Protein AF-A0AAV8PPR6-F1 (afdb_monomer_lite)

Secondary structure (DSSP, 8-state):
-----------------------TTSSSS---S--PSPPP-TTGGGTPPPP--PPPP---TT--S--S--SHHHHHHHHHTHHHHHHHHHHHHHHHHHHHHHHHHHHTT---SSSPPPHHHHHHTHHHHHHHHHHHHHTT----EEES-PPPTTT-SEEEE---SSHHHHHHHHHT-PEEEE-GGGGGSTTHHHHHHHTT-EE--SS-HHHHHHHHHHHHHHHH-TTSPPEEE-TTSS---SSEEPPPPGGGTTT---EEEEEEE---SS-----TTS-HHHHHHHHHTSS----EEEEPPPBPPPSSS---HHHHHHHHHHHHHHHHT-EE----HHHHHHHHHHHHHT-S-GGGG---HHHHHHHH---HHHHHHHHHHHHHT---TTSEEEHHHHHHHTTPPP-HHHHHHHHHH-TT-SSEEEHHHHHHHHHHHHT-TTHHHHHHHHHHHHS-TTTSSB-HHHHGGGGGTS-TTS--HHHHHHH-SS-SS-B-HHHHHHHHHH-GGGGHHHHTTTTS---------------------------------------------------PPPP---S----S------------------SHHHHHHHHHHHTTSSSSS--S-------TTSHHHHHHHHHSSSSSS---------S----HHHHHHHHHHHHHHHHHHHHHHHHHHHHHHHHHHHHHHHHHTS-HHHHTTS-TTSSS---TTTTHHHHHHHHHHHHHHHHHHHHHHTT-HHHHHHHHHHHHHHHHHHTT--SGGGS-TTHHHHHHHHHHHHHHHHHHH--HHHHHHHHHHHHHHHHHHHHHHHHHHHHHHHHHTTSPPHHHHHHHHHHHHHHHHS-GGGGPPS-GGGTT-TTSEEEEEE-S-HHHHHHHHHHHHHH-SSGGGEEEEEEE-TTTHHHHHHHHHHS--TTSEEEEEEGGG-TT-STTT-HHHHHHHSHHHHHHHH----TT--TTSGGGG-GGGT-HHHHGGGGHHHH-TT-SEEEEE-TTEEE-S--GGGGG---TT-SEEEEB--STT--BGGGTS-TTSHHHHHHS-TTPBPB-SSEEEEEHHHHHHTTHHHHHHHHHHHTTTS-S--S-SHHHHHHHTTT-EEEEPGGGEEE-TBT-TT--HHHHHH-SEEE--BS--TTSTTS-TTTTHHHHTT--TTSHHHHHTT---

Sequence (1185 aa):
MVDVNGDITAPLLDVGPPEVALDVNRFLDRGSEAAGPPPENPFEFLGATPLALPPMNPVDPFRNHTPHIAGLYEWCKTVLCLPIAAARLVLLGIAIAVGYVTTLVALYGWKDKETPMSRWRSRVMCVTRLCARFILFSFGYHWIKRKGRPASRDIAPIVVCNHVSYIEPIFFFYELFPTMVASESHDALPFVGTIVRAMQVIYVDRFSQQSRKLAIHEIKRKASSNDFPRVMLFPEGTTTNGRFLISFRLGAFISGFPIQPVVVRYPYIHFDQSWGNINLLKLMFRMFTQFHNFMEVEYLPVVFPDESKQQNIVHFAERTSYAMANALNVLQTSHSFGDMMLSARVAELTKERGSNYMVEMAWVENSFNISSSEAVLLLDQFLAMNPDSNGHVQIHGFLTAYGLGWSPLCKKIFGYLDLEKRGSITFRQFLTGSAQIKKQPTFMSACETAFAKFSDNLTGHISVGKMGHINQSVVHGGISETFYQLFDADSDGIVSKDDFMDCLQKNPLLIVLFAADDKCSNPLSPSPSNLSPNSNPKRDWIHLTMPPPQQALAARAGGRCRRDGGLVCGFRPPAVLLLCFLILAPISSGIQDLPSHAGTDQREQVAVQKLKSILTKETLQNVSHVEKSYSPAELENNALISSLQIADVKLHNNPDDHQLLDSPAKLIRRQLREERREQKQLVFTQQDDEAVVRLENAAIERSKAVDSAVLGKYSIWRRENENENSDSRVRLMRDQIIMGRIYSVLAKSRNKLDLYQELLSRIKESQHVVGEANADADLHHSASDKIKAMGQVLSKAKEALYDCKAVTRRLRAMLQSADEQVRSLKKQSTFLSQLAAKTIPNGIHCLSMRLTIDYYLLPLEKRKFPRSENLENPSLYHYALFSDNVLAASVVVNSTIMNAKEPEKHVFHLVTDKLNFGAMNMWFLLNPPGKATIDVENVDDFKWLNSSYCPVLRQLESAAMKEYYFKADHPSAGSSNLKYRNPKYLSMLNHLRFYLPEVYPKLDKILFLDDDIVVQKDLTALWSVDLNGNVNGAVETCGESFHRFDKYLNFSNPHIARNFDPNACGWAYGMNMFDLKEWKNKDITGIYHKWQTMNEDRVLWKLGTLPPGLLTFYKLTHPLEKSWHVLGLGYNPTIDHSEIENAAVIHYNGNMKPWLELAMTRYRPYWTKYINYDHPFVRACKLKE

pLDDT: mean 73.41, std 23.77, range [21.22, 98.06]

Radius of gyration: 41.18 Å; chains: 1; bounding box: 118×105×135 Å

InterPro domains:
  IPR002048 EF-hand domain [PS50222] (475-510)
  IPR002123 Phospholipid/glycerol acyltransferase [PF01553] (157-264)
  IPR002123 Phospholipid/glycerol acyltransferase [SM00563] (157-267)
  IPR002495 Glycosyl transferase, family 8 [PF01501] (846-1158)
  IPR011992 EF-hand domain pair [SSF47473] (363-519)
  IPR018247 EF-Hand 1, calcium-binding site [PS00018] (488-500)
  IPR029044 Nucleotide-diphospho-sugar transferases [G3DSA:3.90.550.10] (851-1177)
  IPR029044 Nucleotide-diphospho-sugar transferases [SSF53448] (877-1182)
  IPR029993 Plant galacturonosyltransferase GAUT [PTHR32116] (704-1183)
  IPR045252 Lysophosphatidylcholine acyltransferase LPCAT1-like [cd07991] (132-341)

Foldseek 3Di:
DDDDDDDDDDDDDDDDDDPDDPPVPPPPPPDPDDDDDDQPQLLVVLVFDQDDDDDDDLDDQQDDPFQDQDDPVSVVLLVVLPVLLVVLVVLLVVLLVQLLVLLCVLCVPPDDLPDFRDPVSVVSNLSNLVSLVSNCVSLFAPDEAEADDDDDLVQALEEEEAAFAPSVVSVCCNVQLAAEEEAPVQCPDPSRVSSNSSSSHQHADPVDPQSLVSSLVVLLVQSVDPSHGRYYYHQLNDHTQLQEAEAGHLSNLVSQHKYWYKYKDWDDDNDRLGPRPHDPVSSSSSSSSDNHTYMYMYTFDIQHDDPPDDDDSRVSSVVSSVSRCVVSVHYYALAGVLLVVQLVLCCVPPVAGSSQLGQSVNCVCVVQVDDSVLLNLLSVLLVQLPADSNQKHALVSVCVSLQWADAPSSVSLVVSLPPVPPRIHHSNSSSSSLSSLLRRPCLLVLLVVLQVVQADPVPQWHALVSVQVLPPHTHDPTRDPSNVCLQVVVPPRIRHSVSSSVSCSSVVSCSSSSVPPPPDDDDDDDDDDDDDDDDDDDDDDDDDDDDDDYDDDDDDDDDDDDDDDDDDDDDDDDDDDDDDDDDDDDDDDDDDDDDDDDDDDDPPVVVVVVVVVVPPPPPPPDPDDDDDDDDPPVVVVVVVVVVVPPPDDDDDDDDDDDDDDDDPVVVVVVVVVVVVVVVVVVVVVVVVVVVVVVVVVVVVVVVVVVPPVVVVVPPPVPDPDPPPCFAVLLVLLVVLLLLLVLLLVQCVVVVVVVLNVLSVVLSVVSCVQSPVDPGPVSGDPCSVVSSVSSVVSSVVSCVVGDDPVSSVVVVVVVVVVVVVVVVVVVQVVLLVLLVLLQDDDLLQVLLQVVQLVVLVVDDPVLLDFPPPVLQLPQQAAEEEEEDQGLLLQLQALQLQQVQAPCQLRYEYEYEYAPSRQSSNSSSCSVVPSPNHHYDYHHPVVLPCPALVNAVLNVLCPDPVNCCQAPPPDDPPDRSVCSVVNRCVLSDCSQVCVLVVCVVRVSYFKHKYAYSQKGFNHHPVCVVVDDFVLFFKEFAWDDDPPDPFLLVFWDCVDPVDVVQDDRRDTFTDPGIMMGGSVSCVVVVLSVQLRVVSVVCSVVRGGPTDDRNSVCRSRPVRYRHDDLQAEAEDQQPDPPDDPVSVNSHRMYGNPHSQGLQGPSGDPVCNVSRCVSDDCVPPSNVVSPRDD

Organism: Ensete ventricosum (NCBI:txid4639)

Structure (mmCIF, N/CA/C/O backbone):
data_AF-A0AAV8PPR6-F1
#
_entry.id   AF-A0AAV8PPR6-F1
#
loop_
_atom_site.group_PDB
_atom_site.id
_atom_site.type_symbol
_atom_site.label_atom_id
_atom_site.label_alt_id
_atom_site.label_comp_id
_atom_site.label_asym_id
_atom_site.label_entity_id
_atom_site.label_seq_id
_atom_site.pdbx_PDB_ins_code
_atom_site.Cartn_x
_atom_site.Cartn_y
_atom_site.Cartn_z
_atom_site.occupancy
_atom_site.B_iso_or_equiv
_atom_site.auth_seq_id
_atom_site.auth_comp_id
_atom_site.auth_asym_id
_atom_site.auth_atom_id
_atom_site.pdbx_PDB_model_num
ATOM 1 N N . MET A 1 1 ? 34.400 -56.640 -14.294 1.00 29.98 1 MET A N 1
ATOM 2 C CA . MET A 1 1 ? 35.107 -57.716 -15.018 1.00 29.98 1 MET A CA 1
ATOM 3 C C . MET A 1 1 ? 35.424 -57.200 -16.412 1.00 29.98 1 MET A C 1
ATOM 5 O O . MET A 1 1 ? 34.475 -56.826 -17.085 1.00 29.98 1 MET A O 1
ATOM 9 N N . VAL A 1 2 ? 36.722 -57.200 -16.766 1.00 29.52 2 VAL A N 1
ATOM 10 C CA . VAL A 1 2 ? 37.346 -56.899 -18.082 1.00 29.52 2 VAL A CA 1
ATOM 11 C C . VAL A 1 2 ? 37.183 -55.431 -18.524 1.00 29.52 2 VAL A C 1
ATOM 13 O O . VAL A 1 2 ? 36.084 -55.030 -18.874 1.00 29.52 2 VAL A O 1
ATOM 16 N N . ASP A 1 3 ? 38.126 -54.493 -18.406 1.00 27.05 3 ASP A N 1
ATOM 17 C CA . ASP A 1 3 ? 39.600 -54.423 -18.508 1.00 27.05 3 ASP A CA 1
ATOM 18 C C . ASP A 1 3 ? 40.181 -54.443 -19.940 1.00 27.05 3 ASP A C 1
ATOM 20 O O . ASP A 1 3 ? 39.659 -55.133 -20.812 1.00 27.05 3 ASP A O 1
ATOM 24 N N . VAL A 1 4 ? 41.297 -53.713 -20.110 1.00 30.80 4 VAL A N 1
ATOM 25 C CA . VAL A 1 4 ? 42.228 -53.589 -21.265 1.00 30.80 4 VAL A CA 1
ATOM 26 C C . VAL A 1 4 ? 42.161 -52.297 -22.121 1.00 30.80 4 VAL A C 1
ATOM 28 O O . VAL A 1 4 ? 41.564 -52.242 -23.192 1.00 30.80 4 VAL A O 1
ATOM 31 N N . ASN A 1 5 ? 42.832 -51.260 -21.595 1.00 29.95 5 ASN A N 1
ATOM 32 C CA . ASN A 1 5 ? 44.108 -50.647 -22.044 1.00 29.95 5 ASN A CA 1
ATOM 33 C C . ASN A 1 5 ? 44.372 -50.168 -23.490 1.00 29.95 5 ASN A C 1
ATOM 35 O O . ASN A 1 5 ? 44.284 -50.929 -24.449 1.00 29.95 5 ASN A O 1
ATOM 39 N N . GLY A 1 6 ? 44.968 -48.962 -23.552 1.00 27.11 6 GLY A N 1
ATOM 40 C CA . GLY A 1 6 ? 46.103 -48.616 -24.429 1.00 27.11 6 GLY A CA 1
ATOM 41 C C . GLY A 1 6 ? 46.102 -47.144 -24.902 1.00 27.11 6 GLY A C 1
ATOM 42 O O . GLY A 1 6 ? 45.402 -46.854 -25.864 1.00 27.11 6 GLY A O 1
ATOM 43 N N . ASP A 1 7 ? 46.642 -46.152 -24.168 1.00 28.48 7 ASP A N 1
ATOM 44 C CA . ASP A 1 7 ? 48.058 -45.673 -24.131 1.00 28.48 7 ASP A CA 1
ATOM 45 C C . ASP A 1 7 ? 48.552 -45.048 -25.470 1.00 28.48 7 ASP A C 1
ATOM 47 O O . ASP A 1 7 ? 48.261 -45.596 -26.522 1.00 28.48 7 ASP A O 1
ATOM 51 N N . ILE A 1 8 ? 49.309 -43.940 -25.623 1.00 28.95 8 ILE A N 1
ATOM 52 C CA . ILE A 1 8 ? 50.141 -43.028 -24.799 1.00 28.95 8 ILE A CA 1
ATOM 53 C C . ILE A 1 8 ? 50.464 -41.777 -25.671 1.00 28.95 8 ILE A C 1
ATOM 55 O O . ILE A 1 8 ? 50.712 -41.933 -26.865 1.00 28.95 8 ILE A O 1
ATOM 59 N N . THR A 1 9 ? 50.510 -40.557 -25.101 1.00 27.53 9 THR A N 1
ATOM 60 C CA . THR A 1 9 ? 51.621 -39.549 -25.171 1.00 27.53 9 THR A CA 1
ATOM 61 C C . THR A 1 9 ? 51.155 -38.109 -24.861 1.00 27.53 9 THR A C 1
ATOM 63 O O . THR A 1 9 ? 50.373 -37.507 -25.590 1.00 27.53 9 THR A O 1
ATOM 66 N N . ALA A 1 10 ? 51.687 -37.553 -23.765 1.00 27.14 10 ALA A N 1
ATOM 67 C CA . ALA A 1 10 ? 51.591 -36.154 -23.310 1.00 27.14 10 ALA A CA 1
ATOM 68 C C . ALA A 1 10 ? 52.646 -35.252 -24.027 1.00 27.14 10 ALA A C 1
ATOM 70 O O . ALA A 1 10 ? 53.432 -35.820 -24.791 1.00 27.14 10 ALA A O 1
ATOM 71 N N . PRO A 1 11 ? 52.745 -33.904 -23.816 1.00 34.47 11 PRO A N 1
ATOM 72 C CA . PRO A 1 11 ? 53.168 -33.341 -22.513 1.00 34.47 11 PRO A CA 1
ATOM 73 C C . PRO A 1 11 ? 52.682 -31.907 -22.118 1.00 34.47 11 PRO A C 1
ATOM 75 O O . PRO A 1 11 ? 52.289 -31.098 -22.951 1.00 34.47 11 PRO A O 1
ATOM 78 N N . LEU A 1 12 ? 52.856 -31.602 -20.816 1.00 26.92 12 LEU A N 1
ATOM 79 C CA . LEU A 1 12 ? 53.089 -30.287 -20.164 1.00 26.92 12 LEU A CA 1
ATOM 80 C C . LEU A 1 12 ? 51.913 -29.303 -19.937 1.00 26.92 12 LEU A C 1
ATOM 82 O O . LEU A 1 12 ? 51.655 -28.417 -20.745 1.00 26.92 12 LEU A O 1
ATOM 86 N N . LEU A 1 13 ? 51.315 -29.339 -18.737 1.00 29.34 13 LEU A N 1
ATOM 87 C CA . LEU A 1 13 ? 51.685 -28.459 -17.607 1.00 29.34 13 LEU A CA 1
ATOM 88 C C . LEU A 1 13 ? 50.953 -28.921 -16.333 1.00 29.34 13 LEU A C 1
ATOM 90 O O . LEU A 1 13 ? 49.727 -28.948 -16.266 1.00 29.34 13 LEU A O 1
ATOM 94 N N . ASP A 1 14 ? 51.764 -29.303 -15.355 1.00 24.89 14 ASP A N 1
ATOM 95 C CA . ASP A 1 14 ? 51.441 -29.934 -14.082 1.00 24.89 14 ASP A CA 1
ATOM 96 C C . ASP A 1 14 ? 51.631 -28.901 -12.963 1.00 24.89 14 ASP A C 1
ATOM 98 O O . ASP A 1 14 ? 52.734 -28.381 -12.809 1.00 24.89 14 ASP A O 1
ATOM 102 N N . VAL A 1 15 ? 50.566 -28.577 -12.224 1.00 29.33 15 VAL A N 1
ATOM 103 C CA . VAL A 1 15 ? 50.624 -28.136 -10.819 1.00 29.33 15 VAL A CA 1
ATOM 104 C C . VAL A 1 15 ? 49.324 -28.614 -10.168 1.00 29.33 15 VAL A C 1
ATOM 106 O O . VAL A 1 15 ? 48.245 -28.095 -10.458 1.00 29.33 15 VAL A O 1
ATOM 109 N N . GLY A 1 16 ? 49.428 -29.645 -9.329 1.00 28.00 16 GLY A N 1
ATOM 110 C CA . GLY A 1 16 ? 48.311 -30.217 -8.579 1.00 28.00 16 GLY A CA 1
ATOM 111 C C . GLY A 1 16 ? 47.632 -29.228 -7.614 1.00 28.00 16 GLY A C 1
ATOM 112 O O . GLY A 1 16 ? 48.197 -28.185 -7.272 1.00 28.00 16 GLY A O 1
ATOM 113 N N . PRO A 1 17 ? 46.406 -29.538 -7.161 1.00 28.53 17 PRO A N 1
ATOM 114 C CA . PRO A 1 17 ? 45.703 -28.721 -6.180 1.00 28.53 17 PRO A CA 1
ATOM 115 C C . PRO A 1 17 ? 46.385 -28.850 -4.806 1.00 28.53 17 PRO A C 1
ATOM 117 O O . PRO A 1 17 ? 46.716 -29.967 -4.405 1.00 28.53 17 PRO A O 1
ATOM 120 N N . PRO A 1 18 ? 46.577 -27.760 -4.040 1.00 28.92 18 PRO A N 1
ATOM 121 C CA . PRO A 1 18 ? 46.936 -27.899 -2.641 1.00 28.92 18 PRO A CA 1
ATOM 122 C C . PRO A 1 18 ? 45.707 -28.410 -1.878 1.00 28.92 18 PRO A C 1
ATOM 124 O O . PRO A 1 18 ? 44.691 -27.723 -1.764 1.00 28.92 18 PRO A O 1
ATOM 127 N N . GLU A 1 19 ? 45.810 -29.629 -1.355 1.00 28.33 19 GLU A N 1
ATOM 128 C CA . GLU A 1 19 ? 44.991 -30.115 -0.249 1.00 28.33 19 GLU A CA 1
ATOM 129 C C . GLU A 1 19 ? 45.196 -29.176 0.947 1.00 28.33 19 GLU A C 1
ATOM 131 O O . GLU A 1 19 ? 46.239 -29.185 1.599 1.00 28.33 19 GLU A O 1
ATOM 136 N N . VAL A 1 20 ? 44.203 -28.336 1.239 1.00 27.69 20 VAL A N 1
ATOM 137 C CA . VAL A 1 20 ? 44.119 -27.639 2.524 1.00 27.69 20 VAL A CA 1
ATOM 138 C C . VAL A 1 20 ? 43.071 -28.366 3.350 1.00 27.69 20 VAL A C 1
ATOM 140 O O . VAL A 1 20 ? 41.874 -28.102 3.251 1.00 27.69 20 VAL A O 1
ATOM 143 N N . ALA A 1 21 ? 43.540 -29.314 4.159 1.00 25.58 21 ALA A N 1
ATOM 144 C CA . ALA A 1 21 ? 42.781 -29.833 5.281 1.00 25.58 21 ALA A CA 1
ATOM 145 C C . ALA A 1 21 ? 42.496 -28.669 6.248 1.00 25.58 21 ALA A C 1
ATOM 147 O O . ALA A 1 21 ? 43.411 -28.083 6.829 1.00 25.58 21 ALA A O 1
ATOM 148 N N . LEU A 1 22 ? 41.222 -28.302 6.387 1.00 28.98 22 LEU A N 1
ATOM 149 C CA . LEU A 1 22 ? 40.750 -27.358 7.397 1.00 28.98 22 LEU A CA 1
ATOM 150 C C . LEU A 1 22 ? 40.803 -28.043 8.768 1.00 28.98 22 LEU A C 1
ATOM 152 O O . LEU A 1 22 ? 39.877 -28.745 9.167 1.00 28.98 22 LEU A O 1
ATOM 156 N N . ASP A 1 23 ? 41.912 -27.844 9.475 1.00 26.61 23 ASP A N 1
ATOM 157 C CA . ASP A 1 23 ? 42.051 -28.172 10.891 1.00 26.61 23 ASP A CA 1
ATOM 158 C C . ASP A 1 23 ? 41.328 -27.099 11.728 1.00 26.61 23 ASP A C 1
ATOM 160 O O . ASP A 1 23 ? 41.798 -25.968 11.885 1.00 26.61 23 ASP A O 1
ATOM 164 N N . VAL A 1 24 ? 40.132 -27.437 12.217 1.00 31.36 24 VAL A N 1
ATOM 165 C CA . VAL A 1 24 ? 39.192 -26.521 12.895 1.00 31.36 24 VAL A CA 1
ATOM 166 C C . VAL A 1 24 ? 39.666 -26.109 14.303 1.00 31.36 24 VAL A C 1
ATOM 168 O O . VAL A 1 24 ? 39.072 -25.227 14.912 1.00 31.36 24 VAL A O 1
ATOM 171 N N . ASN A 1 25 ? 40.783 -26.642 14.812 1.00 26.23 25 ASN A N 1
ATOM 172 C CA . ASN A 1 25 ? 41.230 -26.393 16.191 1.00 26.23 25 ASN A CA 1
ATOM 173 C C . ASN A 1 25 ? 42.485 -25.514 16.345 1.00 26.23 25 ASN A C 1
ATOM 175 O O . ASN A 1 25 ? 43.012 -25.401 17.449 1.00 26.23 25 ASN A O 1
ATOM 179 N N . ARG A 1 26 ? 42.961 -24.837 15.287 1.00 25.91 26 ARG A N 1
ATOM 180 C CA . ARG A 1 26 ? 44.159 -23.966 15.369 1.00 25.91 26 ARG A CA 1
ATOM 181 C C . ARG A 1 26 ? 43.913 -22.454 15.323 1.00 25.91 26 ARG A C 1
ATOM 183 O O . ARG A 1 26 ? 44.874 -21.693 15.394 1.00 25.91 26 ARG A O 1
ATOM 190 N N . PHE A 1 27 ? 42.659 -22.004 15.254 1.00 27.95 27 PHE A N 1
ATOM 191 C CA . PHE A 1 27 ? 42.316 -20.576 15.140 1.00 27.95 27 PHE A CA 1
ATOM 192 C C . PHE A 1 27 ? 42.000 -19.855 16.463 1.00 27.95 27 PHE A C 1
ATOM 194 O O . PHE A 1 27 ? 41.597 -18.695 16.425 1.00 27.95 27 PHE A O 1
ATOM 201 N N . LEU A 1 28 ? 42.218 -20.487 17.624 1.00 31.42 28 LEU A N 1
ATOM 202 C CA . LEU A 1 28 ? 41.959 -19.861 18.932 1.00 31.42 28 LEU A CA 1
ATOM 203 C C . LEU A 1 28 ? 43.192 -19.327 19.688 1.00 31.42 28 LEU A C 1
ATOM 205 O O . LEU A 1 28 ? 42.990 -18.636 20.674 1.00 31.42 28 LEU A O 1
ATOM 209 N N . ASP A 1 29 ? 44.433 -19.518 19.218 1.00 27.80 29 ASP A N 1
ATOM 210 C CA . ASP A 1 29 ? 45.630 -19.213 20.041 1.00 27.80 29 ASP A CA 1
ATOM 211 C C . ASP A 1 29 ? 46.733 -18.369 19.364 1.00 27.80 29 ASP A C 1
ATOM 213 O O . ASP A 1 29 ? 47.924 -18.523 19.639 1.00 27.80 29 ASP A O 1
ATOM 217 N N . ARG A 1 30 ? 46.385 -17.414 18.490 1.00 28.75 30 ARG A N 1
ATOM 218 C CA . ARG A 1 30 ? 47.348 -16.376 18.056 1.00 28.75 30 ARG A CA 1
ATOM 219 C C . ARG A 1 30 ? 46.756 -14.975 18.112 1.00 28.75 30 ARG A C 1
ATOM 221 O O . ARG A 1 30 ? 46.290 -14.434 17.117 1.00 28.75 30 ARG A O 1
ATOM 228 N N . GLY A 1 31 ? 46.835 -14.390 19.302 1.00 30.00 31 GLY A N 1
ATOM 229 C CA . GLY A 1 31 ? 46.505 -12.991 19.558 1.00 30.00 31 GLY A CA 1
ATOM 230 C C . GLY A 1 31 ? 46.898 -12.528 20.961 1.00 30.00 31 GLY A C 1
ATOM 231 O O . GLY A 1 31 ? 46.180 -11.734 21.551 1.00 30.00 31 GLY A O 1
ATOM 232 N N . SER A 1 32 ? 48.001 -13.035 21.519 1.00 35.12 32 SER A N 1
ATOM 233 C CA . SER A 1 32 ? 48.588 -12.520 22.760 1.00 35.12 32 SER A CA 1
ATOM 234 C C . SER A 1 32 ? 50.010 -12.058 22.481 1.00 35.12 32 SER A C 1
ATOM 236 O O . SER A 1 32 ? 50.956 -12.763 22.802 1.00 35.12 32 SER A O 1
ATOM 238 N N . GLU A 1 33 ? 50.158 -10.883 21.873 1.00 32.56 33 GLU A N 1
ATOM 239 C CA . GLU A 1 33 ? 51.364 -10.067 22.027 1.00 32.56 33 GLU A CA 1
ATOM 240 C C . GLU A 1 33 ? 51.050 -8.604 21.658 1.00 32.56 33 GLU A C 1
ATOM 242 O O . GLU A 1 33 ? 50.609 -8.298 20.553 1.00 32.56 33 GLU A O 1
ATOM 247 N N . ALA A 1 34 ? 51.246 -7.721 22.645 1.00 37.38 34 ALA A N 1
ATOM 248 C CA . ALA A 1 34 ? 51.157 -6.256 22.601 1.00 37.38 34 ALA A CA 1
ATOM 249 C C . ALA A 1 34 ? 49.779 -5.615 22.305 1.00 37.38 34 ALA A C 1
ATOM 251 O O . ALA A 1 34 ? 49.638 -4.782 21.408 1.00 37.38 34 ALA A O 1
ATOM 252 N N . ALA A 1 35 ? 48.767 -5.901 23.131 1.00 30.14 35 ALA A N 1
ATOM 253 C CA . ALA A 1 35 ? 47.586 -5.041 23.212 1.00 30.14 35 ALA A CA 1
ATOM 254 C C . ALA A 1 35 ? 47.889 -3.822 24.104 1.00 30.14 35 ALA A C 1
ATOM 256 O O . ALA A 1 35 ? 47.879 -3.909 25.331 1.00 30.14 35 ALA A O 1
ATOM 257 N N . GLY A 1 36 ? 48.142 -2.666 23.482 1.00 33.03 36 GLY A N 1
ATOM 258 C CA . GLY A 1 36 ? 47.848 -1.384 24.128 1.00 33.03 36 GLY A CA 1
ATOM 259 C C . GLY A 1 36 ? 46.368 -1.326 24.551 1.00 33.03 36 GLY A C 1
ATOM 260 O O . GLY A 1 36 ? 45.583 -2.170 24.108 1.00 33.03 36 GLY A O 1
ATOM 261 N N . PRO A 1 37 ? 45.966 -0.363 25.401 1.00 33.22 37 PRO A N 1
ATOM 262 C CA . PRO A 1 37 ? 44.591 -0.288 25.891 1.00 33.22 37 PRO A CA 1
ATOM 263 C C . PRO A 1 37 ? 43.599 -0.335 24.715 1.00 33.22 37 PRO A C 1
ATOM 265 O O . PRO A 1 37 ? 43.872 0.280 23.675 1.00 33.22 37 PRO A O 1
ATOM 268 N N . PRO A 1 38 ? 42.486 -1.088 24.834 1.00 41.78 38 PRO A N 1
ATOM 269 C CA . PRO A 1 38 ? 41.499 -1.193 23.768 1.00 41.78 38 PRO A CA 1
ATOM 270 C C . PRO A 1 38 ? 41.056 0.217 23.357 1.00 41.78 38 PRO A C 1
ATOM 272 O O . PRO A 1 38 ? 40.860 1.067 24.230 1.00 41.78 38 PRO A O 1
ATOM 275 N N . PRO A 1 39 ? 40.948 0.508 22.048 1.00 53.84 39 PRO A N 1
ATOM 276 C CA . PRO A 1 39 ? 40.515 1.822 21.599 1.00 53.84 39 PRO A CA 1
ATOM 277 C C . PRO A 1 39 ? 39.134 2.111 22.193 1.00 53.84 39 PRO A C 1
ATOM 279 O O . PRO A 1 39 ? 38.205 1.329 22.002 1.00 53.84 39 PRO A O 1
ATOM 282 N N . GLU A 1 40 ? 39.019 3.214 22.938 1.00 62.72 40 GLU A N 1
ATOM 283 C CA . GLU A 1 40 ? 37.748 3.662 23.510 1.00 62.72 40 GLU A CA 1
ATOM 284 C C . GLU A 1 40 ? 36.705 3.780 22.394 1.00 62.72 40 GLU A C 1
ATOM 286 O O . GLU A 1 40 ? 36.874 4.563 21.454 1.00 62.72 40 GLU A O 1
ATOM 291 N N . ASN A 1 41 ? 35.642 2.985 22.488 1.00 78.56 41 ASN A N 1
ATOM 292 C CA . ASN A 1 41 ? 34.560 2.980 21.520 1.00 78.56 41 ASN A CA 1
ATOM 293 C C . ASN A 1 41 ? 33.666 4.210 21.754 1.00 78.56 41 ASN A C 1
ATOM 295 O O . ASN A 1 41 ? 32.965 4.260 22.766 1.00 78.56 41 ASN A O 1
ATOM 299 N N . PRO A 1 42 ? 33.634 5.195 20.836 1.00 82.50 42 PRO A N 1
ATOM 300 C CA . PRO A 1 42 ? 32.865 6.419 21.052 1.00 82.50 42 PRO A CA 1
ATOM 301 C C . PRO A 1 42 ? 31.346 6.181 21.093 1.00 82.50 42 PRO A C 1
ATOM 303 O O . PRO A 1 42 ? 30.614 7.041 21.572 1.00 82.50 42 PRO A O 1
ATOM 306 N N . PHE A 1 43 ? 30.870 5.022 20.625 1.00 86.44 43 PHE A N 1
ATOM 307 C CA . PHE A 1 43 ? 29.454 4.655 20.565 1.00 86.44 43 PHE A CA 1
ATOM 308 C C . PHE A 1 43 ? 29.028 3.674 21.673 1.00 86.44 43 PHE A C 1
ATOM 310 O O . PHE A 1 43 ? 27.940 3.101 21.603 1.00 86.44 43 PHE A O 1
ATOM 317 N N . GLU A 1 44 ? 29.850 3.468 22.708 1.00 82.94 44 GLU A N 1
ATOM 318 C CA . GLU A 1 44 ? 29.547 2.539 23.809 1.00 82.94 44 GLU A CA 1
ATOM 319 C C . GLU A 1 44 ? 28.242 2.890 24.546 1.00 82.94 44 GLU A C 1
ATOM 321 O O . GLU A 1 44 ? 27.500 1.995 24.939 1.00 82.94 44 GLU A O 1
ATOM 326 N N . PHE A 1 45 ? 27.891 4.178 24.639 1.00 81.25 45 PHE A N 1
ATOM 327 C CA . PHE A 1 45 ? 26.630 4.634 25.244 1.00 81.25 45 PHE A CA 1
ATOM 328 C C . PHE A 1 45 ? 25.372 4.135 24.507 1.00 81.25 45 PHE A C 1
ATOM 330 O O . PHE A 1 45 ? 24.291 4.101 25.088 1.00 81.25 45 PHE A O 1
ATOM 337 N N . LEU A 1 46 ? 25.505 3.727 23.240 1.00 81.75 46 LEU A N 1
ATOM 338 C CA . LEU A 1 46 ? 24.432 3.099 22.467 1.00 81.75 46 LEU A CA 1
ATOM 339 C C . LEU A 1 46 ? 24.402 1.572 22.633 1.00 81.75 46 LEU A C 1
ATOM 341 O O . LEU A 1 46 ? 23.511 0.922 22.096 1.00 81.75 46 LEU A O 1
ATOM 345 N N . GLY A 1 47 ? 25.367 0.978 23.338 1.00 77.00 47 GLY A N 1
ATOM 346 C CA . GLY A 1 47 ? 25.575 -0.471 23.361 1.00 77.00 47 GLY A CA 1
ATOM 347 C C . GLY A 1 47 ? 26.192 -1.018 22.068 1.00 77.00 47 GLY A C 1
ATOM 348 O O . GLY A 1 47 ? 26.177 -2.228 21.842 1.00 77.00 47 GLY A O 1
ATOM 349 N N . ALA A 1 48 ? 26.738 -0.153 21.204 1.00 78.62 48 ALA A N 1
ATOM 350 C CA . ALA A 1 48 ? 27.392 -0.587 19.977 1.00 78.62 48 ALA A CA 1
ATOM 351 C C . ALA A 1 48 ? 28.705 -1.310 20.302 1.00 78.62 48 ALA A C 1
ATOM 353 O O . ALA A 1 48 ? 29.547 -0.782 21.020 1.00 78.62 48 ALA A O 1
ATOM 354 N N . THR A 1 49 ? 28.915 -2.498 19.739 1.00 78.31 49 THR A N 1
ATOM 355 C CA . THR A 1 49 ? 30.195 -3.217 19.818 1.00 78.31 49 THR A CA 1
ATOM 356 C C . THR A 1 49 ? 31.221 -2.654 18.821 1.00 78.31 49 THR A C 1
ATOM 358 O O . THR A 1 49 ? 30.844 -1.930 17.888 1.00 78.31 49 THR A O 1
ATOM 361 N N . PRO A 1 50 ? 32.524 -2.972 18.975 1.00 75.50 50 PRO A N 1
ATOM 362 C CA . PRO A 1 50 ? 33.517 -2.701 17.939 1.00 75.50 50 PRO A CA 1
ATOM 363 C C . PRO A 1 50 ? 33.080 -3.291 16.592 1.00 75.50 50 PRO A C 1
ATOM 365 O O . PRO A 1 50 ? 32.569 -4.412 16.532 1.00 75.50 50 PRO A O 1
ATOM 368 N N . LEU A 1 51 ? 33.253 -2.523 15.517 1.00 75.00 51 LEU A N 1
ATOM 369 C CA . LEU A 1 51 ? 32.888 -2.940 14.166 1.00 75.00 51 LEU A CA 1
ATOM 370 C C . LEU A 1 51 ? 33.778 -4.125 13.734 1.00 75.00 51 LEU A C 1
ATOM 372 O O . LEU A 1 51 ? 35.003 -4.052 13.797 1.00 75.00 51 LEU A O 1
ATOM 376 N N . ALA A 1 52 ? 33.161 -5.225 13.300 1.00 72.75 52 ALA A N 1
ATOM 377 C CA . ALA A 1 52 ? 33.852 -6.410 12.794 1.00 72.75 52 ALA A CA 1
ATOM 378 C C . ALA A 1 52 ? 33.295 -6.771 11.412 1.00 72.75 52 ALA A C 1
ATOM 380 O O . ALA A 1 52 ? 32.093 -6.987 11.257 1.00 72.75 52 ALA A O 1
ATOM 381 N N . LEU A 1 53 ? 34.165 -6.823 10.400 1.00 73.62 53 LEU A N 1
ATOM 382 C CA . LEU A 1 53 ? 33.794 -7.155 9.023 1.00 73.62 53 LEU A CA 1
ATOM 383 C C . LEU A 1 53 ? 34.325 -8.541 8.642 1.00 73.62 53 LEU A C 1
ATOM 385 O O . LEU A 1 53 ? 35.492 -8.829 8.914 1.00 73.62 53 LEU A O 1
ATOM 389 N N . PRO A 1 54 ? 33.527 -9.386 7.962 1.00 70.56 54 PRO A N 1
ATOM 390 C CA . PRO A 1 54 ? 34.046 -10.624 7.406 1.00 70.56 54 PRO A CA 1
ATOM 391 C C . PRO A 1 54 ? 35.076 -10.322 6.302 1.00 70.56 54 PRO A C 1
ATOM 393 O O . PRO A 1 54 ? 34.906 -9.337 5.558 1.00 70.56 54 PRO A O 1
ATOM 396 N N . PRO A 1 55 ? 36.130 -11.156 6.181 1.00 63.00 55 PRO A N 1
ATOM 397 C CA . PRO A 1 55 ? 37.164 -10.990 5.168 1.00 63.00 55 PRO A CA 1
ATOM 398 C C . PRO A 1 55 ? 36.523 -10.968 3.782 1.00 63.00 55 PRO A C 1
ATOM 400 O O . PRO A 1 55 ? 35.660 -11.786 3.469 1.00 63.00 55 PRO A O 1
ATOM 403 N N . MET A 1 56 ? 36.899 -9.978 2.977 1.00 61.84 56 MET A N 1
ATOM 404 C CA . MET A 1 56 ? 36.296 -9.771 1.665 1.00 61.84 56 MET A CA 1
ATOM 405 C C . MET A 1 56 ? 36.987 -10.628 0.615 1.00 61.84 56 MET A C 1
ATOM 407 O O . MET A 1 56 ? 38.216 -10.711 0.594 1.00 61.84 56 MET A O 1
ATOM 411 N N . ASN A 1 57 ? 36.209 -11.161 -0.323 1.00 60.62 57 ASN A N 1
ATOM 412 C CA . ASN A 1 57 ? 36.760 -11.603 -1.594 1.00 60.62 57 ASN A CA 1
ATOM 413 C C . ASN A 1 57 ? 36.897 -10.366 -2.502 1.00 60.62 57 ASN A C 1
ATOM 415 O O . ASN A 1 57 ? 35.881 -9.743 -2.806 1.00 60.62 57 ASN A O 1
ATOM 419 N N . PRO A 1 58 ? 38.106 -9.976 -2.953 1.00 62.84 58 PRO A N 1
ATOM 420 C CA . PRO A 1 58 ? 38.336 -8.779 -3.778 1.00 62.84 58 PRO A CA 1
ATOM 421 C C . PRO A 1 58 ? 37.920 -9.006 -5.243 1.00 62.84 58 PRO A C 1
ATOM 423 O O . PRO A 1 58 ? 38.657 -8.722 -6.187 1.00 62.84 58 PRO A O 1
ATOM 426 N N . VAL A 1 59 ? 36.756 -9.612 -5.440 1.00 80.62 59 VAL A N 1
ATOM 427 C CA . VAL A 1 59 ? 36.323 -10.200 -6.699 1.00 80.62 59 VAL A CA 1
ATOM 428 C C . VAL A 1 59 ? 35.165 -9.398 -7.272 1.00 80.62 59 VAL A C 1
ATOM 430 O O . VAL A 1 59 ? 34.183 -9.140 -6.585 1.00 80.62 59 VAL A O 1
ATOM 433 N N . ASP A 1 60 ? 35.250 -9.084 -8.564 1.00 86.38 60 ASP A N 1
ATOM 434 C CA . ASP A 1 60 ? 34.162 -8.476 -9.329 1.00 86.38 60 ASP A CA 1
ATOM 435 C C . ASP A 1 60 ? 33.439 -9.552 -10.174 1.00 86.38 60 ASP A C 1
ATOM 437 O O . ASP A 1 60 ? 33.952 -9.951 -11.230 1.00 86.38 60 ASP A O 1
ATOM 441 N N . PRO A 1 61 ? 32.261 -10.049 -9.743 1.00 88.69 61 PRO A N 1
ATOM 442 C CA . PRO A 1 61 ? 31.469 -11.022 -10.496 1.00 88.69 61 PRO A CA 1
ATOM 443 C C . PRO A 1 61 ? 30.809 -10.449 -11.762 1.00 88.69 61 PRO A C 1
ATOM 445 O O . PRO A 1 61 ? 30.254 -11.219 -12.542 1.00 88.69 61 PRO A O 1
ATOM 448 N N . PHE A 1 62 ? 30.856 -9.134 -12.002 1.00 89.19 62 PHE A N 1
ATOM 449 C CA . PHE A 1 62 ? 30.200 -8.464 -13.136 1.00 89.19 62 PHE A CA 1
ATOM 450 C C . PHE A 1 62 ? 31.182 -8.045 -14.240 1.00 89.19 62 PHE A C 1
ATOM 452 O O . PHE A 1 62 ? 30.776 -7.640 -15.335 1.00 89.19 62 PHE A O 1
ATOM 459 N N . ARG A 1 63 ? 32.489 -8.145 -13.984 1.00 87.00 63 ARG A N 1
ATOM 460 C CA . ARG A 1 63 ? 33.529 -7.743 -14.933 1.00 87.00 63 ARG A CA 1
ATOM 461 C C . ARG A 1 63 ? 33.684 -8.726 -16.091 1.00 87.00 63 ARG A C 1
ATOM 463 O O . ARG A 1 63 ? 34.047 -9.882 -15.882 1.00 87.00 63 ARG A O 1
ATOM 470 N N . ASN A 1 64 ? 33.542 -8.213 -17.315 1.00 87.62 64 ASN A N 1
ATOM 471 C CA . ASN A 1 64 ? 33.999 -8.890 -18.531 1.00 87.62 64 ASN A CA 1
ATOM 472 C C . ASN A 1 64 ? 35.524 -8.715 -18.677 1.00 87.62 64 ASN A C 1
ATOM 474 O O . ASN A 1 64 ? 36.048 -7.600 -18.581 1.00 87.62 64 ASN A O 1
ATOM 478 N N . HIS A 1 65 ? 36.247 -9.809 -18.914 1.00 84.56 65 HIS A N 1
ATOM 479 C CA . HIS A 1 65 ? 37.715 -9.828 -18.930 1.00 84.56 65 HIS A CA 1
ATOM 480 C C . HIS A 1 65 ? 38.324 -9.402 -20.267 1.00 84.56 65 HIS A C 1
ATOM 482 O O . HIS A 1 65 ? 39.508 -9.076 -20.330 1.00 84.56 65 HIS A O 1
ATOM 488 N N . THR A 1 66 ? 37.534 -9.379 -21.340 1.00 86.94 66 THR A N 1
ATOM 489 C CA . THR A 1 66 ? 38.010 -9.042 -22.687 1.00 86.94 66 THR A CA 1
ATOM 490 C C . THR A 1 66 ? 37.202 -7.894 -23.296 1.00 86.94 66 THR A C 1
ATOM 492 O O . THR A 1 66 ? 36.658 -8.041 -24.377 1.00 86.94 66 THR A O 1
ATOM 495 N N . PRO A 1 67 ? 37.074 -6.711 -22.674 1.00 80.00 67 PRO A N 1
ATOM 496 C CA . PRO A 1 67 ? 36.146 -5.694 -23.168 1.00 80.00 67 PRO A CA 1
ATOM 497 C C . PRO A 1 67 ? 36.564 -5.059 -24.504 1.00 80.00 67 PRO A C 1
ATOM 499 O O . PRO A 1 67 ? 35.718 -4.483 -25.190 1.00 80.00 67 PRO A O 1
ATOM 502 N N . HIS A 1 68 ? 37.838 -5.140 -24.899 1.00 82.56 68 HIS A N 1
ATOM 503 C CA . HIS A 1 68 ? 38.374 -4.579 -26.145 1.00 82.56 68 HIS A CA 1
ATOM 504 C C . HIS A 1 68 ? 38.935 -5.674 -27.059 1.00 82.56 68 HIS A C 1
ATOM 506 O O . HIS A 1 68 ? 39.337 -6.737 -26.594 1.00 82.56 68 HIS A O 1
ATOM 512 N N . ILE A 1 69 ? 38.974 -5.395 -28.366 1.00 83.69 69 ILE A N 1
ATOM 513 C CA . ILE A 1 69 ? 39.672 -6.234 -29.347 1.00 83.69 69 ILE A CA 1
ATOM 514 C C . ILE A 1 69 ? 41.167 -5.969 -29.161 1.00 83.69 69 ILE A C 1
ATOM 516 O O . ILE A 1 69 ? 41.673 -4.928 -29.579 1.00 83.69 69 ILE A O 1
ATOM 520 N N . ALA A 1 70 ? 41.845 -6.876 -28.465 1.00 80.00 70 ALA A N 1
ATOM 521 C CA . ALA A 1 70 ? 43.259 -6.767 -28.142 1.00 80.00 70 ALA A CA 1
ATOM 522 C C . ALA A 1 70 ? 44.026 -7.965 -28.712 1.00 80.00 70 ALA A C 1
ATOM 524 O O . ALA A 1 70 ? 43.557 -9.100 -28.649 1.00 80.00 70 ALA A O 1
ATOM 525 N N . GLY A 1 71 ? 45.215 -7.698 -29.252 1.00 85.06 71 GLY A N 1
ATOM 526 C CA . GLY A 1 71 ? 46.079 -8.706 -29.866 1.00 85.06 71 GLY A CA 1
ATOM 527 C C . GLY A 1 71 ? 45.871 -8.873 -31.375 1.00 85.06 71 GLY A C 1
ATOM 528 O O . GLY A 1 71 ? 44.791 -8.630 -31.915 1.00 85.06 71 GLY A O 1
ATOM 529 N N . LEU A 1 72 ? 46.940 -9.300 -32.056 1.00 87.06 72 LEU A N 1
ATOM 530 C CA . LEU A 1 72 ? 46.982 -9.479 -33.512 1.00 87.06 72 LEU A CA 1
ATOM 531 C C . LEU A 1 72 ? 45.954 -10.513 -33.993 1.00 87.06 72 LEU A C 1
ATOM 533 O O . LEU A 1 72 ? 45.238 -10.269 -34.960 1.00 87.06 72 LEU A O 1
ATOM 537 N N . TYR A 1 73 ? 45.834 -11.632 -33.272 1.00 89.50 73 TYR A N 1
ATOM 538 C CA . TYR A 1 73 ? 44.882 -12.698 -33.586 1.00 89.50 73 TYR A CA 1
ATOM 539 C C . TYR A 1 73 ? 43.433 -12.191 -33.638 1.00 89.50 73 TYR A C 1
ATOM 541 O O . TYR A 1 73 ? 42.738 -12.423 -34.627 1.00 89.50 73 TYR A O 1
ATOM 549 N N . GLU A 1 74 ? 42.978 -11.457 -32.613 1.00 89.50 74 GLU A N 1
ATOM 550 C CA . GLU A 1 74 ? 41.599 -10.958 -32.555 1.00 89.50 74 GLU A CA 1
ATOM 551 C C . GLU A 1 74 ? 41.306 -9.954 -33.677 1.00 89.50 74 GLU A C 1
ATOM 553 O O . GLU A 1 74 ? 40.216 -9.988 -34.249 1.00 89.50 74 GLU A O 1
ATOM 558 N N . TRP A 1 75 ? 42.273 -9.101 -34.031 1.00 90.81 75 TRP A N 1
ATOM 559 C CA . TRP A 1 75 ? 42.145 -8.160 -35.147 1.00 90.81 75 TRP A CA 1
ATOM 560 C C . TRP A 1 75 ? 42.053 -8.871 -36.498 1.00 90.81 75 TRP A C 1
ATOM 562 O O . TRP A 1 75 ? 41.094 -8.645 -37.238 1.00 90.81 75 TRP A O 1
ATOM 572 N N . CYS A 1 76 ? 42.991 -9.774 -36.796 1.00 91.62 76 CYS A N 1
ATOM 573 C CA . CYS A 1 76 ? 42.989 -10.544 -38.041 1.00 91.62 76 CYS A CA 1
ATOM 574 C C . CYS A 1 76 ? 41.710 -11.380 -38.184 1.00 91.62 76 CYS A C 1
ATOM 576 O O . CYS A 1 76 ? 41.057 -11.334 -39.226 1.00 91.62 76 CYS A O 1
ATOM 578 N N . LYS A 1 77 ? 41.301 -12.085 -37.119 1.00 93.44 77 LYS A N 1
ATOM 579 C CA . LYS A 1 77 ? 40.053 -12.860 -37.081 1.00 93.44 77 LYS A CA 1
ATOM 580 C C . LYS A 1 77 ? 38.833 -11.976 -37.327 1.00 93.44 77 LYS A C 1
ATOM 582 O O . LYS A 1 77 ? 37.968 -12.353 -38.113 1.00 93.44 77 LYS A O 1
ATOM 587 N N . THR A 1 78 ? 38.762 -10.812 -36.675 1.00 91.69 78 THR A N 1
ATOM 588 C CA . THR A 1 78 ? 37.626 -9.890 -36.816 1.00 91.69 78 THR A CA 1
ATOM 589 C C . THR A 1 78 ? 37.473 -9.438 -38.263 1.00 91.69 78 THR A C 1
ATOM 591 O O . THR A 1 78 ? 36.372 -9.537 -38.797 1.00 91.69 78 THR A O 1
ATOM 594 N N . VAL A 1 79 ? 38.565 -9.011 -38.910 1.00 92.31 79 VAL A N 1
ATOM 595 C CA . VAL A 1 79 ? 38.561 -8.583 -40.320 1.00 92.31 79 VAL A CA 1
ATOM 596 C C . VAL A 1 79 ? 38.165 -9.737 -41.244 1.00 92.31 79 VAL A C 1
ATOM 598 O O . VAL A 1 79 ? 37.291 -9.568 -42.093 1.00 92.31 79 VAL A O 1
ATOM 601 N N . LEU A 1 80 ? 38.740 -10.925 -41.036 1.00 94.25 80 LEU A N 1
ATOM 602 C CA . LEU A 1 80 ? 38.440 -12.122 -41.825 1.00 94.25 80 LEU A CA 1
ATOM 603 C C . LEU A 1 80 ? 36.971 -12.563 -41.698 1.00 94.25 80 LEU A C 1
ATOM 605 O O . LEU A 1 80 ? 36.379 -13.037 -42.664 1.00 94.25 80 LEU A O 1
ATOM 609 N N . CYS A 1 81 ? 36.361 -12.381 -40.524 1.00 94.50 81 CYS A N 1
ATOM 610 C CA . CYS A 1 81 ? 34.975 -12.766 -40.264 1.00 94.50 81 CYS A CA 1
ATOM 611 C C . CYS A 1 81 ? 33.940 -11.697 -40.656 1.00 94.50 81 CYS A C 1
ATOM 613 O O . CYS A 1 81 ? 32.748 -11.964 -40.513 1.00 94.50 81 CYS A O 1
ATOM 615 N N . LEU A 1 82 ? 34.326 -10.517 -41.164 1.00 93.94 82 LEU A N 1
ATOM 616 C CA . LEU A 1 82 ? 33.366 -9.473 -41.566 1.00 93.94 82 LEU A CA 1
ATOM 617 C C . LEU A 1 82 ? 32.341 -9.942 -42.622 1.00 93.94 82 LEU A C 1
ATOM 619 O O . LEU A 1 82 ? 31.152 -9.668 -42.436 1.00 93.94 82 LEU A O 1
ATOM 623 N N . PRO A 1 83 ? 32.719 -10.691 -43.682 1.00 93.69 83 PRO A N 1
ATOM 624 C CA . PRO A 1 83 ? 31.742 -11.218 -44.639 1.00 93.69 83 PRO A CA 1
ATOM 625 C C . PRO A 1 83 ? 30.776 -12.224 -43.996 1.00 93.69 83 PRO A C 1
ATOM 627 O O . PRO A 1 83 ? 29.576 -12.208 -44.270 1.00 93.69 83 PRO A O 1
ATOM 630 N N . ILE A 1 84 ? 31.285 -13.065 -43.086 1.00 93.31 84 ILE A N 1
ATOM 631 C CA . ILE A 1 84 ? 30.483 -14.033 -42.323 1.00 93.31 84 ILE A CA 1
ATOM 632 C C . ILE A 1 84 ? 29.497 -13.294 -41.412 1.00 93.31 84 ILE A C 1
ATOM 634 O O . ILE A 1 84 ? 28.323 -13.657 -41.344 1.00 93.31 84 ILE A O 1
ATOM 638 N N . ALA A 1 85 ? 29.949 -12.231 -40.745 1.00 93.50 85 ALA A N 1
ATOM 639 C CA . ALA A 1 85 ? 29.110 -11.387 -39.907 1.00 93.50 85 ALA A CA 1
ATOM 640 C C . ALA A 1 85 ? 27.984 -10.728 -40.720 1.00 93.50 85 ALA A C 1
ATOM 642 O O . ALA A 1 85 ? 26.836 -10.743 -40.280 1.00 93.50 85 ALA A O 1
ATOM 643 N N . ALA A 1 86 ? 28.268 -10.229 -41.928 1.00 93.25 86 ALA A N 1
ATOM 644 C CA . ALA A 1 86 ? 27.247 -9.671 -42.816 1.00 93.25 86 ALA A CA 1
ATOM 645 C C . ALA A 1 86 ? 26.185 -10.718 -43.207 1.00 93.25 86 ALA A C 1
ATOM 647 O O . ALA A 1 86 ? 24.988 -10.455 -43.085 1.00 93.25 86 ALA A O 1
ATOM 648 N N . ALA A 1 87 ? 26.602 -11.929 -43.592 1.00 94.38 87 ALA A N 1
ATOM 649 C CA . ALA A 1 87 ? 25.677 -13.022 -43.900 1.00 94.38 87 ALA A CA 1
ATOM 650 C C . ALA A 1 87 ? 24.819 -13.421 -42.683 1.00 94.38 87 ALA A C 1
ATOM 652 O O . ALA A 1 87 ? 23.611 -13.639 -42.801 1.00 94.38 87 ALA A O 1
ATOM 653 N N . ARG A 1 88 ? 25.419 -13.461 -41.489 1.00 94.94 88 ARG A N 1
ATOM 654 C CA . ARG A 1 88 ? 24.713 -13.739 -40.230 1.00 94.94 88 ARG A CA 1
ATOM 655 C C . ARG A 1 88 ? 23.703 -12.659 -39.867 1.00 94.94 88 ARG A C 1
ATOM 657 O O . ARG A 1 88 ? 22.619 -13.003 -39.412 1.00 94.94 88 ARG A O 1
ATOM 664 N N . LEU A 1 89 ? 24.011 -11.384 -40.101 1.00 93.38 89 LEU A N 1
ATOM 665 C CA . LEU A 1 89 ? 23.068 -10.282 -39.885 1.00 93.38 89 LEU A CA 1
ATOM 666 C C . LEU A 1 89 ? 21.850 -10.384 -40.811 1.00 93.38 89 LEU A C 1
ATOM 668 O O . LEU A 1 89 ? 20.729 -10.136 -40.370 1.00 93.38 89 LEU A O 1
ATOM 672 N N . VAL A 1 90 ? 22.046 -10.806 -42.064 1.00 94.31 90 VAL A N 1
ATOM 673 C CA . VAL A 1 90 ? 20.932 -11.083 -42.985 1.00 94.31 90 VAL A CA 1
ATOM 674 C C . VAL A 1 90 ? 20.077 -12.239 -42.463 1.00 94.31 90 VAL A C 1
ATOM 676 O O . VAL A 1 90 ? 18.857 -12.102 -42.372 1.00 94.31 90 VAL A O 1
ATOM 679 N N . LEU A 1 91 ? 20.701 -13.349 -42.050 1.00 94.25 91 LEU A N 1
ATOM 680 C CA . LEU A 1 91 ? 19.988 -14.491 -41.466 1.00 94.25 91 LEU A CA 1
ATOM 681 C C . LEU A 1 91 ? 19.205 -14.098 -40.203 1.00 94.25 91 LEU A C 1
ATOM 683 O O . LEU A 1 91 ? 18.049 -14.493 -40.050 1.00 94.25 91 LEU A O 1
ATOM 687 N N . LEU A 1 92 ? 19.812 -13.298 -39.323 1.00 93.25 92 LEU A N 1
ATOM 688 C CA . LEU A 1 92 ? 19.171 -12.754 -38.128 1.00 93.25 92 LEU A CA 1
ATOM 689 C C . LEU A 1 92 ? 17.936 -11.925 -38.499 1.00 93.25 92 LEU A C 1
ATOM 691 O O . LEU A 1 92 ? 16.864 -12.137 -37.935 1.00 93.25 92 LEU A O 1
ATOM 695 N N . GLY A 1 93 ? 18.072 -11.014 -39.469 1.00 91.25 93 GLY A N 1
ATOM 696 C CA . GLY A 1 93 ? 16.976 -10.174 -39.947 1.00 91.25 93 GLY A CA 1
ATOM 697 C C . GLY A 1 93 ? 15.806 -10.992 -40.498 1.00 91.25 93 GLY A C 1
ATOM 698 O O . GLY A 1 93 ? 14.658 -10.739 -40.135 1.00 91.25 93 GLY A O 1
ATOM 699 N N . ILE A 1 94 ? 16.093 -12.021 -41.303 1.00 93.44 94 ILE A N 1
ATOM 700 C CA . ILE A 1 94 ? 15.075 -12.938 -41.840 1.00 93.44 94 ILE A CA 1
ATOM 701 C C . ILE A 1 94 ? 14.380 -13.701 -40.705 1.00 93.44 94 ILE A C 1
ATOM 703 O O . ILE A 1 94 ? 13.151 -13.740 -40.656 1.00 93.44 94 ILE A O 1
ATOM 707 N N . ALA A 1 95 ? 15.138 -14.275 -39.766 1.00 92.19 95 ALA A N 1
ATOM 708 C CA . ALA A 1 95 ? 14.576 -15.043 -38.656 1.00 92.19 95 ALA A CA 1
ATOM 709 C C . ALA A 1 95 ? 13.669 -14.187 -37.752 1.00 92.19 95 ALA A C 1
ATOM 711 O O . ALA A 1 95 ? 12.588 -14.637 -37.362 1.00 92.19 95 ALA A O 1
ATOM 712 N N . ILE A 1 96 ? 14.069 -12.942 -37.462 1.00 90.00 96 ILE A N 1
ATOM 713 C CA . ILE A 1 96 ? 13.255 -11.985 -36.700 1.00 90.00 96 ILE A CA 1
ATOM 714 C C . ILE A 1 96 ? 11.990 -11.611 -37.480 1.00 90.00 96 ILE A C 1
ATOM 716 O O . ILE A 1 96 ? 10.908 -11.622 -36.898 1.00 90.00 96 ILE A O 1
ATOM 720 N N . ALA A 1 97 ? 12.091 -11.333 -38.784 1.00 89.12 97 ALA A N 1
ATOM 721 C CA . ALA A 1 97 ? 10.937 -10.978 -39.610 1.00 89.12 97 ALA A CA 1
ATOM 722 C C . ALA A 1 97 ? 9.897 -12.111 -39.662 1.00 89.12 97 ALA A C 1
ATOM 724 O O . ALA A 1 97 ? 8.715 -11.880 -39.400 1.00 89.12 97 ALA A O 1
ATOM 725 N N . VAL A 1 98 ? 10.335 -13.351 -39.912 1.00 91.06 98 VAL A N 1
ATOM 726 C CA . VAL A 1 98 ? 9.455 -14.533 -39.924 1.00 91.06 98 VAL A CA 1
ATOM 727 C C . VAL A 1 98 ? 8.839 -14.771 -38.543 1.00 91.06 98 VAL A C 1
ATOM 729 O O . VAL A 1 98 ? 7.632 -15.004 -38.431 1.00 91.06 98 VAL A O 1
ATOM 732 N N . GLY A 1 99 ? 9.641 -14.673 -37.477 1.00 88.88 99 GLY A N 1
ATOM 733 C CA . GLY A 1 99 ? 9.159 -14.812 -36.102 1.00 88.88 99 GLY A CA 1
ATOM 734 C C . GLY A 1 99 ? 8.118 -13.751 -35.731 1.00 88.88 99 GLY A C 1
ATOM 735 O O . GLY A 1 99 ? 7.095 -14.072 -35.124 1.00 88.88 99 GLY A O 1
ATOM 736 N N . TYR A 1 100 ? 8.332 -12.503 -36.151 1.00 87.25 100 TYR A N 1
ATOM 737 C CA . TYR A 1 100 ? 7.421 -11.388 -35.909 1.00 87.25 100 TYR A CA 1
ATOM 738 C C . TYR A 1 100 ? 6.077 -11.575 -36.621 1.00 87.25 100 TYR A C 1
ATOM 740 O O . TYR A 1 100 ? 5.034 -11.489 -35.975 1.00 87.25 100 TYR A O 1
ATOM 748 N N . VAL A 1 101 ? 6.089 -11.910 -37.917 1.00 89.75 101 VAL A N 1
ATOM 749 C CA . VAL A 1 101 ? 4.862 -12.178 -38.691 1.00 89.75 101 VAL A CA 1
ATOM 750 C C . VAL A 1 101 ? 4.080 -13.345 -38.088 1.00 89.75 101 VAL A C 1
ATOM 752 O O . VAL A 1 101 ? 2.879 -13.229 -37.857 1.00 89.75 101 VAL A O 1
ATOM 755 N N . THR A 1 102 ? 4.764 -14.441 -37.749 1.00 88.62 102 THR A N 1
ATOM 756 C CA . THR A 1 102 ? 4.143 -15.603 -37.091 1.00 88.62 102 THR A CA 1
ATOM 757 C C . THR A 1 102 ? 3.469 -15.204 -35.778 1.00 88.62 102 THR A C 1
ATOM 759 O O . THR A 1 102 ? 2.341 -15.609 -35.499 1.00 88.62 102 THR A O 1
ATOM 762 N N . THR A 1 103 ? 4.144 -14.377 -34.978 1.00 87.31 103 THR A N 1
ATOM 763 C CA . THR A 1 103 ? 3.612 -13.916 -33.695 1.00 87.31 103 THR A CA 1
ATOM 764 C C . THR A 1 103 ? 2.397 -13.008 -33.883 1.00 87.31 103 THR A C 1
ATOM 766 O O . THR A 1 103 ? 1.411 -13.163 -33.170 1.00 87.31 103 THR A O 1
ATOM 769 N N . LEU A 1 104 ? 2.411 -12.103 -34.869 1.00 86.94 104 LEU A N 1
ATOM 770 C CA . LEU A 1 104 ? 1.244 -11.277 -35.199 1.00 86.94 104 LEU A CA 1
ATOM 771 C C . LEU A 1 104 ? 0.025 -12.129 -35.567 1.00 86.94 104 LEU A C 1
ATOM 773 O O . LEU A 1 104 ? -1.073 -11.854 -35.086 1.00 86.94 104 LEU A O 1
ATOM 777 N N . VAL A 1 105 ? 0.223 -13.185 -36.362 1.00 88.12 105 VAL A N 1
ATOM 778 C CA . VAL A 1 105 ? -0.845 -14.129 -36.724 1.00 88.12 105 VAL A CA 1
ATOM 779 C C . VAL A 1 105 ? -1.371 -14.863 -35.489 1.00 88.12 105 VAL A C 1
ATOM 781 O O . VAL A 1 105 ? -2.582 -14.957 -35.303 1.00 88.12 105 VAL A O 1
ATOM 784 N N . ALA A 1 106 ? -0.486 -15.338 -34.607 1.00 85.06 106 ALA A N 1
ATOM 785 C CA . ALA A 1 106 ? -0.886 -16.030 -33.380 1.00 85.06 106 ALA A CA 1
ATOM 786 C C . ALA A 1 106 ? -1.667 -15.124 -32.407 1.00 85.06 106 ALA A C 1
ATOM 788 O O . ALA A 1 106 ? -2.597 -15.586 -31.742 1.00 85.06 106 ALA A O 1
ATOM 789 N N . LEU A 1 107 ? -1.309 -13.837 -32.339 1.00 83.38 107 LEU A N 1
ATOM 790 C CA . LEU A 1 107 ? -1.937 -12.841 -31.466 1.00 83.38 107 LEU A CA 1
ATOM 791 C C . LEU A 1 107 ? -3.209 -12.213 -32.058 1.00 83.38 107 LEU A C 1
ATOM 793 O O . LEU A 1 107 ? -3.943 -11.538 -31.333 1.00 83.38 107 LEU A O 1
ATOM 797 N N . TYR A 1 108 ? -3.498 -12.415 -33.346 1.00 84.19 108 TYR A N 1
ATOM 798 C CA . TYR A 1 108 ? -4.669 -11.822 -33.987 1.00 84.19 108 TYR A CA 1
ATOM 799 C C . TYR A 1 108 ? -5.968 -12.260 -33.285 1.00 84.19 108 TYR A C 1
ATOM 801 O O . TYR A 1 108 ? -6.261 -13.450 -33.118 1.00 84.19 108 TYR A O 1
ATOM 809 N N . GLY A 1 109 ? -6.733 -11.272 -32.809 1.00 76.00 109 GLY A N 1
ATOM 810 C CA . GLY A 1 109 ? -7.975 -11.488 -32.062 1.00 76.00 109 GLY A CA 1
ATOM 811 C C . GLY A 1 109 ? -7.804 -12.042 -30.639 1.00 76.00 109 GLY A C 1
ATOM 812 O O . GLY A 1 109 ? -8.803 -12.382 -30.009 1.00 76.00 109 GLY A O 1
ATOM 813 N N . TRP A 1 110 ? -6.581 -12.149 -30.103 1.00 77.69 110 TRP A N 1
ATOM 814 C CA . TRP A 1 110 ? -6.343 -12.567 -28.718 1.00 77.69 110 TRP A CA 1
ATOM 815 C C . TRP A 1 110 ? -6.116 -11.346 -27.821 1.00 77.69 110 TRP A C 1
ATOM 817 O O . TRP A 1 110 ? -5.090 -10.676 -27.906 1.00 77.69 110 TRP A O 1
ATOM 827 N N . LYS A 1 111 ? -7.111 -11.026 -26.987 1.00 62.41 111 LYS A N 1
ATOM 828 C CA . LYS A 1 111 ? -7.082 -9.866 -26.076 1.00 62.41 111 LYS A CA 1
ATOM 829 C C . LYS A 1 111 ? -6.875 -10.239 -24.608 1.00 62.41 111 LYS A C 1
ATOM 831 O O . LYS A 1 111 ? -6.589 -9.360 -23.802 1.00 62.41 111 LYS A O 1
ATOM 836 N N . ASP A 1 112 ? -7.031 -11.513 -24.270 1.00 60.22 112 ASP A N 1
ATOM 837 C CA . ASP A 1 112 ? -7.027 -11.986 -22.892 1.00 60.22 112 ASP A CA 1
ATOM 838 C C . ASP A 1 112 ? -5.618 -12.425 -22.470 1.00 60.22 112 ASP A C 1
ATOM 840 O O . ASP A 1 112 ? -5.040 -13.339 -23.056 1.00 60.22 112 ASP A O 1
ATOM 844 N N . LYS A 1 113 ? -5.054 -11.727 -21.480 1.00 60.09 113 LYS A N 1
ATOM 845 C CA . LYS A 1 113 ? -3.708 -11.980 -20.947 1.00 60.09 113 LYS A CA 1
ATOM 846 C C . LYS A 1 113 ? -3.706 -13.035 -19.834 1.00 60.09 113 LYS A C 1
ATOM 848 O O . LYS A 1 113 ? -2.636 -13.548 -19.505 1.00 60.09 113 LYS A O 1
ATOM 853 N N . GLU A 1 114 ? -4.863 -13.349 -19.252 1.00 61.94 114 GLU A N 1
ATOM 854 C CA . GLU A 1 114 ? -4.961 -14.195 -18.056 1.00 61.94 114 GLU A CA 1
ATOM 855 C C . GLU A 1 114 ? -5.199 -15.674 -18.388 1.00 61.94 114 GLU A C 1
ATOM 857 O O . GLU A 1 114 ? -4.809 -16.556 -17.608 1.00 61.94 114 GLU A O 1
ATOM 862 N N . THR A 1 115 ? -5.756 -15.954 -19.571 1.00 73.81 115 THR A N 1
ATOM 863 C CA . THR A 1 115 ? -6.019 -17.312 -20.060 1.00 73.81 115 THR A CA 1
ATOM 864 C C . THR A 1 115 ? -4.834 -17.920 -20.823 1.00 73.81 115 THR A C 1
ATOM 866 O O . THR A 1 115 ? -4.082 -17.215 -21.504 1.00 73.81 115 THR A O 1
ATOM 869 N N . PRO A 1 116 ? -4.613 -19.244 -20.714 1.00 76.44 116 PRO A N 1
ATOM 870 C CA . PRO A 1 116 ? -3.564 -19.928 -21.461 1.00 76.44 116 PRO A CA 1
ATOM 871 C C . PRO A 1 116 ? -3.853 -19.895 -22.965 1.00 76.44 116 PRO A C 1
ATOM 873 O O . PRO A 1 116 ? -5.002 -19.913 -23.416 1.00 76.44 116 PRO A O 1
ATOM 876 N N . MET A 1 117 ? -2.790 -19.853 -23.766 1.00 78.00 117 MET A N 1
ATOM 877 C CA . MET A 1 117 ? -2.913 -19.824 -25.219 1.00 78.00 117 MET A CA 1
ATOM 878 C C . MET A 1 117 ? -3.562 -21.120 -25.745 1.00 78.00 117 MET A C 1
ATOM 880 O O . MET A 1 117 ? -3.145 -22.231 -25.420 1.00 78.00 117 MET A O 1
ATOM 884 N N . SER A 1 118 ? -4.583 -20.988 -26.599 1.00 80.38 118 SER A N 1
ATOM 885 C CA . SER A 1 118 ? -5.279 -22.135 -27.203 1.00 80.38 118 SER A CA 1
ATOM 886 C C . SER A 1 118 ? -4.328 -23.019 -28.021 1.00 80.38 118 SER A C 1
ATOM 888 O O . SER A 1 118 ? -3.452 -22.503 -28.715 1.00 80.38 118 SER A O 1
ATOM 890 N N . ARG A 1 119 ? -4.569 -24.337 -28.050 1.00 81.62 119 ARG A N 1
ATOM 891 C CA . ARG A 1 119 ? -3.672 -25.331 -28.675 1.00 81.62 119 ARG A CA 1
ATOM 892 C C . ARG A 1 119 ? -3.268 -25.025 -30.125 1.00 81.62 119 ARG A C 1
ATOM 894 O O . ARG A 1 119 ? -2.129 -25.298 -30.490 1.00 81.62 119 ARG A O 1
ATOM 901 N N . TRP A 1 120 ? -4.154 -24.465 -30.954 1.00 83.19 120 TRP A N 1
ATOM 902 C CA . TRP A 1 120 ? -3.814 -24.120 -32.344 1.00 83.19 120 TRP A CA 1
ATOM 903 C C . TRP A 1 120 ? -2.837 -22.935 -32.427 1.00 83.19 120 TRP A C 1
ATOM 905 O O . TRP A 1 120 ? -1.863 -23.012 -33.171 1.00 83.19 120 TRP A O 1
ATOM 915 N N . ARG A 1 121 ? -3.024 -21.891 -31.603 1.00 85.06 121 ARG A N 1
ATOM 916 C CA . ARG A 1 121 ? -2.091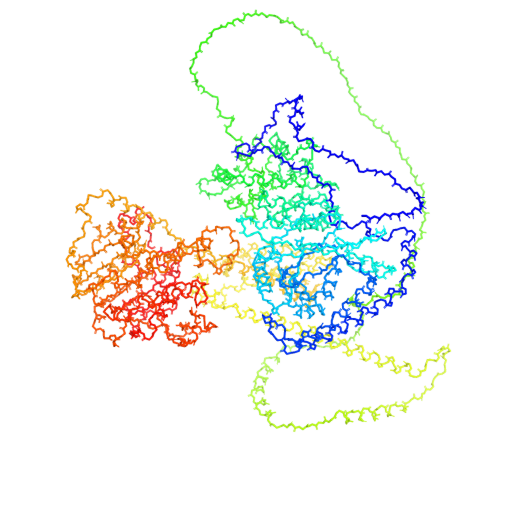 -20.754 -31.485 1.00 85.06 121 ARG A CA 1
ATOM 917 C C . ARG A 1 121 ? -0.728 -21.223 -30.977 1.00 85.06 121 ARG A C 1
ATOM 919 O O . ARG A 1 121 ? 0.295 -20.864 -31.551 1.00 85.06 121 ARG A O 1
ATOM 926 N N . SER A 1 122 ? -0.713 -22.123 -29.994 1.00 80.25 122 SER A N 1
ATOM 927 C CA . SER A 1 122 ? 0.522 -22.733 -29.487 1.00 80.25 122 SER A CA 1
ATOM 928 C C . SER A 1 122 ? 1.253 -23.558 -30.557 1.00 80.25 122 SER A C 1
ATOM 930 O O . SER A 1 122 ? 2.482 -23.561 -30.596 1.00 80.25 122 SER A O 1
ATOM 932 N N . ARG A 1 123 ? 0.525 -24.215 -31.476 1.00 84.00 123 ARG A N 1
ATOM 933 C CA . ARG A 1 123 ? 1.128 -24.898 -32.637 1.00 84.00 123 ARG A CA 1
ATOM 934 C C . ARG A 1 123 ? 1.729 -23.915 -33.641 1.00 84.00 123 ARG A C 1
ATOM 936 O O . ARG A 1 123 ? 2.831 -24.166 -34.115 1.00 84.00 123 ARG A O 1
ATOM 943 N N . VAL A 1 124 ? 1.067 -22.789 -33.919 1.00 85.38 124 VAL A N 1
ATOM 944 C CA . VAL A 1 124 ? 1.619 -21.719 -34.778 1.00 85.38 124 VAL A CA 1
ATOM 945 C C . VAL A 1 124 ? 2.918 -21.168 -34.185 1.00 85.38 124 VAL A C 1
ATOM 947 O O . VAL A 1 124 ? 3.914 -21.014 -34.892 1.00 85.38 124 VAL A O 1
ATOM 950 N N . MET A 1 125 ? 2.962 -20.986 -32.863 1.00 82.81 125 MET A N 1
ATOM 951 C CA . MET A 1 125 ? 4.166 -20.547 -32.159 1.00 82.81 125 MET A CA 1
ATOM 952 C C . MET A 1 125 ? 5.331 -21.548 -32.247 1.00 82.81 125 MET A C 1
ATOM 954 O O . MET A 1 125 ? 6.468 -21.150 -32.021 1.00 82.81 125 MET A O 1
ATOM 958 N N . CYS A 1 126 ? 5.133 -22.803 -32.667 1.00 83.88 126 CYS A N 1
ATOM 959 C CA . CYS A 1 126 ? 6.239 -23.739 -32.917 1.00 83.88 126 CYS A CA 1
ATOM 960 C C . CYS A 1 126 ? 7.237 -23.200 -33.962 1.00 83.88 126 CYS A C 1
ATOM 962 O O . CYS A 1 126 ? 8.446 -23.370 -33.805 1.00 83.88 126 CYS A O 1
ATOM 964 N N . VAL A 1 127 ? 6.758 -22.455 -34.967 1.00 88.06 127 VAL A N 1
ATOM 965 C CA . VAL A 1 127 ? 7.614 -21.813 -35.981 1.00 88.06 127 VAL A CA 1
ATOM 966 C C . VAL A 1 127 ? 8.588 -20.818 -35.341 1.00 88.06 127 VAL A C 1
ATOM 968 O O . VAL A 1 127 ? 9.756 -20.762 -35.719 1.00 88.06 127 VAL A O 1
ATOM 971 N N . THR A 1 128 ? 8.168 -20.097 -34.297 1.00 85.94 128 THR A N 1
ATOM 972 C CA . THR A 1 128 ? 9.055 -19.164 -33.581 1.00 85.94 128 THR A CA 1
ATOM 973 C C . THR A 1 128 ? 10.209 -19.863 -32.857 1.00 85.94 128 THR A C 1
ATOM 975 O O . THR A 1 128 ? 11.277 -19.268 -32.713 1.00 85.94 128 THR A O 1
ATOM 978 N N . ARG A 1 129 ? 10.063 -21.145 -32.490 1.00 88.31 129 ARG A N 1
ATOM 979 C CA . ARG A 1 129 ? 11.164 -21.951 -31.935 1.00 88.31 129 ARG A CA 1
ATOM 980 C C . ARG A 1 129 ? 12.225 -22.240 -32.992 1.00 88.31 129 ARG A C 1
ATOM 982 O O . ARG A 1 129 ? 13.416 -22.150 -32.704 1.00 88.31 129 ARG A O 1
ATOM 989 N N . LEU A 1 130 ? 11.810 -22.530 -34.226 1.00 91.19 130 LEU A N 1
ATOM 990 C CA . LEU A 1 130 ? 12.736 -22.674 -35.352 1.00 91.19 130 LEU A CA 1
ATOM 991 C C . LEU A 1 130 ? 13.457 -21.350 -35.629 1.00 91.19 130 LEU A C 1
ATOM 993 O O . LEU A 1 130 ? 14.681 -21.342 -35.748 1.00 91.19 130 LEU A O 1
ATOM 997 N N . CYS A 1 131 ? 12.740 -20.221 -35.624 1.00 91.94 131 CYS A N 1
ATOM 998 C CA . CYS A 1 131 ? 13.363 -18.899 -35.738 1.00 91.94 131 CYS A CA 1
ATOM 999 C C . CYS A 1 131 ? 14.393 -18.654 -34.627 1.00 91.94 131 CYS A C 1
ATOM 1001 O O . CYS A 1 131 ? 15.497 -18.201 -34.914 1.00 91.94 131 CYS A O 1
ATOM 1003 N N . ALA A 1 132 ? 14.091 -19.019 -33.378 1.00 91.31 132 ALA A N 1
ATOM 1004 C CA . ALA A 1 132 ? 15.032 -18.920 -32.261 1.00 91.31 132 ALA A CA 1
ATOM 1005 C C . ALA A 1 132 ? 16.301 -19.759 -32.483 1.00 91.31 132 ALA A C 1
ATOM 1007 O O . ALA A 1 132 ? 17.408 -19.301 -32.195 1.00 91.31 132 ALA A O 1
ATOM 1008 N N . ARG A 1 133 ? 16.174 -20.950 -33.084 1.00 94.25 133 ARG A N 1
ATOM 1009 C CA . ARG A 1 133 ? 17.330 -21.771 -33.471 1.00 94.25 133 ARG A CA 1
ATOM 1010 C C . ARG A 1 133 ? 18.196 -21.105 -34.538 1.00 94.25 133 ARG A C 1
ATOM 1012 O O . ARG A 1 133 ? 19.424 -21.174 -34.433 1.00 94.25 133 ARG A O 1
ATOM 1019 N N . PHE A 1 134 ? 17.576 -20.472 -35.537 1.00 95.00 134 PHE A N 1
ATOM 1020 C CA . PHE A 1 134 ? 18.277 -19.703 -36.570 1.00 95.00 134 PHE A CA 1
ATOM 1021 C C . PHE A 1 134 ? 18.930 -18.441 -36.004 1.00 95.00 134 PHE A C 1
ATOM 1023 O O . PHE A 1 134 ? 20.045 -18.114 -36.400 1.00 95.00 134 PHE A O 1
ATOM 1030 N N . ILE A 1 135 ? 18.303 -17.786 -35.023 1.00 94.50 135 ILE A N 1
ATOM 1031 C CA . ILE A 1 135 ? 18.908 -16.674 -34.284 1.00 94.50 135 ILE A CA 1
ATOM 1032 C C . ILE A 1 135 ? 20.179 -17.163 -33.575 1.00 94.50 135 ILE A C 1
ATOM 1034 O O . ILE A 1 135 ? 21.248 -16.607 -33.812 1.00 94.50 135 ILE A O 1
ATOM 1038 N N . LEU A 1 136 ? 20.122 -18.254 -32.804 1.00 95.19 136 LEU A N 1
ATOM 1039 C CA . LEU A 1 136 ? 21.313 -18.841 -32.164 1.00 95.19 136 LEU A CA 1
ATOM 1040 C C . LEU A 1 136 ? 22.398 -19.212 -33.185 1.00 95.19 136 LEU A C 1
ATOM 1042 O O . LEU A 1 136 ? 23.580 -18.955 -32.963 1.00 95.19 136 LEU A O 1
ATOM 1046 N N . PHE A 1 137 ? 22.000 -19.775 -34.328 1.00 95.75 137 PHE A N 1
ATOM 1047 C CA . PHE A 1 137 ? 22.924 -20.089 -35.415 1.00 95.75 137 PHE A CA 1
ATOM 1048 C C . PHE A 1 137 ? 23.590 -18.825 -35.981 1.00 95.75 137 PHE A C 1
ATOM 1050 O O . PHE A 1 137 ? 24.798 -18.823 -36.207 1.00 95.75 137 PHE A O 1
ATOM 1057 N N . SER A 1 138 ? 22.836 -17.733 -36.149 1.00 95.00 138 SER A N 1
ATOM 1058 C CA . SER A 1 138 ? 23.371 -16.443 -36.600 1.00 95.00 138 SER A CA 1
ATOM 1059 C C . SER A 1 138 ? 24.369 -15.848 -35.604 1.00 95.00 138 SER A C 1
ATOM 1061 O O . SER A 1 138 ? 25.368 -15.273 -36.017 1.00 95.00 138 SER A O 1
ATOM 1063 N N . PHE A 1 139 ? 24.178 -16.077 -34.303 1.00 94.56 139 PHE A N 1
ATOM 1064 C CA . PHE A 1 139 ? 25.154 -15.738 -33.267 1.00 94.56 139 PHE A CA 1
ATOM 1065 C C . PHE A 1 139 ? 26.329 -16.724 -33.196 1.00 94.56 139 PHE A C 1
ATOM 1067 O O . PHE A 1 139 ? 27.142 -16.631 -32.290 1.00 94.56 139 PHE A O 1
ATOM 1074 N N . GLY A 1 140 ? 26.461 -17.677 -34.122 1.00 93.44 140 GLY A N 1
ATOM 1075 C CA . GLY A 1 140 ? 27.590 -18.606 -34.176 1.00 93.44 140 GLY A CA 1
ATOM 1076 C C . GLY A 1 140 ? 27.476 -19.828 -33.261 1.00 93.44 140 GLY A C 1
ATOM 1077 O O . GLY A 1 140 ? 28.426 -20.611 -33.194 1.00 93.44 140 GLY A O 1
ATOM 1078 N N . TYR A 1 141 ? 26.330 -20.050 -32.605 1.00 95.06 141 TYR A N 1
ATOM 1079 C CA . TYR A 1 141 ? 26.041 -21.270 -31.839 1.00 95.06 141 TYR A CA 1
ATOM 1080 C C . TYR A 1 141 ? 25.541 -22.378 -32.773 1.00 95.06 141 TYR A C 1
ATOM 1082 O O . TYR A 1 141 ? 24.358 -22.736 -32.838 1.00 95.06 141 TYR A O 1
ATOM 1090 N N . HIS A 1 142 ? 26.469 -22.905 -33.567 1.00 93.62 142 HIS A N 1
ATOM 1091 C CA . HIS A 1 142 ? 26.180 -23.968 -34.525 1.00 93.62 142 HIS A CA 1
ATOM 1092 C C . HIS A 1 142 ? 25.894 -25.299 -33.813 1.00 93.62 142 HIS A C 1
ATOM 1094 O O . HIS A 1 142 ? 24.927 -25.975 -34.159 1.00 93.62 142 HIS A O 1
ATOM 1100 N N . TRP A 1 143 ? 26.665 -25.620 -32.770 1.00 91.44 143 TRP A N 1
ATOM 1101 C CA . TRP A 1 143 ? 26.571 -26.846 -31.973 1.00 91.44 143 TRP A CA 1
ATOM 1102 C C . TRP A 1 143 ? 26.494 -26.466 -30.492 1.00 91.44 143 TRP A C 1
ATOM 1104 O O . TRP A 1 143 ? 27.297 -25.665 -30.024 1.00 91.44 143 TRP A O 1
ATOM 1114 N N . ILE A 1 144 ? 25.523 -27.019 -29.761 1.00 93.94 144 ILE A N 1
ATOM 1115 C CA . ILE A 1 144 ? 25.321 -26.752 -28.328 1.00 93.94 144 ILE A CA 1
ATOM 1116 C C . ILE A 1 144 ? 25.434 -28.088 -27.599 1.00 93.94 144 ILE A C 1
ATOM 1118 O O . ILE A 1 144 ? 24.611 -28.982 -27.830 1.00 93.94 144 ILE A O 1
ATOM 1122 N N . LYS A 1 145 ? 26.451 -28.238 -26.745 1.00 94.06 145 LYS A N 1
ATOM 1123 C CA . LYS A 1 145 ? 26.646 -29.467 -25.966 1.00 94.06 145 LYS A CA 1
ATOM 1124 C C . LYS A 1 145 ? 25.620 -29.520 -24.840 1.00 94.06 145 LYS A C 1
ATOM 1126 O O . LYS A 1 145 ? 25.436 -28.537 -24.128 1.00 94.06 145 LYS A O 1
ATOM 1131 N N . ARG A 1 146 ? 24.969 -30.672 -24.676 1.00 94.50 146 ARG A N 1
ATOM 1132 C CA . ARG A 1 146 ? 23.962 -30.912 -23.635 1.00 94.50 146 ARG A CA 1
ATOM 1133 C C . ARG A 1 146 ? 24.389 -32.087 -22.768 1.00 94.50 146 ARG A C 1
ATOM 1135 O O . ARG A 1 146 ? 24.685 -33.155 -23.299 1.00 94.50 146 ARG A O 1
ATOM 1142 N N . LYS A 1 147 ? 24.388 -31.893 -21.454 1.00 94.38 147 LYS A N 1
ATOM 1143 C CA . LYS A 1 147 ? 24.555 -32.941 -20.445 1.00 94.38 147 LYS A CA 1
ATOM 1144 C C . LYS A 1 147 ? 23.248 -33.090 -19.672 1.00 94.38 147 LYS A C 1
ATOM 1146 O O . LYS A 1 147 ? 22.681 -32.098 -19.221 1.00 94.38 147 LYS A O 1
ATOM 1151 N N . GLY A 1 148 ? 22.762 -34.319 -19.535 1.00 91.56 148 GLY A N 1
ATOM 1152 C CA . GLY A 1 148 ? 21.453 -34.588 -18.938 1.00 91.56 148 GLY A CA 1
ATOM 1153 C C . GLY A 1 148 ? 20.282 -34.259 -19.872 1.00 91.56 148 GLY A C 1
ATOM 1154 O O . GLY A 1 148 ? 20.456 -34.055 -21.076 1.00 91.56 148 GLY A O 1
ATOM 1155 N N . ARG A 1 149 ? 19.066 -34.254 -19.321 1.00 90.00 149 ARG A N 1
ATOM 1156 C CA . ARG A 1 149 ? 17.816 -33.985 -20.049 1.00 90.00 149 ARG A CA 1
ATOM 1157 C C . ARG A 1 149 ? 16.894 -33.105 -19.203 1.00 90.00 149 ARG A C 1
ATOM 1159 O O . ARG A 1 149 ? 16.916 -33.233 -17.980 1.00 90.00 149 ARG A O 1
ATOM 1166 N N . PRO A 1 150 ? 16.062 -32.251 -19.822 1.00 92.06 150 PRO A N 1
ATOM 1167 C CA . PRO A 1 150 ? 15.072 -31.484 -19.081 1.00 92.06 150 PRO A CA 1
ATOM 1168 C C . PRO A 1 150 ? 14.028 -32.420 -18.458 1.00 92.06 150 PRO A C 1
ATOM 1170 O O . PRO A 1 150 ? 13.427 -33.230 -19.165 1.00 92.06 150 PRO A O 1
ATOM 1173 N N . ALA A 1 151 ? 13.772 -32.279 -17.155 1.00 91.38 151 ALA A N 1
ATOM 1174 C CA . ALA A 1 151 ? 12.655 -32.961 -16.505 1.00 91.38 151 ALA A CA 1
ATOM 1175 C C . ALA A 1 151 ? 11.314 -32.541 -17.125 1.00 91.38 151 ALA A C 1
ATOM 1177 O O . ALA A 1 151 ? 11.163 -31.401 -17.602 1.00 91.38 151 ALA A O 1
ATOM 1178 N N . SER A 1 152 ? 10.346 -33.462 -17.092 1.00 89.56 152 SER A N 1
ATOM 1179 C CA . SER A 1 152 ? 8.969 -33.174 -17.481 1.00 89.56 152 SER A CA 1
ATOM 1180 C C . SER A 1 152 ? 8.399 -32.064 -16.598 1.00 89.56 152 SER A C 1
ATOM 1182 O O . SER A 1 152 ? 8.816 -31.861 -15.454 1.00 89.56 152 SER A O 1
ATOM 1184 N N . ARG A 1 153 ? 7.440 -31.317 -17.149 1.00 87.38 153 ARG A N 1
ATOM 1185 C CA . ARG A 1 153 ? 6.791 -30.217 -16.431 1.00 87.38 153 ARG A CA 1
ATOM 1186 C C . ARG A 1 153 ? 6.090 -30.711 -15.157 1.00 87.38 153 ARG A C 1
ATOM 1188 O O . ARG A 1 153 ? 6.123 -30.001 -14.163 1.00 87.38 153 ARG A O 1
ATOM 1195 N N . ASP A 1 154 ? 5.514 -31.913 -15.186 1.00 86.88 154 ASP A N 1
ATOM 1196 C CA . ASP A 1 154 ? 4.787 -32.496 -14.049 1.00 86.88 154 ASP A CA 1
ATOM 1197 C C . ASP A 1 154 ? 5.696 -32.771 -12.843 1.00 86.88 154 ASP A C 1
ATOM 1199 O O . ASP A 1 154 ? 5.255 -32.667 -11.705 1.00 86.88 154 ASP A O 1
ATOM 1203 N N . ILE A 1 155 ? 6.974 -33.083 -13.088 1.00 89.50 155 ILE A N 1
ATOM 1204 C CA . ILE A 1 155 ? 7.969 -33.301 -12.030 1.00 89.50 155 ILE A CA 1
ATOM 1205 C C . ILE A 1 155 ? 8.558 -31.964 -11.570 1.00 89.50 155 ILE A C 1
ATOM 1207 O O . ILE A 1 155 ? 8.683 -31.726 -10.374 1.00 89.50 155 ILE A O 1
ATOM 1211 N N . ALA A 1 156 ? 8.937 -31.096 -12.515 1.00 91.81 156 ALA A N 1
ATOM 1212 C CA . ALA A 1 156 ? 9.576 -29.812 -12.236 1.00 91.81 156 ALA A CA 1
ATOM 1213 C C . ALA A 1 156 ? 8.926 -28.684 -13.061 1.00 91.81 156 ALA A C 1
ATOM 1215 O O . ALA A 1 156 ? 9.376 -28.385 -14.185 1.00 91.81 156 ALA A O 1
ATOM 1216 N N . PRO A 1 157 ? 7.879 -28.028 -12.521 1.00 92.12 157 PRO A N 1
ATOM 1217 C CA . PRO A 1 157 ? 7.186 -26.940 -13.210 1.00 92.12 157 PRO A CA 1
ATOM 1218 C C . PRO A 1 157 ? 8.034 -25.663 -13.292 1.00 92.12 157 PRO A C 1
ATOM 1220 O O . PRO A 1 157 ? 7.755 -24.801 -14.130 1.00 92.12 157 PRO A O 1
ATOM 1223 N N . ILE A 1 158 ? 9.083 -25.556 -12.467 1.00 94.19 158 ILE A N 1
ATOM 1224 C CA . ILE A 1 158 ? 9.999 -24.415 -12.410 1.00 94.19 158 ILE A CA 1
ATOM 1225 C C . ILE A 1 158 ? 11.414 -24.843 -12.811 1.00 94.19 158 ILE A C 1
ATOM 1227 O O . ILE A 1 158 ? 11.931 -25.866 -12.361 1.00 94.19 158 ILE A O 1
ATOM 1231 N N . VAL A 1 159 ? 12.051 -24.030 -13.652 1.00 95.06 159 VAL A N 1
ATOM 1232 C CA . VAL A 1 159 ? 13.455 -24.168 -14.056 1.00 95.06 159 VAL A CA 1
ATOM 1233 C C . VAL A 1 159 ? 14.221 -22.926 -13.624 1.00 95.06 159 VAL A C 1
ATOM 1235 O O . VAL A 1 159 ? 13.777 -21.806 -13.881 1.00 95.06 159 VAL A O 1
ATOM 1238 N N . VAL A 1 160 ? 15.383 -23.113 -13.003 1.00 95.25 160 VAL A N 1
ATOM 1239 C CA . VAL A 1 160 ? 16.294 -22.010 -12.665 1.00 95.25 160 VAL A CA 1
ATOM 1240 C C . VAL A 1 160 ? 17.622 -22.177 -13.383 1.00 95.25 160 VAL A C 1
ATOM 1242 O O . VAL A 1 160 ? 18.097 -23.299 -13.536 1.00 95.25 160 VAL A O 1
ATOM 1245 N N . CYS A 1 161 ? 18.216 -21.076 -13.840 1.00 95.38 161 CYS A N 1
ATOM 1246 C CA . CYS A 1 161 ? 19.492 -21.093 -14.552 1.00 95.38 161 CYS A CA 1
ATOM 1247 C C . CYS A 1 161 ? 20.413 -19.964 -14.094 1.00 95.38 161 CYS A C 1
ATOM 1249 O O . CYS A 1 161 ? 19.922 -18.888 -13.755 1.00 95.38 161 CYS A O 1
ATOM 1251 N N . ASN A 1 162 ? 21.731 -20.181 -14.122 1.00 94.50 162 ASN A N 1
ATOM 1252 C CA . ASN A 1 162 ? 22.680 -19.078 -13.975 1.00 94.50 162 ASN A CA 1
ATOM 1253 C C . ASN A 1 162 ? 22.579 -18.126 -15.178 1.00 94.50 162 ASN A C 1
ATOM 1255 O O . ASN A 1 162 ? 22.198 -18.549 -16.273 1.00 94.50 162 ASN A O 1
ATOM 1259 N N . HIS A 1 163 ? 22.891 -16.847 -14.983 1.00 92.94 163 HIS A N 1
ATOM 1260 C CA . HIS A 1 163 ? 22.728 -15.824 -16.015 1.00 92.94 163 HIS A CA 1
ATOM 1261 C C . HIS A 1 163 ? 24.054 -15.129 -16.306 1.00 92.94 163 HIS A C 1
ATOM 1263 O O . HIS A 1 163 ? 24.532 -14.322 -15.522 1.00 92.94 163 HIS A O 1
ATOM 1269 N N . VAL A 1 164 ? 24.653 -15.430 -17.452 1.00 92.56 164 VAL A N 1
ATOM 1270 C CA . VAL A 1 164 ? 25.955 -14.914 -17.893 1.00 92.56 164 VAL A CA 1
ATOM 1271 C C . VAL A 1 164 ? 25.799 -13.980 -19.096 1.00 92.56 164 VAL A C 1
ATOM 1273 O O . VAL A 1 164 ? 26.464 -12.946 -19.181 1.00 92.56 164 VAL A O 1
ATOM 1276 N N . SER A 1 165 ? 24.907 -14.308 -20.033 1.00 90.94 165 SER A N 1
ATOM 1277 C CA . SER A 1 165 ? 24.706 -13.561 -21.275 1.00 90.94 165 SER A CA 1
ATOM 1278 C C . SER A 1 165 ? 23.222 -13.357 -21.610 1.00 90.94 165 SER A C 1
ATOM 1280 O O . SER A 1 165 ? 22.314 -13.897 -20.979 1.00 90.94 165 SER A O 1
ATOM 1282 N N . TYR A 1 166 ? 22.952 -12.552 -22.639 1.00 88.44 166 TYR A N 1
ATOM 1283 C CA . TYR A 1 166 ? 21.600 -12.350 -23.179 1.00 88.44 166 TYR A CA 1
ATOM 1284 C C . TYR A 1 166 ? 21.155 -13.498 -24.109 1.00 88.44 166 TYR A C 1
ATOM 1286 O O . TYR A 1 166 ? 20.046 -13.476 -24.645 1.00 88.44 166 TYR A O 1
ATOM 1294 N N . ILE A 1 167 ? 22.014 -14.503 -24.308 1.00 92.88 167 ILE A N 1
ATOM 1295 C CA . ILE A 1 167 ? 21.785 -15.656 -25.184 1.00 92.88 167 ILE A CA 1
ATOM 1296 C C . ILE A 1 167 ? 20.936 -16.735 -24.496 1.00 92.88 167 ILE A C 1
ATOM 1298 O O . ILE A 1 167 ? 20.135 -17.393 -25.162 1.00 92.88 167 ILE A O 1
ATOM 1302 N N . GLU A 1 168 ? 21.031 -16.891 -23.173 1.00 92.81 168 GLU A N 1
ATOM 1303 C CA . GLU A 1 168 ? 20.293 -17.907 -22.412 1.00 92.81 168 GLU A CA 1
ATOM 1304 C C . GLU A 1 168 ? 18.773 -17.813 -22.614 1.00 92.81 168 GLU A C 1
ATOM 1306 O O . GLU A 1 168 ? 18.175 -18.842 -22.936 1.00 92.81 168 GLU A O 1
ATOM 1311 N N . PRO A 1 169 ? 18.123 -16.630 -22.524 1.00 89.56 169 PRO A N 1
ATOM 1312 C CA . PRO A 1 169 ? 16.700 -16.502 -22.845 1.00 89.56 169 PRO A CA 1
ATOM 1313 C C . PRO A 1 169 ? 16.335 -17.033 -24.241 1.00 89.56 169 PRO A C 1
ATOM 1315 O O . PRO A 1 169 ? 15.311 -17.696 -24.400 1.00 89.56 169 PRO A O 1
ATOM 1318 N N . ILE A 1 170 ? 17.184 -16.797 -25.250 1.00 90.75 170 ILE A N 1
ATOM 1319 C CA . ILE A 1 170 ? 16.971 -17.263 -26.631 1.00 90.75 170 ILE A CA 1
ATOM 1320 C C . ILE A 1 170 ? 17.112 -18.790 -26.704 1.00 90.75 170 ILE A C 1
ATOM 1322 O O . ILE A 1 170 ? 16.299 -19.463 -27.342 1.00 90.75 170 ILE A O 1
ATOM 1326 N N . PHE A 1 171 ? 18.112 -19.349 -26.017 1.00 93.69 171 PHE A N 1
ATOM 1327 C CA . PHE A 1 171 ? 18.304 -20.793 -25.908 1.00 93.69 171 PHE A CA 1
ATOM 1328 C C . PHE A 1 171 ? 17.111 -21.485 -25.246 1.00 93.69 171 PHE A C 1
ATOM 1330 O O . PHE A 1 171 ? 16.561 -22.430 -25.813 1.00 93.69 171 PHE A O 1
ATOM 1337 N N . PHE A 1 172 ? 16.665 -21.001 -24.086 1.00 92.00 172 PHE A N 1
ATOM 1338 C CA . PHE A 1 172 ? 15.525 -21.595 -23.391 1.00 92.00 172 PHE A CA 1
ATOM 1339 C C . PHE A 1 172 ? 14.223 -21.421 -24.168 1.00 92.00 172 PHE A C 1
ATOM 1341 O O . PHE A 1 172 ? 13.389 -22.325 -24.156 1.00 92.00 172 PHE A O 1
ATOM 1348 N N . PHE A 1 173 ? 14.057 -20.319 -24.900 1.00 88.62 173 PHE A N 1
ATOM 1349 C CA . PHE A 1 173 ? 12.918 -20.141 -25.795 1.00 88.62 173 PHE A CA 1
ATOM 1350 C C . PHE A 1 173 ? 12.884 -21.197 -26.911 1.00 88.62 173 PHE A C 1
ATOM 1352 O O . PHE A 1 173 ? 11.836 -21.790 -27.171 1.00 88.62 173 PHE A O 1
ATOM 1359 N N . TYR A 1 174 ? 14.037 -21.499 -27.514 1.00 90.75 174 TYR A N 1
ATOM 1360 C CA . TYR A 1 174 ? 14.174 -22.585 -28.484 1.00 90.75 174 TYR A CA 1
ATOM 1361 C C . TYR A 1 174 ? 13.911 -23.971 -27.861 1.00 90.75 174 TYR A C 1
ATOM 1363 O O . TYR A 1 174 ? 13.156 -24.775 -28.420 1.00 90.75 174 TYR A O 1
ATOM 1371 N N . GLU A 1 175 ? 14.522 -24.257 -26.712 1.00 90.38 175 GLU A N 1
ATOM 1372 C CA . GLU A 1 175 ? 14.569 -25.598 -26.122 1.00 90.38 175 GLU A CA 1
ATOM 1373 C C . GLU A 1 175 ? 13.277 -25.959 -25.370 1.00 90.38 175 GLU A C 1
ATOM 1375 O O . GLU A 1 175 ? 12.720 -27.043 -25.558 1.00 90.38 175 GLU A O 1
ATOM 1380 N N . LEU A 1 176 ? 12.771 -25.046 -24.538 1.00 88.44 176 LEU A N 1
ATOM 1381 C CA . LEU A 1 176 ? 11.678 -25.306 -23.597 1.00 88.44 176 LEU A CA 1
ATOM 1382 C C . LEU A 1 176 ? 10.416 -24.480 -23.867 1.00 88.44 176 LEU A C 1
ATOM 1384 O O . LEU A 1 176 ? 9.356 -24.862 -23.379 1.00 88.44 176 LEU A O 1
ATOM 1388 N N . PHE A 1 177 ? 10.517 -23.377 -24.620 1.00 87.81 177 PHE A N 1
ATOM 1389 C CA . PHE A 1 177 ? 9.443 -22.388 -24.793 1.00 87.81 177 PHE A CA 1
ATOM 1390 C C . PHE A 1 177 ? 8.760 -22.009 -23.450 1.00 87.81 177 PHE A C 1
ATOM 1392 O O . PHE A 1 177 ? 7.546 -22.168 -23.306 1.00 87.81 177 PHE A O 1
ATOM 1399 N N . PRO A 1 178 ? 9.524 -21.596 -22.416 1.00 89.38 178 PRO A N 1
ATOM 1400 C CA . PRO A 1 178 ? 8.979 -21.376 -21.084 1.00 89.38 178 PRO A CA 1
ATOM 1401 C C . PRO A 1 178 ? 8.320 -20.000 -20.958 1.00 89.38 178 PRO A C 1
ATOM 1403 O O . PRO A 1 178 ? 8.621 -19.068 -21.708 1.00 89.38 178 PRO A O 1
ATOM 1406 N N . THR A 1 179 ? 7.501 -19.849 -19.919 1.00 88.50 179 THR A N 1
ATOM 1407 C CA . THR A 1 179 ? 7.131 -18.526 -19.421 1.00 88.50 179 THR A CA 1
ATOM 1408 C C . THR A 1 179 ? 8.311 -17.952 -18.638 1.00 88.50 179 THR A C 1
ATOM 1410 O O . THR A 1 179 ? 8.719 -18.528 -17.629 1.00 88.50 179 THR A O 1
ATOM 1413 N N . MET A 1 180 ? 8.857 -16.820 -19.081 1.00 86.00 180 MET A N 1
ATOM 1414 C CA . MET A 1 180 ? 9.969 -16.144 -18.401 1.00 86.00 180 MET A CA 1
ATOM 1415 C C . MET A 1 180 ? 9.492 -15.023 -17.477 1.00 86.00 180 MET A C 1
ATOM 1417 O O . MET A 1 180 ? 8.389 -14.493 -17.629 1.00 86.00 180 MET A O 1
ATOM 1421 N N . VAL A 1 181 ? 10.355 -14.643 -16.538 1.00 81.44 181 VAL A N 1
ATOM 1422 C CA . VAL A 1 181 ? 10.172 -13.487 -15.654 1.00 81.44 181 VAL A CA 1
ATOM 1423 C C . VAL A 1 181 ? 11.093 -12.357 -16.118 1.00 81.44 181 VAL A C 1
ATOM 1425 O O . VAL A 1 181 ? 12.305 -12.555 -16.193 1.00 81.44 181 VAL A O 1
ATOM 1428 N N . ALA A 1 182 ? 10.547 -11.183 -16.446 1.00 74.19 182 ALA A N 1
ATOM 1429 C CA . ALA A 1 182 ? 11.322 -10.075 -17.019 1.00 74.19 182 ALA A CA 1
ATOM 1430 C C . ALA A 1 182 ? 10.893 -8.695 -16.492 1.00 74.19 182 ALA A C 1
ATOM 1432 O O . ALA A 1 182 ? 9.809 -8.535 -15.940 1.00 74.19 182 ALA A O 1
ATOM 1433 N N . SER A 1 183 ? 11.748 -7.683 -16.683 1.00 66.69 183 SER A N 1
ATOM 1434 C CA . SER A 1 183 ? 11.422 -6.281 -16.365 1.00 66.69 183 SER A CA 1
ATOM 1435 C C . SER A 1 183 ? 10.265 -5.756 -17.222 1.00 66.69 183 SER A C 1
ATOM 1437 O O . SER A 1 183 ? 10.216 -6.043 -18.420 1.00 66.69 183 SER A O 1
ATOM 1439 N N . GLU A 1 184 ? 9.384 -4.942 -16.631 1.00 62.78 184 GLU A N 1
ATOM 1440 C CA . GLU A 1 184 ? 8.268 -4.265 -17.321 1.00 62.78 184 GLU A CA 1
ATOM 1441 C C . GLU A 1 184 ? 8.745 -3.353 -18.467 1.00 62.78 184 GLU A C 1
ATOM 1443 O O . GLU A 1 184 ? 8.085 -3.238 -19.498 1.00 62.78 184 GLU A O 1
ATOM 1448 N N . SER A 1 185 ? 9.959 -2.802 -18.359 1.00 56.31 185 SER A N 1
ATOM 1449 C CA . SER A 1 185 ? 10.586 -1.964 -19.392 1.00 56.31 185 SER A CA 1
ATOM 1450 C C . SER A 1 185 ? 10.763 -2.648 -20.757 1.00 56.31 185 SER A C 1
ATOM 1452 O O . SER A 1 185 ? 10.884 -1.959 -21.769 1.00 56.31 185 SER A O 1
ATOM 1454 N N . HIS A 1 186 ? 10.754 -3.985 -20.824 1.00 61.59 186 HIS A N 1
ATOM 1455 C CA . HIS A 1 186 ? 10.877 -4.717 -22.089 1.00 61.59 186 HIS A CA 1
ATOM 1456 C C . HIS A 1 186 ? 9.597 -4.701 -22.941 1.00 61.59 186 HIS A C 1
ATOM 1458 O O . HIS A 1 186 ? 9.679 -4.979 -24.138 1.00 61.59 186 HIS A O 1
ATOM 1464 N N . ASP A 1 187 ? 8.433 -4.356 -22.372 1.00 54.16 187 ASP A N 1
ATOM 1465 C CA . ASP A 1 187 ? 7.173 -4.249 -23.130 1.00 54.16 187 ASP A CA 1
ATOM 1466 C C . ASP A 1 187 ? 7.150 -3.015 -24.051 1.00 54.16 187 ASP A C 1
ATOM 1468 O O . ASP A 1 187 ? 6.513 -3.024 -25.103 1.00 54.16 187 ASP A O 1
ATOM 1472 N N . ALA A 1 188 ? 7.906 -1.971 -23.691 1.00 50.22 188 ALA A N 1
ATOM 1473 C CA . ALA A 1 188 ? 7.975 -0.708 -24.427 1.00 50.22 188 ALA A CA 1
ATOM 1474 C C . ALA A 1 188 ? 8.829 -0.774 -25.710 1.00 50.22 188 ALA A C 1
ATOM 1476 O O . ALA A 1 188 ? 8.830 0.172 -26.499 1.00 50.22 188 ALA A O 1
ATOM 1477 N N . LEU A 1 189 ? 9.566 -1.870 -25.936 1.00 56.69 189 LEU A N 1
ATOM 1478 C CA . LEU A 1 189 ? 10.415 -2.033 -27.116 1.00 56.69 189 LEU A CA 1
ATOM 1479 C C . LEU A 1 189 ? 9.592 -2.518 -28.326 1.00 56.69 189 LEU A C 1
ATOM 1481 O O . LEU A 1 189 ? 8.960 -3.580 -28.247 1.00 56.69 189 LEU A O 1
ATOM 1485 N N . PRO A 1 190 ? 9.624 -1.811 -29.477 1.00 48.56 190 PRO A N 1
ATOM 1486 C CA . PRO A 1 190 ? 8.961 -2.276 -30.692 1.00 48.56 190 PRO A CA 1
ATOM 1487 C C . PRO A 1 190 ? 9.550 -3.627 -31.131 1.00 48.56 190 PRO A C 1
ATOM 1489 O O . PRO A 1 190 ? 10.732 -3.896 -30.925 1.00 48.56 190 PRO A O 1
ATOM 1492 N N . PHE A 1 191 ? 8.721 -4.496 -31.718 1.00 62.47 191 PHE A N 1
ATOM 1493 C CA . PHE A 1 191 ? 9.024 -5.898 -32.073 1.00 62.47 191 PHE A CA 1
ATOM 1494 C C . PHE A 1 191 ? 9.206 -6.855 -30.880 1.00 62.47 191 PHE A C 1
ATOM 1496 O O . PHE A 1 191 ? 8.543 -7.893 -30.840 1.00 62.47 191 PHE A O 1
ATOM 1503 N N . VAL A 1 192 ? 10.028 -6.502 -29.887 1.00 62.94 192 VAL A N 1
ATOM 1504 C CA . VAL A 1 192 ? 10.297 -7.341 -28.702 1.00 62.94 192 VAL A CA 1
ATOM 1505 C C . VAL A 1 192 ? 9.057 -7.454 -27.811 1.00 62.94 192 VAL A C 1
ATOM 1507 O O . VAL A 1 192 ? 8.664 -8.569 -27.476 1.00 62.94 192 VAL A O 1
ATOM 1510 N N . GLY A 1 193 ? 8.362 -6.348 -27.520 1.00 64.94 193 GLY A N 1
ATOM 1511 C CA . GLY A 1 193 ? 7.135 -6.360 -26.710 1.00 64.94 193 GLY A CA 1
ATOM 1512 C C . GLY A 1 193 ? 6.003 -7.204 -27.316 1.00 64.94 193 GLY A C 1
ATOM 1513 O O . GLY A 1 193 ? 5.201 -7.807 -26.608 1.00 64.94 193 GLY A O 1
ATOM 1514 N N . THR A 1 194 ? 5.941 -7.341 -28.645 1.00 71.38 194 THR A N 1
ATOM 1515 C CA . THR A 1 194 ? 4.960 -8.222 -29.311 1.00 71.38 194 THR A CA 1
ATOM 1516 C C . THR A 1 194 ? 5.281 -9.703 -29.094 1.00 71.38 194 THR A C 1
ATOM 1518 O O . THR A 1 194 ? 4.375 -10.486 -28.819 1.00 71.38 194 THR A O 1
ATOM 1521 N N . ILE A 1 195 ? 6.558 -10.087 -29.141 1.00 69.31 195 ILE A N 1
ATOM 1522 C CA . ILE A 1 195 ? 6.999 -11.467 -28.882 1.00 69.31 195 ILE A CA 1
ATOM 1523 C C . ILE A 1 195 ? 6.849 -11.814 -27.396 1.00 69.31 195 ILE A C 1
ATOM 1525 O O . ILE A 1 195 ? 6.302 -12.861 -27.057 1.00 69.31 195 ILE A O 1
ATOM 1529 N N . VAL A 1 196 ? 7.235 -10.899 -26.505 1.00 70.69 196 VAL A N 1
ATOM 1530 C CA . VAL A 1 196 ? 7.119 -11.051 -25.045 1.00 70.69 196 VAL A CA 1
ATOM 1531 C C . VAL A 1 196 ? 5.659 -11.252 -24.606 1.00 70.69 196 VAL A C 1
ATOM 1533 O O . VAL A 1 196 ? 5.386 -12.113 -23.767 1.00 70.69 196 VAL A O 1
ATOM 1536 N N . ARG A 1 197 ? 4.697 -10.555 -25.231 1.00 71.62 197 ARG A N 1
ATOM 1537 C CA . ARG A 1 197 ? 3.255 -10.772 -24.996 1.00 71.62 197 ARG A CA 1
ATOM 1538 C C . ARG A 1 197 ? 2.786 -12.174 -25.396 1.00 71.62 197 ARG A C 1
ATOM 1540 O O . ARG A 1 197 ? 1.982 -12.769 -24.684 1.00 71.62 197 ARG A O 1
ATOM 1547 N N . ALA A 1 198 ? 3.307 -12.727 -26.491 1.00 72.94 198 ALA A N 1
ATOM 1548 C CA . ALA A 1 198 ? 2.980 -14.088 -26.923 1.00 72.94 198 ALA A CA 1
ATOM 1549 C C . ALA A 1 198 ? 3.557 -15.169 -25.997 1.00 72.94 198 ALA A C 1
ATOM 1551 O O . ALA A 1 198 ? 2.999 -16.257 -25.892 1.00 72.94 198 ALA A O 1
ATOM 1552 N N . MET A 1 199 ? 4.644 -14.854 -25.293 1.00 72.88 199 MET A N 1
ATOM 1553 C CA . MET A 1 199 ? 5.301 -15.736 -24.326 1.00 72.88 199 MET A CA 1
ATOM 1554 C C . MET A 1 199 ? 4.658 -15.726 -22.932 1.00 72.88 199 MET A C 1
ATOM 1556 O O . MET A 1 199 ? 5.157 -16.394 -22.029 1.00 72.88 199 MET A O 1
ATOM 1560 N N . GLN A 1 200 ? 3.580 -14.957 -22.738 1.00 78.19 200 GLN A N 1
ATOM 1561 C CA . GLN A 1 200 ? 2.893 -14.801 -21.450 1.00 78.19 200 GLN A CA 1
ATOM 1562 C C . GLN A 1 200 ? 3.853 -14.435 -20.303 1.00 78.19 200 GLN A C 1
ATOM 1564 O O . GLN A 1 200 ? 3.688 -14.917 -19.181 1.00 78.19 200 GLN A O 1
ATOM 1569 N N . VAL A 1 201 ? 4.863 -13.602 -20.581 1.00 83.06 201 VAL A N 1
ATOM 1570 C CA . VAL A 1 201 ? 5.913 -13.222 -19.622 1.00 83.06 201 VAL A CA 1
ATOM 1571 C C . VAL A 1 201 ? 5.325 -12.637 -18.339 1.00 83.06 201 VAL A C 1
ATOM 1573 O O . VAL A 1 201 ? 4.342 -11.898 -18.354 1.00 83.06 201 VAL A O 1
ATOM 1576 N N . ILE A 1 202 ? 5.940 -12.989 -17.211 1.00 85.12 202 ILE A N 1
ATOM 1577 C CA . ILE A 1 202 ? 5.616 -12.433 -15.899 1.00 85.12 202 ILE A CA 1
ATOM 1578 C C . ILE A 1 202 ? 6.462 -11.173 -15.720 1.00 85.12 202 ILE A C 1
ATOM 1580 O O . ILE A 1 202 ? 7.686 -11.252 -15.596 1.00 85.12 202 ILE A O 1
ATOM 1584 N N . TYR A 1 203 ? 5.815 -10.012 -15.735 1.00 82.25 203 TYR A N 1
ATOM 1585 C CA . TYR A 1 203 ? 6.502 -8.734 -15.577 1.00 82.25 203 TYR A CA 1
ATOM 1586 C C . TYR A 1 203 ? 6.785 -8.432 -14.106 1.00 82.25 203 TYR A C 1
ATOM 1588 O O . TYR A 1 203 ? 5.943 -8.669 -13.239 1.00 82.25 203 TYR A O 1
ATOM 1596 N N . VAL A 1 204 ? 7.978 -7.899 -13.836 1.00 77.62 204 VAL A N 1
ATOM 1597 C CA . VAL A 1 204 ? 8.424 -7.511 -12.495 1.00 77.62 204 VAL A CA 1
ATOM 1598 C C . VAL A 1 204 ? 9.146 -6.178 -12.553 1.00 77.62 204 VAL A C 1
ATOM 1600 O O . VAL A 1 204 ? 10.213 -6.066 -13.155 1.00 77.62 204 VAL A O 1
ATOM 1603 N N . ASP A 1 205 ? 8.615 -5.187 -11.851 1.00 74.69 205 ASP A N 1
ATOM 1604 C CA . ASP A 1 205 ? 9.374 -4.012 -11.452 1.00 74.69 205 ASP A CA 1
ATOM 1605 C C . ASP A 1 205 ? 10.149 -4.343 -10.170 1.00 74.69 205 ASP A C 1
ATOM 1607 O O . ASP A 1 205 ? 9.599 -4.718 -9.131 1.00 74.69 205 ASP A O 1
ATOM 1611 N N . ARG A 1 206 ? 11.472 -4.234 -10.275 1.00 68.06 206 ARG A N 1
ATOM 1612 C CA . ARG A 1 206 ? 12.423 -4.565 -9.214 1.00 68.06 206 ARG A CA 1
ATOM 1613 C C . ARG A 1 206 ? 12.401 -3.541 -8.094 1.00 68.06 206 ARG A C 1
ATOM 1615 O O . ARG A 1 206 ? 12.733 -3.913 -6.972 1.00 68.06 206 ARG A O 1
ATOM 1622 N N . PHE A 1 207 ? 11.980 -2.311 -8.369 1.00 62.56 207 PHE A N 1
ATOM 1623 C CA . PHE A 1 207 ? 11.901 -1.233 -7.391 1.00 62.56 207 PHE A CA 1
ATOM 1624 C C . PHE A 1 207 ? 10.550 -1.251 -6.660 1.00 62.56 207 PHE A C 1
ATOM 1626 O O . PHE A 1 207 ? 10.503 -1.056 -5.445 1.00 62.56 207 PHE A O 1
ATOM 1633 N N . SER A 1 208 ? 9.466 -1.642 -7.335 1.00 63.72 208 SER A N 1
ATOM 1634 C CA . SER A 1 208 ? 8.141 -1.797 -6.723 1.00 63.72 208 SER A CA 1
ATOM 1635 C C . SER A 1 208 ? 7.964 -3.115 -5.955 1.00 63.72 208 SER A C 1
ATOM 1637 O O . SER A 1 208 ? 7.853 -4.203 -6.525 1.00 63.72 208 SER A O 1
ATOM 1639 N N . GLN A 1 209 ? 7.820 -3.030 -4.627 1.00 63.94 209 GLN A N 1
ATOM 1640 C CA . GLN A 1 209 ? 7.493 -4.195 -3.792 1.00 63.94 209 GLN A CA 1
ATOM 1641 C C . GLN A 1 209 ? 6.145 -4.833 -4.172 1.00 63.94 209 GLN A C 1
ATOM 1643 O O . GLN A 1 209 ? 5.994 -6.052 -4.075 1.00 63.94 209 GLN A O 1
ATOM 1648 N N . GLN A 1 210 ? 5.177 -4.032 -4.629 1.00 60.47 210 GLN A N 1
ATOM 1649 C CA . GLN A 1 210 ? 3.881 -4.524 -5.095 1.00 60.47 210 GLN A CA 1
ATOM 1650 C C . GLN A 1 210 ? 4.032 -5.370 -6.366 1.00 60.47 210 GLN A C 1
ATOM 1652 O O . GLN A 1 210 ? 3.467 -6.461 -6.434 1.00 60.47 210 GLN A O 1
ATOM 1657 N N . SER A 1 211 ? 4.844 -4.916 -7.327 1.00 71.56 211 SER A N 1
ATOM 1658 C CA . SER A 1 211 ? 5.109 -5.653 -8.568 1.00 71.56 211 SER A CA 1
ATOM 1659 C C . SER A 1 211 ? 5.796 -6.999 -8.297 1.00 71.56 211 SER A C 1
ATOM 1661 O O . SER A 1 211 ? 5.354 -8.033 -8.796 1.00 71.56 211 SER A O 1
ATOM 1663 N N . ARG A 1 212 ? 6.780 -7.038 -7.383 1.00 76.00 212 ARG A N 1
ATOM 1664 C CA . ARG A 1 212 ? 7.417 -8.298 -6.943 1.00 76.00 212 ARG A CA 1
ATOM 1665 C C . ARG A 1 212 ? 6.423 -9.294 -6.330 1.00 76.00 212 ARG A C 1
ATOM 1667 O O . ARG A 1 212 ? 6.537 -10.492 -6.576 1.00 76.00 212 ARG A O 1
ATOM 1674 N N . LYS A 1 213 ? 5.436 -8.826 -5.555 1.00 76.56 213 LYS A N 1
ATOM 1675 C CA . LYS A 1 213 ? 4.393 -9.692 -4.968 1.00 76.56 213 LYS A CA 1
ATOM 1676 C C . LYS A 1 213 ? 3.435 -10.249 -6.025 1.00 76.56 213 LYS A C 1
ATOM 1678 O O . LYS A 1 213 ? 3.128 -11.438 -5.986 1.00 76.56 213 LYS A O 1
ATOM 1683 N N . LEU A 1 214 ? 3.006 -9.419 -6.979 1.00 80.12 214 LEU A N 1
ATOM 1684 C CA . LEU A 1 214 ? 2.179 -9.858 -8.110 1.00 80.12 214 LEU A CA 1
ATOM 1685 C C . LEU A 1 214 ? 2.907 -10.910 -8.956 1.00 80.12 214 LEU A C 1
ATOM 1687 O O . LEU A 1 214 ? 2.320 -11.928 -9.312 1.00 80.12 214 LEU A O 1
ATOM 1691 N N . ALA A 1 215 ? 4.205 -10.715 -9.191 1.00 84.00 215 ALA A N 1
ATOM 1692 C CA . ALA A 1 215 ? 5.038 -11.676 -9.898 1.00 84.00 215 ALA A CA 1
ATOM 1693 C C . ALA A 1 215 ? 5.092 -13.041 -9.202 1.00 84.00 215 ALA A C 1
ATOM 1695 O O . ALA A 1 215 ? 4.942 -14.066 -9.858 1.00 84.00 215 ALA A O 1
ATOM 1696 N N . ILE A 1 216 ? 5.257 -13.069 -7.874 1.00 86.06 216 ILE A N 1
ATOM 1697 C CA . ILE A 1 216 ? 5.246 -14.312 -7.083 1.00 86.06 216 ILE A CA 1
ATOM 1698 C C . ILE A 1 216 ? 3.892 -15.024 -7.197 1.00 86.06 216 ILE A C 1
ATOM 1700 O O . ILE A 1 216 ? 3.854 -16.241 -7.381 1.00 86.06 216 ILE A O 1
ATOM 1704 N N . HIS A 1 217 ? 2.785 -14.279 -7.117 1.00 85.81 217 HIS A N 1
ATOM 1705 C CA . HIS A 1 217 ? 1.445 -14.843 -7.293 1.00 85.81 217 HIS A CA 1
ATOM 1706 C C . HIS A 1 217 ? 1.283 -15.479 -8.681 1.00 85.81 217 HIS A C 1
ATOM 1708 O O . HIS A 1 217 ? 0.813 -16.610 -8.797 1.00 85.81 217 HIS A O 1
ATOM 1714 N N . GLU A 1 218 ? 1.754 -14.796 -9.723 1.00 86.62 218 GLU A N 1
ATOM 1715 C CA . GLU A 1 218 ? 1.678 -15.278 -11.100 1.00 86.62 218 GLU A CA 1
ATOM 1716 C C . GLU A 1 218 ? 2.605 -16.475 -11.369 1.00 86.62 218 GLU A C 1
ATOM 1718 O O . GLU A 1 218 ? 2.216 -17.409 -12.073 1.00 86.62 218 GLU A O 1
ATOM 1723 N N . ILE A 1 219 ? 3.798 -16.505 -10.760 1.00 88.88 219 ILE A N 1
ATOM 1724 C CA . ILE A 1 219 ? 4.697 -17.670 -10.782 1.00 88.88 219 ILE A CA 1
ATOM 1725 C C . ILE A 1 219 ? 3.977 -18.874 -10.173 1.00 88.88 219 ILE A C 1
ATOM 1727 O O . ILE A 1 219 ? 3.959 -19.942 -10.781 1.00 88.88 219 ILE A O 1
ATOM 1731 N N . LYS A 1 220 ? 3.342 -18.700 -9.005 1.00 89.81 220 LYS A N 1
ATOM 1732 C CA . LYS A 1 220 ? 2.603 -19.771 -8.324 1.00 89.81 220 LYS A CA 1
ATOM 1733 C C . LYS A 1 220 ? 1.432 -20.273 -9.173 1.00 89.81 220 LYS A C 1
ATOM 1735 O O . LYS A 1 220 ? 1.284 -21.481 -9.325 1.00 89.81 220 LYS A O 1
ATOM 1740 N N . ARG A 1 221 ? 0.654 -19.362 -9.768 1.00 88.31 221 ARG A N 1
ATOM 1741 C CA . ARG A 1 221 ? -0.493 -19.679 -10.635 1.00 88.31 221 ARG A CA 1
ATOM 1742 C C . ARG A 1 221 ? -0.088 -20.453 -11.894 1.00 88.31 221 ARG A C 1
ATOM 1744 O O . ARG A 1 221 ? -0.743 -21.424 -12.259 1.00 88.31 221 ARG A O 1
ATOM 1751 N N . LYS A 1 222 ? 0.992 -20.040 -12.566 1.00 88.94 222 LYS A N 1
ATOM 1752 C CA . LYS A 1 222 ? 1.472 -20.704 -13.791 1.00 88.94 222 LYS A CA 1
ATOM 1753 C C . LYS A 1 222 ? 2.212 -22.009 -13.511 1.00 88.94 222 LYS A C 1
ATOM 1755 O O . LYS A 1 222 ? 2.128 -22.938 -14.312 1.00 88.94 222 LYS A O 1
ATOM 1760 N N . ALA A 1 223 ? 2.906 -22.107 -12.378 1.00 89.44 223 ALA A N 1
ATOM 1761 C CA . ALA A 1 223 ? 3.528 -23.353 -11.947 1.00 89.44 223 ALA A CA 1
ATOM 1762 C C . ALA A 1 223 ? 2.474 -24.413 -11.574 1.00 89.44 223 ALA A C 1
ATOM 1764 O O . ALA A 1 223 ? 2.633 -25.572 -11.955 1.00 89.44 223 ALA A O 1
ATOM 1765 N N . SER A 1 224 ? 1.366 -24.021 -10.928 1.00 87.62 224 SER A N 1
ATOM 1766 C CA . SER A 1 224 ? 0.332 -24.955 -10.458 1.00 87.62 224 SER A CA 1
ATOM 1767 C C . SER A 1 224 ? -0.564 -25.550 -11.552 1.00 87.62 224 SER A C 1
ATOM 1769 O O . SER A 1 224 ? -1.167 -26.593 -11.320 1.00 87.62 224 SER A O 1
ATOM 1771 N N . SER A 1 225 ? -0.674 -24.925 -12.730 1.00 83.44 225 SER A N 1
ATOM 1772 C CA . SER A 1 225 ? -1.579 -25.374 -13.803 1.00 83.44 225 SER A CA 1
ATOM 1773 C C . SER A 1 225 ? -0.835 -25.915 -15.026 1.00 83.44 225 SER A C 1
ATOM 1775 O O . SER A 1 225 ? -0.095 -25.185 -15.686 1.00 83.44 225 SER A O 1
ATOM 1777 N N . ASN A 1 226 ? -1.112 -27.174 -15.384 1.00 82.19 226 ASN A N 1
ATOM 1778 C CA . ASN A 1 226 ? -0.567 -27.857 -16.567 1.00 82.19 226 ASN A CA 1
ATOM 1779 C C . ASN A 1 226 ? -0.937 -27.206 -17.913 1.00 82.19 226 ASN A C 1
ATOM 1781 O O . ASN A 1 226 ? -0.320 -27.535 -18.926 1.00 82.19 226 ASN A O 1
ATOM 1785 N N . ASP A 1 227 ? -1.882 -26.264 -17.927 1.00 81.00 227 ASP A N 1
ATOM 1786 C CA . ASP A 1 227 ? -2.284 -25.536 -19.134 1.00 81.00 227 ASP A CA 1
ATOM 1787 C C . ASP A 1 227 ? -1.304 -24.416 -19.512 1.00 81.00 227 ASP A C 1
ATOM 1789 O O . ASP A 1 227 ? -1.306 -23.949 -20.653 1.00 81.00 227 ASP A O 1
ATOM 1793 N N . PHE A 1 228 ? -0.443 -23.992 -18.578 1.00 84.81 228 PHE A N 1
ATOM 1794 C CA . PHE A 1 228 ? 0.590 -22.989 -18.829 1.00 84.81 228 PHE A CA 1
ATOM 1795 C C . PHE A 1 228 ? 1.953 -23.621 -19.141 1.00 84.81 228 PHE A C 1
ATOM 1797 O O . PHE A 1 228 ? 2.314 -24.656 -18.565 1.00 84.81 228 PHE A O 1
ATOM 1804 N N . PRO A 1 229 ? 2.779 -22.979 -19.991 1.00 86.31 229 PRO A N 1
ATOM 1805 C CA . PRO A 1 229 ? 4.171 -23.374 -20.161 1.00 86.31 229 PRO A CA 1
ATOM 1806 C C . PRO A 1 229 ? 4.929 -23.329 -18.831 1.00 86.31 229 PRO A C 1
ATOM 1808 O O . PRO A 1 229 ? 4.626 -22.513 -17.958 1.00 86.31 229 PRO A O 1
ATOM 1811 N N . ARG A 1 230 ? 5.954 -24.176 -18.697 1.00 89.44 230 ARG A N 1
ATOM 1812 C CA . ARG A 1 230 ? 6.821 -24.203 -17.510 1.00 89.44 230 ARG A CA 1
ATOM 1813 C C . ARG A 1 230 ? 7.419 -22.822 -17.225 1.00 89.44 230 ARG A C 1
ATOM 1815 O O . ARG A 1 230 ? 7.729 -22.085 -18.163 1.00 89.44 230 ARG A O 1
ATOM 1822 N N . VAL A 1 231 ? 7.606 -22.486 -15.954 1.00 92.88 231 VAL A N 1
ATOM 1823 C CA . VAL A 1 231 ? 8.156 -21.184 -15.552 1.00 92.88 231 VAL A CA 1
ATOM 1824 C C . VAL A 1 231 ? 9.679 -21.270 -15.494 1.00 92.88 231 VAL A C 1
ATOM 1826 O O . VAL A 1 231 ? 10.229 -22.242 -14.979 1.00 92.88 231 VAL A O 1
ATOM 1829 N N . MET A 1 232 ? 10.368 -20.263 -16.024 1.00 92.19 232 MET A N 1
ATOM 1830 C CA . MET A 1 232 ? 11.827 -20.187 -16.021 1.00 92.19 232 MET A CA 1
ATOM 1831 C C . MET A 1 232 ? 12.308 -18.859 -15.433 1.00 92.19 232 MET A C 1
ATOM 1833 O O . MET A 1 232 ? 11.795 -17.794 -15.786 1.00 92.19 232 MET A O 1
ATOM 1837 N N . LEU A 1 233 ? 13.277 -18.933 -14.515 1.00 92.94 233 LEU A N 1
ATOM 1838 C CA . LEU A 1 233 ? 13.833 -17.775 -13.818 1.00 92.94 233 LEU A CA 1
ATOM 1839 C C . LEU A 1 233 ? 15.362 -17.811 -13.768 1.00 92.94 233 LEU A C 1
ATOM 1841 O O . LEU A 1 233 ? 15.982 -18.870 -13.691 1.00 92.94 233 LEU A O 1
ATOM 1845 N N . PHE A 1 234 ? 15.953 -16.623 -13.699 1.00 92.81 234 PHE A N 1
ATOM 1846 C CA . PHE A 1 234 ? 17.355 -16.426 -13.349 1.00 92.81 234 PHE A CA 1
ATOM 1847 C C . PHE A 1 234 ? 17.427 -15.931 -11.896 1.00 92.81 234 PHE A C 1
ATOM 1849 O O . PHE A 1 234 ? 17.157 -14.750 -11.649 1.00 92.81 234 PHE A O 1
ATOM 1856 N N . PRO A 1 235 ? 17.720 -16.800 -10.910 1.00 91.44 235 PRO A N 1
ATOM 1857 C CA . PRO A 1 235 ? 17.619 -16.452 -9.495 1.00 91.44 235 PRO A CA 1
ATOM 1858 C C . PRO A 1 235 ? 18.666 -15.419 -9.055 1.00 91.44 235 PRO A C 1
ATOM 1860 O O . PRO A 1 235 ? 18.405 -14.678 -8.115 1.00 91.44 235 PRO A O 1
ATOM 1863 N N . GLU A 1 236 ? 19.786 -15.282 -9.771 1.00 88.12 236 GLU A N 1
ATOM 1864 C CA . GLU A 1 236 ? 20.771 -14.196 -9.598 1.00 88.12 236 GLU A CA 1
ATOM 1865 C C . GLU A 1 236 ? 20.140 -12.800 -9.765 1.00 88.12 236 GLU A C 1
ATOM 1867 O O . GLU A 1 236 ? 20.610 -11.798 -9.225 1.00 88.12 236 GLU A O 1
ATOM 1872 N N . GLY A 1 237 ? 19.051 -12.708 -10.536 1.00 84.38 237 GLY A N 1
ATOM 1873 C CA . GLY A 1 237 ? 18.382 -11.457 -10.859 1.00 84.38 237 GLY A CA 1
ATOM 1874 C C . GLY A 1 237 ? 19.183 -10.552 -11.799 1.00 84.38 237 GLY A C 1
ATOM 1875 O O . GLY A 1 237 ? 18.611 -9.612 -12.330 1.00 84.38 237 GLY A O 1
ATOM 1876 N N . THR A 1 238 ? 20.458 -10.798 -12.072 1.00 86.62 238 THR A N 1
ATOM 1877 C CA . THR A 1 238 ? 21.282 -10.020 -13.010 1.00 86.62 238 THR A CA 1
ATOM 1878 C C . THR A 1 238 ? 22.268 -10.932 -13.737 1.00 86.62 238 THR A C 1
ATOM 1880 O O . THR A 1 238 ? 22.309 -12.120 -13.434 1.00 86.62 238 THR A O 1
ATOM 1883 N N . THR A 1 239 ? 23.021 -10.403 -14.704 1.00 89.00 239 THR A N 1
ATOM 1884 C CA . THR A 1 239 ? 24.065 -11.156 -15.412 1.00 89.00 239 THR A CA 1
ATOM 1885 C C . THR A 1 239 ? 25.416 -11.076 -14.710 1.00 89.00 239 THR A C 1
ATOM 1887 O O . THR A 1 239 ? 25.819 -9.986 -14.304 1.00 89.00 239 THR A O 1
ATOM 1890 N N . THR A 1 240 ? 26.149 -12.184 -14.661 1.00 90.75 240 THR A N 1
ATOM 1891 C CA . THR A 1 240 ? 27.508 -12.298 -14.110 1.00 90.75 240 THR A CA 1
ATOM 1892 C C . THR A 1 240 ? 28.527 -12.704 -15.178 1.00 90.75 240 THR A C 1
ATOM 1894 O O . THR A 1 240 ? 28.196 -12.928 -16.341 1.00 90.75 240 THR A O 1
ATOM 1897 N N . ASN A 1 241 ? 29.802 -12.787 -14.802 1.00 89.50 241 ASN A N 1
ATOM 1898 C CA . ASN A 1 241 ? 30.888 -13.248 -15.667 1.00 89.50 241 ASN A CA 1
ATOM 1899 C C . ASN A 1 241 ? 31.041 -14.779 -15.722 1.00 89.50 241 ASN A C 1
ATOM 1901 O O . ASN A 1 241 ? 31.952 -15.283 -16.378 1.00 89.50 241 ASN A O 1
ATOM 1905 N N . GLY A 1 242 ? 30.174 -15.523 -15.026 1.00 87.94 242 GLY A N 1
ATOM 1906 C CA . GLY A 1 242 ? 30.173 -16.987 -15.002 1.00 87.94 242 GLY A CA 1
ATOM 1907 C C . GLY A 1 242 ? 31.326 -17.636 -14.228 1.00 87.94 242 GLY A C 1
ATOM 1908 O O . GLY A 1 242 ? 31.391 -18.861 -14.186 1.00 87.94 242 GLY A O 1
ATOM 1909 N N . ARG A 1 243 ? 32.225 -16.854 -13.608 1.00 88.44 243 ARG A N 1
ATOM 1910 C CA . ARG A 1 243 ? 33.299 -17.366 -12.730 1.00 88.44 243 ARG A CA 1
ATOM 1911 C C . ARG A 1 243 ? 32.890 -17.455 -11.261 1.00 88.44 243 ARG A C 1
ATOM 1913 O O . ARG A 1 243 ? 33.582 -18.097 -10.478 1.00 88.44 243 ARG A O 1
ATOM 1920 N N . PHE A 1 244 ? 31.789 -16.804 -10.903 1.00 89.69 244 PHE A N 1
ATOM 1921 C CA . PHE A 1 244 ? 31.241 -16.735 -9.552 1.00 89.69 244 PHE A CA 1
ATOM 1922 C C . PHE A 1 244 ? 29.726 -16.851 -9.626 1.00 89.69 244 PHE A C 1
ATOM 1924 O O . PHE A 1 244 ? 29.120 -16.388 -10.594 1.00 89.69 244 PHE A O 1
ATOM 1931 N N . LEU A 1 245 ? 29.122 -17.432 -8.592 1.00 91.56 245 LEU A N 1
ATOM 1932 C CA . LEU A 1 245 ? 27.673 -17.457 -8.430 1.00 91.56 245 LEU A CA 1
ATOM 1933 C C . LEU A 1 245 ? 27.284 -16.451 -7.342 1.00 91.56 245 LEU A C 1
ATOM 1935 O O . LEU A 1 245 ? 27.792 -16.506 -6.221 1.00 91.56 245 LEU A O 1
ATOM 1939 N N . ILE A 1 246 ? 26.427 -15.492 -7.681 1.00 91.75 246 ILE A N 1
ATOM 1940 C CA . ILE A 1 246 ? 25.968 -14.467 -6.734 1.00 91.75 246 ILE A CA 1
ATOM 1941 C C . ILE A 1 246 ? 24.726 -14.935 -5.964 1.00 91.75 246 ILE A C 1
ATOM 1943 O O . ILE A 1 246 ? 24.136 -15.970 -6.277 1.00 91.75 246 ILE A O 1
ATOM 1947 N N . SER A 1 247 ? 24.303 -14.162 -4.963 1.00 90.38 247 SER A N 1
ATOM 1948 C CA . SER A 1 247 ? 23.171 -14.528 -4.108 1.00 90.38 247 SER A CA 1
ATOM 1949 C C . SER A 1 247 ? 21.850 -14.630 -4.867 1.00 90.38 247 SER A C 1
ATOM 1951 O O . SER A 1 247 ? 21.494 -13.773 -5.681 1.00 90.38 247 SER A O 1
ATOM 1953 N N . PHE A 1 248 ? 21.077 -15.669 -4.550 1.00 91.75 248 PHE A N 1
ATOM 1954 C CA . PHE A 1 248 ? 19.787 -15.926 -5.178 1.00 91.75 248 PHE A CA 1
ATOM 1955 C C . PHE A 1 248 ? 18.667 -15.100 -4.548 1.00 91.75 248 PHE A C 1
ATOM 1957 O O . PHE A 1 248 ? 18.491 -15.043 -3.332 1.00 91.75 248 PHE A O 1
ATOM 1964 N N . ARG A 1 249 ? 17.828 -14.505 -5.395 1.00 87.25 249 ARG A N 1
ATOM 1965 C CA . ARG A 1 249 ? 16.553 -13.919 -4.985 1.00 87.25 249 ARG A CA 1
ATOM 1966 C C . ARG A 1 249 ? 15.547 -15.039 -4.708 1.00 87.25 249 ARG A C 1
ATOM 1968 O O . ARG A 1 249 ? 15.335 -15.928 -5.531 1.00 87.25 249 ARG A O 1
ATOM 1975 N N . LEU A 1 250 ? 14.848 -14.942 -3.577 1.00 86.31 250 LEU A N 1
ATOM 1976 C CA . LEU A 1 250 ? 13.946 -15.995 -3.086 1.00 86.31 250 LEU A CA 1
ATOM 1977 C C . LEU A 1 250 ? 12.661 -16.184 -3.918 1.00 86.31 250 LEU A C 1
ATOM 1979 O O . LEU A 1 250 ? 11.935 -17.149 -3.707 1.00 86.31 250 LEU A O 1
ATOM 1983 N N . GLY A 1 251 ? 12.374 -15.299 -4.881 1.00 81.50 251 GLY A N 1
ATOM 1984 C CA . GLY A 1 251 ? 11.118 -15.276 -5.646 1.00 81.50 251 GLY A CA 1
ATOM 1985 C C . GLY A 1 251 ? 10.729 -16.607 -6.303 1.00 81.50 251 GLY A C 1
ATOM 1986 O O . GLY A 1 251 ? 9.560 -16.980 -6.258 1.00 81.50 251 GLY A O 1
ATOM 1987 N N . ALA A 1 252 ? 11.698 -17.345 -6.858 1.00 77.75 252 ALA A N 1
ATOM 1988 C CA . ALA A 1 252 ? 11.459 -18.661 -7.465 1.00 77.75 252 ALA A CA 1
ATOM 1989 C C . ALA A 1 252 ? 11.044 -19.727 -6.428 1.00 77.75 252 ALA A C 1
ATOM 1991 O O . ALA A 1 252 ? 10.222 -20.600 -6.710 1.00 77.75 252 ALA A O 1
ATOM 1992 N N . PHE A 1 253 ? 11.590 -19.619 -5.217 1.00 87.88 253 PHE A N 1
ATOM 1993 C CA . PHE A 1 253 ? 11.530 -20.623 -4.156 1.00 87.88 253 PHE A CA 1
ATOM 1994 C C . PHE A 1 253 ? 10.294 -20.467 -3.256 1.00 87.88 253 PHE A C 1
ATOM 1996 O O . PHE A 1 253 ? 9.825 -21.446 -2.686 1.00 87.88 253 PHE A O 1
ATOM 2003 N N . ILE A 1 254 ? 9.708 -19.262 -3.187 1.00 83.50 254 ILE A N 1
ATOM 2004 C CA . ILE A 1 254 ? 8.472 -18.974 -2.424 1.00 83.50 254 ILE A CA 1
ATOM 2005 C C . ILE A 1 254 ? 7.277 -19.805 -2.921 1.00 83.50 254 ILE A C 1
ATOM 2007 O O . ILE A 1 254 ? 6.342 -20.073 -2.170 1.00 83.50 254 ILE A O 1
ATOM 2011 N N . SER A 1 255 ? 7.292 -20.208 -4.192 1.00 80.62 255 SER A N 1
ATOM 2012 C CA . SER A 1 255 ? 6.206 -20.975 -4.804 1.00 80.62 255 SER A CA 1
ATOM 2013 C C . SER A 1 255 ? 6.021 -22.372 -4.193 1.00 80.62 255 SER A C 1
ATOM 2015 O O . SER A 1 255 ? 4.916 -22.906 -4.263 1.00 80.62 255 SER A O 1
ATOM 2017 N N . GLY A 1 256 ? 7.073 -22.933 -3.580 1.00 83.81 256 GLY A N 1
ATOM 2018 C CA . GLY A 1 256 ? 7.051 -24.256 -2.955 1.00 83.81 256 GLY A CA 1
ATOM 2019 C C . GLY A 1 256 ? 6.948 -25.424 -3.939 1.00 83.81 256 GLY A C 1
ATOM 2020 O O . GLY A 1 256 ? 6.612 -26.521 -3.516 1.00 83.81 256 GLY A O 1
ATOM 2021 N N . PHE A 1 257 ? 7.208 -25.215 -5.234 1.00 89.38 257 PHE A N 1
ATOM 2022 C CA . PHE A 1 257 ? 7.236 -26.294 -6.227 1.00 89.38 257 PHE A CA 1
ATOM 2023 C C . PHE A 1 257 ? 8.654 -26.855 -6.431 1.00 89.38 257 PHE A C 1
ATOM 2025 O O . PHE A 1 257 ? 9.625 -26.125 -6.217 1.00 89.38 257 PHE A O 1
ATOM 2032 N N . PRO A 1 258 ? 8.802 -28.113 -6.895 1.00 91.81 258 PRO A N 1
ATOM 2033 C CA . PRO A 1 258 ? 10.102 -28.667 -7.267 1.00 91.81 258 PRO A CA 1
ATOM 2034 C C . PRO A 1 258 ? 10.775 -27.861 -8.382 1.00 91.81 258 PRO A C 1
ATOM 2036 O O . PRO A 1 258 ? 10.127 -27.431 -9.344 1.00 91.81 258 PRO A O 1
ATOM 2039 N N . ILE A 1 259 ? 12.089 -27.674 -8.257 1.00 93.94 259 ILE A N 1
ATOM 2040 C CA . ILE A 1 259 ? 12.886 -26.851 -9.169 1.00 93.94 259 ILE A CA 1
ATOM 2041 C C . ILE A 1 259 ? 13.926 -27.724 -9.866 1.00 93.94 259 ILE A C 1
ATOM 2043 O O . ILE A 1 259 ? 14.671 -28.449 -9.215 1.00 93.94 259 ILE A O 1
ATOM 2047 N N . GLN A 1 260 ? 14.013 -27.616 -11.192 1.00 95.88 260 GLN A N 1
ATOM 2048 C CA . GLN A 1 260 ? 15.114 -28.168 -11.981 1.00 95.88 260 GLN A CA 1
ATOM 2049 C C . GLN A 1 260 ? 16.194 -27.086 -12.161 1.00 95.88 260 GLN A C 1
ATOM 2051 O O . GLN A 1 260 ? 15.961 -26.122 -12.901 1.00 95.88 260 GLN A O 1
ATOM 2056 N N . PRO A 1 261 ? 17.381 -27.227 -11.551 1.00 96.56 261 PRO A N 1
ATOM 2057 C CA . PRO A 1 261 ? 18.493 -26.323 -11.799 1.00 96.56 261 PRO A CA 1
ATOM 2058 C C . PRO A 1 261 ? 19.176 -26.669 -13.128 1.00 96.56 261 PRO A C 1
ATOM 2060 O O . PRO A 1 261 ? 19.349 -27.840 -13.483 1.00 96.56 261 PRO A O 1
ATOM 2063 N N . VAL A 1 262 ? 19.566 -25.644 -13.877 1.00 96.69 262 VAL A N 1
ATOM 2064 C CA . VAL A 1 262 ? 20.289 -25.763 -15.144 1.00 96.69 262 VAL A CA 1
ATOM 2065 C C . VAL A 1 262 ? 21.508 -24.866 -15.094 1.00 96.69 262 VAL A C 1
ATOM 2067 O O . VAL A 1 262 ? 21.440 -23.722 -14.657 1.00 96.69 262 VAL A O 1
ATOM 2070 N N . VAL A 1 263 ? 22.633 -25.397 -15.545 1.00 96.31 263 VAL A N 1
ATOM 2071 C CA . VAL A 1 263 ? 23.899 -24.683 -15.579 1.00 96.31 263 VAL A CA 1
ATOM 2072 C C . VAL A 1 263 ? 24.319 -24.464 -17.026 1.00 96.31 263 VAL A C 1
ATOM 2074 O O . VAL A 1 263 ? 24.382 -25.409 -17.813 1.00 96.31 263 VAL A O 1
ATOM 2077 N N . VAL A 1 264 ? 24.633 -23.219 -17.370 1.00 95.56 264 VAL A N 1
ATOM 2078 C CA . VAL A 1 264 ? 25.151 -22.810 -18.675 1.00 95.56 264 VAL A CA 1
ATOM 2079 C C . VAL A 1 264 ? 26.577 -22.304 -18.522 1.00 95.56 264 VAL A C 1
ATOM 2081 O O . VAL A 1 264 ? 26.863 -21.437 -17.695 1.00 95.56 264 VAL A O 1
ATOM 2084 N N . ARG A 1 265 ? 27.473 -22.833 -19.357 1.00 94.56 265 ARG A N 1
ATOM 2085 C CA . ARG A 1 265 ? 28.875 -22.421 -19.451 1.00 94.56 265 ARG A CA 1
ATOM 2086 C C . ARG A 1 265 ? 29.168 -21.904 -20.850 1.00 94.56 265 ARG A C 1
ATOM 2088 O O . ARG A 1 265 ? 28.715 -22.476 -21.843 1.00 94.56 265 ARG A O 1
ATOM 2095 N N . TYR A 1 266 ? 30.002 -20.874 -20.911 1.00 93.06 266 TYR A N 1
ATOM 2096 C CA . TYR A 1 266 ? 30.537 -20.318 -22.149 1.00 93.06 266 TYR A CA 1
ATOM 2097 C C . TYR A 1 266 ? 32.059 -20.492 -22.158 1.00 93.06 266 TYR A C 1
ATOM 2099 O O . TYR A 1 266 ? 32.766 -19.569 -21.764 1.00 93.06 266 TYR A O 1
ATOM 2107 N N . PRO A 1 267 ? 32.597 -21.662 -22.548 1.00 90.00 267 PRO A N 1
ATOM 2108 C CA . PRO A 1 267 ? 34.040 -21.845 -22.653 1.00 90.00 267 PRO A CA 1
ATOM 2109 C C . PRO A 1 267 ? 34.634 -20.868 -23.671 1.00 90.00 267 PRO A C 1
ATOM 2111 O O . PRO A 1 267 ? 34.133 -20.746 -24.791 1.00 90.00 267 PRO A O 1
ATOM 2114 N N . TYR A 1 268 ? 35.710 -20.179 -23.300 1.00 88.12 268 TYR A N 1
ATOM 2115 C CA . TYR A 1 268 ? 36.406 -19.268 -24.201 1.00 88.12 268 TYR A CA 1
ATOM 2116 C C . TYR A 1 268 ? 37.903 -19.203 -23.910 1.00 88.12 268 TYR A C 1
ATOM 2118 O O . TYR A 1 268 ? 38.341 -19.422 -22.785 1.00 88.12 268 TYR A O 1
ATOM 2126 N N . ILE A 1 269 ? 38.674 -18.853 -24.944 1.00 83.50 269 ILE A N 1
ATOM 2127 C CA . ILE A 1 269 ? 40.112 -18.557 -24.841 1.00 83.50 269 ILE A CA 1
ATOM 2128 C C . ILE A 1 269 ? 40.340 -17.047 -24.997 1.00 83.50 269 ILE A C 1
ATOM 2130 O O . ILE A 1 269 ? 40.935 -16.415 -24.132 1.00 83.50 269 ILE A O 1
ATOM 2134 N N . HIS A 1 270 ? 39.810 -16.442 -26.067 1.00 85.69 270 HIS A N 1
ATOM 2135 C CA . HIS A 1 270 ? 40.072 -15.032 -26.407 1.00 85.69 270 HIS A CA 1
ATOM 2136 C C . HIS A 1 270 ? 38.871 -14.087 -26.250 1.00 85.69 270 HIS A C 1
ATOM 2138 O O . HIS A 1 270 ? 39.036 -12.865 -26.267 1.00 85.69 270 HIS A O 1
ATOM 2144 N N . PHE A 1 271 ? 37.655 -14.625 -26.123 1.00 89.00 271 PHE A N 1
ATOM 2145 C CA . PHE A 1 271 ? 36.432 -13.828 -26.118 1.00 89.00 271 PHE A CA 1
ATOM 2146 C C . PHE A 1 271 ? 35.473 -14.229 -24.997 1.00 89.00 271 PHE A C 1
ATOM 2148 O O . PHE A 1 271 ? 34.759 -15.222 -25.095 1.00 89.00 271 PHE A O 1
ATOM 2155 N N . ASP A 1 272 ? 35.444 -13.400 -23.961 1.00 90.00 272 ASP A N 1
ATOM 2156 C CA . ASP A 1 272 ? 34.493 -13.481 -22.857 1.00 90.00 272 ASP A CA 1
ATOM 2157 C C . ASP A 1 272 ? 33.099 -13.013 -23.317 1.00 90.00 272 ASP A C 1
ATOM 2159 O O . ASP A 1 272 ? 32.910 -11.852 -23.696 1.00 90.00 272 ASP A O 1
ATOM 2163 N N . GLN A 1 273 ? 32.137 -13.938 -23.289 1.00 90.38 273 GLN A N 1
ATOM 2164 C CA . GLN A 1 273 ? 30.760 -13.759 -23.765 1.00 90.38 273 GLN A CA 1
ATOM 2165 C C . GLN A 1 273 ? 29.816 -13.163 -22.702 1.00 90.38 273 GLN A C 1
ATOM 2167 O O . GLN A 1 273 ? 28.628 -12.962 -22.984 1.00 90.38 273 GLN A O 1
ATOM 2172 N N . SER A 1 274 ? 30.318 -12.894 -21.492 1.00 91.00 274 SER A N 1
ATOM 2173 C CA . SER A 1 274 ? 29.521 -12.324 -20.408 1.00 91.00 274 SER A CA 1
ATOM 2174 C C . SER A 1 274 ? 29.053 -10.905 -20.720 1.00 91.00 274 SER A C 1
ATOM 2176 O O . SER A 1 274 ? 29.812 -10.081 -21.241 1.00 91.00 274 SER A O 1
ATOM 2178 N N . TRP A 1 275 ? 27.788 -10.609 -20.413 1.00 85.62 275 TRP A N 1
ATOM 2179 C CA . TRP A 1 275 ? 27.231 -9.285 -20.681 1.00 85.62 275 TRP A CA 1
ATOM 2180 C C . TRP A 1 275 ? 27.739 -8.252 -19.675 1.00 85.62 275 TRP A C 1
ATOM 2182 O O . TRP A 1 275 ? 28.320 -7.251 -20.090 1.00 85.62 275 TRP A O 1
ATOM 2192 N N . GLY A 1 276 ? 27.603 -8.520 -18.373 1.00 76.19 276 GLY A N 1
ATOM 2193 C CA . GLY A 1 276 ? 28.162 -7.675 -17.313 1.00 76.19 276 GLY A CA 1
ATOM 2194 C C . GLY A 1 276 ? 28.005 -6.175 -17.602 1.00 76.19 276 GLY A C 1
ATOM 2195 O O . GLY A 1 276 ? 26.906 -5.696 -17.868 1.00 76.19 276 GLY A O 1
ATOM 2196 N N . ASN A 1 277 ? 29.132 -5.458 -17.649 1.00 71.19 277 ASN A N 1
ATOM 2197 C CA . ASN A 1 277 ? 29.181 -4.016 -17.928 1.00 71.19 277 ASN A CA 1
ATOM 2198 C C . ASN A 1 277 ? 29.592 -3.643 -19.375 1.00 71.19 277 ASN A C 1
ATOM 2200 O O . ASN A 1 277 ? 29.967 -2.495 -19.627 1.00 71.19 277 ASN A O 1
ATOM 2204 N N . ILE A 1 278 ? 29.577 -4.573 -20.345 1.00 81.19 278 ILE A N 1
ATOM 2205 C CA . ILE A 1 278 ? 29.929 -4.254 -21.744 1.00 81.19 278 ILE A CA 1
ATOM 2206 C C . ILE A 1 278 ? 28.716 -3.734 -22.536 1.00 81.19 278 ILE A C 1
ATOM 2208 O O . ILE A 1 278 ? 27.588 -4.201 -22.391 1.00 81.19 278 ILE A O 1
ATOM 2212 N N . ASN A 1 279 ? 28.952 -2.776 -23.440 1.00 82.81 279 ASN A N 1
ATOM 2213 C CA . ASN A 1 279 ? 27.929 -2.313 -24.377 1.00 82.81 279 ASN A CA 1
ATOM 2214 C C . ASN A 1 279 ? 27.416 -3.478 -25.250 1.00 82.81 279 ASN A C 1
ATOM 2216 O O . ASN A 1 279 ? 28.208 -4.167 -25.900 1.00 82.81 279 ASN A O 1
ATOM 2220 N N . LEU A 1 280 ? 26.092 -3.653 -25.304 1.00 84.19 280 LEU A N 1
ATOM 2221 C CA . LEU A 1 280 ? 25.443 -4.766 -26.000 1.00 84.19 280 LEU A CA 1
ATOM 2222 C C . LEU A 1 280 ? 25.813 -4.842 -27.490 1.00 84.19 280 LEU A C 1
ATOM 2224 O O . LEU A 1 280 ? 26.126 -5.923 -27.977 1.00 84.19 280 LEU A O 1
ATOM 2228 N N . LEU A 1 281 ? 25.854 -3.713 -28.209 1.00 85.56 281 LEU A N 1
ATOM 2229 C CA . LEU A 1 281 ? 26.204 -3.698 -29.638 1.00 85.56 281 LEU A CA 1
ATOM 2230 C C . LEU A 1 281 ? 27.645 -4.155 -29.868 1.00 85.56 281 LEU A C 1
ATOM 2232 O O . LEU A 1 281 ? 27.927 -4.888 -30.816 1.00 85.56 281 LEU A O 1
ATOM 2236 N N . LYS A 1 282 ? 28.556 -3.767 -28.972 1.00 87.94 282 LYS A N 1
ATOM 2237 C CA . LYS A 1 282 ? 29.955 -4.202 -29.016 1.00 87.94 282 LYS A CA 1
ATOM 2238 C C . LYS A 1 282 ? 30.072 -5.708 -28.778 1.00 87.94 282 LYS A C 1
ATOM 2240 O O . LYS A 1 282 ? 30.832 -6.375 -29.477 1.00 87.94 282 LYS A O 1
ATOM 2245 N N . LEU A 1 283 ? 29.312 -6.245 -27.823 1.00 89.94 283 LEU A N 1
ATOM 2246 C CA . LEU A 1 283 ? 29.278 -7.678 -27.536 1.00 89.94 283 LEU A CA 1
ATOM 2247 C C . LEU A 1 283 ? 28.671 -8.476 -28.702 1.00 89.94 283 LEU A C 1
ATOM 2249 O O . LEU A 1 283 ? 29.268 -9.457 -29.141 1.00 89.94 283 LEU A O 1
ATOM 2253 N N . MET A 1 284 ? 27.545 -8.011 -29.257 1.00 90.94 284 MET A N 1
ATOM 2254 C CA . MET A 1 284 ? 26.906 -8.588 -30.446 1.00 90.94 284 MET A CA 1
ATOM 2255 C C . MET A 1 284 ? 27.867 -8.624 -31.634 1.00 90.94 284 MET A C 1
ATOM 2257 O O . MET A 1 284 ? 28.051 -9.677 -32.239 1.00 90.94 284 MET A O 1
ATOM 2261 N N . PHE A 1 285 ? 28.526 -7.502 -31.939 1.00 91.81 285 PHE A N 1
ATOM 2262 C CA . PHE A 1 285 ? 29.503 -7.426 -33.025 1.00 91.81 285 PHE A CA 1
ATOM 2263 C C . PHE A 1 285 ? 30.599 -8.485 -32.867 1.00 91.81 285 PHE A C 1
ATOM 2265 O O . PHE A 1 285 ? 30.888 -9.216 -33.812 1.00 91.81 285 PHE A O 1
ATOM 2272 N N . ARG A 1 286 ? 31.153 -8.629 -31.657 1.00 91.12 286 ARG A N 1
ATOM 2273 C CA . ARG A 1 286 ? 32.191 -9.630 -31.379 1.00 91.12 286 ARG A CA 1
ATOM 2274 C C . ARG A 1 286 ? 31.695 -11.068 -31.471 1.00 91.12 286 ARG A C 1
ATOM 2276 O O . ARG A 1 286 ? 32.468 -11.921 -31.899 1.00 91.12 286 ARG A O 1
ATOM 2283 N N . MET A 1 287 ? 30.439 -11.338 -31.112 1.00 92.44 287 MET A N 1
ATOM 2284 C CA . MET A 1 287 ? 29.817 -12.652 -31.314 1.00 92.44 287 MET A CA 1
ATOM 2285 C C . MET A 1 287 ? 29.649 -12.968 -32.805 1.00 92.44 287 MET A C 1
ATOM 2287 O O . MET A 1 287 ? 29.995 -14.072 -33.227 1.00 92.44 287 MET A O 1
ATOM 2291 N N . PHE A 1 288 ? 29.192 -12.006 -33.619 1.00 94.12 288 PHE A N 1
ATOM 2292 C CA . PHE A 1 288 ? 29.034 -12.194 -35.067 1.00 94.12 288 PHE A CA 1
ATOM 2293 C C . PHE A 1 288 ? 30.361 -12.424 -35.792 1.00 94.12 288 PHE A C 1
ATOM 2295 O O . PHE A 1 288 ? 30.378 -13.156 -36.784 1.00 94.12 288 PHE A O 1
ATOM 2302 N N . THR A 1 289 ? 31.460 -11.861 -35.283 1.00 93.38 289 THR A N 1
ATOM 2303 C CA . THR A 1 289 ? 32.814 -12.013 -35.836 1.00 93.38 289 THR A CA 1
ATOM 2304 C C . THR A 1 289 ? 33.616 -13.175 -35.230 1.00 93.38 289 THR A C 1
ATOM 2306 O O . THR A 1 289 ? 34.833 -13.242 -35.407 1.00 93.38 289 THR A O 1
ATOM 2309 N N . GLN A 1 290 ? 32.968 -14.127 -34.544 1.00 90.56 290 GLN A N 1
ATOM 2310 C CA . GLN A 1 290 ? 33.583 -15.419 -34.203 1.00 90.56 290 GLN A CA 1
ATOM 2311 C C . GLN A 1 290 ? 33.303 -16.474 -35.272 1.00 90.56 290 GLN A C 1
ATOM 2313 O O . GLN A 1 290 ? 32.188 -16.558 -35.774 1.00 90.56 290 GLN A O 1
ATOM 2318 N N . PHE A 1 291 ? 34.234 -17.390 -35.535 1.00 90.88 291 PHE A N 1
ATOM 2319 C CA . PHE A 1 291 ? 33.909 -18.582 -36.330 1.00 90.88 291 PHE A CA 1
ATOM 2320 C C . PHE A 1 291 ? 32.819 -19.421 -35.659 1.00 90.88 291 PHE A C 1
ATOM 2322 O O . PHE A 1 291 ? 31.835 -19.792 -36.295 1.00 90.88 291 PHE A O 1
ATOM 2329 N N . HIS A 1 292 ? 32.949 -19.652 -34.356 1.00 91.62 292 HIS A N 1
ATOM 2330 C CA . HIS A 1 292 ? 32.000 -20.414 -33.560 1.00 91.62 292 HIS A CA 1
ATOM 2331 C C . HIS A 1 292 ? 31.995 -19.893 -32.121 1.00 91.62 292 HIS A C 1
ATOM 2333 O O . HIS A 1 292 ? 33.056 -19.598 -31.575 1.00 91.62 292 HIS A O 1
ATOM 2339 N N . ASN A 1 293 ? 30.809 -19.794 -31.520 1.00 93.38 293 ASN A N 1
ATOM 2340 C CA . ASN A 1 293 ? 30.652 -19.519 -30.096 1.00 93.38 293 ASN A CA 1
ATOM 2341 C C . ASN A 1 293 ? 30.278 -20.817 -29.377 1.00 93.38 293 ASN A C 1
ATOM 2343 O O . ASN A 1 293 ? 29.341 -21.510 -29.779 1.00 93.38 293 ASN A O 1
ATOM 2347 N N . PHE A 1 294 ? 31.021 -21.142 -28.319 1.00 93.38 294 PHE A N 1
ATOM 2348 C CA . PHE A 1 294 ? 30.803 -22.351 -27.531 1.00 93.38 294 PHE A CA 1
ATOM 2349 C C . PHE A 1 294 ? 29.774 -22.100 -26.432 1.00 93.38 294 PHE A C 1
ATOM 2351 O O . PHE A 1 294 ? 29.850 -21.096 -25.723 1.00 93.38 294 PHE A O 1
ATOM 2358 N N . MET A 1 295 ? 28.844 -23.042 -26.283 1.00 94.44 295 MET A N 1
ATOM 2359 C CA . MET A 1 295 ? 27.852 -23.084 -25.213 1.00 94.44 295 MET A CA 1
ATOM 2360 C C . MET A 1 295 ? 27.696 -24.531 -24.739 1.00 94.44 295 MET A C 1
ATOM 2362 O O . MET A 1 295 ? 27.463 -25.439 -25.547 1.00 94.44 295 MET A O 1
ATOM 2366 N N . GLU A 1 296 ? 27.811 -24.738 -23.431 1.00 95.31 296 GLU A N 1
ATOM 2367 C CA . GLU A 1 296 ? 27.579 -26.028 -22.783 1.00 95.31 296 GLU A CA 1
ATOM 2368 C C . GLU A 1 296 ? 26.452 -25.894 -21.761 1.00 95.31 296 GLU A C 1
ATOM 2370 O O . GLU A 1 296 ? 26.481 -25.008 -20.910 1.00 95.31 296 GLU A O 1
ATOM 2375 N N . VAL A 1 297 ? 25.458 -26.774 -21.857 1.00 96.75 297 VAL A N 1
ATOM 2376 C CA . VAL A 1 297 ? 24.257 -26.772 -21.016 1.00 96.75 297 VAL A CA 1
ATOM 2377 C C . VAL A 1 297 ? 24.194 -28.076 -20.239 1.00 96.75 297 VAL A C 1
ATOM 2379 O O . VAL A 1 297 ? 24.299 -29.154 -20.823 1.00 96.75 297 VAL A O 1
ATOM 2382 N N . GLU A 1 298 ? 23.997 -27.989 -18.932 1.00 96.88 298 GLU A N 1
ATOM 2383 C CA . GLU A 1 298 ? 23.904 -29.135 -18.037 1.00 96.88 298 GLU A CA 1
ATOM 2384 C C . GLU A 1 298 ? 22.637 -29.066 -17.187 1.00 96.88 298 GLU A C 1
ATOM 2386 O O . GLU A 1 298 ? 22.411 -28.103 -16.457 1.00 96.88 298 GLU A O 1
ATOM 2391 N N . TYR A 1 299 ? 21.801 -30.097 -17.295 1.00 96.69 299 TYR A N 1
ATOM 2392 C CA . TYR A 1 299 ? 20.584 -30.255 -16.505 1.00 96.69 299 TYR A CA 1
ATOM 2393 C C . TYR A 1 299 ? 20.907 -31.025 -15.218 1.00 96.69 299 TYR A C 1
ATOM 2395 O O . TYR A 1 299 ? 21.262 -32.202 -15.284 1.00 96.69 299 TYR A O 1
ATOM 2403 N N . LEU A 1 300 ? 20.770 -30.375 -14.058 1.00 96.81 300 LEU A N 1
ATOM 2404 C CA . LEU A 1 300 ? 21.080 -30.955 -12.742 1.00 96.81 300 LEU A CA 1
ATOM 2405 C C . LEU A 1 300 ? 19.879 -31.697 -12.142 1.00 96.81 300 LEU A C 1
ATOM 2407 O O . LEU A 1 300 ? 18.757 -31.378 -12.501 1.00 96.81 300 LEU A O 1
ATOM 2411 N N . PRO A 1 301 ? 20.047 -32.651 -11.213 1.00 95.12 301 PRO A N 1
ATOM 2412 C CA . PRO A 1 301 ? 18.913 -33.314 -10.563 1.00 95.12 301 PRO A CA 1
ATOM 2413 C C . PRO A 1 301 ? 17.881 -32.334 -9.971 1.00 95.12 301 PRO A C 1
ATOM 2415 O O . PRO A 1 301 ? 18.240 -31.259 -9.487 1.00 95.12 301 PRO A O 1
ATOM 2418 N N . VAL A 1 302 ? 16.597 -32.712 -10.010 1.00 94.88 302 VAL A N 1
ATOM 2419 C CA . VAL A 1 302 ? 15.498 -31.907 -9.446 1.00 94.88 302 VAL A CA 1
ATOM 2420 C C . VAL A 1 302 ? 15.706 -31.741 -7.944 1.00 94.88 302 VAL A C 1
ATOM 2422 O O . VAL A 1 302 ? 15.911 -32.720 -7.228 1.00 94.88 302 VAL A O 1
ATOM 2425 N N . VAL A 1 303 ? 15.612 -30.503 -7.465 1.00 92.56 303 VAL A N 1
ATOM 2426 C CA . VAL A 1 303 ? 15.642 -30.183 -6.038 1.00 92.56 303 VAL A CA 1
ATOM 2427 C C . VAL A 1 303 ? 14.203 -30.059 -5.555 1.00 92.56 303 VAL A C 1
ATOM 2429 O O . VAL A 1 303 ? 13.451 -29.189 -6.004 1.00 92.56 303 VAL A O 1
ATOM 2432 N N . PHE A 1 304 ? 13.820 -30.942 -4.638 1.00 88.38 304 PHE A N 1
ATOM 2433 C CA . PHE A 1 304 ? 12.490 -30.950 -4.042 1.00 88.38 304 PHE A CA 1
ATOM 2434 C C . PHE A 1 304 ? 12.439 -30.049 -2.797 1.00 88.38 304 PHE A C 1
ATOM 2436 O O . PHE A 1 304 ? 13.429 -29.960 -2.056 1.00 88.38 304 PHE A O 1
ATOM 2443 N N . PRO A 1 305 ? 11.306 -29.369 -2.549 1.00 84.19 305 PRO A N 1
ATOM 2444 C CA . PRO A 1 305 ? 11.020 -28.812 -1.233 1.00 84.19 305 PRO A CA 1
ATOM 2445 C C . PRO A 1 305 ? 10.881 -29.969 -0.228 1.00 84.19 305 PRO A C 1
ATOM 2447 O O . PRO A 1 305 ? 10.348 -31.020 -0.569 1.00 84.19 305 PRO A O 1
ATOM 2450 N N . ASP A 1 306 ? 11.407 -29.813 0.986 1.00 75.25 306 ASP A N 1
ATOM 2451 C CA . ASP A 1 306 ? 11.337 -30.866 2.010 1.00 75.25 306 ASP A CA 1
ATOM 2452 C C . ASP A 1 306 ? 9.941 -30.888 2.659 1.00 75.25 306 ASP A C 1
ATOM 2454 O O . ASP A 1 306 ? 9.437 -29.835 3.051 1.00 75.25 306 ASP A O 1
ATOM 2458 N N . GLU A 1 307 ? 9.311 -32.062 2.769 1.00 58.12 307 GLU A N 1
ATOM 2459 C CA . GLU A 1 307 ? 7.984 -32.216 3.396 1.00 58.12 307 GLU A CA 1
ATOM 2460 C C . GLU A 1 307 ? 8.071 -32.269 4.932 1.00 58.12 307 GLU A C 1
ATOM 2462 O O . GLU A 1 307 ? 7.093 -32.000 5.635 1.00 58.12 307 GLU A O 1
ATOM 2467 N N . SER A 1 308 ? 9.250 -32.588 5.478 1.00 51.88 308 SER A N 1
ATOM 2468 C CA . SER A 1 308 ? 9.451 -32.804 6.910 1.00 51.88 308 SER A CA 1
ATOM 2469 C C . SER A 1 308 ? 10.064 -31.573 7.596 1.00 51.88 308 SER A C 1
ATOM 2471 O O . SER A 1 308 ? 11.262 -31.320 7.541 1.00 51.88 308 SER A O 1
ATOM 2473 N N . LYS A 1 309 ? 9.216 -30.835 8.325 1.00 40.94 309 LYS A N 1
ATOM 2474 C CA . LYS A 1 309 ? 9.524 -29.629 9.126 1.00 40.94 309 LYS A CA 1
ATOM 2475 C C . LYS A 1 309 ? 9.749 -28.354 8.306 1.00 40.94 309 LYS A C 1
ATOM 2477 O O . LYS A 1 309 ? 10.346 -28.351 7.241 1.00 40.94 309 LYS A O 1
ATOM 2482 N N . GLN A 1 310 ? 9.267 -27.248 8.873 1.00 45.97 310 GLN A N 1
ATOM 2483 C CA . GLN A 1 310 ? 9.386 -25.862 8.412 1.00 45.97 310 GLN A CA 1
ATOM 2484 C C . GLN A 1 310 ? 10.851 -25.441 8.175 1.00 45.97 310 GLN A C 1
ATOM 2486 O O . GLN A 1 310 ? 11.421 -24.682 8.957 1.00 45.97 310 GLN A O 1
ATOM 2491 N N . GLN A 1 311 ? 11.496 -25.914 7.110 1.00 49.91 311 GLN A N 1
ATOM 2492 C CA . GLN A 1 311 ? 12.736 -25.311 6.648 1.00 49.91 311 GLN A CA 1
ATOM 2493 C C . GLN A 1 311 ? 12.423 -24.057 5.841 1.00 49.91 311 GLN A C 1
ATOM 2495 O O . GLN A 1 311 ? 11.565 -24.022 4.960 1.00 49.91 311 GLN A O 1
ATOM 2500 N N . ASN A 1 312 ? 13.137 -23.004 6.212 1.00 65.50 312 ASN A N 1
ATOM 2501 C CA . ASN A 1 312 ? 13.026 -21.662 5.679 1.00 65.50 312 ASN A CA 1
ATOM 2502 C C . ASN A 1 312 ? 13.248 -21.676 4.152 1.00 65.50 312 ASN A C 1
ATOM 2504 O O . ASN A 1 312 ? 14.144 -22.364 3.668 1.00 65.50 312 ASN A O 1
ATOM 2508 N N . ILE A 1 313 ? 12.479 -20.889 3.390 1.00 81.75 313 ILE A N 1
ATOM 2509 C CA . ILE A 1 313 ? 12.609 -20.735 1.920 1.00 81.75 313 ILE A CA 1
ATOM 2510 C C . ILE A 1 313 ? 14.064 -20.430 1.511 1.00 81.75 313 ILE A C 1
ATOM 2512 O O . ILE A 1 313 ? 14.519 -20.825 0.438 1.00 81.75 313 ILE A O 1
ATOM 2516 N N . VAL A 1 314 ? 14.798 -19.765 2.406 1.00 82.88 314 VAL A N 1
ATOM 2517 C CA . VAL A 1 314 ? 16.236 -19.493 2.313 1.00 82.88 314 VAL A CA 1
ATOM 2518 C C . VAL A 1 314 ? 17.050 -20.776 2.124 1.00 82.88 314 VAL A C 1
ATOM 2520 O O . VAL A 1 314 ? 17.818 -20.862 1.174 1.00 82.88 314 VAL A O 1
ATOM 2523 N N . HIS A 1 315 ? 16.811 -21.812 2.930 1.00 84.88 315 HIS A N 1
ATOM 2524 C CA . HIS A 1 315 ? 17.550 -23.072 2.846 1.00 84.88 315 HIS A CA 1
ATOM 2525 C C . HIS A 1 315 ? 17.276 -23.811 1.526 1.00 84.88 315 HIS A C 1
ATOM 2527 O O . HIS A 1 315 ? 18.171 -24.404 0.928 1.00 84.88 315 HIS A O 1
ATOM 2533 N N . PHE A 1 316 ? 16.045 -23.733 1.006 1.00 88.56 316 PHE A N 1
ATOM 2534 C CA . PHE A 1 316 ? 15.720 -24.296 -0.308 1.00 88.56 316 PHE A CA 1
ATOM 2535 C C . PHE A 1 316 ? 16.489 -23.591 -1.441 1.00 88.56 316 PHE A C 1
ATOM 2537 O O . PHE A 1 316 ? 17.023 -24.254 -2.340 1.00 88.56 316 PHE A O 1
ATOM 2544 N N . ALA A 1 317 ? 16.606 -22.262 -1.367 1.00 90.50 317 ALA A N 1
ATOM 2545 C CA . ALA A 1 317 ? 17.423 -21.481 -2.291 1.00 90.50 317 ALA A CA 1
ATOM 2546 C C . ALA A 1 317 ? 18.921 -21.802 -2.153 1.00 90.50 317 ALA A C 1
ATOM 2548 O O . ALA A 1 317 ? 19.592 -21.982 -3.167 1.00 90.50 317 ALA A O 1
ATOM 2549 N N . GLU A 1 318 ? 19.431 -21.947 -0.928 1.00 89.00 318 GLU A N 1
ATOM 2550 C CA . GLU A 1 318 ? 20.829 -22.292 -0.637 1.00 89.00 318 GLU A CA 1
ATOM 2551 C C . GLU A 1 318 ? 21.208 -23.680 -1.160 1.00 89.00 318 GLU A C 1
ATOM 2553 O O . GLU A 1 318 ? 22.215 -23.799 -1.853 1.00 89.00 318 GLU A O 1
ATOM 2558 N N . ARG A 1 319 ? 20.385 -24.719 -0.935 1.00 91.19 319 ARG A N 1
ATOM 2559 C CA . ARG A 1 319 ? 20.623 -26.063 -1.506 1.00 91.19 319 ARG A CA 1
ATOM 2560 C C . ARG A 1 319 ? 20.693 -26.022 -3.032 1.00 91.19 319 ARG A C 1
ATOM 2562 O O . ARG A 1 319 ? 21.549 -26.665 -3.637 1.00 91.19 319 ARG A O 1
ATOM 2569 N N . THR A 1 320 ? 19.805 -25.244 -3.650 1.00 92.75 320 THR A N 1
ATOM 2570 C CA . THR A 1 320 ? 19.765 -25.080 -5.108 1.00 92.75 320 THR A CA 1
ATOM 2571 C C . THR A 1 320 ? 20.996 -24.329 -5.621 1.00 92.75 320 THR A C 1
ATOM 2573 O O . THR A 1 320 ? 21.631 -24.773 -6.576 1.00 92.75 320 THR A O 1
ATOM 2576 N N . SER A 1 321 ? 21.374 -23.232 -4.957 1.00 93.56 321 SER A N 1
ATOM 2577 C CA . SER A 1 321 ? 22.594 -22.467 -5.240 1.00 93.56 321 SER A CA 1
ATOM 2578 C C . SER A 1 321 ? 23.844 -23.335 -5.088 1.00 93.56 321 SER A C 1
ATOM 2580 O O . SER A 1 321 ? 24.702 -23.346 -5.964 1.00 93.56 321 SER A O 1
ATOM 2582 N N . TYR A 1 322 ? 23.921 -24.140 -4.024 1.00 93.31 322 TYR A N 1
ATOM 2583 C CA . TYR A 1 322 ? 25.012 -25.079 -3.769 1.00 93.31 322 TYR A CA 1
ATOM 2584 C C . TYR A 1 322 ? 25.146 -26.133 -4.865 1.00 93.31 322 TYR A C 1
ATOM 2586 O O . TYR A 1 322 ? 26.239 -26.314 -5.402 1.00 93.31 322 TYR A O 1
ATOM 2594 N N . ALA A 1 323 ? 24.041 -26.764 -5.271 1.00 94.56 323 ALA A N 1
ATOM 2595 C CA . ALA A 1 323 ? 24.047 -27.716 -6.378 1.00 94.56 323 ALA A CA 1
ATOM 2596 C C . ALA A 1 323 ? 24.547 -27.075 -7.688 1.00 94.56 323 ALA A C 1
ATOM 2598 O O . ALA A 1 323 ? 25.359 -27.669 -8.400 1.00 94.56 323 ALA A O 1
ATOM 2599 N N . MET A 1 324 ? 24.108 -25.847 -7.985 1.00 95.88 324 MET A N 1
ATOM 2600 C CA . MET A 1 324 ? 24.544 -25.103 -9.171 1.00 95.88 324 MET A CA 1
ATOM 2601 C C . MET A 1 324 ? 26.017 -24.690 -9.099 1.00 95.88 324 MET A C 1
ATOM 2603 O O . MET A 1 324 ? 26.734 -24.860 -10.082 1.00 95.88 324 MET A O 1
ATOM 2607 N N . ALA A 1 325 ? 26.482 -24.185 -7.955 1.00 94.44 325 ALA A N 1
ATOM 2608 C CA . ALA A 1 325 ? 27.866 -23.764 -7.748 1.00 94.44 325 ALA A CA 1
ATOM 2609 C C . ALA A 1 325 ? 28.842 -24.942 -7.839 1.00 94.44 325 ALA A C 1
ATOM 2611 O O . ALA A 1 325 ? 29.872 -24.829 -8.501 1.00 94.44 325 ALA A O 1
ATOM 2612 N N . ASN A 1 326 ? 28.485 -26.085 -7.242 1.00 94.75 326 ASN A N 1
ATOM 2613 C CA . ASN A 1 326 ? 29.281 -27.308 -7.310 1.00 94.75 326 ASN A CA 1
ATOM 2614 C C . ASN A 1 326 ? 29.391 -27.820 -8.752 1.00 94.75 326 ASN A C 1
ATOM 2616 O O . ASN A 1 326 ? 30.481 -28.128 -9.224 1.00 94.75 326 ASN A O 1
ATOM 2620 N N . ALA A 1 327 ? 28.280 -27.833 -9.496 1.00 94.00 327 ALA A N 1
ATOM 2621 C CA . ALA A 1 327 ? 28.313 -28.203 -10.906 1.00 94.00 327 ALA A CA 1
ATOM 2622 C C . ALA A 1 327 ? 29.148 -27.217 -11.737 1.00 94.00 327 ALA A C 1
ATOM 2624 O O . ALA A 1 327 ? 29.957 -27.632 -12.564 1.00 94.00 327 ALA A O 1
ATOM 2625 N N . LEU A 1 328 ? 28.986 -25.908 -11.527 1.00 92.50 328 LEU A N 1
ATOM 2626 C CA . LEU A 1 328 ? 29.784 -24.871 -12.189 1.00 92.50 328 LEU A CA 1
ATOM 2627 C C . LEU A 1 328 ? 31.275 -24.918 -11.813 1.00 92.50 328 LEU A C 1
ATOM 2629 O O . LEU A 1 328 ? 32.084 -24.423 -12.594 1.00 92.50 328 LEU A O 1
ATOM 2633 N N . ASN A 1 329 ? 31.620 -25.523 -10.672 1.00 93.00 329 ASN A N 1
ATOM 2634 C CA . ASN A 1 329 ? 32.929 -25.450 -10.027 1.00 93.00 329 ASN A CA 1
ATOM 2635 C C . ASN A 1 329 ? 33.365 -23.994 -9.764 1.00 93.00 329 ASN A C 1
ATOM 2637 O O . ASN A 1 329 ? 34.445 -23.564 -10.169 1.00 93.00 329 ASN A O 1
ATOM 2641 N N . VAL A 1 330 ? 32.480 -23.212 -9.134 1.00 90.62 330 VAL A N 1
ATOM 2642 C CA . VAL A 1 330 ? 32.687 -21.782 -8.840 1.00 90.62 330 VAL A CA 1
ATOM 2643 C C . VAL A 1 330 ? 32.397 -21.452 -7.380 1.00 90.62 330 VAL A C 1
ATOM 2645 O O . VAL A 1 330 ? 31.605 -22.123 -6.718 1.00 90.62 330 VAL A O 1
ATOM 2648 N N . LEU A 1 331 ? 33.001 -20.367 -6.892 1.00 87.44 331 LEU A N 1
ATOM 2649 C CA . LEU A 1 331 ? 32.730 -19.837 -5.557 1.00 87.44 331 LEU A CA 1
ATOM 2650 C C . LEU A 1 331 ? 31.402 -19.070 -5.528 1.00 87.44 331 LEU A C 1
ATOM 2652 O O . LEU A 1 331 ? 31.060 -18.345 -6.469 1.00 87.44 331 LEU A O 1
ATOM 2656 N N . GLN A 1 332 ? 30.681 -19.204 -4.415 1.00 88.81 332 GLN A N 1
ATOM 2657 C CA . GLN A 1 332 ? 29.516 -18.376 -4.117 1.00 88.81 332 GLN A CA 1
ATOM 2658 C C . GLN A 1 332 ? 29.943 -17.084 -3.423 1.00 88.81 332 GLN A C 1
ATOM 2660 O O . GLN A 1 332 ? 30.852 -17.091 -2.595 1.00 88.81 332 GLN A O 1
ATOM 2665 N N . THR A 1 333 ? 29.279 -15.978 -3.749 1.00 89.50 333 THR A N 1
ATOM 2666 C CA . THR A 1 333 ? 29.528 -14.672 -3.121 1.00 89.50 333 THR A CA 1
ATOM 2667 C C . THR A 1 333 ? 28.222 -14.024 -2.671 1.00 89.50 333 THR A C 1
ATOM 2669 O O . THR A 1 333 ? 27.167 -14.263 -3.270 1.00 89.50 333 THR A O 1
ATOM 2672 N N . SER A 1 334 ? 28.282 -13.148 -1.662 1.00 89.00 334 SER A N 1
ATOM 2673 C CA . SER A 1 334 ? 27.089 -12.446 -1.166 1.00 89.00 334 SER A CA 1
ATOM 2674 C C . SER A 1 334 ? 26.771 -11.170 -1.963 1.00 89.00 334 SER A C 1
ATOM 2676 O O . SER A 1 334 ? 26.056 -10.282 -1.498 1.00 89.00 334 SER A O 1
ATOM 2678 N N . HIS A 1 335 ? 27.291 -11.067 -3.191 1.00 91.00 335 HIS A N 1
ATOM 2679 C CA . HIS A 1 335 ? 26.926 -10.006 -4.121 1.00 91.00 335 HIS A CA 1
ATOM 2680 C C . HIS A 1 335 ? 25.472 -10.148 -4.574 1.00 91.00 335 HIS A C 1
ATOM 2682 O O . HIS A 1 335 ? 24.919 -11.247 -4.655 1.00 91.00 335 HIS A O 1
ATOM 2688 N N . SER A 1 336 ? 24.849 -9.024 -4.912 1.00 90.06 336 SER A N 1
ATOM 2689 C CA . SER A 1 336 ? 23.508 -8.982 -5.490 1.00 90.06 336 SER A CA 1
ATOM 2690 C C . SER A 1 336 ? 23.387 -7.882 -6.546 1.00 90.06 336 SER A C 1
ATOM 2692 O O . SER A 1 336 ? 24.324 -7.133 -6.811 1.00 90.06 336 SER A O 1
ATOM 2694 N N . PHE A 1 337 ? 22.192 -7.729 -7.126 1.00 86.44 337 PHE A N 1
ATOM 2695 C CA . PHE A 1 337 ? 21.865 -6.582 -7.984 1.00 86.44 337 PHE A CA 1
ATOM 2696 C C . PHE A 1 337 ? 22.168 -5.220 -7.325 1.00 86.44 337 PHE A C 1
ATOM 2698 O O . PHE A 1 337 ? 22.478 -4.270 -8.038 1.00 86.44 337 PHE A O 1
ATOM 2705 N N . GLY A 1 338 ? 22.118 -5.126 -5.989 1.00 87.31 338 GLY A N 1
ATOM 2706 C CA . GLY A 1 338 ? 22.477 -3.905 -5.266 1.00 87.31 338 GLY A CA 1
ATOM 2707 C C . GLY A 1 338 ? 23.921 -3.470 -5.525 1.00 87.31 338 GLY A C 1
ATOM 2708 O O . GLY A 1 338 ? 24.165 -2.295 -5.767 1.00 87.31 338 GLY A O 1
ATOM 2709 N N . ASP A 1 339 ? 24.870 -4.406 -5.593 1.00 90.56 339 ASP A N 1
ATOM 2710 C CA . ASP A 1 339 ? 26.273 -4.083 -5.884 1.00 90.56 339 ASP A CA 1
ATOM 2711 C C . ASP A 1 339 ? 26.466 -3.553 -7.310 1.00 90.56 339 ASP A C 1
ATOM 2713 O O . ASP A 1 339 ? 27.284 -2.666 -7.551 1.00 90.56 339 ASP A O 1
ATOM 2717 N N . MET A 1 340 ? 25.665 -4.045 -8.258 1.00 85.81 340 MET A N 1
ATOM 2718 C CA . MET A 1 340 ? 25.654 -3.514 -9.619 1.00 85.81 340 MET A CA 1
ATOM 2719 C C . MET A 1 340 ? 25.087 -2.087 -9.661 1.00 85.81 340 MET A C 1
ATOM 2721 O O . MET A 1 340 ? 25.587 -1.266 -10.424 1.00 85.81 340 MET A O 1
ATOM 2725 N N . MET A 1 341 ? 24.088 -1.765 -8.827 1.00 86.69 341 MET A N 1
ATOM 2726 C CA . MET A 1 341 ? 23.585 -0.391 -8.689 1.00 86.69 341 MET A CA 1
ATOM 2727 C C . MET A 1 341 ? 24.653 0.546 -8.119 1.00 86.69 341 MET A C 1
ATOM 2729 O O . MET A 1 341 ? 24.836 1.637 -8.655 1.00 86.69 341 MET A O 1
ATOM 2733 N N . LEU A 1 342 ? 25.377 0.111 -7.081 1.00 88.88 342 LEU A N 1
ATOM 2734 C CA . LEU A 1 342 ? 26.490 0.874 -6.509 1.00 88.88 342 LEU A CA 1
ATOM 2735 C C . LEU A 1 342 ? 27.560 1.139 -7.578 1.00 88.88 342 LEU A C 1
ATOM 2737 O O . LEU A 1 342 ? 27.914 2.287 -7.832 1.00 88.88 342 LEU A O 1
ATOM 2741 N N . SER A 1 343 ? 27.997 0.095 -8.286 1.00 86.62 343 SER A N 1
ATOM 2742 C CA . SER A 1 343 ? 29.003 0.202 -9.350 1.00 86.62 343 SER A CA 1
ATOM 2743 C C . SER A 1 343 ? 28.554 1.112 -10.507 1.00 86.62 343 SER A C 1
ATOM 2745 O O . SER A 1 343 ? 29.330 1.945 -10.981 1.00 86.62 343 SER A O 1
ATOM 2747 N N . ALA A 1 344 ? 27.285 1.023 -10.928 1.00 84.19 344 ALA A N 1
ATOM 2748 C CA . ALA A 1 344 ? 26.719 1.876 -11.975 1.00 84.19 344 ALA A CA 1
ATOM 2749 C C . ALA A 1 344 ? 26.647 3.354 -11.556 1.00 84.19 344 ALA A C 1
ATOM 2751 O O . ALA A 1 344 ? 26.960 4.231 -12.362 1.00 84.19 344 ALA A O 1
ATOM 2752 N N . ARG A 1 345 ? 26.286 3.632 -10.295 1.00 86.88 345 ARG A N 1
ATOM 2753 C CA . ARG A 1 345 ? 26.240 4.995 -9.753 1.00 86.88 345 ARG A CA 1
ATOM 2754 C C . ARG A 1 345 ? 27.627 5.640 -9.707 1.00 86.88 345 ARG A C 1
ATOM 2756 O O . ARG A 1 345 ? 27.773 6.793 -10.105 1.00 86.88 345 ARG A O 1
ATOM 2763 N N . VAL A 1 346 ? 28.657 4.889 -9.307 1.00 86.31 346 VAL A N 1
ATOM 2764 C CA . VAL A 1 346 ? 30.057 5.360 -9.349 1.00 86.31 346 VAL A CA 1
ATOM 2765 C C . VAL A 1 346 ? 30.489 5.661 -10.784 1.00 86.31 346 VAL A C 1
ATOM 2767 O O . VAL A 1 346 ? 31.054 6.719 -11.053 1.00 86.31 346 VAL A O 1
ATOM 2770 N N . ALA A 1 347 ? 30.185 4.763 -11.727 1.00 81.94 347 ALA A N 1
ATOM 2771 C CA . ALA A 1 347 ? 30.546 4.950 -13.130 1.00 81.94 347 ALA A CA 1
ATOM 2772 C C . ALA A 1 347 ? 29.909 6.211 -13.752 1.00 81.94 347 ALA A C 1
ATOM 2774 O O . ALA A 1 347 ? 30.531 6.844 -14.607 1.00 81.94 347 ALA A O 1
ATOM 2775 N N . GLU A 1 348 ? 28.703 6.588 -13.314 1.00 79.81 348 GLU A N 1
ATOM 2776 C CA . GLU A 1 348 ? 28.015 7.818 -13.727 1.00 79.81 348 GLU A CA 1
ATOM 2777 C C . GLU A 1 348 ? 28.708 9.086 -13.197 1.00 79.81 348 GLU A C 1
ATOM 2779 O O . GLU A 1 348 ? 28.842 10.062 -13.937 1.00 79.81 348 GLU A O 1
ATOM 2784 N N . LEU A 1 349 ? 29.166 9.070 -11.939 1.00 76.75 349 LEU A N 1
ATOM 2785 C CA . LEU A 1 349 ? 29.648 10.264 -11.235 1.00 76.75 349 LEU A CA 1
ATOM 2786 C C . LEU A 1 349 ? 31.164 10.492 -11.326 1.00 76.75 349 LEU A C 1
ATOM 2788 O O . LEU A 1 349 ? 31.583 11.630 -11.533 1.00 76.75 349 LEU A O 1
ATOM 2792 N N . THR A 1 350 ? 31.997 9.454 -11.185 1.00 70.00 350 THR A N 1
ATOM 2793 C CA . THR A 1 350 ? 33.458 9.626 -11.029 1.00 70.00 350 THR A CA 1
ATOM 2794 C C . THR A 1 350 ? 34.283 9.118 -12.212 1.00 70.00 350 THR A C 1
ATOM 2796 O O . THR A 1 350 ? 35.458 9.454 -12.323 1.00 70.00 350 THR A O 1
ATOM 2799 N N . LYS A 1 351 ? 33.693 8.352 -13.147 1.00 63.34 351 LYS A N 1
ATOM 2800 C CA . LYS A 1 351 ? 34.415 7.607 -14.212 1.00 63.34 351 LYS A CA 1
ATOM 2801 C C . LYS A 1 351 ? 35.491 6.636 -13.681 1.00 63.34 351 LYS A C 1
ATOM 2803 O O . LYS A 1 351 ? 36.297 6.133 -14.466 1.00 63.34 351 LYS A O 1
ATOM 2808 N N . GLU A 1 352 ? 35.515 6.364 -12.377 1.00 68.12 352 GLU A N 1
ATOM 2809 C CA . GLU A 1 352 ? 36.480 5.478 -11.721 1.00 68.12 352 GLU A CA 1
ATOM 2810 C C . GLU A 1 352 ? 35.991 4.021 -11.680 1.00 68.12 352 GLU A C 1
ATOM 2812 O O . GLU A 1 352 ? 34.921 3.671 -12.186 1.00 68.12 352 GLU A O 1
ATOM 2817 N N . ARG A 1 353 ? 36.803 3.123 -11.103 1.00 69.50 353 ARG A N 1
ATOM 2818 C CA . ARG A 1 353 ? 36.470 1.696 -10.999 1.00 69.50 353 ARG A CA 1
ATOM 2819 C C . ARG A 1 353 ? 35.382 1.465 -9.946 1.00 69.50 353 ARG A C 1
ATOM 2821 O O . ARG A 1 353 ? 35.674 1.344 -8.761 1.00 69.50 353 ARG A O 1
ATOM 2828 N N . GLY A 1 354 ? 34.141 1.286 -10.402 1.00 74.56 354 GLY A N 1
ATOM 2829 C CA . GLY A 1 354 ? 32.993 0.958 -9.544 1.00 74.56 354 GLY A CA 1
ATOM 2830 C C . GLY A 1 354 ? 33.141 -0.322 -8.703 1.00 74.56 354 GLY A C 1
ATOM 2831 O O . GLY A 1 354 ? 32.474 -0.452 -7.682 1.00 74.56 354 GLY A O 1
ATOM 2832 N N . SER A 1 355 ? 34.055 -1.236 -9.063 1.00 79.25 355 SER A N 1
ATOM 2833 C CA . SER A 1 355 ? 34.332 -2.472 -8.310 1.00 79.25 355 SER A CA 1
ATOM 2834 C C . SER A 1 355 ? 34.783 -2.229 -6.867 1.00 79.25 355 SER A C 1
ATOM 2836 O O . SER A 1 355 ? 34.508 -3.044 -5.994 1.00 79.25 355 SER A O 1
ATOM 2838 N N . ASN A 1 356 ? 35.457 -1.106 -6.601 1.00 84.44 356 ASN A N 1
ATOM 2839 C CA . ASN A 1 356 ? 36.009 -0.806 -5.275 1.00 84.44 356 ASN A CA 1
ATOM 2840 C C . ASN A 1 356 ? 34.929 -0.391 -4.258 1.00 84.44 356 ASN A C 1
ATOM 2842 O O . ASN A 1 356 ? 35.194 -0.339 -3.061 1.00 84.44 356 ASN A O 1
ATOM 2846 N N . TYR A 1 357 ? 33.711 -0.117 -4.733 1.00 88.06 357 TYR A N 1
ATOM 2847 C CA . TYR A 1 357 ? 32.571 0.325 -3.928 1.00 88.06 357 TYR A CA 1
ATOM 2848 C C . TYR A 1 357 ? 31.527 -0.783 -3.733 1.00 88.06 357 TYR A C 1
ATOM 2850 O O . TYR A 1 357 ? 30.445 -0.532 -3.207 1.00 88.06 357 TYR A O 1
ATOM 2858 N N . MET A 1 358 ? 31.825 -2.009 -4.166 1.00 88.44 358 MET A N 1
ATOM 2859 C CA . MET A 1 358 ? 30.975 -3.174 -3.924 1.00 88.44 358 MET A CA 1
ATOM 2860 C C . MET A 1 358 ? 31.157 -3.662 -2.483 1.00 88.44 358 MET A C 1
ATOM 2862 O O . MET A 1 358 ? 32.250 -3.588 -1.922 1.00 88.44 358 MET A O 1
ATOM 2866 N N . VAL A 1 359 ? 30.074 -4.132 -1.865 1.00 89.56 359 VAL A N 1
ATOM 2867 C CA . VAL A 1 359 ? 30.022 -4.384 -0.411 1.00 89.56 359 VAL A CA 1
ATOM 2868 C C . VAL A 1 359 ? 29.432 -5.745 -0.053 1.00 89.56 359 VAL A C 1
ATOM 2870 O O . VAL A 1 359 ? 29.268 -6.037 1.130 1.00 89.56 359 VAL A O 1
ATOM 2873 N N . GLU A 1 360 ? 29.126 -6.563 -1.062 1.00 90.12 360 GLU A N 1
ATOM 2874 C CA . GLU A 1 360 ? 28.339 -7.786 -0.934 1.00 90.12 360 GLU A CA 1
ATOM 2875 C C . GLU A 1 360 ? 26.948 -7.493 -0.350 1.00 90.12 360 GLU A C 1
ATOM 2877 O O . GLU A 1 360 ? 26.600 -7.875 0.771 1.00 90.12 360 GLU A O 1
ATOM 2882 N N . MET A 1 361 ? 26.134 -6.773 -1.125 1.00 90.69 361 MET A N 1
ATOM 2883 C CA . MET A 1 361 ? 24.864 -6.208 -0.665 1.00 90.69 361 MET A CA 1
ATOM 2884 C C . MET A 1 361 ? 23.881 -7.229 -0.085 1.00 90.69 361 MET A C 1
ATOM 2886 O O . MET A 1 361 ? 23.083 -6.842 0.762 1.00 90.69 361 MET A O 1
ATOM 2890 N N . ALA A 1 362 ? 23.910 -8.511 -0.477 1.00 87.94 362 ALA A N 1
ATOM 2891 C CA . ALA A 1 362 ? 23.017 -9.504 0.133 1.00 87.94 362 ALA A CA 1
ATOM 2892 C C . ALA A 1 362 ? 23.377 -9.769 1.604 1.00 87.94 362 ALA A C 1
ATOM 2894 O O . ALA A 1 362 ? 22.486 -9.926 2.440 1.00 87.94 362 ALA A O 1
ATOM 2895 N N . TRP A 1 363 ? 24.673 -9.769 1.938 1.00 88.56 363 TRP A N 1
ATOM 2896 C CA . TRP A 1 363 ? 25.131 -9.881 3.322 1.00 88.56 363 TRP A CA 1
ATOM 289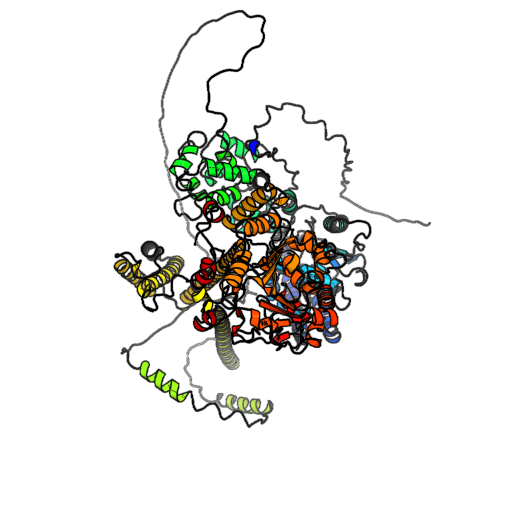7 C C . TRP A 1 363 ? 24.778 -8.625 4.125 1.00 88.56 363 TRP A C 1
ATOM 2899 O O . TRP A 1 363 ? 24.302 -8.745 5.256 1.00 88.56 363 TRP A O 1
ATOM 2909 N N . VAL A 1 364 ? 24.943 -7.434 3.535 1.00 88.69 364 VAL A N 1
ATOM 2910 C CA . VAL A 1 364 ? 24.567 -6.156 4.170 1.00 88.69 364 VAL A CA 1
ATOM 2911 C C . VAL A 1 364 ? 23.058 -6.089 4.433 1.00 88.69 364 VAL A C 1
ATOM 2913 O O . VAL A 1 364 ? 22.649 -5.776 5.552 1.00 88.69 364 VAL A O 1
ATOM 2916 N N . GLU A 1 365 ? 22.232 -6.438 3.440 1.00 87.38 365 GLU A N 1
ATOM 2917 C CA . GLU A 1 365 ? 20.765 -6.500 3.548 1.00 87.38 365 GLU A CA 1
ATOM 2918 C C . GLU A 1 365 ? 20.346 -7.443 4.688 1.00 87.38 365 GLU A C 1
ATOM 2920 O O . GLU A 1 365 ? 19.553 -7.059 5.545 1.00 87.38 365 GLU A O 1
ATOM 2925 N N . ASN A 1 366 ? 20.922 -8.649 4.753 1.00 85.06 366 ASN A N 1
ATOM 2926 C CA . ASN A 1 366 ? 20.577 -9.635 5.780 1.00 85.06 366 ASN A CA 1
ATOM 2927 C C . ASN A 1 366 ? 21.075 -9.240 7.184 1.00 85.06 366 ASN A C 1
ATOM 2929 O O . ASN A 1 366 ? 20.400 -9.476 8.184 1.00 85.06 366 ASN A O 1
ATOM 2933 N N . SER A 1 367 ? 22.253 -8.618 7.272 1.00 85.00 367 SER A N 1
ATOM 2934 C CA . SER A 1 367 ? 22.887 -8.291 8.555 1.00 85.00 367 SER A CA 1
ATOM 2935 C C . SER A 1 367 ? 22.342 -7.005 9.174 1.00 85.00 367 SER A C 1
ATOM 2937 O O . SER A 1 367 ? 22.204 -6.928 10.398 1.00 85.00 367 SER A O 1
ATOM 2939 N N . PHE A 1 368 ? 22.007 -5.998 8.360 1.00 85.38 368 PHE A N 1
ATOM 2940 C CA . PHE A 1 368 ? 21.644 -4.657 8.837 1.00 85.38 368 PHE A CA 1
ATOM 2941 C C . PHE A 1 368 ? 20.256 -4.172 8.414 1.00 85.38 368 PHE A C 1
ATOM 2943 O O . PHE A 1 368 ? 19.845 -3.107 8.866 1.00 85.38 368 PHE A O 1
ATOM 2950 N N . ASN A 1 369 ? 19.522 -4.933 7.594 1.00 82.62 369 ASN A N 1
ATOM 2951 C CA . ASN A 1 369 ? 18.216 -4.539 7.051 1.00 82.62 369 ASN A CA 1
ATOM 2952 C C . ASN A 1 369 ? 18.250 -3.212 6.260 1.00 82.62 369 ASN A C 1
ATOM 2954 O O . ASN A 1 369 ? 17.262 -2.484 6.209 1.00 82.62 369 ASN A O 1
ATOM 2958 N N . ILE A 1 370 ? 19.396 -2.893 5.647 1.00 84.44 370 ILE A N 1
ATOM 2959 C CA . ILE A 1 370 ? 19.562 -1.726 4.771 1.00 84.44 370 ILE A CA 1
ATOM 2960 C C . ILE A 1 370 ? 19.208 -2.111 3.345 1.00 84.44 370 ILE A C 1
ATOM 2962 O O . ILE A 1 370 ? 19.777 -3.052 2.799 1.00 84.44 370 ILE A O 1
ATOM 2966 N N . SER A 1 371 ? 18.313 -1.349 2.720 1.00 85.00 371 SER A N 1
ATOM 2967 C CA . SER A 1 371 ? 17.955 -1.550 1.318 1.00 85.00 371 SER A CA 1
ATOM 2968 C C . SER A 1 371 ? 19.060 -1.093 0.354 1.00 85.00 371 SER A C 1
ATOM 2970 O O . SER A 1 371 ? 19.800 -0.146 0.620 1.00 85.00 371 SER A O 1
ATOM 2972 N N . SER A 1 372 ? 19.124 -1.705 -0.833 1.00 85.56 372 SER A N 1
ATOM 2973 C CA . SER A 1 372 ? 20.022 -1.260 -1.913 1.00 85.56 372 SER A CA 1
ATOM 2974 C C . SER A 1 372 ? 19.877 0.235 -2.266 1.00 85.56 372 SER A C 1
ATOM 2976 O O . SER A 1 372 ? 20.862 0.876 -2.619 1.00 85.56 372 SER A O 1
ATOM 2978 N N . SER A 1 373 ? 18.677 0.818 -2.146 1.00 82.94 373 SER A N 1
ATOM 2979 C CA . SER A 1 373 ? 18.447 2.252 -2.390 1.00 82.94 373 SER A CA 1
ATOM 2980 C C . SER A 1 373 ? 19.050 3.144 -1.301 1.00 82.94 373 SER A C 1
ATOM 2982 O O . SER A 1 373 ? 19.642 4.168 -1.624 1.00 82.94 373 SER A O 1
ATOM 2984 N N . GLU A 1 374 ? 18.951 2.750 -0.030 1.00 86.69 374 GLU A N 1
ATOM 2985 C CA . GLU A 1 374 ? 19.605 3.463 1.077 1.00 86.69 374 GLU A CA 1
ATOM 2986 C C . GLU A 1 374 ? 21.131 3.398 0.970 1.00 86.69 374 GLU A C 1
ATOM 2988 O O . GLU A 1 374 ? 21.805 4.402 1.186 1.00 86.69 374 GLU A O 1
ATOM 2993 N N . ALA A 1 375 ? 21.680 2.248 0.566 1.00 89.75 375 ALA A N 1
ATOM 2994 C CA . ALA A 1 375 ? 23.113 2.117 0.321 1.00 89.75 375 ALA A CA 1
ATOM 2995 C C . ALA A 1 375 ? 23.597 3.061 -0.798 1.00 89.75 375 ALA A C 1
ATOM 2997 O O . ALA A 1 375 ? 24.661 3.655 -0.665 1.00 89.75 375 ALA A O 1
ATOM 2998 N N . VAL A 1 376 ? 22.809 3.265 -1.863 1.00 89.12 376 VAL A N 1
ATOM 2999 C CA . VAL A 1 376 ? 23.131 4.243 -2.923 1.00 89.12 376 VAL A CA 1
ATOM 3000 C C . VAL A 1 376 ? 23.117 5.686 -2.400 1.00 89.12 376 VAL A C 1
ATOM 3002 O O . VAL A 1 376 ? 23.968 6.476 -2.795 1.00 89.12 376 VAL A O 1
ATOM 3005 N N . LEU A 1 377 ? 22.214 6.037 -1.478 1.00 86.44 377 LEU A N 1
ATOM 3006 C CA . LEU A 1 377 ? 22.211 7.369 -0.854 1.00 86.44 377 LEU A CA 1
ATOM 3007 C C . LEU A 1 377 ? 23.457 7.595 0.018 1.00 86.44 377 LEU A C 1
ATOM 3009 O O . LEU A 1 377 ? 24.087 8.648 -0.063 1.00 86.44 377 LEU A O 1
ATOM 3013 N N . LEU A 1 378 ? 23.851 6.591 0.807 1.00 89.69 378 LEU A N 1
ATOM 3014 C CA . LEU A 1 378 ? 25.093 6.635 1.587 1.00 89.69 378 LEU A CA 1
ATOM 3015 C C . LEU A 1 378 ? 26.339 6.646 0.689 1.00 89.69 378 LEU A C 1
ATOM 3017 O O . LEU A 1 378 ? 27.361 7.216 1.065 1.00 89.69 378 LEU A O 1
ATOM 3021 N N . LEU A 1 379 ? 26.267 6.042 -0.500 1.00 91.88 379 LEU A N 1
ATOM 3022 C CA . LEU A 1 379 ? 27.332 6.107 -1.499 1.00 91.88 379 LEU A CA 1
ATOM 3023 C C . LEU A 1 379 ? 27.493 7.524 -2.049 1.00 91.88 379 LEU A C 1
ATOM 3025 O O . LEU A 1 379 ? 28.616 8.011 -2.098 1.00 91.88 379 LEU A O 1
ATOM 3029 N N . ASP A 1 380 ? 26.402 8.203 -2.412 1.00 89.06 380 ASP A N 1
ATOM 3030 C CA . ASP A 1 380 ? 26.454 9.598 -2.872 1.00 89.06 380 ASP A CA 1
ATOM 3031 C C . ASP A 1 380 ? 27.101 10.502 -1.808 1.00 89.06 380 ASP A C 1
ATOM 3033 O O . ASP A 1 380 ? 27.942 11.348 -2.122 1.00 89.06 380 ASP A O 1
ATOM 3037 N N . GLN A 1 381 ? 26.788 10.259 -0.534 1.00 87.88 381 GLN A N 1
ATOM 3038 C CA . GLN A 1 381 ? 27.437 10.939 0.580 1.00 87.88 381 GLN A CA 1
ATOM 3039 C C . GLN A 1 381 ? 28.931 10.609 0.696 1.00 87.88 381 GLN A C 1
ATOM 3041 O O . GLN A 1 381 ? 29.746 11.508 0.890 1.00 87.88 381 GLN A O 1
ATOM 3046 N N . PHE A 1 382 ? 29.310 9.337 0.577 1.00 91.50 382 PHE A N 1
ATOM 3047 C CA . PHE A 1 382 ? 30.710 8.918 0.624 1.00 91.50 382 PHE A CA 1
ATOM 3048 C C . PHE A 1 382 ? 31.526 9.514 -0.533 1.00 91.50 382 PHE A C 1
ATOM 3050 O O . PHE A 1 382 ? 32.654 9.957 -0.332 1.00 91.50 382 PHE A O 1
ATOM 3057 N N . LEU A 1 383 ? 30.947 9.591 -1.736 1.00 89.56 383 LEU A N 1
ATOM 3058 C CA . LEU A 1 383 ? 31.567 10.232 -2.897 1.00 89.56 383 LEU A CA 1
ATOM 3059 C C . LEU A 1 383 ? 31.773 11.740 -2.677 1.00 89.56 383 LEU A C 1
ATOM 3061 O O . LEU A 1 383 ? 32.793 12.278 -3.104 1.00 89.56 383 LEU A O 1
ATOM 3065 N N . ALA A 1 384 ? 30.871 12.410 -1.951 1.00 86.75 384 ALA A N 1
ATOM 3066 C CA . ALA A 1 384 ? 31.045 13.812 -1.560 1.00 86.75 384 ALA A CA 1
ATOM 3067 C C . ALA A 1 384 ? 32.229 14.039 -0.594 1.00 86.75 384 ALA A C 1
ATOM 3069 O O . ALA A 1 384 ? 32.713 15.164 -0.475 1.00 86.75 384 ALA A O 1
ATOM 3070 N N . MET A 1 385 ? 32.750 12.984 0.051 1.00 88.94 385 MET A N 1
ATOM 3071 C CA . MET A 1 385 ? 33.958 13.049 0.889 1.00 88.94 385 MET A CA 1
ATOM 3072 C C . MET A 1 385 ? 35.268 13.037 0.082 1.00 88.94 385 MET A C 1
ATOM 3074 O O . MET A 1 385 ? 36.342 13.015 0.684 1.00 88.94 385 MET A O 1
ATOM 3078 N N . ASN A 1 386 ? 35.192 13.069 -1.255 1.00 86.75 386 ASN A N 1
ATOM 3079 C CA . ASN A 1 386 ? 36.327 13.039 -2.185 1.00 86.75 386 ASN A CA 1
ATOM 3080 C C . ASN A 1 386 ? 37.258 11.828 -1.965 1.00 86.75 386 ASN A C 1
ATOM 3082 O O . ASN A 1 386 ? 38.403 12.004 -1.534 1.00 86.75 386 ASN A O 1
ATOM 3086 N N . PRO A 1 387 ? 36.783 10.596 -2.238 1.00 88.25 387 PRO A N 1
ATOM 3087 C CA . PRO A 1 387 ? 37.636 9.412 -2.223 1.00 88.25 387 PRO A CA 1
ATOM 3088 C C . PRO A 1 387 ? 38.774 9.518 -3.248 1.00 88.25 387 PRO A C 1
ATOM 3090 O O . PRO A 1 387 ? 38.652 10.194 -4.268 1.00 88.25 387 PRO A O 1
ATOM 3093 N N . ASP A 1 388 ? 39.880 8.829 -2.979 1.00 86.50 388 ASP A N 1
ATOM 3094 C CA . ASP A 1 388 ? 40.968 8.663 -3.940 1.00 86.50 388 ASP A CA 1
ATOM 3095 C C . ASP A 1 388 ? 40.597 7.693 -5.080 1.00 86.50 388 ASP A C 1
ATOM 3097 O O . ASP A 1 388 ? 39.568 7.021 -5.044 1.00 86.50 388 ASP A O 1
ATOM 3101 N N . SER A 1 389 ? 41.486 7.543 -6.068 1.00 80.06 389 SER A N 1
ATOM 3102 C CA . SER A 1 389 ? 41.276 6.654 -7.226 1.00 80.06 389 SER A CA 1
ATOM 3103 C C . SER A 1 389 ? 41.086 5.167 -6.882 1.00 80.06 389 SER A C 1
ATOM 3105 O O . SER A 1 389 ? 40.717 4.368 -7.747 1.00 80.06 389 SER A O 1
ATOM 3107 N N . ASN A 1 390 ? 41.389 4.775 -5.641 1.00 80.94 390 ASN A N 1
ATOM 3108 C CA . ASN A 1 390 ? 41.200 3.426 -5.125 1.00 80.94 390 ASN A CA 1
ATOM 3109 C C . ASN A 1 390 ? 39.914 3.301 -4.287 1.00 80.94 390 ASN A C 1
ATOM 3111 O O . ASN A 1 390 ? 39.573 2.188 -3.892 1.00 80.94 390 ASN A O 1
ATOM 3115 N N . GLY A 1 391 ? 39.157 4.381 -4.088 1.00 85.62 391 GLY A N 1
ATOM 3116 C CA . GLY A 1 391 ? 37.912 4.398 -3.325 1.00 85.62 391 GLY A CA 1
ATOM 3117 C C . GLY A 1 391 ? 38.098 4.615 -1.822 1.00 85.62 391 GLY A C 1
ATOM 3118 O O . GLY A 1 391 ? 37.197 4.283 -1.049 1.00 85.62 391 GLY A O 1
ATOM 3119 N N . HIS A 1 392 ? 39.244 5.151 -1.394 1.00 89.69 392 HIS A N 1
ATOM 3120 C CA . HIS A 1 392 ? 39.538 5.429 0.011 1.00 89.69 392 HIS A CA 1
ATOM 3121 C C . HIS A 1 392 ? 39.335 6.904 0.356 1.00 89.69 392 HIS A C 1
ATOM 3123 O O . HIS A 1 392 ? 39.844 7.796 -0.320 1.00 89.69 392 HIS A O 1
ATOM 3129 N N . VAL A 1 393 ? 38.640 7.170 1.462 1.00 91.19 393 VAL A N 1
ATOM 3130 C CA . VAL A 1 393 ? 38.452 8.517 2.014 1.00 91.19 393 VAL A CA 1
ATOM 3131 C C . VAL A 1 393 ? 39.412 8.727 3.178 1.00 91.19 393 VAL A C 1
ATOM 3133 O O . VAL A 1 393 ? 39.451 7.936 4.120 1.00 91.19 393 VAL A O 1
ATOM 3136 N N . GLN A 1 394 ? 40.175 9.817 3.130 1.00 91.81 394 GLN A N 1
ATOM 3137 C CA . GLN A 1 394 ? 41.023 10.253 4.239 1.00 91.81 394 GLN A CA 1
ATOM 3138 C C . GLN A 1 394 ? 40.216 11.053 5.269 1.00 91.81 394 GLN A C 1
ATOM 3140 O O . GLN A 1 394 ? 39.197 11.666 4.944 1.00 91.81 394 GLN A O 1
ATOM 3145 N N . ILE A 1 395 ? 40.721 11.131 6.504 1.00 88.88 395 ILE A N 1
ATOM 3146 C CA . ILE A 1 395 ? 40.057 11.853 7.603 1.00 88.88 395 ILE A CA 1
ATOM 3147 C C . ILE A 1 395 ? 39.711 13.309 7.257 1.00 88.88 395 ILE A C 1
ATOM 3149 O O . ILE A 1 395 ? 38.649 13.787 7.639 1.00 88.88 395 ILE A O 1
ATOM 3153 N N . HIS A 1 396 ? 40.553 14.005 6.487 1.00 85.62 396 HIS A N 1
ATOM 3154 C CA . HIS A 1 396 ? 40.277 15.381 6.065 1.00 85.62 396 HIS A CA 1
ATOM 3155 C C . HIS A 1 396 ? 39.010 15.481 5.198 1.00 85.62 396 HIS A C 1
ATOM 3157 O O . HIS A 1 396 ? 38.202 16.389 5.393 1.00 85.62 396 HIS A O 1
ATOM 3163 N N . GLY A 1 397 ? 38.816 14.543 4.264 1.00 85.62 397 GLY A N 1
ATOM 3164 C CA . GLY A 1 397 ? 37.629 14.490 3.406 1.00 85.62 397 GLY A CA 1
ATOM 3165 C C . GLY A 1 397 ? 36.358 14.214 4.208 1.00 85.62 397 GLY A C 1
ATOM 3166 O O . GLY A 1 397 ? 35.364 14.917 4.044 1.00 85.62 397 GLY A O 1
ATOM 3167 N N . PHE A 1 398 ? 36.435 13.274 5.158 1.00 88.81 398 PHE A N 1
ATOM 3168 C CA . PHE A 1 398 ? 35.352 12.978 6.100 1.00 88.81 398 PHE A CA 1
ATOM 3169 C C . PHE A 1 398 ? 34.951 14.213 6.925 1.00 88.81 398 PHE A C 1
ATOM 3171 O O . PHE A 1 398 ? 33.779 14.573 6.972 1.00 88.81 398 PHE A O 1
ATOM 3178 N N . LEU A 1 399 ? 35.922 14.902 7.536 1.00 85.75 399 LEU A N 1
ATOM 3179 C CA . LEU A 1 399 ? 35.671 16.106 8.337 1.00 85.75 399 LEU A CA 1
ATOM 3180 C C . LEU A 1 399 ? 35.051 17.235 7.505 1.00 85.75 399 LEU A C 1
ATOM 3182 O O . LEU A 1 399 ? 34.073 17.847 7.928 1.00 85.75 399 LEU A O 1
ATOM 3186 N N . THR A 1 400 ? 35.582 17.470 6.302 1.00 83.25 400 THR A N 1
ATOM 3187 C CA . THR A 1 400 ? 35.108 18.534 5.405 1.00 83.25 400 THR A CA 1
ATOM 3188 C C . THR A 1 400 ? 33.662 18.305 4.970 1.00 83.25 400 THR A C 1
ATOM 3190 O O . THR A 1 400 ? 32.861 19.235 5.017 1.00 83.25 400 THR A O 1
ATOM 3193 N N . ALA A 1 401 ? 33.305 17.071 4.598 1.00 82.56 401 ALA A N 1
ATOM 3194 C CA . ALA A 1 401 ? 31.960 16.735 4.131 1.00 82.56 401 ALA A CA 1
ATOM 3195 C C . ALA A 1 401 ? 30.878 16.956 5.198 1.00 82.56 401 ALA A C 1
ATOM 3197 O O . ALA A 1 401 ? 29.764 17.352 4.871 1.00 82.56 401 ALA A O 1
ATOM 3198 N N . TYR A 1 402 ? 31.216 16.739 6.471 1.00 82.00 402 TYR A N 1
ATOM 3199 C CA . TYR A 1 402 ? 30.322 17.017 7.594 1.00 82.00 402 TYR A CA 1
ATOM 3200 C C . TYR A 1 402 ? 30.479 18.433 8.164 1.00 82.00 402 TYR A C 1
ATOM 3202 O O . TYR A 1 402 ? 29.789 18.768 9.115 1.00 82.00 402 TYR A O 1
ATOM 3210 N N . GLY A 1 403 ? 31.375 19.278 7.641 1.00 74.50 403 GLY A N 1
ATOM 3211 C CA . GLY A 1 403 ? 31.640 20.601 8.220 1.00 74.50 403 GLY A CA 1
ATOM 3212 C C . GLY A 1 403 ? 32.225 20.558 9.639 1.00 74.50 403 GLY A C 1
ATOM 3213 O O . GLY A 1 403 ? 32.023 21.495 10.410 1.00 74.50 403 GLY A O 1
ATOM 3214 N N . LEU A 1 404 ? 32.914 19.470 9.998 1.00 78.12 404 LEU A N 1
ATOM 3215 C CA . LEU A 1 404 ? 33.492 19.247 11.324 1.00 78.12 404 LEU A CA 1
ATOM 3216 C C . LEU A 1 404 ? 34.943 19.740 11.394 1.00 78.12 404 LEU A C 1
ATOM 3218 O O . LEU A 1 404 ? 35.742 19.510 10.488 1.00 78.12 404 LEU A O 1
ATOM 3222 N N . GLY A 1 405 ? 35.306 20.361 12.517 1.00 71.62 405 GLY A N 1
ATOM 3223 C CA . GLY A 1 405 ? 36.696 20.685 12.842 1.00 71.62 405 GLY A CA 1
ATOM 3224 C C . GLY A 1 405 ? 37.478 19.472 13.354 1.00 71.62 405 GLY A C 1
ATOM 3225 O O . GLY A 1 405 ? 36.912 18.445 13.742 1.00 71.62 405 GLY A O 1
ATOM 3226 N N . TRP A 1 406 ? 38.807 19.589 13.391 1.00 76.75 406 TRP A N 1
ATOM 3227 C CA . TRP A 1 406 ? 39.648 18.560 14.002 1.00 76.75 406 TRP A CA 1
ATOM 3228 C C . TRP A 1 406 ? 39.440 18.529 15.524 1.00 76.75 406 TRP A C 1
ATOM 3230 O O . TRP A 1 406 ? 39.596 19.551 16.194 1.00 76.75 406 TRP A O 1
ATOM 3240 N N . SER A 1 407 ? 39.130 17.352 16.074 1.00 75.38 407 SER A N 1
ATOM 3241 C CA . SER A 1 407 ? 39.061 17.112 17.520 1.00 75.38 407 SER A CA 1
ATOM 3242 C C . SER A 1 407 ? 39.418 15.664 17.881 1.00 75.38 407 SER A C 1
ATOM 3244 O O . SER A 1 407 ? 39.312 14.765 17.033 1.00 75.38 407 SER A O 1
ATOM 3246 N N . PRO A 1 408 ? 39.812 15.394 19.144 1.00 79.19 408 PRO A N 1
ATOM 3247 C CA . PRO A 1 408 ? 40.051 14.031 19.619 1.00 79.19 408 PRO A CA 1
ATOM 3248 C C . PRO A 1 408 ? 38.836 13.112 19.434 1.00 79.19 408 PRO A C 1
ATOM 3250 O O . PRO A 1 408 ? 39.007 11.933 19.132 1.00 79.19 408 PRO A O 1
ATOM 3253 N N . LEU A 1 409 ? 37.617 13.649 19.562 1.00 81.19 409 LEU A N 1
ATOM 3254 C CA . LEU A 1 409 ? 36.373 12.906 19.364 1.00 81.19 409 LEU A CA 1
ATOM 3255 C C . LEU A 1 409 ? 36.169 12.522 17.895 1.00 81.19 409 LEU A C 1
ATOM 3257 O O . LEU A 1 409 ? 35.929 11.354 17.601 1.00 81.19 409 LEU A O 1
ATOM 3261 N N . CYS A 1 410 ? 36.361 13.458 16.960 1.00 82.44 410 CYS A N 1
ATOM 3262 C CA . CYS A 1 410 ? 36.269 13.158 15.530 1.00 82.44 410 CYS A CA 1
ATOM 3263 C C . CYS A 1 410 ? 37.318 12.122 15.087 1.00 82.44 410 CYS A C 1
ATOM 3265 O O . CYS A 1 410 ? 37.026 11.259 14.259 1.00 82.44 410 CYS A O 1
ATOM 3267 N N . LYS A 1 411 ? 38.522 12.145 15.683 1.00 84.44 411 LYS A N 1
ATOM 3268 C CA . LYS A 1 411 ? 39.548 11.112 15.458 1.00 84.44 411 LYS A CA 1
ATOM 3269 C C . LYS A 1 411 ? 39.097 9.734 15.959 1.00 84.44 411 LYS A C 1
ATOM 3271 O O . LYS A 1 411 ? 39.383 8.741 15.295 1.00 84.44 411 LYS A O 1
ATOM 3276 N N . LYS A 1 412 ? 38.379 9.662 17.087 1.00 85.44 412 LYS A N 1
ATOM 3277 C CA . LYS A 1 412 ? 37.780 8.410 17.586 1.00 85.44 412 LYS A CA 1
ATOM 3278 C C . LYS A 1 412 ? 36.654 7.913 16.675 1.00 85.44 412 LYS A C 1
ATOM 3280 O O . LYS A 1 412 ? 36.623 6.724 16.382 1.00 85.44 412 LYS A O 1
ATOM 3285 N N . ILE A 1 413 ? 35.783 8.799 16.179 1.00 87.56 413 ILE A N 1
ATOM 3286 C CA . ILE A 1 413 ? 34.712 8.440 15.227 1.00 87.56 413 ILE A CA 1
ATOM 3287 C C . ILE A 1 413 ? 35.314 7.867 13.937 1.00 87.56 413 ILE A C 1
ATOM 3289 O O . ILE A 1 413 ? 34.919 6.790 13.499 1.00 87.56 413 ILE A O 1
ATOM 3293 N N . PHE A 1 414 ? 36.314 8.538 13.359 1.00 89.50 414 PHE A N 1
ATOM 3294 C CA . PHE A 1 414 ? 37.004 8.030 12.172 1.00 89.50 414 PHE A CA 1
ATOM 3295 C C . PHE A 1 414 ? 37.737 6.709 12.461 1.00 89.50 414 PHE A C 1
ATOM 3297 O O . PHE A 1 414 ? 37.654 5.768 11.678 1.00 89.50 414 PHE A O 1
ATOM 3304 N N . GLY A 1 415 ? 38.397 6.607 13.621 1.00 87.00 415 GLY A N 1
ATOM 3305 C CA . GLY A 1 415 ? 39.076 5.389 14.069 1.00 87.00 415 GLY A CA 1
ATOM 3306 C C . GLY A 1 415 ? 38.144 4.198 14.319 1.00 87.00 415 GLY A C 1
ATOM 3307 O O . GLY A 1 415 ? 38.583 3.063 14.182 1.00 87.00 415 GLY A O 1
ATOM 3308 N N . TYR A 1 416 ? 36.866 4.434 14.637 1.00 87.75 416 TYR A N 1
ATOM 3309 C CA . TYR A 1 416 ? 35.849 3.380 14.735 1.00 87.75 416 TYR A CA 1
ATOM 3310 C C . TYR A 1 416 ? 35.544 2.744 13.367 1.00 87.75 416 TYR A C 1
ATOM 3312 O O . TYR A 1 416 ? 35.276 1.547 13.288 1.00 87.75 416 TYR A O 1
ATOM 3320 N N . LEU A 1 417 ? 35.611 3.530 12.287 1.00 89.00 417 LEU A N 1
ATOM 3321 C CA . LEU A 1 417 ? 35.402 3.053 10.916 1.00 89.00 417 LEU A CA 1
ATOM 3322 C C . LEU A 1 417 ? 36.676 2.450 10.300 1.00 89.00 417 LEU A C 1
ATOM 3324 O O . LEU A 1 417 ? 36.595 1.496 9.525 1.00 89.00 417 LEU A O 1
ATOM 3328 N N . ASP A 1 418 ? 37.849 3.002 10.624 1.00 88.50 418 ASP A N 1
ATOM 3329 C CA . ASP A 1 418 ? 39.155 2.573 10.106 1.00 88.50 418 ASP A CA 1
ATOM 3330 C C . ASP A 1 418 ? 39.662 1.298 10.802 1.00 88.50 418 ASP A C 1
ATOM 3332 O O . ASP A 1 418 ? 40.609 1.306 11.592 1.00 88.50 418 ASP A O 1
ATOM 3336 N N . LEU A 1 419 ? 39.023 0.170 10.482 1.00 82.62 419 LEU A N 1
ATOM 3337 C CA . LEU A 1 419 ? 39.371 -1.147 11.034 1.00 82.62 419 LEU A CA 1
ATOM 3338 C C . LEU A 1 419 ? 40.811 -1.570 10.732 1.00 82.62 419 LEU A C 1
ATOM 3340 O O . LEU A 1 419 ? 41.423 -2.300 11.509 1.00 82.62 419 LEU A O 1
ATOM 3344 N N . GLU A 1 420 ? 41.342 -1.128 9.593 1.00 80.25 420 GLU A N 1
ATOM 3345 C CA . GLU A 1 420 ? 42.682 -1.492 9.131 1.00 80.25 420 GLU A CA 1
ATOM 3346 C C . GLU A 1 420 ? 43.767 -0.571 9.711 1.00 80.25 420 GLU A C 1
ATOM 3348 O O . GLU A 1 420 ? 44.954 -0.827 9.501 1.00 80.25 420 GLU A O 1
ATOM 3353 N N . LYS A 1 421 ? 43.378 0.485 10.444 1.00 82.44 421 LYS A N 1
ATOM 3354 C CA . LYS A 1 421 ? 44.261 1.526 10.995 1.00 82.44 421 LYS A CA 1
ATOM 3355 C C . LYS A 1 421 ? 45.180 2.144 9.934 1.00 82.44 421 LYS A C 1
ATOM 3357 O O . LYS A 1 421 ? 46.335 2.471 10.215 1.00 82.44 421 LYS A O 1
ATOM 3362 N N . ARG A 1 422 ? 44.681 2.289 8.704 1.00 79.88 422 ARG A N 1
ATOM 3363 C CA . ARG A 1 422 ? 45.441 2.815 7.555 1.00 79.88 422 ARG A CA 1
ATOM 3364 C C . ARG A 1 422 ? 45.353 4.335 7.421 1.00 79.88 422 ARG A C 1
ATOM 3366 O O . ARG A 1 422 ? 45.984 4.901 6.534 1.00 79.88 422 ARG A O 1
ATOM 3373 N N . GLY A 1 423 ? 44.572 5.002 8.268 1.00 83.81 423 GLY A N 1
ATOM 3374 C CA . GLY A 1 423 ? 44.269 6.428 8.155 1.00 83.81 423 GLY A CA 1
ATOM 3375 C C . GLY A 1 423 ? 43.290 6.749 7.022 1.00 83.81 423 GLY A C 1
ATOM 3376 O O . GLY A 1 423 ? 43.166 7.909 6.628 1.00 83.81 423 GLY A O 1
ATOM 3377 N N . SER A 1 424 ? 42.601 5.736 6.490 1.00 89.12 424 SER A N 1
ATOM 3378 C CA . SER A 1 424 ? 41.632 5.872 5.403 1.00 89.12 424 SER A CA 1
ATOM 3379 C C . SER A 1 424 ? 40.498 4.859 5.554 1.00 89.12 424 SER A C 1
ATOM 3381 O O . SER A 1 424 ? 40.707 3.783 6.107 1.00 89.12 424 SER A O 1
ATOM 3383 N N . ILE A 1 425 ? 39.304 5.198 5.068 1.00 91.94 425 ILE A N 1
ATOM 3384 C CA . ILE A 1 425 ? 38.113 4.342 5.147 1.00 91.94 425 ILE A CA 1
ATOM 3385 C C . ILE A 1 425 ? 37.583 4.031 3.749 1.00 91.94 425 ILE A C 1
ATOM 3387 O O . ILE A 1 425 ? 37.623 4.867 2.848 1.00 91.94 425 ILE A O 1
ATOM 3391 N N . THR A 1 426 ? 37.079 2.817 3.570 1.00 91.06 426 THR A N 1
ATOM 3392 C CA . THR A 1 426 ? 36.387 2.363 2.357 1.00 91.06 426 THR A CA 1
ATOM 3393 C C . THR A 1 426 ? 34.883 2.590 2.471 1.00 91.06 426 THR A C 1
ATOM 3395 O O . THR A 1 426 ? 34.338 2.707 3.574 1.00 91.06 426 THR A O 1
ATOM 3398 N N . PHE A 1 427 ? 34.178 2.562 1.337 1.00 91.69 427 PHE A N 1
ATOM 3399 C CA . PHE A 1 427 ? 32.718 2.653 1.345 1.00 91.69 427 PHE A CA 1
ATOM 3400 C C . PHE A 1 427 ? 32.066 1.521 2.157 1.00 91.69 427 PHE A C 1
ATOM 3402 O O . PHE A 1 427 ? 31.121 1.764 2.900 1.00 91.69 427 PHE A O 1
ATOM 3409 N N . ARG A 1 428 ? 32.614 0.298 2.105 1.00 89.12 428 ARG A N 1
ATOM 3410 C CA . ARG A 1 428 ? 32.125 -0.839 2.904 1.00 89.12 428 ARG A CA 1
ATOM 3411 C C . ARG A 1 428 ? 32.201 -0.565 4.406 1.00 89.12 428 ARG A C 1
ATOM 3413 O O . ARG A 1 428 ? 31.237 -0.841 5.120 1.00 89.12 428 ARG A O 1
ATOM 3420 N N . GLN A 1 429 ? 33.325 -0.025 4.880 1.00 90.31 429 GLN A N 1
ATOM 3421 C CA . GLN A 1 429 ? 33.506 0.348 6.287 1.00 90.31 429 GLN A CA 1
ATOM 3422 C C . GLN A 1 429 ? 32.538 1.460 6.692 1.00 90.31 429 GLN A C 1
ATOM 3424 O O . GLN A 1 429 ? 31.869 1.341 7.716 1.00 90.31 429 GLN A O 1
ATOM 3429 N N . PHE A 1 430 ? 32.407 2.497 5.862 1.00 92.25 430 PHE A N 1
ATOM 3430 C CA . PHE A 1 430 ? 31.488 3.606 6.107 1.00 92.25 430 PHE A CA 1
ATOM 3431 C C . PHE A 1 430 ? 30.018 3.157 6.163 1.00 92.25 430 PHE A C 1
ATOM 3433 O O . PHE A 1 430 ? 29.309 3.483 7.118 1.00 92.25 430 PHE A O 1
ATOM 3440 N N . LEU A 1 431 ? 29.575 2.367 5.180 1.00 92.06 431 LEU A N 1
ATOM 3441 C CA . LEU A 1 431 ? 28.219 1.826 5.097 1.00 92.06 431 LEU A CA 1
ATOM 3442 C C . LEU A 1 431 ? 27.909 0.944 6.305 1.00 92.06 431 LEU A C 1
ATOM 3444 O O . LEU A 1 431 ? 26.913 1.166 6.985 1.00 92.06 431 LEU A O 1
ATOM 3448 N N . THR A 1 432 ? 28.776 -0.028 6.599 1.00 89.38 432 THR A N 1
ATOM 3449 C CA . THR A 1 432 ? 28.557 -0.988 7.692 1.00 89.38 432 THR A CA 1
ATOM 3450 C C . THR A 1 432 ? 28.612 -0.301 9.056 1.00 89.38 432 THR A C 1
ATOM 3452 O O . THR A 1 432 ? 27.764 -0.563 9.905 1.00 89.38 432 THR A O 1
ATOM 3455 N N . GLY A 1 433 ? 29.560 0.617 9.265 1.00 89.50 433 GLY A N 1
ATOM 3456 C CA . GLY A 1 433 ? 29.649 1.393 10.500 1.00 89.50 433 GLY A CA 1
ATOM 3457 C C . GLY A 1 433 ? 28.398 2.238 10.730 1.00 89.50 433 GLY A C 1
ATOM 3458 O O . GLY A 1 433 ? 27.787 2.158 11.792 1.00 89.50 433 GLY A O 1
ATOM 3459 N N . SER A 1 434 ? 27.943 2.965 9.706 1.00 91.06 434 SER A N 1
ATOM 3460 C CA . SER A 1 434 ? 26.702 3.748 9.777 1.00 91.06 434 SER A CA 1
ATOM 3461 C C . SER A 1 434 ? 25.481 2.860 10.051 1.00 91.06 434 SER A C 1
ATOM 3463 O O . SER A 1 434 ? 24.646 3.179 10.900 1.00 91.06 434 SER A O 1
ATOM 3465 N N . ALA A 1 435 ? 25.409 1.704 9.388 1.00 89.69 435 ALA A N 1
ATOM 3466 C CA . ALA A 1 435 ? 24.354 0.714 9.562 1.00 89.69 435 ALA A CA 1
ATOM 3467 C C . ALA A 1 435 ? 24.284 0.153 10.985 1.00 89.69 435 ALA A C 1
ATOM 3469 O O . ALA A 1 435 ? 23.203 0.029 11.561 1.00 89.69 435 ALA A O 1
ATOM 3470 N N . GLN A 1 436 ? 25.441 -0.178 11.560 1.00 88.81 436 GLN A N 1
ATOM 3471 C CA . GLN A 1 436 ? 25.549 -0.754 12.894 1.00 88.81 436 GLN A CA 1
ATOM 3472 C C . GLN A 1 436 ? 25.093 0.220 13.980 1.00 88.81 436 GLN A C 1
ATOM 3474 O O . GLN A 1 436 ? 24.439 -0.212 14.930 1.00 88.81 436 GLN A O 1
ATOM 3479 N N . ILE A 1 437 ? 25.398 1.514 13.831 1.00 89.56 437 ILE A N 1
ATOM 3480 C CA . ILE A 1 437 ? 24.934 2.551 14.759 1.00 89.56 437 ILE A CA 1
ATOM 3481 C C . ILE A 1 437 ? 23.422 2.752 14.634 1.00 89.56 437 ILE A C 1
ATOM 3483 O O . ILE A 1 437 ? 22.718 2.693 15.639 1.00 89.56 437 ILE A O 1
ATOM 3487 N N . LYS A 1 438 ? 22.904 2.884 13.406 1.00 87.75 438 LYS A N 1
ATOM 3488 C CA . LYS A 1 438 ? 21.462 3.048 13.147 1.00 87.75 438 LYS A CA 1
ATOM 3489 C C . LYS A 1 438 ? 20.625 1.865 13.659 1.00 87.75 438 LYS A C 1
ATOM 3491 O O . LYS A 1 438 ? 19.489 2.057 14.076 1.00 87.75 438 LYS A O 1
ATOM 3496 N N . LYS A 1 439 ? 21.175 0.644 13.635 1.00 86.00 439 LYS A N 1
ATOM 3497 C CA . LYS A 1 439 ? 20.501 -0.584 14.094 1.00 86.00 439 LYS A CA 1
ATOM 3498 C C . LYS A 1 439 ? 20.371 -0.681 15.622 1.00 86.00 439 LYS A C 1
ATOM 3500 O O . LYS A 1 439 ? 19.578 -1.496 16.094 1.00 86.00 439 LYS A O 1
ATOM 3505 N N . GLN A 1 440 ? 21.134 0.091 16.404 1.00 86.31 440 GLN A N 1
ATOM 3506 C CA . GLN A 1 440 ? 21.074 -0.020 17.865 1.00 86.31 440 GLN A CA 1
ATOM 3507 C C . GLN A 1 440 ? 19.678 0.356 18.388 1.00 86.31 440 GLN A C 1
ATOM 3509 O O . GLN A 1 440 ? 19.148 1.400 18.009 1.00 86.31 440 GLN A O 1
ATOM 3514 N N . PRO A 1 441 ? 19.078 -0.439 19.293 1.00 83.69 441 PRO A N 1
ATOM 3515 C CA . PRO A 1 441 ? 17.726 -0.180 19.798 1.00 83.69 441 PRO A CA 1
ATOM 3516 C C . PRO A 1 441 ? 17.622 1.151 20.560 1.00 83.69 441 PRO A C 1
ATOM 3518 O O . PRO A 1 441 ? 16.567 1.777 20.590 1.00 83.69 441 PRO A O 1
ATOM 3521 N N . THR A 1 442 ? 18.729 1.607 21.146 1.00 86.44 442 THR A N 1
ATOM 3522 C CA . THR A 1 442 ? 18.858 2.867 21.892 1.00 86.44 442 THR A CA 1
ATOM 3523 C C . THR A 1 442 ? 19.080 4.083 20.990 1.00 86.44 442 THR A C 1
ATOM 3525 O O . THR A 1 442 ? 18.961 5.206 21.473 1.00 86.44 442 THR A O 1
ATOM 3528 N N . PHE A 1 443 ? 19.367 3.899 19.694 1.00 88.62 443 PHE A N 1
ATOM 3529 C CA . PHE A 1 443 ? 19.720 4.989 18.776 1.00 88.62 443 PHE A CA 1
ATOM 3530 C C . PHE A 1 443 ? 18.632 6.06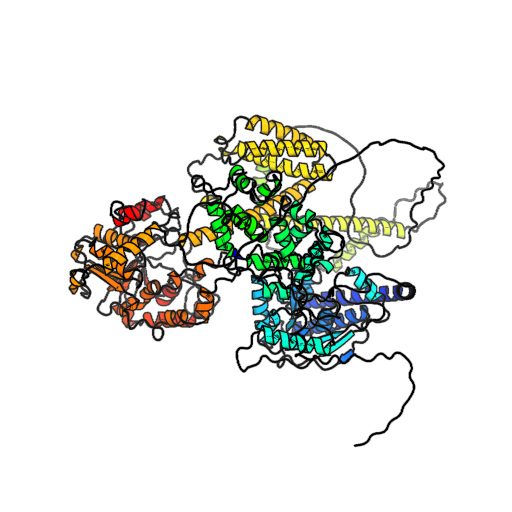7 18.705 1.00 88.62 443 PHE A C 1
ATOM 3532 O O . PHE A 1 443 ? 18.922 7.250 18.876 1.00 88.62 443 PHE A O 1
ATOM 3539 N N . MET A 1 444 ? 17.368 5.666 18.535 1.00 86.81 444 MET A N 1
ATOM 3540 C CA . MET A 1 444 ? 16.244 6.610 18.478 1.00 86.81 444 MET A CA 1
ATOM 3541 C C . MET A 1 444 ? 16.047 7.350 19.804 1.00 86.81 444 MET A C 1
ATOM 3543 O O . MET A 1 444 ? 15.914 8.570 19.808 1.00 86.81 444 MET A O 1
ATOM 3547 N N . SER A 1 445 ? 16.124 6.636 20.932 1.00 84.88 445 SER A N 1
ATOM 3548 C CA . SER A 1 445 ? 16.035 7.241 22.268 1.00 84.88 445 SER A CA 1
ATOM 3549 C C . SER A 1 445 ? 17.179 8.225 22.529 1.00 84.88 445 SER A C 1
ATOM 3551 O O . SER A 1 445 ? 16.972 9.249 23.179 1.00 84.88 445 SER A O 1
ATOM 3553 N N . ALA A 1 446 ? 18.382 7.946 22.020 1.00 85.38 446 ALA A N 1
ATOM 3554 C CA . ALA A 1 446 ? 19.524 8.845 22.124 1.00 85.38 446 ALA A CA 1
ATOM 3555 C C . ALA A 1 446 ? 19.334 10.107 21.271 1.00 85.38 446 ALA A C 1
ATOM 3557 O O . ALA A 1 446 ? 19.637 11.199 21.744 1.00 85.38 446 ALA A O 1
ATOM 3558 N N . CYS A 1 447 ? 18.779 9.983 20.059 1.00 87.06 447 CYS A N 1
ATOM 3559 C CA . CYS A 1 447 ? 18.445 11.131 19.209 1.00 87.06 447 CYS A CA 1
ATOM 3560 C C . CYS A 1 447 ? 17.393 12.035 19.869 1.00 87.06 447 CYS A C 1
ATOM 3562 O O . CYS A 1 447 ? 17.556 13.252 19.897 1.00 87.06 447 CYS A O 1
ATOM 3564 N N . GLU A 1 448 ? 16.348 11.451 20.462 1.00 86.69 448 GLU A N 1
ATOM 3565 C CA . GLU A 1 448 ? 15.322 12.212 21.185 1.00 86.69 448 GLU A CA 1
ATOM 3566 C C . GLU A 1 448 ? 15.883 12.908 22.428 1.00 86.69 448 GLU A C 1
ATOM 3568 O O . GLU A 1 448 ? 15.563 14.069 22.682 1.00 86.69 448 GLU A O 1
ATOM 3573 N N . THR A 1 449 ? 16.756 12.226 23.173 1.00 84.81 449 THR A N 1
ATOM 3574 C CA . THR A 1 449 ? 17.427 12.794 24.353 1.00 84.81 449 THR A CA 1
ATOM 3575 C C . THR A 1 449 ? 18.348 13.946 23.958 1.00 84.81 449 THR A C 1
ATOM 3577 O O . THR A 1 449 ? 18.333 14.998 24.597 1.00 84.81 449 THR A O 1
ATOM 3580 N N . ALA A 1 450 ? 19.105 13.778 22.871 1.00 83.75 450 ALA A N 1
ATOM 3581 C CA . ALA A 1 450 ? 19.933 14.829 22.297 1.00 83.75 450 ALA A CA 1
ATOM 3582 C C . ALA A 1 450 ? 19.079 16.039 21.895 1.00 83.75 450 ALA A C 1
ATOM 3584 O O . ALA A 1 450 ? 19.362 17.155 22.323 1.00 83.75 450 ALA A O 1
ATOM 3585 N N . PHE A 1 451 ? 17.985 15.833 21.159 1.00 85.19 451 PHE A N 1
ATOM 3586 C CA . PHE A 1 451 ? 17.103 16.932 20.772 1.00 85.19 451 PHE A CA 1
ATOM 3587 C C . PHE A 1 451 ? 16.517 17.655 21.992 1.00 85.19 451 PHE A C 1
ATOM 3589 O O . PHE A 1 451 ? 16.601 18.877 22.077 1.00 85.19 451 PHE A O 1
ATOM 3596 N N . ALA A 1 452 ? 15.990 16.917 22.974 1.00 81.75 452 ALA A N 1
ATOM 3597 C CA . ALA A 1 452 ? 15.423 17.498 24.190 1.00 81.75 452 ALA A CA 1
ATOM 3598 C C . ALA A 1 452 ? 16.444 18.359 24.954 1.00 81.75 452 ALA A C 1
ATOM 3600 O O . ALA A 1 452 ? 16.097 19.433 25.442 1.00 81.75 452 ALA A O 1
ATOM 3601 N N . LYS A 1 453 ? 17.711 17.927 25.001 1.00 79.31 453 LYS A N 1
ATOM 3602 C CA . LYS A 1 453 ? 18.803 18.662 25.651 1.00 79.31 453 LYS A CA 1
ATOM 3603 C C . LYS A 1 453 ? 19.127 19.991 24.958 1.00 79.31 453 LYS A C 1
ATOM 3605 O O . LYS A 1 453 ? 19.404 20.976 25.639 1.00 79.31 453 LYS A O 1
ATOM 3610 N N . PHE A 1 454 ? 19.110 20.021 23.625 1.00 75.44 454 PHE A N 1
ATOM 3611 C CA . PHE A 1 454 ? 19.532 21.189 22.840 1.00 75.44 454 PHE A CA 1
ATOM 3612 C C . PHE A 1 454 ? 18.373 22.071 22.350 1.00 75.44 454 PHE A C 1
ATOM 3614 O O . PHE A 1 454 ? 18.614 23.202 21.926 1.00 75.44 454 PHE A O 1
ATOM 3621 N N . SER A 1 455 ? 17.126 21.605 22.449 1.00 78.94 455 SER A N 1
ATOM 3622 C CA . SER A 1 455 ? 15.938 22.383 22.092 1.00 78.94 455 SER A CA 1
ATOM 3623 C C . SER A 1 455 ? 15.704 23.567 23.042 1.00 78.94 455 SER A C 1
ATOM 3625 O O . SER A 1 455 ? 16.076 23.563 24.222 1.00 78.94 455 SER A O 1
ATOM 3627 N N . ASP A 1 456 ? 15.109 24.638 22.525 1.00 73.50 456 ASP A N 1
ATOM 3628 C CA . ASP A 1 456 ? 14.643 25.761 23.333 1.00 73.50 456 ASP A CA 1
ATOM 3629 C C . ASP A 1 456 ? 13.283 25.438 23.973 1.00 73.50 456 ASP A C 1
ATOM 3631 O O . ASP A 1 456 ? 12.293 25.250 23.271 1.00 73.50 456 ASP A O 1
ATOM 3635 N N . ASN A 1 457 ? 13.204 25.436 25.314 1.00 61.25 457 ASN A N 1
ATOM 3636 C CA . ASN A 1 457 ? 11.983 25.112 26.081 1.00 61.25 457 ASN A CA 1
ATOM 3637 C C . ASN A 1 457 ? 10.754 25.974 25.723 1.00 61.25 457 ASN A C 1
ATOM 3639 O O . ASN A 1 457 ? 9.632 25.608 26.061 1.00 61.25 457 ASN A O 1
ATOM 3643 N N . LEU A 1 458 ? 10.967 27.133 25.091 1.00 56.00 458 LEU A N 1
ATOM 3644 C CA . LEU A 1 458 ? 9.922 28.085 24.708 1.00 56.00 458 LEU A CA 1
ATOM 3645 C C . LEU A 1 458 ? 9.492 27.961 23.240 1.00 56.00 458 LEU A C 1
ATOM 3647 O O . LEU A 1 458 ? 8.346 28.276 22.935 1.00 56.00 458 LEU A O 1
ATOM 3651 N N . THR A 1 459 ? 10.380 27.528 22.339 1.00 58.97 459 THR A N 1
ATOM 3652 C CA . THR A 1 459 ? 10.116 27.495 20.887 1.00 58.97 459 THR A CA 1
ATOM 3653 C C . THR A 1 459 ? 10.038 26.080 20.323 1.00 58.97 459 THR A C 1
ATOM 3655 O O . THR A 1 459 ? 9.404 25.891 19.297 1.00 58.97 459 THR A O 1
ATOM 3658 N N . GLY A 1 460 ? 10.629 25.075 20.979 1.00 66.69 460 GLY A N 1
ATOM 3659 C CA . GLY A 1 460 ? 10.643 23.692 20.494 1.00 66.69 460 GLY A CA 1
ATOM 3660 C C . GLY A 1 460 ? 11.591 23.435 19.314 1.00 66.69 460 GLY A C 1
ATOM 3661 O O . GLY A 1 460 ? 11.521 22.363 18.721 1.00 66.69 460 GLY A O 1
ATOM 3662 N N . HIS A 1 461 ? 12.483 24.380 18.996 1.00 75.94 461 HIS A N 1
ATOM 3663 C CA . HIS A 1 461 ? 13.459 24.292 17.901 1.00 75.94 461 HIS A CA 1
ATOM 3664 C C . HIS A 1 461 ? 14.897 24.472 18.413 1.00 75.94 461 HIS A C 1
ATOM 3666 O O . HIS A 1 461 ? 15.106 24.963 19.528 1.00 75.94 461 HIS A O 1
ATOM 3672 N N . ILE A 1 462 ? 15.893 24.084 17.609 1.00 73.25 462 ILE A N 1
ATOM 3673 C CA . ILE A 1 462 ? 17.313 24.327 17.902 1.00 73.25 462 ILE A CA 1
ATOM 3674 C C . ILE A 1 462 ? 17.771 25.579 17.141 1.00 73.25 462 ILE A C 1
ATOM 3676 O O . ILE A 1 462 ? 17.846 25.598 15.912 1.00 73.25 462 ILE A O 1
ATOM 3680 N N . SER A 1 463 ? 18.098 26.639 17.882 1.00 66.56 463 SER A N 1
ATOM 3681 C CA . SER A 1 463 ? 18.651 27.875 17.320 1.00 66.56 463 SER A CA 1
ATOM 3682 C C . SER A 1 463 ? 20.141 27.733 16.973 1.00 66.56 463 SER A C 1
ATOM 3684 O O . SER A 1 463 ? 20.883 27.003 17.638 1.00 66.56 463 SER A O 1
ATOM 3686 N N . VAL A 1 464 ? 20.615 28.485 15.966 1.00 66.06 464 VAL A N 1
ATOM 3687 C CA . VAL A 1 464 ? 22.038 28.534 15.549 1.00 66.06 464 VAL A CA 1
ATOM 3688 C C . VAL A 1 464 ? 22.971 28.773 16.748 1.00 66.06 464 VAL A C 1
ATOM 3690 O O . VAL A 1 464 ? 24.025 28.148 16.860 1.00 66.06 464 VAL A O 1
ATOM 3693 N N . GLY A 1 465 ? 22.562 29.636 17.688 1.00 60.31 465 GLY A N 1
ATOM 3694 C CA . GLY A 1 465 ? 23.330 29.959 18.893 1.00 60.31 465 GLY A CA 1
ATOM 3695 C C . GLY A 1 465 ? 23.481 28.792 19.877 1.00 60.31 465 GLY A C 1
ATOM 3696 O O . GLY A 1 465 ? 24.563 28.608 20.431 1.00 60.31 465 GLY A O 1
ATOM 3697 N N . LYS A 1 466 ? 22.440 27.965 20.062 1.00 63.66 466 LYS A N 1
ATOM 3698 C CA . LYS A 1 466 ? 22.482 26.769 20.926 1.00 63.66 466 LYS A CA 1
ATOM 3699 C C . LYS A 1 466 ? 23.165 25.577 20.279 1.00 63.66 466 LYS A C 1
ATOM 3701 O O . LYS A 1 466 ? 23.909 24.883 20.967 1.00 63.66 466 LYS A O 1
ATOM 3706 N N . MET A 1 467 ? 22.999 25.391 18.968 1.00 63.59 467 MET A N 1
ATOM 3707 C CA . MET A 1 467 ? 23.859 24.481 18.206 1.00 63.59 467 MET A CA 1
ATOM 3708 C C . MET A 1 467 ? 25.322 24.884 18.442 1.00 63.59 467 MET A C 1
ATOM 3710 O O . MET A 1 467 ? 26.162 24.049 18.764 1.00 63.59 467 MET A O 1
ATOM 3714 N N . GLY A 1 468 ? 25.582 26.200 18.441 1.00 55.03 468 GLY A N 1
ATOM 3715 C CA . GLY A 1 468 ? 26.837 26.846 18.815 1.00 55.03 468 GLY A CA 1
ATOM 3716 C C . GLY A 1 468 ? 27.385 26.507 20.199 1.00 55.03 468 GLY A C 1
ATOM 3717 O O . GLY A 1 468 ? 28.582 26.661 20.379 1.00 55.03 468 GLY A O 1
ATOM 3718 N N . HIS A 1 469 ? 26.604 26.014 21.165 1.00 55.19 469 HIS A N 1
ATOM 3719 C CA . HIS A 1 469 ? 27.121 25.592 22.477 1.00 55.19 469 HIS A CA 1
ATOM 3720 C C . HIS A 1 469 ? 27.776 24.202 22.468 1.00 55.19 469 HIS A C 1
ATOM 3722 O O . HIS A 1 469 ? 28.527 23.888 23.388 1.00 55.19 469 HIS A O 1
ATOM 3728 N N . ILE A 1 470 ? 27.623 23.430 21.387 1.00 58.91 470 ILE A N 1
ATOM 3729 C CA . ILE A 1 470 ? 28.441 22.235 21.107 1.00 58.91 470 ILE A CA 1
ATOM 3730 C C . ILE A 1 470 ? 29.932 22.642 20.892 1.00 58.91 470 ILE A C 1
ATOM 3732 O O . ILE A 1 470 ? 30.831 21.802 20.918 1.00 58.91 470 ILE A O 1
ATOM 3736 N N . ASN A 1 471 ? 30.225 23.953 20.735 1.00 46.09 471 ASN A N 1
ATOM 3737 C CA . ASN A 1 471 ? 31.529 24.511 20.332 1.00 46.09 471 ASN A CA 1
ATOM 3738 C C . ASN A 1 471 ? 32.712 24.346 21.280 1.00 46.09 471 ASN A C 1
ATOM 3740 O O . ASN A 1 471 ? 33.831 24.496 20.799 1.00 46.09 471 ASN A O 1
ATOM 3744 N N . GLN A 1 472 ? 32.568 24.158 22.591 1.00 49.66 472 GLN A N 1
ATOM 3745 C CA . GLN A 1 472 ? 33.772 24.290 23.433 1.00 49.66 472 GLN A CA 1
ATOM 3746 C C . GLN A 1 472 ? 34.648 23.030 23.476 1.00 49.66 472 GLN A C 1
ATOM 3748 O O . GLN A 1 472 ? 35.813 23.122 23.856 1.00 49.66 472 GLN A O 1
ATOM 3753 N N . SER A 1 473 ? 34.143 21.882 23.018 1.00 49.62 473 SER A N 1
ATOM 3754 C CA . SER A 1 473 ? 34.831 20.589 23.137 1.00 49.62 473 SER A CA 1
ATOM 3755 C C . SER A 1 473 ? 35.146 19.888 21.804 1.00 49.62 473 SER A C 1
ATOM 3757 O O . SER A 1 473 ? 36.026 19.025 21.787 1.00 49.62 473 SER A O 1
ATOM 3759 N N . VAL A 1 474 ? 34.491 20.237 20.681 1.00 52.69 474 VAL A N 1
ATOM 3760 C CA . VAL A 1 474 ? 34.515 19.382 19.467 1.00 52.69 474 VAL A CA 1
ATOM 3761 C C . VAL A 1 474 ? 34.902 20.085 18.153 1.00 52.69 474 VAL A C 1
ATOM 3763 O O . VAL A 1 474 ? 35.342 19.406 17.225 1.00 52.69 474 VAL A O 1
ATOM 3766 N N . VAL A 1 475 ? 34.824 21.418 18.049 1.00 51.22 475 VAL A N 1
ATOM 3767 C CA . VAL A 1 475 ? 35.134 22.155 16.804 1.00 51.22 475 VAL A CA 1
ATOM 3768 C C . VAL A 1 475 ? 36.062 23.337 17.098 1.00 51.22 475 VAL A C 1
ATOM 3770 O O . VAL A 1 475 ? 35.629 24.391 17.556 1.00 51.22 475 VAL A O 1
ATOM 3773 N N . HIS A 1 476 ? 37.361 23.200 16.814 1.00 44.06 476 HIS A N 1
ATOM 3774 C CA . HIS A 1 476 ? 38.247 24.367 16.772 1.00 44.06 476 HIS A CA 1
ATOM 3775 C C . HIS A 1 476 ? 37.877 25.239 15.562 1.00 44.06 476 HIS A C 1
ATOM 3777 O O . HIS A 1 476 ? 38.210 24.885 14.434 1.00 44.06 476 HIS A O 1
ATOM 3783 N N . GLY A 1 477 ? 37.199 26.370 15.795 1.00 49.06 477 GLY A N 1
ATOM 3784 C CA . GLY A 1 477 ? 36.944 27.384 14.760 1.00 49.06 477 GLY A CA 1
ATOM 3785 C C . GLY A 1 477 ? 35.506 27.892 14.620 1.00 49.06 477 GLY A C 1
ATOM 3786 O O . GLY A 1 477 ? 35.263 28.703 13.733 1.00 49.06 477 GLY A O 1
ATOM 3787 N N . GLY A 1 478 ? 34.574 27.478 15.485 1.00 49.84 478 GLY A N 1
ATOM 3788 C CA . GLY A 1 478 ? 33.157 27.817 15.329 1.00 49.84 478 GLY A CA 1
ATOM 3789 C C . GLY A 1 478 ? 32.441 26.856 14.378 1.00 49.84 478 GLY A C 1
ATOM 3790 O O . GLY A 1 478 ? 33.067 26.167 13.575 1.00 49.84 478 GLY A O 1
ATOM 3791 N N . ILE A 1 479 ? 31.115 26.786 14.484 1.00 51.72 479 ILE A N 1
ATOM 3792 C CA . ILE A 1 479 ? 30.287 25.968 13.595 1.00 51.72 479 ILE A CA 1
ATOM 3793 C C . ILE A 1 479 ? 30.427 26.506 12.176 1.00 51.72 479 ILE A C 1
ATOM 3795 O O . ILE A 1 479 ? 30.083 27.658 11.917 1.00 51.72 479 ILE A O 1
ATOM 3799 N N . SER A 1 480 ? 30.920 25.671 11.261 1.00 58.44 480 SER A N 1
ATOM 3800 C CA . SER A 1 480 ? 30.849 25.982 9.838 1.00 58.44 480 SER A CA 1
ATOM 3801 C C . SER A 1 480 ? 29.378 26.090 9.442 1.00 58.44 480 SER A C 1
ATOM 3803 O O . SER A 1 480 ? 28.580 25.230 9.816 1.00 58.44 480 SER A O 1
ATOM 3805 N N . GLU A 1 481 ? 29.020 27.106 8.658 1.00 63.44 481 GLU A N 1
ATOM 3806 C CA . GLU A 1 481 ? 27.679 27.276 8.076 1.00 63.44 481 GLU A CA 1
ATOM 3807 C C . GLU A 1 481 ? 27.172 25.965 7.441 1.00 63.44 481 GLU A C 1
ATOM 3809 O O . GLU A 1 481 ? 26.000 25.617 7.547 1.00 63.44 481 GLU A O 1
ATOM 3814 N N . THR A 1 482 ? 28.097 25.162 6.907 1.00 65.31 482 THR A N 1
ATOM 3815 C CA . THR A 1 482 ? 27.846 23.833 6.339 1.00 65.31 482 THR A CA 1
ATOM 3816 C C . THR A 1 482 ? 27.352 22.780 7.341 1.00 65.31 482 THR A C 1
ATOM 3818 O O . THR A 1 482 ? 26.579 21.914 6.949 1.00 65.31 482 THR A O 1
ATOM 3821 N N . PHE A 1 483 ? 27.769 22.809 8.615 1.00 74.69 483 PHE A N 1
ATOM 3822 C CA . PHE A 1 483 ? 27.276 21.865 9.635 1.00 74.69 483 PHE A CA 1
ATOM 3823 C C . PHE A 1 483 ? 25.858 22.227 10.080 1.00 74.69 483 PHE A C 1
ATOM 3825 O O . PHE A 1 483 ? 25.047 21.338 10.307 1.00 74.69 483 PHE A O 1
ATOM 3832 N N . TYR A 1 484 ? 25.532 23.520 10.158 1.00 74.12 484 TYR A N 1
ATOM 3833 C CA . TYR A 1 484 ? 24.164 23.954 10.443 1.00 74.12 484 TYR A CA 1
ATOM 3834 C C . TYR A 1 484 ? 23.217 23.625 9.279 1.00 74.12 484 TYR A C 1
ATOM 3836 O O . TYR A 1 484 ? 22.195 22.984 9.495 1.00 74.12 484 TYR A O 1
ATOM 3844 N N . GLN A 1 485 ? 23.618 23.943 8.041 1.00 72.94 485 GLN A N 1
ATOM 3845 C CA . GLN A 1 485 ? 22.877 23.591 6.818 1.00 72.94 485 GLN A CA 1
ATOM 3846 C C . GLN A 1 485 ? 22.650 22.079 6.655 1.00 72.94 485 GLN A C 1
ATOM 3848 O O . GLN A 1 485 ? 21.718 21.667 5.976 1.00 72.94 485 GLN A O 1
ATOM 3853 N N . LEU A 1 486 ? 23.484 21.231 7.267 1.00 79.19 486 LEU A N 1
ATOM 3854 C CA . LEU A 1 486 ? 23.270 19.782 7.260 1.00 79.19 486 LEU A CA 1
ATOM 3855 C C . LEU A 1 486 ? 22.031 19.368 8.078 1.00 79.19 486 LEU A C 1
ATOM 3857 O O . LEU A 1 486 ? 21.403 18.362 7.755 1.00 79.19 486 LEU A O 1
ATOM 3861 N N . PHE A 1 487 ? 21.706 20.115 9.138 1.00 80.00 487 PHE A N 1
ATOM 3862 C CA . PHE A 1 487 ? 20.572 19.863 10.035 1.00 80.00 487 PHE A CA 1
ATOM 3863 C C . PHE A 1 487 ? 19.327 20.696 9.702 1.00 80.00 487 PHE A C 1
ATOM 3865 O O . PHE A 1 487 ? 18.274 20.401 10.248 1.00 80.00 487 PHE A O 1
ATOM 3872 N N . ASP A 1 488 ? 19.439 21.698 8.830 1.00 77.44 488 ASP A N 1
ATOM 3873 C CA . ASP A 1 488 ? 18.346 22.544 8.327 1.00 77.44 488 ASP A CA 1
ATOM 3874 C C . ASP A 1 488 ? 17.955 22.071 6.910 1.00 77.44 488 ASP A C 1
ATOM 3876 O O . ASP A 1 488 ? 18.509 22.512 5.898 1.00 77.44 488 ASP A O 1
ATOM 3880 N N . ALA A 1 489 ? 17.079 21.062 6.839 1.00 69.19 489 ALA A N 1
ATOM 3881 C CA . ALA A 1 489 ? 16.805 20.328 5.603 1.00 69.19 489 ALA A CA 1
ATOM 3882 C C . ALA A 1 489 ? 15.917 21.095 4.607 1.00 69.19 489 ALA A C 1
ATOM 3884 O O . ALA A 1 489 ? 16.005 20.841 3.399 1.00 69.19 489 ALA A O 1
ATOM 3885 N N . ASP A 1 490 ? 15.073 22.007 5.086 1.00 69.56 490 ASP A N 1
ATOM 3886 C CA . ASP A 1 490 ? 14.199 22.856 4.273 1.00 69.56 490 ASP A CA 1
ATOM 3887 C C . ASP A 1 490 ? 14.764 24.271 4.045 1.00 69.56 490 ASP A C 1
ATOM 3889 O O . ASP A 1 490 ? 14.234 25.013 3.210 1.00 69.56 490 ASP A O 1
ATOM 3893 N N . SER A 1 491 ? 15.914 24.586 4.657 1.00 72.19 491 SER A N 1
ATOM 3894 C CA . SER A 1 491 ? 16.621 25.865 4.529 1.00 72.19 491 SER A CA 1
ATOM 3895 C C . SER A 1 491 ? 15.779 27.054 4.997 1.00 72.19 491 SER A C 1
ATOM 3897 O O . SER A 1 491 ? 15.904 28.157 4.447 1.00 72.19 491 SER A O 1
ATOM 3899 N N . ASP A 1 492 ? 14.907 26.832 5.981 1.00 69.75 492 ASP A N 1
ATOM 3900 C CA . ASP A 1 492 ? 14.073 27.867 6.590 1.00 69.75 492 ASP A CA 1
ATOM 3901 C C . ASP A 1 492 ? 14.827 28.671 7.676 1.00 69.75 492 ASP A C 1
ATOM 3903 O O . ASP A 1 492 ? 14.355 29.723 8.124 1.00 69.75 492 ASP A O 1
ATOM 3907 N N . GLY A 1 493 ? 16.049 28.240 8.025 1.00 69.81 493 GLY A N 1
ATOM 3908 C CA . GLY A 1 493 ? 16.902 28.852 9.039 1.00 69.81 493 GLY A CA 1
ATOM 3909 C C . GLY A 1 493 ? 16.598 28.394 10.468 1.00 69.81 493 GLY A C 1
ATOM 3910 O O . GLY A 1 493 ? 17.052 29.049 11.415 1.00 69.81 493 GLY A O 1
ATOM 3911 N N . ILE A 1 494 ? 15.823 27.318 10.642 1.00 71.56 494 ILE A N 1
ATOM 3912 C CA . ILE A 1 494 ? 15.393 26.739 11.913 1.00 71.56 494 ILE A CA 1
ATOM 3913 C C . ILE A 1 494 ? 15.582 25.216 11.859 1.00 71.56 494 ILE A C 1
ATOM 3915 O O . ILE A 1 494 ? 15.083 24.528 10.988 1.00 71.56 494 ILE A O 1
ATOM 3919 N N . VAL A 1 495 ? 16.242 24.631 12.864 1.00 79.88 495 VAL A N 1
ATOM 3920 C CA . VAL A 1 495 ? 16.321 23.163 12.962 1.00 79.88 495 VAL A CA 1
ATOM 3921 C C . VAL A 1 495 ? 15.134 22.667 13.783 1.00 79.88 495 VAL A C 1
ATOM 3923 O O . VAL A 1 495 ? 15.120 22.794 15.018 1.00 79.88 495 VAL A O 1
ATOM 3926 N N . SER A 1 496 ? 14.114 22.132 13.109 1.00 83.44 496 SER A N 1
ATOM 3927 C CA . SER A 1 496 ? 12.975 21.494 13.768 1.00 83.44 496 SER A CA 1
ATOM 3928 C C . SER A 1 496 ? 13.335 20.114 14.327 1.00 83.44 496 SER A C 1
ATOM 3930 O O . SER A 1 496 ? 14.410 19.560 14.075 1.00 83.44 496 SER A O 1
ATOM 3932 N N . LYS A 1 497 ? 12.426 19.539 15.125 1.00 82.88 497 LYS A N 1
ATOM 3933 C CA . LYS A 1 497 ? 12.579 18.157 15.596 1.00 82.88 497 LYS A CA 1
ATOM 3934 C C . LYS A 1 497 ? 12.664 17.188 14.422 1.00 82.88 497 LYS A C 1
ATOM 3936 O O . LYS A 1 497 ? 13.485 16.276 14.460 1.00 82.88 497 LYS A O 1
ATOM 3941 N N . ASP A 1 498 ? 11.843 17.394 13.400 1.00 81.38 498 ASP A N 1
ATOM 3942 C CA . ASP A 1 498 ? 11.799 16.503 12.248 1.00 81.38 498 ASP A CA 1
ATOM 3943 C C . ASP A 1 498 ? 13.098 16.612 11.439 1.00 81.38 498 ASP A C 1
ATOM 3945 O O . ASP A 1 498 ? 13.696 15.580 11.139 1.00 81.38 498 ASP A O 1
ATOM 3949 N N . ASP A 1 499 ? 13.635 17.821 11.231 1.00 83.25 499 ASP A N 1
ATOM 3950 C CA . ASP A 1 499 ? 14.919 18.006 10.533 1.00 83.25 499 ASP A CA 1
ATOM 3951 C C . ASP A 1 499 ? 16.089 17.375 11.292 1.00 83.25 499 ASP A C 1
ATOM 3953 O O . ASP A 1 499 ? 16.942 16.698 10.708 1.00 83.25 499 ASP A O 1
ATOM 3957 N N . PHE A 1 500 ? 16.112 17.537 12.619 1.00 85.75 500 PHE A N 1
ATOM 3958 C CA . PHE A 1 500 ? 17.147 16.957 13.469 1.00 85.75 500 PHE A CA 1
ATOM 3959 C C . PHE A 1 500 ? 17.132 15.425 13.425 1.00 85.75 500 PHE A C 1
ATOM 3961 O O . PHE A 1 500 ? 18.178 14.785 13.271 1.00 85.75 500 PHE A O 1
ATOM 3968 N N . MET A 1 501 ? 15.942 14.830 13.537 1.00 85.38 501 MET A N 1
ATOM 3969 C CA . MET A 1 501 ? 15.775 13.380 13.502 1.00 85.38 501 MET A CA 1
ATOM 3970 C C . MET A 1 501 ? 16.082 12.824 12.107 1.00 85.38 501 MET A C 1
ATOM 3972 O O . MET A 1 501 ? 16.805 11.831 12.000 1.00 85.38 501 MET A O 1
ATOM 3976 N N . ASP A 1 502 ? 15.615 13.477 11.043 1.00 84.12 502 ASP A N 1
ATOM 3977 C CA . ASP A 1 502 ? 15.887 13.082 9.659 1.00 84.12 502 ASP A CA 1
ATOM 3978 C C . ASP A 1 502 ? 17.380 13.174 9.323 1.00 84.12 502 ASP A C 1
ATOM 3980 O O . ASP A 1 502 ? 17.929 12.282 8.663 1.00 84.12 502 ASP A O 1
ATOM 3984 N N . CYS A 1 503 ? 18.064 14.218 9.801 1.00 86.62 503 CYS A N 1
ATOM 3985 C CA . CYS A 1 503 ? 19.504 14.369 9.635 1.00 86.62 503 CYS A CA 1
ATOM 3986 C C . CYS A 1 503 ? 20.265 13.234 10.327 1.00 86.62 503 CYS A C 1
ATOM 3988 O O . CYS A 1 503 ? 21.095 12.588 9.686 1.00 86.62 503 CYS A O 1
ATOM 3990 N N . LEU A 1 504 ? 19.969 12.924 11.594 1.00 88.56 504 LEU A N 1
ATOM 3991 C CA . LEU A 1 504 ? 20.653 11.844 12.317 1.00 88.56 504 LEU A CA 1
ATOM 3992 C C . LEU A 1 504 ? 20.322 10.456 11.761 1.00 88.56 504 LEU A C 1
ATOM 3994 O O . LEU A 1 504 ? 21.192 9.589 11.734 1.00 88.56 504 LEU A O 1
ATOM 3998 N N . GLN A 1 505 ? 19.114 10.236 11.241 1.00 84.25 505 GLN A N 1
ATOM 3999 C CA . GLN A 1 505 ? 18.780 8.984 10.557 1.00 84.25 505 GLN A CA 1
ATOM 4000 C C . GLN A 1 505 ? 19.568 8.784 9.254 1.00 84.25 505 GLN A C 1
ATOM 4002 O O . GLN A 1 505 ? 19.888 7.641 8.906 1.00 84.25 505 GLN A O 1
ATOM 4007 N N . LYS A 1 506 ? 19.886 9.872 8.539 1.00 84.44 506 LYS A N 1
ATOM 4008 C CA . LYS A 1 506 ? 20.768 9.861 7.358 1.00 84.44 506 LYS A CA 1
ATOM 4009 C C . LYS A 1 506 ? 22.249 9.801 7.749 1.00 84.44 506 LYS A C 1
ATOM 4011 O O . LYS A 1 506 ? 23.041 9.201 7.032 1.00 84.44 506 LYS A O 1
ATOM 4016 N N . ASN A 1 507 ? 22.605 10.368 8.902 1.00 88.19 507 ASN A N 1
ATOM 4017 C CA . ASN A 1 507 ? 23.974 10.556 9.383 1.00 88.19 507 ASN A CA 1
ATOM 4018 C C . ASN A 1 507 ? 24.176 9.985 10.803 1.00 88.19 507 ASN A C 1
ATOM 4020 O O . ASN A 1 507 ? 24.519 10.728 11.728 1.00 88.19 507 ASN A O 1
ATOM 4024 N N . PRO A 1 508 ? 24.004 8.667 11.012 1.00 89.31 508 PRO A N 1
ATOM 4025 C CA . PRO A 1 508 ? 23.938 8.078 12.353 1.00 89.31 508 PRO A CA 1
ATOM 4026 C C . PRO A 1 508 ? 25.231 8.231 13.160 1.00 89.31 508 PRO A C 1
ATOM 4028 O O . PRO A 1 508 ? 25.195 8.228 14.384 1.00 89.31 508 PRO A O 1
ATOM 4031 N N . LEU A 1 509 ? 26.376 8.421 12.500 1.00 89.44 509 LEU A N 1
ATOM 4032 C CA . LEU A 1 509 ? 27.671 8.626 13.156 1.00 89.44 509 LEU A CA 1
ATOM 4033 C C . LEU A 1 509 ? 27.753 9.944 13.947 1.00 89.44 509 LEU A C 1
ATOM 4035 O O . LEU A 1 509 ? 28.575 10.055 14.855 1.00 89.44 509 LEU A O 1
ATOM 4039 N N . LEU A 1 510 ? 26.911 10.934 13.627 1.00 88.25 510 LEU A N 1
ATOM 4040 C CA . LEU A 1 510 ? 26.951 12.261 14.248 1.00 88.25 510 LEU A CA 1
ATOM 4041 C C . LEU A 1 510 ? 26.332 12.298 15.652 1.00 88.25 510 LEU A C 1
ATOM 4043 O O . LEU A 1 510 ? 26.600 13.238 16.395 1.00 88.25 510 LEU A O 1
ATOM 4047 N N . ILE A 1 511 ? 25.565 11.278 16.060 1.00 87.00 511 ILE A N 1
ATOM 4048 C CA . ILE A 1 511 ? 24.898 11.241 17.376 1.00 87.00 511 ILE A CA 1
ATOM 4049 C C . ILE A 1 511 ? 25.876 11.390 18.553 1.00 87.00 511 ILE A C 1
ATOM 4051 O O . ILE A 1 511 ? 25.547 12.002 19.566 1.00 87.00 511 ILE A O 1
ATOM 4055 N N . VAL A 1 512 ? 27.108 10.893 18.402 1.00 85.44 512 VAL A N 1
ATOM 4056 C CA . VAL A 1 512 ? 28.179 10.990 19.412 1.00 85.44 512 VAL A CA 1
ATOM 4057 C C . VAL A 1 512 ? 28.485 12.437 19.788 1.00 85.44 512 VAL A C 1
ATOM 4059 O O . VAL A 1 512 ? 28.803 12.712 20.943 1.00 85.44 512 VAL A O 1
ATOM 4062 N N . LEU A 1 513 ? 28.366 13.367 18.836 1.00 81.00 513 LEU A N 1
ATOM 4063 C CA . LEU A 1 513 ? 28.649 14.786 19.059 1.00 81.00 513 LEU A CA 1
ATOM 4064 C C . LEU A 1 513 ? 27.705 15.402 20.103 1.00 81.00 513 LEU A C 1
ATOM 4066 O O . LEU A 1 513 ? 28.072 16.370 20.759 1.00 81.00 513 LEU A O 1
ATOM 4070 N N . PHE A 1 514 ? 26.522 14.813 20.294 1.00 79.56 514 PHE A N 1
ATOM 4071 C CA . PHE A 1 514 ? 25.493 15.302 21.211 1.00 79.56 514 PHE A CA 1
ATOM 4072 C C . PHE A 1 514 ? 25.472 14.561 22.561 1.00 79.56 514 PHE A C 1
ATOM 4074 O O . PHE A 1 514 ? 24.785 14.993 23.486 1.00 79.56 514 PHE A O 1
ATOM 4081 N N . ALA A 1 515 ? 26.236 13.471 22.698 1.00 71.75 515 ALA A N 1
ATOM 4082 C CA . ALA A 1 515 ? 26.284 12.632 23.902 1.00 71.75 515 ALA A CA 1
ATOM 4083 C C . ALA A 1 515 ? 27.482 12.929 24.833 1.00 71.75 515 ALA A C 1
ATOM 4085 O O . ALA A 1 515 ? 27.528 12.440 25.958 1.00 71.75 515 ALA A O 1
ATOM 4086 N N . ALA A 1 516 ? 28.465 13.718 24.390 1.00 58.53 516 ALA A N 1
ATOM 4087 C CA . ALA A 1 516 ? 29.803 13.796 24.993 1.00 58.53 516 ALA A CA 1
ATOM 4088 C C . ALA A 1 516 ? 29.951 14.626 26.298 1.00 58.53 516 ALA A C 1
ATOM 4090 O O . ALA A 1 516 ? 31.076 14.956 26.666 1.00 58.53 516 ALA A O 1
ATOM 4091 N N . ASP A 1 517 ? 28.875 14.952 27.022 1.00 49.94 517 ASP A N 1
ATOM 4092 C CA . ASP A 1 517 ? 28.891 16.038 28.027 1.00 49.94 517 ASP A CA 1
ATOM 4093 C C . ASP A 1 517 ? 28.789 15.631 29.513 1.00 49.94 517 ASP A C 1
ATOM 4095 O O . ASP A 1 517 ? 28.933 16.488 30.381 1.00 49.94 517 ASP A O 1
ATOM 4099 N N . ASP A 1 518 ? 28.602 14.357 29.864 1.00 40.00 518 ASP A N 1
ATOM 4100 C CA . ASP A 1 518 ? 28.305 13.985 31.267 1.00 40.00 518 ASP A CA 1
ATOM 4101 C C . ASP A 1 518 ? 29.537 13.749 32.171 1.00 40.00 518 ASP A C 1
ATOM 4103 O O . ASP A 1 518 ? 29.396 13.286 33.303 1.00 40.00 518 ASP A O 1
ATOM 4107 N N . LYS A 1 519 ? 30.768 14.057 31.729 1.00 33.31 519 LYS A N 1
ATOM 4108 C CA . LYS A 1 519 ? 31.990 13.775 32.525 1.00 33.31 519 LYS A CA 1
ATOM 4109 C C . LYS A 1 519 ? 32.899 14.962 32.862 1.00 33.31 519 LYS A C 1
ATOM 4111 O O . LYS A 1 519 ? 33.897 14.746 33.546 1.00 33.31 519 LYS A O 1
ATOM 4116 N N . CYS A 1 520 ? 32.582 16.198 32.470 1.00 28.48 520 CYS A N 1
ATOM 4117 C CA . CYS A 1 520 ? 33.502 17.335 32.673 1.00 28.48 520 CYS A CA 1
ATOM 4118 C C . CYS A 1 520 ? 33.035 18.444 33.633 1.00 28.48 520 CYS A C 1
ATOM 4120 O O . CYS A 1 520 ? 33.689 19.482 33.707 1.00 28.48 520 CYS A O 1
ATOM 4122 N N . SER A 1 521 ? 31.991 18.235 34.438 1.00 27.94 521 SER A N 1
ATOM 4123 C CA . SER A 1 521 ? 31.495 19.271 35.359 1.00 27.94 521 SER A CA 1
ATOM 4124 C C . SER A 1 521 ? 31.014 18.698 36.697 1.00 27.94 521 SER A C 1
ATOM 4126 O O . SER A 1 521 ? 29.829 18.457 36.879 1.00 27.94 521 SER A O 1
ATOM 4128 N N . ASN A 1 522 ? 31.950 18.480 37.636 1.00 26.12 522 ASN A N 1
ATOM 4129 C CA . ASN A 1 522 ? 31.770 18.730 39.082 1.00 26.12 522 ASN A CA 1
ATOM 4130 C C . ASN A 1 522 ? 33.021 18.335 39.901 1.00 26.12 522 ASN A C 1
ATOM 4132 O O . ASN A 1 522 ? 33.274 17.147 40.099 1.00 26.12 522 ASN A O 1
ATOM 4136 N N . PRO A 1 523 ? 33.773 19.293 40.470 1.00 33.28 523 PRO A N 1
ATOM 4137 C CA . PRO A 1 523 ? 34.590 19.062 41.652 1.00 33.28 523 PRO A CA 1
ATOM 4138 C C . PRO A 1 523 ? 33.820 19.561 42.884 1.00 33.28 523 PRO A C 1
ATOM 4140 O O . PRO A 1 523 ? 33.571 20.757 42.947 1.00 33.28 523 PRO A O 1
ATOM 4143 N N . LEU A 1 524 ? 33.430 18.683 43.826 1.00 27.77 524 LEU A N 1
ATOM 4144 C CA . LEU A 1 524 ? 33.289 18.950 45.281 1.00 27.77 524 LEU A CA 1
ATOM 4145 C C . LEU A 1 524 ? 32.561 17.802 46.031 1.00 27.77 524 LEU A C 1
ATOM 4147 O O . LEU A 1 524 ? 31.339 17.782 46.127 1.00 27.77 524 LEU A O 1
ATOM 4151 N N . SER A 1 525 ? 33.363 16.970 46.716 1.00 25.17 525 SER A N 1
ATOM 4152 C CA . SER A 1 525 ? 33.111 16.364 48.052 1.00 25.17 525 SER A CA 1
ATOM 4153 C C . SER A 1 525 ? 32.092 15.195 48.197 1.00 25.17 525 SER A C 1
ATOM 4155 O O . SER A 1 525 ? 31.291 14.960 47.303 1.00 25.17 525 SER A O 1
ATOM 4157 N N . PRO A 1 526 ? 32.118 14.415 49.306 1.00 33.34 526 PRO A N 1
ATOM 4158 C CA . PRO A 1 526 ? 33.094 13.343 49.548 1.00 33.34 526 PRO A CA 1
ATOM 4159 C C . PRO A 1 526 ? 32.444 11.999 49.970 1.00 33.34 526 PRO A C 1
ATOM 4161 O O . PRO A 1 526 ? 31.412 11.968 50.634 1.00 33.34 526 PRO A O 1
ATOM 4164 N N . SER A 1 527 ? 33.089 10.866 49.673 1.00 24.09 527 SER A N 1
ATOM 4165 C CA . SER A 1 527 ? 32.738 9.551 50.242 1.00 24.09 527 SER A CA 1
ATOM 4166 C C . SER A 1 527 ? 33.608 9.222 51.471 1.00 24.09 527 SER A C 1
ATOM 4168 O O . SER A 1 527 ? 34.822 9.440 51.412 1.00 24.09 527 SER A O 1
ATOM 4170 N N . PRO A 1 528 ? 33.046 8.681 52.571 1.00 30.11 528 PRO A N 1
ATOM 4171 C CA . PRO A 1 528 ? 33.787 8.433 53.801 1.00 30.11 528 PRO A CA 1
ATOM 4172 C C . PRO A 1 528 ? 34.542 7.092 53.794 1.00 30.11 528 PRO A C 1
ATOM 4174 O O . PRO A 1 528 ? 34.009 6.057 53.410 1.00 30.11 528 PRO A O 1
ATOM 4177 N N . SER A 1 529 ? 35.792 7.174 54.263 1.00 25.95 529 SER A N 1
ATOM 4178 C CA . SER A 1 529 ? 36.543 6.226 55.107 1.00 25.95 529 SER A CA 1
ATOM 4179 C C . SER A 1 529 ? 36.365 4.711 54.908 1.00 25.95 529 SER A C 1
ATOM 4181 O O . SER A 1 529 ? 35.331 4.155 55.266 1.00 25.95 529 SER A O 1
ATOM 4183 N N . ASN A 1 530 ? 37.474 4.012 54.624 1.00 25.84 530 ASN A N 1
ATOM 4184 C CA . ASN A 1 530 ? 38.148 3.261 55.692 1.00 25.84 530 ASN A CA 1
ATOM 4185 C C . ASN A 1 530 ? 39.546 2.723 55.321 1.00 25.84 530 ASN A C 1
ATOM 4187 O O . ASN A 1 530 ? 39.711 1.974 54.368 1.00 25.84 530 ASN A O 1
ATOM 4191 N N . LEU A 1 531 ? 40.482 3.072 56.212 1.00 25.84 531 LEU A N 1
ATOM 4192 C CA . LEU A 1 531 ? 41.624 2.303 56.726 1.00 25.84 531 LEU A CA 1
ATOM 4193 C C . LEU A 1 531 ? 42.879 2.081 55.848 1.00 25.84 531 LEU A C 1
ATOM 4195 O O . LEU A 1 531 ? 42.904 1.376 54.848 1.00 25.84 531 LEU A O 1
ATOM 4199 N N . SER A 1 532 ? 43.943 2.711 56.352 1.00 21.95 532 SER A N 1
ATOM 4200 C CA . SER A 1 532 ? 45.378 2.671 56.041 1.00 21.95 532 SER A CA 1
ATOM 4201 C C . SER A 1 532 ? 46.062 1.418 56.651 1.00 21.95 532 SER A C 1
ATOM 4203 O O . SER A 1 532 ? 45.336 0.539 57.117 1.00 21.95 532 SER A O 1
ATOM 4205 N N . PRO A 1 533 ? 47.408 1.326 56.824 1.00 40.34 533 PRO A N 1
ATOM 4206 C CA . PRO A 1 533 ? 48.555 2.045 56.224 1.00 40.34 533 PRO A CA 1
ATOM 4207 C C . PRO A 1 533 ? 49.710 1.099 55.773 1.00 40.34 533 PRO A C 1
ATOM 4209 O O . PRO A 1 533 ? 49.830 -0.008 56.283 1.00 40.34 533 PRO A O 1
ATOM 4212 N N . ASN A 1 534 ? 50.651 1.553 54.924 1.00 25.25 534 ASN A N 1
ATOM 4213 C CA . ASN A 1 534 ? 52.071 1.678 55.329 1.00 25.25 534 ASN A CA 1
ATOM 4214 C C . ASN A 1 534 ? 53.060 2.141 54.240 1.00 25.25 534 ASN A C 1
ATOM 4216 O O . ASN A 1 534 ? 52.950 1.816 53.064 1.00 25.25 534 ASN A O 1
ATOM 4220 N N . SER A 1 535 ? 54.085 2.829 54.761 1.00 26.78 535 SER A N 1
ATOM 4221 C CA . SER A 1 535 ? 55.436 3.121 54.250 1.00 26.78 535 SER A CA 1
ATOM 4222 C C . SER A 1 535 ? 55.632 4.098 53.079 1.00 26.78 535 SER A C 1
ATOM 4224 O O . SER A 1 535 ? 55.672 3.734 51.912 1.00 26.78 535 SER A O 1
ATOM 4226 N N . ASN A 1 536 ? 55.913 5.344 53.467 1.00 21.89 536 ASN A N 1
ATOM 4227 C CA . ASN A 1 536 ? 56.900 6.257 52.860 1.00 21.89 536 ASN A CA 1
ATOM 4228 C C . ASN A 1 536 ? 58.266 6.028 53.583 1.00 21.89 536 ASN A C 1
ATOM 4230 O O . ASN A 1 536 ? 58.262 5.263 54.554 1.00 21.89 536 ASN A O 1
ATOM 4234 N N . PRO A 1 537 ? 59.391 6.749 53.338 1.00 43.75 537 PRO A N 1
ATOM 4235 C CA . PRO A 1 537 ? 59.804 7.636 52.227 1.00 43.75 537 PRO A CA 1
ATOM 4236 C C . PRO A 1 537 ? 61.304 7.471 51.810 1.00 43.75 537 PRO A C 1
ATOM 4238 O O . PRO A 1 537 ? 62.052 6.779 52.498 1.00 43.75 537 PRO A O 1
ATOM 4241 N N . LYS A 1 538 ? 61.773 8.186 50.760 1.00 23.64 538 LYS A N 1
ATOM 4242 C CA . LYS A 1 538 ? 63.082 8.924 50.632 1.00 23.64 538 LYS A CA 1
ATOM 4243 C C . LYS A 1 538 ? 63.409 9.239 49.148 1.00 23.64 538 LYS A C 1
ATOM 4245 O O . LYS A 1 538 ? 63.328 8.336 48.331 1.00 23.64 538 LYS A O 1
ATOM 4250 N N . ARG A 1 539 ? 63.542 10.527 48.754 1.00 25.69 539 ARG A N 1
ATOM 4251 C CA . ARG A 1 539 ? 64.781 11.371 48.649 1.00 25.69 539 ARG A CA 1
ATOM 4252 C C . ARG A 1 539 ? 65.657 10.997 47.431 1.00 25.69 539 ARG A C 1
ATOM 4254 O O . ARG A 1 539 ? 65.840 9.813 47.216 1.00 25.69 539 ARG A O 1
ATOM 4261 N N . ASP A 1 540 ? 66.242 11.859 46.592 1.00 24.61 540 ASP A N 1
ATOM 4262 C CA . ASP A 1 540 ? 66.543 13.308 46.537 1.00 24.61 540 ASP A CA 1
ATOM 4263 C C . ASP A 1 540 ? 66.721 13.706 45.039 1.00 24.61 540 ASP A C 1
ATOM 4265 O O . ASP A 1 540 ? 67.106 12.867 44.229 1.00 24.61 540 ASP A O 1
ATOM 4269 N N . TRP A 1 541 ? 66.221 14.858 44.567 1.00 23.52 541 TRP A N 1
ATOM 4270 C CA . TRP A 1 541 ? 66.944 16.104 44.202 1.00 23.52 541 TRP A CA 1
ATOM 4271 C C . TRP A 1 541 ? 68.337 15.977 43.544 1.00 23.52 541 TRP A C 1
ATOM 4273 O O . TRP A 1 541 ? 69.227 15.390 44.144 1.00 23.52 541 TRP A O 1
ATOM 4283 N N . ILE A 1 542 ? 68.544 16.646 42.388 1.00 24.59 542 ILE A N 1
ATOM 4284 C CA . ILE A 1 542 ? 69.618 17.643 42.114 1.00 24.59 542 ILE A CA 1
ATOM 4285 C C . ILE A 1 542 ? 69.454 18.319 40.719 1.00 24.59 542 ILE A C 1
ATOM 4287 O O . ILE A 1 542 ? 69.314 17.659 39.695 1.00 24.59 542 ILE A O 1
ATOM 4291 N N . HIS A 1 543 ? 69.460 19.661 40.773 1.00 26.02 543 HIS A N 1
ATOM 4292 C CA . HIS A 1 543 ? 69.849 20.768 39.864 1.00 26.02 543 HIS A CA 1
ATOM 4293 C C . HIS A 1 543 ? 70.190 20.551 38.363 1.00 26.02 543 HIS A C 1
ATOM 4295 O O . HIS A 1 543 ? 70.939 19.652 38.015 1.00 26.02 543 HIS A O 1
ATOM 4301 N N . LEU A 1 544 ? 69.623 21.325 37.411 1.00 25.44 544 LEU A N 1
ATOM 4302 C CA . LEU A 1 544 ? 69.849 22.749 37.007 1.00 25.44 544 LEU A CA 1
ATOM 4303 C C . LEU A 1 544 ? 71.133 22.984 36.178 1.00 25.44 544 LEU A C 1
ATOM 4305 O O . LEU A 1 544 ? 72.221 22.880 36.730 1.00 25.44 544 LEU A O 1
ATOM 4309 N N . THR A 1 545 ? 71.003 23.402 34.904 1.00 23.20 545 THR A N 1
ATOM 4310 C CA . THR A 1 545 ? 71.654 24.597 34.285 1.00 23.20 545 THR A CA 1
ATOM 4311 C C . THR A 1 545 ? 71.350 24.750 32.774 1.00 23.20 545 THR A C 1
ATOM 4313 O O . THR A 1 545 ? 71.203 23.774 32.048 1.00 23.20 545 THR A O 1
ATOM 4316 N N . MET A 1 546 ? 71.200 26.013 32.346 1.00 22.53 546 MET A N 1
ATOM 4317 C CA . MET A 1 546 ? 70.978 26.561 30.984 1.00 22.53 546 MET A CA 1
ATOM 4318 C C . MET A 1 546 ? 72.324 26.829 30.231 1.00 22.53 546 MET A C 1
ATOM 4320 O O . MET A 1 546 ? 73.352 26.474 30.804 1.00 22.53 546 MET A O 1
ATOM 4324 N N . PRO A 1 547 ? 72.442 27.696 29.179 1.00 34.34 547 PRO A N 1
ATOM 4325 C CA . PRO A 1 547 ? 71.725 27.961 27.899 1.00 34.34 547 PRO A CA 1
ATOM 4326 C C . PRO A 1 547 ? 72.731 27.914 26.680 1.00 34.34 547 PRO A C 1
ATOM 4328 O O . PRO A 1 547 ? 73.644 27.101 26.724 1.00 34.34 547 PRO A O 1
ATOM 4331 N N . PRO A 1 548 ? 72.726 28.857 25.695 1.00 41.81 548 PRO A N 1
ATOM 4332 C CA . PRO A 1 548 ? 72.132 28.919 24.327 1.00 41.81 548 PRO A CA 1
ATOM 4333 C C . PRO A 1 548 ? 73.241 28.721 23.219 1.00 41.81 548 PRO A C 1
ATOM 4335 O O . PRO A 1 548 ? 74.238 28.117 23.608 1.00 41.81 548 PRO A O 1
ATOM 4338 N N . PRO A 1 549 ? 73.226 29.173 21.915 1.00 39.31 549 PRO A N 1
ATOM 4339 C CA . PRO A 1 549 ? 72.370 30.152 21.185 1.00 39.31 549 PRO A CA 1
ATOM 4340 C C . PRO A 1 549 ? 72.107 29.966 19.641 1.00 39.31 549 PRO A C 1
ATOM 4342 O O . PRO A 1 549 ? 72.592 29.024 19.034 1.00 39.31 549 PRO A O 1
ATOM 4345 N N . GLN A 1 550 ? 71.390 30.954 19.035 1.00 26.36 550 GLN A N 1
ATOM 4346 C CA . GLN A 1 550 ? 71.581 31.598 17.687 1.00 26.36 550 GLN A CA 1
ATOM 4347 C C . GLN A 1 550 ? 71.407 30.787 16.368 1.00 26.36 550 GLN A C 1
ATOM 4349 O O . GLN A 1 550 ? 71.634 29.593 16.345 1.00 26.36 550 GLN A O 1
ATOM 4354 N N . GLN A 1 551 ? 71.107 31.320 15.167 1.00 26.41 551 GLN A N 1
ATOM 4355 C CA . GLN A 1 551 ? 70.565 32.569 14.584 1.00 26.41 551 GLN A CA 1
ATOM 4356 C C . GLN A 1 551 ? 70.355 32.311 13.059 1.00 26.41 551 GLN A C 1
ATOM 4358 O O . GLN A 1 551 ? 71.169 31.638 12.443 1.00 26.41 551 GLN A O 1
ATOM 4363 N N . ALA A 1 552 ? 69.337 32.955 12.474 1.00 25.81 552 ALA A N 1
ATOM 4364 C CA . ALA A 1 552 ? 69.327 33.687 11.189 1.00 25.81 552 ALA A CA 1
ATOM 4365 C C . ALA A 1 552 ? 69.442 33.046 9.766 1.00 25.81 552 ALA A C 1
ATOM 4367 O O . ALA A 1 552 ? 70.310 32.244 9.450 1.00 25.81 552 ALA A O 1
ATOM 4368 N N . LEU A 1 553 ? 68.633 33.675 8.885 1.00 25.83 553 LEU A N 1
ATOM 4369 C CA . LEU A 1 553 ? 68.861 34.114 7.487 1.00 25.83 553 LEU A CA 1
ATOM 4370 C C . LEU A 1 553 ? 68.371 33.280 6.283 1.00 25.83 553 LEU A C 1
ATOM 4372 O O . LEU A 1 553 ? 68.816 32.179 5.987 1.00 25.83 553 LEU A O 1
ATOM 4376 N N . ALA A 1 554 ? 67.506 33.948 5.510 1.00 29.31 554 ALA A N 1
ATOM 4377 C CA . ALA A 1 554 ? 67.138 33.690 4.124 1.00 29.31 554 ALA A CA 1
ATOM 4378 C C . ALA A 1 554 ? 67.966 34.573 3.168 1.00 29.31 554 ALA A C 1
ATOM 4380 O O . ALA A 1 554 ? 68.237 35.716 3.527 1.00 29.31 554 ALA A O 1
ATOM 4381 N N . ALA A 1 555 ? 68.253 34.105 1.940 1.00 25.78 555 ALA A N 1
ATOM 4382 C CA . ALA A 1 555 ? 68.235 34.907 0.699 1.00 25.78 555 ALA A CA 1
ATOM 4383 C C . ALA A 1 555 ? 68.658 34.118 -0.569 1.00 25.78 555 ALA A C 1
ATOM 4385 O O . ALA A 1 555 ? 69.772 33.627 -0.660 1.00 25.78 555 ALA A O 1
ATOM 4386 N N . ARG A 1 556 ? 67.761 34.159 -1.570 1.00 25.19 556 ARG A N 1
ATOM 4387 C CA . ARG A 1 556 ? 67.931 34.540 -2.998 1.00 25.19 556 ARG A CA 1
ATOM 4388 C C . ARG A 1 556 ? 68.854 33.811 -4.003 1.00 25.19 556 ARG A C 1
ATOM 4390 O O . ARG A 1 556 ? 70.025 33.564 -3.772 1.00 25.19 556 ARG A O 1
ATOM 4397 N N . ALA A 1 557 ? 68.296 33.865 -5.229 1.00 25.06 557 ALA A N 1
ATOM 4398 C CA . ALA A 1 557 ? 68.882 33.956 -6.580 1.00 25.06 557 ALA A CA 1
ATOM 4399 C C . ALA A 1 557 ? 69.155 32.614 -7.281 1.00 25.06 557 ALA A C 1
ATOM 4401 O O . ALA A 1 557 ? 69.692 31.702 -6.682 1.00 25.06 557 ALA A O 1
ATOM 4402 N N . GLY A 1 558 ? 68.822 32.398 -8.556 1.00 22.00 558 GLY A N 1
ATOM 4403 C CA . GLY A 1 558 ? 68.303 33.249 -9.632 1.00 22.00 558 GLY A CA 1
ATOM 4404 C C . GLY A 1 558 ? 68.746 32.637 -10.975 1.00 22.00 558 GLY A C 1
ATOM 4405 O O . GLY A 1 558 ? 69.817 32.045 -11.027 1.00 22.00 558 GLY A O 1
ATOM 4406 N N . GLY A 1 559 ? 67.969 32.762 -12.060 1.00 23.81 559 GLY A N 1
ATOM 4407 C CA . GLY A 1 559 ? 68.476 32.396 -13.396 1.00 23.81 559 GLY A CA 1
ATOM 4408 C C . GLY A 1 559 ? 67.432 32.081 -14.468 1.00 23.81 559 GLY A C 1
ATOM 4409 O O . GLY A 1 559 ? 66.841 31.013 -14.477 1.00 23.81 559 GLY A O 1
ATOM 4410 N N . ARG A 1 560 ? 67.248 33.032 -15.389 1.00 23.33 560 ARG A N 1
ATOM 4411 C CA . ARG A 1 560 ? 66.503 32.981 -16.666 1.00 23.33 560 ARG A CA 1
ATOM 4412 C C . ARG A 1 560 ? 67.299 32.257 -17.768 1.00 23.33 560 ARG A C 1
ATOM 4414 O O . ARG A 1 560 ? 68.514 32.394 -17.760 1.00 23.33 560 ARG A O 1
ATOM 4421 N N . CYS A 1 561 ? 66.615 31.684 -18.777 1.00 22.36 561 CYS A N 1
ATOM 4422 C CA . CYS A 1 561 ? 66.731 31.990 -20.236 1.00 22.36 561 CYS A CA 1
ATOM 4423 C C . CYS A 1 561 ? 66.112 30.880 -21.127 1.00 22.36 561 CYS A C 1
ATOM 4425 O O . CYS A 1 561 ? 66.386 29.711 -20.911 1.00 22.36 561 CYS A O 1
ATOM 4427 N N . ARG A 1 562 ? 65.126 31.227 -21.985 1.00 22.52 562 ARG A N 1
ATOM 4428 C CA . ARG A 1 562 ? 65.146 31.332 -23.482 1.00 22.52 562 ARG A CA 1
ATOM 4429 C C . ARG A 1 562 ? 65.102 29.983 -24.234 1.00 22.52 562 ARG A C 1
ATOM 4431 O O . ARG A 1 562 ? 65.950 29.141 -24.014 1.00 22.52 562 ARG A O 1
ATOM 4438 N N . ARG A 1 563 ? 64.003 29.701 -24.958 1.00 25.02 563 ARG A N 1
ATOM 4439 C CA . ARG A 1 563 ? 63.701 29.985 -26.395 1.00 25.02 563 ARG A CA 1
ATOM 4440 C C . ARG A 1 563 ? 64.458 29.063 -27.359 1.00 25.02 563 ARG A C 1
ATOM 4442 O O . ARG A 1 563 ? 65.669 29.174 -27.436 1.00 25.02 563 ARG A O 1
ATOM 4449 N N . ASP A 1 564 ? 63.717 28.220 -28.081 1.00 24.80 564 ASP A N 1
ATOM 4450 C CA . ASP A 1 564 ? 63.526 28.244 -29.549 1.00 24.80 564 ASP A CA 1
ATOM 4451 C C . ASP A 1 564 ? 62.538 27.115 -29.926 1.00 24.80 564 ASP A C 1
ATOM 4453 O O . ASP A 1 564 ? 62.603 26.026 -29.369 1.00 24.80 564 ASP A O 1
ATOM 4457 N N . GLY A 1 565 ? 61.412 27.428 -30.582 1.00 24.69 565 GLY A N 1
ATOM 4458 C CA . GLY A 1 565 ? 61.200 27.206 -32.025 1.00 24.69 565 GLY A CA 1
ATOM 4459 C C . GLY A 1 565 ? 60.511 25.843 -32.229 1.00 24.69 565 GLY A C 1
ATOM 4460 O O . GLY A 1 565 ? 61.107 24.814 -31.972 1.00 24.69 565 GLY A O 1
ATOM 4461 N N . GLY A 1 566 ? 59.221 25.709 -32.540 1.00 23.30 566 GLY A N 1
ATOM 4462 C CA . GLY A 1 566 ? 58.467 26.369 -33.596 1.00 23.30 566 GLY A CA 1
ATOM 4463 C C . GLY A 1 566 ? 58.461 25.476 -34.841 1.00 23.30 566 GLY A C 1
ATOM 4464 O O . GLY A 1 566 ? 59.421 25.522 -35.592 1.00 23.30 566 GLY A O 1
ATOM 4465 N N . LEU A 1 567 ? 57.391 24.704 -35.076 1.00 24.11 567 LEU A N 1
ATOM 4466 C CA . LEU A 1 567 ? 56.713 24.697 -36.377 1.00 24.11 567 LEU A CA 1
ATOM 4467 C C . LEU A 1 567 ? 55.337 24.020 -36.324 1.00 24.11 567 LEU A C 1
ATOM 4469 O O . LEU A 1 567 ? 55.123 22.970 -35.724 1.00 24.11 567 LEU A O 1
ATOM 4473 N N . VAL A 1 568 ? 54.424 24.696 -37.004 1.00 25.30 568 VAL A N 1
ATOM 4474 C CA . VAL A 1 568 ? 53.047 24.359 -37.337 1.00 25.30 568 VAL A CA 1
ATOM 4475 C C . VAL A 1 568 ? 53.023 23.311 -38.451 1.00 25.30 568 VAL A C 1
ATOM 4477 O O . VAL A 1 568 ? 53.791 23.432 -39.398 1.00 25.30 568 VAL A O 1
ATOM 4480 N N . CYS A 1 569 ? 52.088 22.360 -38.384 1.00 22.52 569 CYS A N 1
ATOM 4481 C CA . CYS A 1 569 ? 51.337 21.868 -39.546 1.00 22.52 569 CYS A CA 1
ATOM 4482 C C . CYS A 1 569 ? 50.132 21.053 -39.063 1.00 22.52 569 CYS A C 1
ATOM 4484 O O . CYS A 1 569 ? 50.276 19.988 -38.467 1.00 22.52 569 CYS A O 1
ATOM 4486 N N . GLY A 1 570 ? 48.929 21.578 -39.301 1.00 23.56 570 GLY A N 1
ATOM 4487 C CA . GLY A 1 570 ? 47.702 20.808 -39.163 1.00 23.56 570 GLY A CA 1
ATOM 4488 C C . GLY A 1 570 ? 47.559 19.815 -40.309 1.00 23.56 570 GLY A C 1
ATOM 4489 O O . GLY A 1 570 ? 47.923 20.130 -41.435 1.00 23.56 570 GLY A O 1
ATOM 4490 N N . PHE A 1 571 ? 46.965 18.655 -40.040 1.00 21.80 571 PHE A N 1
ATOM 4491 C CA . PHE A 1 571 ? 46.255 17.886 -41.055 1.00 21.80 571 PHE A CA 1
ATOM 4492 C C . PHE A 1 571 ? 45.090 17.124 -40.422 1.00 21.80 571 PHE A C 1
ATOM 4494 O O . PHE A 1 571 ? 45.180 16.558 -39.335 1.00 21.80 571 PHE A O 1
ATOM 4501 N N . ARG A 1 572 ? 43.971 17.198 -41.140 1.00 22.56 572 ARG A N 1
ATOM 4502 C CA . ARG A 1 572 ? 42.694 16.519 -40.919 1.00 22.56 572 ARG A CA 1
ATOM 4503 C C . ARG A 1 572 ? 42.866 14.990 -40.833 1.00 22.56 572 ARG A C 1
ATOM 4505 O O . ARG A 1 572 ? 43.790 14.458 -41.446 1.00 22.56 572 ARG A O 1
ATOM 4512 N N . PRO A 1 573 ? 41.950 14.271 -40.161 1.00 25.66 573 PRO A N 1
ATOM 4513 C CA . PRO A 1 573 ? 41.961 12.809 -40.136 1.00 25.66 573 PRO A CA 1
ATOM 4514 C C . PRO A 1 573 ? 41.589 12.231 -41.516 1.00 25.66 573 PRO A C 1
ATOM 4516 O O . PRO A 1 573 ? 40.699 12.784 -42.171 1.00 25.66 573 PRO A O 1
ATOM 4519 N N . PRO A 1 574 ? 42.196 11.116 -41.970 1.00 27.91 574 PRO A N 1
ATOM 4520 C CA . PRO A 1 574 ? 41.698 10.395 -43.125 1.00 27.91 574 PRO A CA 1
ATOM 4521 C C . PRO A 1 574 ? 40.539 9.479 -42.723 1.00 27.91 574 PRO A C 1
ATOM 4523 O O . PRO A 1 574 ? 40.546 8.801 -41.695 1.00 27.91 574 PRO A O 1
ATOM 4526 N N . ALA A 1 575 ? 39.537 9.484 -43.590 1.00 25.34 575 ALA A N 1
ATOM 4527 C CA . ALA A 1 575 ? 38.396 8.599 -43.593 1.00 25.34 575 ALA A CA 1
ATOM 4528 C C . ALA A 1 575 ? 38.801 7.165 -43.959 1.00 25.34 575 ALA A C 1
ATOM 4530 O O . ALA A 1 575 ? 39.391 6.965 -45.014 1.00 25.34 575 ALA A O 1
ATOM 4531 N N . VAL A 1 576 ? 38.377 6.184 -43.156 1.00 24.98 576 VAL A N 1
ATOM 4532 C CA . VAL A 1 576 ? 38.023 4.827 -43.609 1.00 24.98 576 VAL A CA 1
ATOM 4533 C C . VAL A 1 576 ? 36.964 4.269 -42.650 1.00 24.98 576 VAL A C 1
ATOM 4535 O O . VAL A 1 576 ? 37.300 3.902 -41.531 1.00 24.98 576 VAL A O 1
ATOM 4538 N N . LEU A 1 577 ? 35.693 4.241 -43.075 1.00 25.02 577 LEU A N 1
ATOM 4539 C CA . LEU A 1 577 ? 34.710 3.158 -42.852 1.00 25.02 577 LEU A CA 1
ATOM 4540 C C . LEU A 1 577 ? 33.307 3.632 -43.257 1.00 25.02 577 LEU A C 1
ATOM 4542 O O . LEU A 1 577 ? 32.556 4.226 -42.487 1.00 25.02 577 LEU A O 1
ATOM 4546 N N . LEU A 1 578 ? 32.980 3.347 -44.515 1.00 27.33 578 LEU A N 1
ATOM 4547 C CA . LEU A 1 578 ? 31.657 3.462 -45.106 1.00 27.33 578 LEU A CA 1
ATOM 4548 C C . LEU A 1 578 ? 30.995 2.078 -45.007 1.00 27.33 578 LEU A C 1
ATOM 4550 O O . LEU A 1 578 ? 31.384 1.180 -45.742 1.00 27.33 578 LEU A O 1
ATOM 4554 N N . LEU A 1 579 ? 30.071 1.896 -44.061 1.00 26.88 579 LEU A N 1
ATOM 4555 C CA . LEU A 1 579 ? 28.822 1.116 -44.150 1.00 26.88 579 LEU A CA 1
ATOM 4556 C C . LEU A 1 579 ? 28.245 0.933 -42.731 1.00 26.88 579 LEU A C 1
ATOM 4558 O O . LEU A 1 579 ? 28.959 0.539 -41.816 1.00 26.88 579 LEU A O 1
ATOM 4562 N N . CYS A 1 580 ? 26.932 1.155 -42.599 1.00 25.88 580 CYS A N 1
ATOM 4563 C CA . CYS A 1 580 ? 26.081 0.875 -41.427 1.00 25.88 580 CYS A CA 1
ATOM 4564 C C . CYS A 1 580 ? 25.935 1.952 -40.331 1.00 25.88 580 CYS A C 1
ATOM 4566 O O . CYS A 1 580 ? 25.977 1.628 -39.150 1.00 25.88 580 CYS A O 1
ATOM 4568 N N . PHE A 1 581 ? 25.596 3.193 -40.705 1.00 25.31 581 PHE A N 1
ATOM 4569 C CA . PHE A 1 581 ? 24.826 4.088 -39.822 1.00 25.31 581 PHE A CA 1
ATOM 4570 C C . PHE A 1 581 ? 23.748 4.869 -40.595 1.00 25.31 581 PHE A C 1
ATOM 4572 O O . PHE A 1 581 ? 24.007 5.895 -41.213 1.00 25.31 581 PHE A O 1
ATOM 4579 N N . LEU A 1 582 ? 22.517 4.362 -40.531 1.00 25.38 582 LEU A N 1
ATOM 4580 C CA . LEU A 1 582 ? 21.266 5.124 -40.573 1.00 25.38 582 LEU A CA 1
ATOM 4581 C C . LEU A 1 582 ? 20.477 4.563 -39.381 1.00 25.38 582 LEU A C 1
ATOM 4583 O O . LEU A 1 582 ? 20.226 3.363 -39.346 1.00 25.38 582 LEU A O 1
ATOM 4587 N N . ILE A 1 583 ? 20.237 5.320 -38.313 1.00 26.81 583 ILE A N 1
ATOM 4588 C CA . ILE A 1 583 ? 18.976 6.026 -38.029 1.00 26.81 583 ILE A CA 1
ATOM 4589 C C . ILE A 1 583 ? 19.224 6.895 -36.766 1.00 26.81 583 ILE A C 1
ATOM 4591 O O . ILE A 1 583 ? 19.862 6.415 -35.832 1.00 26.81 583 ILE A O 1
ATOM 4595 N N . LEU A 1 584 ? 18.671 8.125 -36.753 1.00 26.55 584 LEU A N 1
ATOM 4596 C CA . LEU A 1 584 ? 18.798 9.257 -35.792 1.00 26.55 584 LEU A CA 1
ATOM 4597 C C . LEU A 1 584 ? 20.041 10.144 -36.039 1.00 26.55 584 LEU A C 1
ATOM 4599 O O . LEU A 1 584 ? 21.151 9.718 -35.762 1.00 26.55 584 LEU A O 1
ATOM 4603 N N . ALA A 1 585 ? 20.006 11.387 -36.531 1.00 26.84 585 ALA A N 1
ATOM 4604 C CA . ALA A 1 585 ? 18.986 12.407 -36.823 1.00 26.84 585 ALA A CA 1
ATOM 4605 C C . ALA A 1 585 ? 19.567 13.390 -37.888 1.00 26.84 585 ALA A C 1
ATOM 4607 O O . ALA A 1 585 ? 20.733 13.229 -38.255 1.00 26.84 585 ALA A O 1
ATOM 4608 N N . PRO A 1 586 ? 18.846 14.440 -38.347 1.00 28.61 586 PRO A N 1
ATOM 4609 C CA . PRO A 1 586 ? 19.567 15.710 -38.543 1.00 28.61 586 PRO A CA 1
ATOM 4610 C C . PRO A 1 586 ? 18.806 16.990 -38.144 1.00 28.61 586 PRO A C 1
ATOM 4612 O O . PRO A 1 586 ? 17.579 17.066 -38.170 1.00 28.61 586 PRO A O 1
ATOM 4615 N N . ILE A 1 587 ? 19.601 18.017 -37.818 1.00 24.02 587 ILE A N 1
ATOM 4616 C CA . ILE A 1 587 ? 19.239 19.428 -37.620 1.00 24.02 587 ILE A CA 1
ATOM 4617 C C . ILE A 1 587 ? 19.775 20.258 -38.811 1.00 24.02 587 ILE A C 1
ATOM 4619 O O . ILE A 1 587 ? 20.940 20.109 -39.159 1.00 24.02 587 ILE A O 1
ATOM 4623 N N . SER A 1 588 ? 18.927 21.173 -39.317 1.00 25.80 588 SER A N 1
ATOM 4624 C CA . SER A 1 588 ? 19.167 22.511 -39.932 1.00 25.80 588 SER A CA 1
ATOM 4625 C C . SER A 1 588 ? 19.996 22.693 -41.224 1.00 25.80 588 SER A C 1
ATOM 4627 O O . SER A 1 588 ? 21.188 22.407 -41.249 1.00 25.80 588 SER A O 1
ATOM 4629 N N . SER A 1 589 ? 19.423 23.359 -42.248 1.00 23.83 589 SER A N 1
ATOM 4630 C CA . SER A 1 589 ? 19.642 24.806 -42.554 1.00 23.83 589 SER A CA 1
ATOM 4631 C C . SER A 1 589 ? 19.214 25.230 -43.986 1.00 23.83 589 SER A C 1
ATOM 4633 O O . SER A 1 589 ? 19.488 24.506 -44.935 1.00 23.83 589 SER A O 1
ATOM 4635 N N . GLY A 1 590 ? 18.631 26.440 -44.135 1.00 21.52 590 GLY A N 1
ATOM 4636 C CA . GLY A 1 590 ? 18.969 27.389 -45.223 1.00 21.52 590 GLY A CA 1
ATOM 4637 C C . GLY A 1 590 ? 17.924 27.807 -46.288 1.00 21.52 590 GLY A C 1
ATOM 4638 O O . GLY A 1 590 ? 17.428 26.953 -47.007 1.00 21.52 590 GLY A O 1
ATOM 4639 N N . ILE A 1 591 ? 17.810 29.144 -46.478 1.00 21.92 591 ILE A N 1
ATOM 4640 C CA . ILE A 1 591 ? 17.324 29.953 -47.643 1.00 21.92 591 ILE A CA 1
ATOM 4641 C C . ILE A 1 591 ? 15.810 30.293 -47.667 1.00 21.92 591 ILE A C 1
ATOM 4643 O O . ILE A 1 591 ? 15.001 29.403 -47.449 1.00 21.92 591 ILE A O 1
ATOM 4647 N N . GLN A 1 592 ? 15.295 31.477 -48.054 1.00 21.22 592 GLN A N 1
ATOM 4648 C CA . GLN A 1 592 ? 15.590 32.931 -47.955 1.00 21.22 592 GLN A CA 1
ATOM 4649 C C . GLN A 1 592 ? 14.456 33.666 -48.743 1.00 21.22 592 GLN A C 1
ATOM 4651 O O . GLN A 1 592 ? 14.034 33.164 -49.778 1.00 21.22 592 GLN A O 1
ATOM 4656 N N . ASP A 1 593 ? 14.036 34.847 -48.258 1.00 22.28 593 ASP A N 1
ATOM 4657 C CA . ASP A 1 593 ? 13.491 36.038 -48.969 1.00 22.28 593 ASP A CA 1
ATOM 4658 C C . ASP A 1 593 ? 11.990 36.289 -49.364 1.00 22.28 593 ASP A C 1
ATOM 4660 O O . ASP A 1 593 ? 11.451 35.702 -50.296 1.00 22.28 593 ASP A O 1
ATOM 4664 N N . LEU A 1 594 ? 11.452 37.367 -48.720 1.00 22.06 594 LEU A N 1
ATOM 4665 C CA . LEU A 1 594 ? 10.588 38.513 -49.170 1.00 22.06 594 LEU A CA 1
ATOM 4666 C C . LEU A 1 594 ? 9.039 38.369 -49.353 1.00 22.06 594 LEU A C 1
ATOM 4668 O O . LEU A 1 594 ? 8.573 37.309 -49.751 1.00 22.06 594 LEU A O 1
ATOM 4672 N N . PRO A 1 595 ? 8.215 39.459 -49.259 1.00 29.86 595 PRO A N 1
ATOM 4673 C CA . PRO A 1 595 ? 8.168 40.569 -48.279 1.00 29.86 595 PRO A CA 1
ATOM 4674 C C . PRO A 1 595 ? 6.739 40.987 -47.772 1.00 29.86 595 PRO A C 1
ATOM 4676 O O . PRO A 1 595 ? 5.717 40.662 -48.361 1.00 29.86 595 PRO A O 1
ATOM 4679 N N . SER A 1 596 ? 6.717 41.769 -46.676 1.00 23.16 596 SER A N 1
ATOM 4680 C CA . SER A 1 596 ? 5.781 42.849 -46.239 1.00 23.16 596 SER A CA 1
ATOM 4681 C C . SER A 1 596 ? 4.274 42.876 -46.609 1.00 23.16 596 SER A C 1
ATOM 4683 O O . SER A 1 596 ? 3.938 43.051 -47.774 1.00 23.16 596 SER A O 1
ATOM 4685 N N . HIS A 1 597 ? 3.381 42.985 -45.604 1.00 23.84 597 HIS A N 1
ATOM 4686 C CA . HIS A 1 597 ? 2.514 44.170 -45.366 1.00 23.84 597 HIS A CA 1
ATOM 4687 C C . HIS A 1 597 ? 1.656 44.054 -44.080 1.00 23.84 597 HIS A C 1
ATOM 4689 O O . HIS A 1 597 ? 1.390 42.969 -43.574 1.00 23.84 597 HIS A O 1
ATOM 4695 N N . ALA A 1 598 ? 1.290 45.216 -43.532 1.00 25.39 598 ALA A N 1
ATOM 4696 C CA . ALA A 1 598 ? 0.694 45.472 -42.219 1.00 25.39 598 ALA A CA 1
ATOM 4697 C C . ALA A 1 598 ? -0.848 45.366 -42.171 1.00 25.39 598 ALA A C 1
ATOM 4699 O O . ALA A 1 598 ? -1.497 45.514 -43.202 1.00 25.39 598 ALA A O 1
ATOM 4700 N N . GLY A 1 599 ? -1.426 45.266 -40.960 1.00 24.55 599 GLY A N 1
ATOM 4701 C CA . GLY A 1 599 ? -2.761 45.824 -40.673 1.00 24.55 599 GLY A CA 1
ATOM 4702 C C . GLY A 1 599 ? -3.725 44.992 -39.812 1.00 24.55 599 GLY A C 1
ATOM 4703 O O . GLY A 1 599 ? -4.417 44.123 -40.322 1.00 24.55 599 GLY A O 1
ATOM 4704 N N . THR A 1 600 ? -3.842 45.386 -38.538 1.00 26.91 600 THR A N 1
ATOM 4705 C CA . THR A 1 600 ? -5.103 45.567 -37.775 1.00 26.91 600 THR A CA 1
ATOM 4706 C C . THR A 1 600 ? -6.085 44.398 -37.583 1.00 26.91 600 THR A C 1
ATOM 4708 O O . THR A 1 600 ? -6.947 44.107 -38.409 1.00 26.91 600 THR A O 1
ATOM 4711 N N . ASP A 1 601 ? -5.985 43.819 -36.387 1.00 36.41 601 ASP A N 1
ATOM 4712 C CA . ASP A 1 601 ? -7.032 43.648 -35.365 1.00 36.41 601 ASP A CA 1
ATOM 4713 C C . ASP A 1 601 ? -8.437 44.223 -35.697 1.00 36.41 601 ASP A C 1
ATOM 4715 O O . ASP A 1 601 ? -8.555 45.427 -35.905 1.00 36.41 601 ASP A O 1
ATOM 4719 N N . GLN A 1 602 ? -9.464 43.346 -35.727 1.00 28.92 602 GLN A N 1
ATOM 4720 C CA . GLN A 1 602 ? -10.942 43.565 -35.647 1.00 28.92 602 GLN A CA 1
ATOM 4721 C C . GLN A 1 602 ? -11.828 42.626 -36.505 1.00 28.92 602 GLN A C 1
ATOM 4723 O O . GLN A 1 602 ? -13.023 42.877 -36.669 1.00 28.92 602 GLN A O 1
ATOM 4728 N N . ARG A 1 603 ? -11.321 41.490 -37.013 1.00 28.52 603 ARG A N 1
ATOM 4729 C CA . ARG A 1 603 ? -12.157 40.500 -37.744 1.00 28.52 603 ARG A CA 1
ATOM 4730 C C . ARG A 1 603 ? -12.279 39.097 -37.136 1.00 28.52 603 ARG A C 1
ATOM 4732 O O . ARG A 1 603 ? -13.126 38.333 -37.598 1.00 28.52 603 ARG A O 1
ATOM 4739 N N . GLU A 1 604 ? -11.557 38.761 -36.069 1.00 30.02 604 GLU A N 1
ATOM 4740 C CA . GLU A 1 604 ? -11.630 37.408 -35.484 1.00 30.02 604 GLU A CA 1
ATOM 4741 C C . GLU A 1 604 ? -12.869 37.149 -34.612 1.00 30.02 604 GLU A C 1
ATOM 4743 O O . GLU A 1 604 ? -13.317 36.007 -34.517 1.00 30.02 604 GLU A O 1
ATOM 4748 N N . GLN A 1 605 ? -13.523 38.178 -34.064 1.00 32.34 605 GLN A N 1
ATOM 4749 C CA . GLN A 1 605 ? -14.737 37.969 -33.258 1.00 32.34 605 GLN A CA 1
ATOM 4750 C C . GLN A 1 605 ? -16.010 37.743 -34.092 1.00 32.34 605 GLN A C 1
ATOM 4752 O O . GLN A 1 605 ? -16.955 37.123 -33.612 1.00 32.34 605 GLN A O 1
ATOM 4757 N N . VAL A 1 606 ? -16.025 38.133 -35.372 1.00 33.78 606 VAL A N 1
ATOM 4758 C CA . VAL A 1 606 ? -17.187 37.921 -36.260 1.00 33.78 606 VAL A CA 1
ATOM 4759 C C . VAL A 1 606 ? -17.099 36.581 -37.013 1.00 33.78 606 VAL A C 1
ATOM 4761 O O . VAL A 1 606 ? -18.126 35.993 -37.353 1.00 33.78 606 VAL A O 1
ATOM 4764 N N . ALA A 1 607 ? -15.896 36.028 -37.210 1.00 30.28 607 ALA A N 1
ATOM 4765 C CA . ALA A 1 607 ? -15.701 34.731 -37.867 1.00 30.28 607 ALA A CA 1
ATOM 4766 C C . ALA A 1 607 ? -16.085 33.541 -36.966 1.00 30.28 607 ALA A C 1
ATOM 4768 O O . ALA A 1 607 ? -16.720 32.593 -37.429 1.00 30.28 607 ALA A O 1
ATOM 4769 N N . VAL A 1 608 ? -15.797 33.615 -35.663 1.00 32.97 608 VAL A N 1
ATOM 4770 C CA . VAL A 1 608 ? -16.090 32.530 -34.704 1.00 32.97 608 VAL A CA 1
ATOM 4771 C C . VAL A 1 608 ? -17.596 32.373 -34.448 1.00 32.97 608 VAL A C 1
ATOM 4773 O O . VAL A 1 608 ? -18.080 31.263 -34.220 1.00 32.97 608 VAL A O 1
ATOM 4776 N N . GLN A 1 609 ? -18.369 33.455 -34.565 1.00 31.92 609 GLN A N 1
ATOM 4777 C CA . GLN A 1 609 ? -19.822 33.424 -34.370 1.00 31.92 609 GLN A CA 1
ATOM 4778 C C . GLN A 1 609 ? -20.583 32.985 -35.635 1.00 31.92 609 GLN A C 1
ATOM 4780 O O . GLN A 1 609 ? -21.665 32.412 -35.529 1.00 31.92 609 GLN A O 1
ATOM 4785 N N . LYS A 1 610 ? -19.975 33.144 -36.822 1.00 29.56 610 LYS A N 1
ATOM 4786 C CA . LYS A 1 610 ? -20.492 32.636 -38.107 1.00 29.56 610 LYS A CA 1
ATOM 4787 C C . LYS A 1 610 ? -20.121 31.164 -38.361 1.00 29.56 610 LYS A C 1
ATOM 4789 O O . LYS A 1 610 ? -20.874 30.451 -39.011 1.00 29.56 610 LYS A O 1
ATOM 4794 N N . LEU A 1 611 ? -19.013 30.678 -37.790 1.00 29.56 611 LEU A N 1
ATOM 4795 C CA . LEU A 1 611 ? -18.608 29.262 -37.840 1.00 29.56 611 LEU A CA 1
ATOM 4796 C C . LEU A 1 611 ? -19.411 28.362 -36.884 1.00 29.56 611 LEU A C 1
ATOM 4798 O O . LEU A 1 611 ? -19.622 27.190 -37.187 1.00 29.56 611 LEU A O 1
ATOM 4802 N N . LYS A 1 612 ? -19.931 28.899 -35.771 1.00 29.78 612 LYS A N 1
ATOM 4803 C CA . LYS A 1 612 ? -20.795 28.144 -34.841 1.00 29.78 612 LYS A CA 1
ATOM 4804 C C . LYS A 1 612 ? -22.222 27.912 -35.359 1.00 29.78 612 LYS A C 1
ATOM 4806 O O . LYS A 1 612 ? -22.840 26.927 -34.962 1.00 29.78 612 LYS A O 1
ATOM 4811 N N . SER A 1 613 ? -22.732 28.760 -36.258 1.00 29.08 613 SER A N 1
ATOM 4812 C CA . SER A 1 613 ? -24.069 28.598 -36.858 1.00 29.08 613 SER A CA 1
ATOM 4813 C C . SER A 1 613 ? -24.087 27.748 -38.135 1.00 29.08 613 SER A C 1
ATOM 4815 O O . SER A 1 613 ? -25.148 27.265 -38.519 1.00 29.08 613 SER A O 1
ATOM 4817 N N . ILE A 1 614 ? -22.928 27.521 -38.763 1.00 31.00 614 ILE A N 1
ATOM 4818 C CA . ILE A 1 614 ? -22.784 26.649 -39.943 1.00 31.00 614 ILE A CA 1
ATOM 4819 C C . ILE A 1 614 ? -22.552 25.183 -39.527 1.00 31.00 614 ILE A C 1
ATOM 4821 O O . ILE A 1 614 ? -22.996 24.268 -40.211 1.00 31.00 614 ILE A O 1
ATOM 4825 N N . LEU A 1 615 ? -21.950 24.929 -38.357 1.00 30.88 615 LEU A N 1
ATOM 4826 C CA . LEU A 1 615 ? -21.613 23.569 -37.903 1.00 30.88 615 LEU A CA 1
ATOM 4827 C C . LEU A 1 615 ? -22.726 22.801 -37.164 1.00 30.88 615 LEU A C 1
ATOM 4829 O O . LEU A 1 615 ? -22.474 21.708 -36.666 1.00 30.88 615 LEU A O 1
ATOM 4833 N N . THR A 1 616 ? -23.951 23.327 -37.082 1.00 33.56 616 THR A N 1
ATOM 4834 C CA . THR A 1 616 ? -25.053 22.680 -36.336 1.00 33.56 616 THR A CA 1
ATOM 4835 C C . THR A 1 616 ? -26.220 22.175 -37.189 1.00 33.56 616 THR A C 1
ATOM 4837 O O . THR A 1 616 ? -27.190 21.680 -36.619 1.00 33.56 616 THR A O 1
ATOM 4840 N N . LYS A 1 617 ? -26.153 22.220 -38.531 1.00 30.56 617 LYS A N 1
ATOM 4841 C CA . LYS A 1 617 ? -27.281 21.764 -39.374 1.00 30.56 617 LYS A CA 1
ATOM 4842 C C . LYS A 1 617 ? -26.987 20.872 -40.587 1.00 30.56 617 LYS A C 1
ATOM 4844 O O . LYS A 1 617 ? -27.952 20.444 -41.204 1.00 30.56 617 LYS A O 1
ATOM 4849 N N . GLU A 1 618 ? -25.741 20.499 -40.898 1.00 32.44 618 GLU A N 1
ATOM 4850 C CA . GLU A 1 618 ? -25.458 19.831 -42.191 1.00 32.44 618 GLU A CA 1
ATOM 4851 C C . GLU A 1 618 ? -24.573 18.569 -42.166 1.00 32.44 618 GLU A C 1
ATOM 4853 O O . GLU A 1 618 ? -23.954 18.225 -43.165 1.00 32.44 618 GLU A O 1
ATOM 4858 N N . THR A 1 619 ? -24.534 17.806 -41.068 1.00 29.45 619 THR A N 1
ATOM 4859 C CA . THR A 1 619 ? -23.849 16.486 -41.059 1.00 29.45 619 THR A CA 1
ATOM 4860 C C . THR A 1 619 ? -24.541 15.421 -40.197 1.00 29.45 619 THR A C 1
ATOM 4862 O O . THR A 1 619 ? -23.894 14.585 -39.574 1.00 29.45 619 THR A O 1
ATOM 4865 N N . LEU A 1 620 ? -25.881 15.412 -40.175 1.00 29.66 620 LEU A N 1
ATOM 4866 C CA . LEU A 1 620 ? -26.677 14.338 -39.547 1.00 29.66 620 LEU A CA 1
ATOM 4867 C C . LEU A 1 620 ? -27.629 13.601 -40.508 1.00 29.66 620 LEU A C 1
ATOM 4869 O O . LEU A 1 620 ? -28.427 12.777 -40.075 1.00 29.66 620 LEU A O 1
ATOM 4873 N N . GLN A 1 621 ? -27.505 13.818 -41.818 1.00 29.00 621 GLN A N 1
ATOM 4874 C CA . GLN A 1 621 ? -28.214 13.051 -42.847 1.00 29.00 621 GLN A CA 1
ATOM 4875 C C . GLN A 1 621 ? -27.278 12.821 -44.035 1.00 29.00 621 GLN A C 1
ATOM 4877 O O . GLN A 1 621 ? -27.171 13.685 -44.892 1.00 29.00 621 GLN A O 1
ATOM 4882 N N . ASN A 1 622 ? -26.531 11.710 -44.020 1.00 27.19 622 ASN A N 1
ATOM 4883 C CA . ASN A 1 622 ? -26.070 10.946 -45.201 1.00 27.19 622 ASN A CA 1
ATOM 4884 C C . ASN A 1 622 ? -25.037 9.869 -44.813 1.00 27.19 622 ASN A C 1
ATOM 4886 O O . ASN A 1 622 ? -23.982 9.735 -45.425 1.00 27.19 622 ASN A O 1
ATOM 4890 N N . VAL A 1 623 ? -25.350 9.058 -43.798 1.00 27.00 623 VAL A N 1
ATOM 4891 C CA . VAL A 1 623 ? -24.693 7.752 -43.603 1.00 27.00 623 VAL A CA 1
ATOM 4892 C C . VAL A 1 623 ? -25.776 6.680 -43.514 1.00 27.00 623 VAL A C 1
ATOM 4894 O O . VAL A 1 623 ? -25.981 6.027 -42.499 1.00 27.00 623 VAL A O 1
ATOM 4897 N N . SER A 1 624 ? -26.527 6.544 -44.601 1.00 28.52 624 SER A N 1
ATOM 4898 C CA . SER A 1 624 ? -27.332 5.363 -44.905 1.00 28.52 624 SER A CA 1
ATOM 4899 C C . SER A 1 624 ? -27.559 5.362 -46.414 1.00 28.52 624 SER A C 1
ATOM 4901 O O . SER A 1 624 ? -28.157 6.303 -46.924 1.00 28.52 624 SER A O 1
ATOM 4903 N N . HIS A 1 625 ? -27.082 4.312 -47.087 1.00 26.73 625 HIS A N 1
ATOM 4904 C CA . HIS A 1 625 ? -26.979 4.110 -48.543 1.00 26.73 625 HIS A CA 1
ATOM 4905 C C . HIS A 1 625 ? -25.697 4.657 -49.191 1.00 26.73 625 HIS A C 1
ATOM 4907 O O . HIS A 1 625 ? -25.597 5.823 -49.542 1.00 26.73 625 HIS A O 1
ATOM 4913 N N . VAL A 1 626 ? -24.702 3.788 -49.389 1.00 25.50 626 VAL A N 1
ATOM 4914 C CA . VAL A 1 626 ? -24.468 3.048 -50.646 1.00 25.50 626 VAL A CA 1
ATOM 4915 C C . VAL A 1 626 ? -23.229 2.172 -50.416 1.00 25.50 626 VAL A C 1
ATOM 4917 O O . VAL A 1 626 ? -22.093 2.632 -50.466 1.00 25.50 626 VAL A O 1
ATOM 4920 N N . GLU A 1 627 ? -23.453 0.883 -50.161 1.00 30.45 627 GLU A N 1
ATOM 4921 C CA . GLU A 1 627 ? -22.500 -0.145 -50.573 1.00 30.45 627 GLU A CA 1
ATOM 4922 C C . GLU A 1 627 ? -22.568 -0.235 -52.099 1.00 30.45 627 GLU A C 1
ATOM 4924 O O . GLU A 1 627 ? -23.630 -0.527 -52.651 1.00 30.45 627 GLU A O 1
ATOM 4929 N N . LYS A 1 628 ? -21.445 -0.005 -52.784 1.00 26.23 628 LYS A N 1
ATOM 4930 C CA . LYS A 1 628 ? -21.140 -0.671 -54.054 1.00 26.23 628 LYS A CA 1
ATOM 4931 C C . LYS A 1 628 ? -19.628 -0.754 -54.249 1.00 26.23 628 LYS A C 1
ATOM 4933 O O . LYS A 1 628 ? -18.898 0.227 -54.161 1.00 26.23 628 LYS A O 1
ATOM 4938 N N . SER A 1 629 ? -19.205 -1.987 -54.469 1.00 30.17 629 SER A N 1
ATOM 4939 C CA . SER A 1 629 ? -17.866 -2.477 -54.754 1.00 30.17 629 SER A CA 1
ATOM 4940 C C . SER A 1 629 ? -17.263 -1.880 -56.027 1.00 30.17 629 SER A C 1
ATOM 4942 O O . SER A 1 629 ? -17.894 -1.951 -57.079 1.00 30.17 629 SER A O 1
ATOM 4944 N N . TYR A 1 630 ? -16.004 -1.447 -55.956 1.00 26.14 630 TYR A N 1
ATOM 4945 C CA . TYR A 1 630 ? -15.103 -1.418 -57.111 1.00 26.14 630 TYR A CA 1
ATOM 4946 C C . TYR A 1 630 ? -13.924 -2.352 -56.845 1.00 26.14 630 TYR A C 1
ATOM 4948 O O . TYR A 1 630 ? -13.387 -2.389 -55.735 1.00 26.14 630 TYR A O 1
ATOM 4956 N N . SER A 1 631 ? -13.564 -3.156 -57.847 1.00 28.61 631 SER A N 1
ATOM 4957 C CA . SER A 1 631 ? -12.451 -4.100 -57.744 1.00 28.61 631 SER A CA 1
ATOM 4958 C C . SER A 1 631 ? -11.104 -3.390 -57.970 1.00 28.61 631 SER A C 1
ATOM 4960 O O . SER A 1 631 ? -11.055 -2.406 -58.710 1.00 28.61 631 SER A O 1
ATOM 4962 N N . PRO A 1 632 ? -9.992 -3.900 -57.408 1.00 33.28 632 PRO A N 1
ATOM 4963 C CA . PRO A 1 632 ? -8.660 -3.305 -57.564 1.00 33.28 632 PRO A CA 1
ATOM 4964 C C . PRO A 1 632 ? -8.137 -3.227 -59.011 1.00 33.28 632 PRO A C 1
ATOM 4966 O O . PRO A 1 632 ? -7.151 -2.539 -59.252 1.00 33.28 632 PRO A O 1
ATOM 4969 N N . ALA A 1 633 ? -8.779 -3.898 -59.973 1.00 33.38 633 ALA A N 1
ATOM 4970 C CA . ALA A 1 633 ? -8.312 -3.982 -61.358 1.00 33.38 633 ALA A CA 1
ATOM 4971 C C . ALA A 1 633 ? -8.652 -2.748 -62.222 1.00 33.38 633 ALA A C 1
ATOM 4973 O O . ALA A 1 633 ? -8.054 -2.565 -63.279 1.00 33.38 633 ALA A O 1
ATOM 4974 N N . GLU A 1 634 ? -9.564 -1.871 -61.790 1.00 35.12 634 GLU A N 1
ATOM 4975 C CA . GLU A 1 634 ? -9.925 -0.665 -62.562 1.00 35.12 634 GLU A CA 1
ATOM 4976 C C . GLU A 1 634 ? -9.101 0.577 -62.182 1.00 35.12 634 GLU A C 1
ATOM 4978 O O . GLU A 1 634 ? -9.034 1.531 -62.958 1.00 35.12 634 GLU A O 1
ATOM 4983 N N . LEU A 1 635 ? -8.396 0.563 -61.043 1.00 35.91 635 LEU A N 1
ATOM 4984 C CA . LEU A 1 635 ? -7.509 1.668 -60.651 1.00 35.91 635 LEU A CA 1
ATOM 4985 C C . LEU A 1 635 ? -6.121 1.609 -61.315 1.00 35.91 635 LEU A C 1
ATOM 4987 O O . LEU A 1 635 ? -5.456 2.639 -61.413 1.00 35.91 635 LEU A O 1
ATOM 4991 N N . GLU A 1 636 ? -5.687 0.443 -61.803 1.00 37.34 636 GLU A N 1
ATOM 4992 C CA . GLU A 1 636 ? -4.381 0.295 -62.468 1.00 37.34 636 GLU A CA 1
ATOM 4993 C C . GLU A 1 636 ? -4.381 0.785 -63.925 1.00 37.34 636 GLU A C 1
ATOM 4995 O O . GLU A 1 636 ? -3.349 1.248 -64.413 1.00 37.34 636 GLU A O 1
ATOM 5000 N N . ASN A 1 637 ? -5.529 0.790 -64.610 1.00 35.06 637 ASN A N 1
ATOM 5001 C CA . ASN A 1 637 ? -5.582 1.180 -66.024 1.00 35.06 637 ASN A CA 1
ATOM 5002 C C . ASN A 1 637 ? -5.571 2.706 -66.243 1.00 35.06 637 ASN A C 1
ATOM 5004 O O . ASN A 1 637 ? -5.002 3.188 -67.221 1.00 35.06 637 ASN A O 1
ATOM 5008 N N . ASN A 1 638 ? -6.114 3.493 -65.307 1.00 33.38 638 ASN A N 1
ATOM 5009 C CA . ASN A 1 638 ? -6.155 4.956 -65.444 1.00 33.38 638 ASN A CA 1
ATOM 5010 C C . ASN A 1 638 ? -4.825 5.647 -65.083 1.00 33.38 638 ASN A C 1
ATOM 5012 O O . ASN A 1 638 ? -4.558 6.751 -65.554 1.00 33.38 638 ASN A O 1
ATOM 5016 N N . ALA A 1 639 ? -3.948 4.990 -64.315 1.00 35.94 639 ALA A N 1
ATOM 5017 C CA . ALA A 1 639 ? -2.608 5.501 -64.006 1.00 35.94 639 ALA A CA 1
ATOM 5018 C C . ALA A 1 639 ? -1.596 5.270 -65.152 1.00 35.94 639 ALA A C 1
ATOM 5020 O O . ALA A 1 639 ? -0.629 6.025 -65.300 1.00 35.94 639 ALA A O 1
ATOM 5021 N N . LEU A 1 640 ? -1.836 4.260 -66.000 1.00 37.59 640 LEU A N 1
ATOM 5022 C CA . LEU A 1 640 ? -0.975 3.941 -67.143 1.00 37.59 640 LEU A CA 1
ATOM 5023 C C . LEU A 1 640 ? -1.185 4.904 -68.329 1.00 37.59 640 LEU A C 1
ATOM 5025 O O . LEU A 1 640 ? -0.252 5.181 -69.077 1.00 37.59 640 LEU A O 1
ATOM 5029 N N . ILE A 1 641 ? -2.390 5.465 -68.477 1.00 38.00 641 ILE A N 1
ATOM 5030 C CA . ILE A 1 641 ? -2.722 6.384 -69.579 1.00 38.00 641 ILE A CA 1
ATOM 5031 C C . ILE A 1 641 ? -2.123 7.782 -69.340 1.00 38.00 641 ILE A C 1
ATOM 5033 O O . ILE A 1 641 ? -1.599 8.392 -70.268 1.00 38.00 641 ILE A O 1
ATOM 5037 N N . SER A 1 642 ? -2.076 8.259 -68.091 1.00 33.12 642 SER A N 1
ATOM 5038 C CA . SER A 1 642 ? -1.496 9.576 -67.773 1.00 33.12 642 SER A CA 1
ATOM 5039 C C . SER A 1 642 ? 0.036 9.622 -67.867 1.00 33.12 642 SER A C 1
ATOM 5041 O O . SER A 1 642 ? 0.609 10.708 -67.943 1.00 33.12 642 SER A O 1
ATOM 5043 N N . SER A 1 643 ? 0.712 8.470 -67.850 1.00 37.41 643 SER A N 1
ATOM 5044 C CA . SER A 1 643 ? 2.179 8.381 -67.876 1.00 37.41 643 SER A CA 1
ATOM 5045 C C . SER A 1 643 ? 2.766 8.265 -69.291 1.00 37.41 643 SER A C 1
ATOM 5047 O O . SER A 1 643 ? 3.954 8.525 -69.472 1.00 37.41 643 SER A O 1
ATOM 5049 N N . LEU A 1 644 ? 1.944 7.969 -70.306 1.00 34.81 644 LEU A N 1
ATOM 5050 C CA . LEU A 1 644 ? 2.354 7.914 -71.718 1.00 34.81 644 LEU A CA 1
ATOM 5051 C C . LEU A 1 644 ? 2.231 9.257 -72.461 1.00 34.81 644 LEU A C 1
ATOM 5053 O O . LEU A 1 644 ? 2.747 9.383 -73.566 1.00 34.81 644 LEU A O 1
ATOM 5057 N N . GLN A 1 645 ? 1.613 10.277 -71.859 1.00 36.31 645 GLN A N 1
ATOM 5058 C CA . GLN A 1 645 ? 1.339 11.566 -72.516 1.00 36.31 645 GLN A CA 1
ATOM 5059 C C . GLN A 1 645 ? 2.361 12.683 -72.229 1.00 36.31 645 GLN A C 1
ATOM 5061 O O . GLN A 1 645 ? 2.218 13.780 -72.757 1.00 36.31 645 GLN A O 1
ATOM 5066 N N . ILE A 1 646 ? 3.401 12.418 -71.429 1.00 35.94 646 ILE A N 1
ATOM 5067 C CA . ILE A 1 646 ? 4.412 13.423 -71.022 1.00 35.94 646 ILE A CA 1
ATOM 5068 C C . ILE A 1 646 ? 5.782 13.178 -71.700 1.00 35.94 646 ILE A C 1
ATOM 5070 O O . ILE A 1 646 ? 6.720 13.950 -71.531 1.00 35.94 646 ILE A O 1
ATOM 5074 N N . ALA A 1 647 ? 5.916 12.123 -72.514 1.00 33.12 647 ALA A N 1
ATOM 5075 C CA . ALA A 1 647 ? 7.169 11.804 -73.211 1.00 33.12 647 ALA A CA 1
ATOM 5076 C C . ALA A 1 647 ? 7.380 12.566 -74.536 1.00 33.12 647 ALA A C 1
ATOM 5078 O O . ALA A 1 647 ? 8.468 12.486 -75.102 1.00 33.12 647 ALA A O 1
ATOM 5079 N N . ASP A 1 648 ? 6.394 13.334 -75.000 1.00 35.69 648 ASP A N 1
ATOM 5080 C CA . ASP A 1 648 ? 6.536 14.260 -76.125 1.00 35.69 648 ASP A CA 1
ATOM 5081 C C . ASP A 1 648 ? 6.481 15.700 -75.600 1.00 35.69 648 ASP A C 1
ATOM 5083 O O . ASP A 1 648 ? 5.662 16.008 -74.741 1.00 35.69 648 ASP A O 1
ATOM 5087 N N . VAL A 1 649 ? 7.306 16.591 -76.161 1.00 36.19 649 VAL A N 1
ATOM 5088 C CA . VAL A 1 649 ? 7.425 18.042 -75.867 1.00 36.19 649 VAL A CA 1
ATOM 5089 C C . VAL A 1 649 ? 8.536 18.438 -74.870 1.00 36.19 649 VAL A C 1
ATOM 5091 O O . VAL A 1 649 ? 8.281 18.862 -73.747 1.00 36.19 649 VAL A O 1
ATOM 5094 N N . LYS A 1 650 ? 9.797 18.403 -75.339 1.00 33.47 650 LYS A N 1
ATOM 5095 C CA . LYS A 1 650 ? 10.694 19.583 -75.513 1.00 33.47 650 LYS A CA 1
ATOM 5096 C C . LYS A 1 650 ? 12.164 19.162 -75.666 1.00 33.47 650 LYS A C 1
ATOM 5098 O O . LYS A 1 650 ? 12.911 19.069 -74.698 1.00 33.47 650 LYS A O 1
ATOM 5103 N N . LEU A 1 651 ? 12.589 19.003 -76.919 1.00 36.81 651 LEU A N 1
ATOM 5104 C CA . LEU A 1 651 ? 13.968 19.259 -77.338 1.00 36.81 651 LEU A CA 1
ATOM 5105 C C . LEU A 1 651 ? 14.089 20.755 -77.667 1.00 36.81 651 LEU A C 1
ATOM 5107 O O . LEU A 1 651 ? 13.357 21.240 -78.525 1.00 36.81 651 LEU A O 1
ATOM 5111 N N . HIS A 1 652 ? 15.028 21.468 -77.044 1.00 32.47 652 HIS A N 1
ATOM 5112 C CA . HIS A 1 652 ? 15.660 22.621 -77.687 1.00 32.47 652 HIS A CA 1
ATOM 5113 C C . HIS A 1 652 ? 17.115 22.781 -77.233 1.00 32.47 652 HIS A C 1
ATOM 5115 O O . HIS A 1 652 ? 17.428 22.733 -76.046 1.00 32.47 652 HIS A O 1
ATOM 5121 N N . ASN A 1 653 ? 17.973 22.922 -78.242 1.00 33.69 653 ASN A N 1
ATOM 5122 C CA . ASN A 1 653 ? 19.431 22.947 -78.219 1.00 33.69 653 ASN A CA 1
ATOM 5123 C C . ASN A 1 653 ? 20.025 24.174 -77.513 1.00 33.69 653 ASN A C 1
ATOM 5125 O O . ASN A 1 653 ? 19.550 25.287 -77.724 1.00 33.69 653 ASN A O 1
ATOM 5129 N N . ASN A 1 654 ? 21.159 23.980 -76.834 1.00 30.36 654 ASN A N 1
ATOM 5130 C CA . ASN A 1 654 ? 22.235 24.972 -76.777 1.00 30.36 654 ASN A CA 1
ATOM 5131 C C . ASN A 1 654 ? 23.594 24.233 -76.724 1.00 30.36 654 ASN A C 1
ATOM 5133 O O . ASN A 1 654 ? 23.703 23.282 -75.945 1.00 30.36 654 ASN A O 1
ATOM 5137 N N . PRO A 1 655 ? 24.590 24.581 -77.563 1.00 41.97 655 PRO A N 1
ATOM 5138 C CA . PRO A 1 655 ? 25.871 23.889 -77.622 1.00 41.97 655 PRO A CA 1
ATOM 5139 C C . PRO A 1 655 ? 26.879 24.587 -76.705 1.00 41.97 655 PRO A C 1
ATOM 5141 O O . PRO A 1 655 ? 27.110 25.777 -76.868 1.00 41.97 655 PRO A O 1
ATOM 5144 N N . ASP A 1 656 ? 27.399 23.851 -75.725 1.00 38.94 656 ASP A N 1
ATOM 5145 C CA . ASP A 1 656 ? 28.734 23.981 -75.110 1.00 38.94 656 ASP A CA 1
ATOM 5146 C C . ASP A 1 656 ? 28.671 23.467 -73.670 1.00 38.94 656 ASP A C 1
ATOM 5148 O O . ASP A 1 656 ? 28.526 24.230 -72.722 1.00 38.94 656 ASP A O 1
ATOM 5152 N N . ASP A 1 657 ? 28.760 22.144 -73.510 1.00 33.47 657 ASP A N 1
ATOM 5153 C CA . ASP A 1 657 ? 29.426 21.568 -72.341 1.00 33.47 657 ASP A CA 1
ATOM 5154 C C . ASP A 1 657 ? 29.750 20.090 -72.594 1.00 33.47 657 ASP A C 1
ATOM 5156 O O . ASP A 1 657 ? 28.879 19.220 -72.688 1.00 33.47 657 ASP A O 1
ATOM 5160 N N . HIS A 1 658 ? 31.037 19.786 -72.739 1.00 42.62 658 HIS A N 1
ATOM 5161 C CA . HIS A 1 658 ? 31.521 18.413 -72.770 1.00 42.62 658 HIS A CA 1
ATOM 5162 C C . HIS A 1 658 ? 31.637 17.894 -71.334 1.00 42.62 658 HIS A C 1
ATOM 5164 O O . HIS A 1 658 ? 32.690 18.046 -70.721 1.00 42.62 658 HIS A O 1
ATOM 5170 N N . GLN A 1 659 ? 30.602 17.213 -70.820 1.00 41.25 659 GLN A N 1
ATOM 5171 C CA . GLN A 1 659 ? 30.761 16.187 -69.777 1.00 41.25 659 GLN A CA 1
ATOM 5172 C C . GLN A 1 659 ? 29.525 15.270 -69.625 1.00 41.25 659 GLN A C 1
ATOM 5174 O O . GLN A 1 659 ? 28.441 15.706 -69.267 1.00 41.25 659 GLN A O 1
ATOM 5179 N N . LEU A 1 660 ? 29.746 13.974 -69.902 1.00 43.19 660 LEU A N 1
ATOM 5180 C CA . LEU A 1 660 ? 28.952 12.773 -69.568 1.00 43.19 660 LEU A CA 1
ATOM 5181 C C . LEU A 1 660 ? 27.406 12.867 -69.596 1.00 43.19 660 LEU A C 1
ATOM 5183 O O . LEU A 1 660 ? 26.760 13.167 -68.595 1.00 43.19 660 LEU A O 1
ATOM 5187 N N . LEU A 1 661 ? 26.807 12.424 -70.712 1.00 39.28 661 LEU A N 1
ATOM 5188 C CA . LEU A 1 661 ? 25.379 12.090 -70.810 1.00 39.28 661 LEU A CA 1
ATOM 5189 C C . LEU A 1 661 ? 25.022 10.899 -69.896 1.00 39.28 661 LEU A C 1
ATOM 5191 O O . LEU A 1 661 ? 25.429 9.765 -70.157 1.00 39.28 661 LEU A O 1
ATOM 5195 N N . ASP A 1 662 ? 24.196 11.131 -68.873 1.00 49.72 662 ASP A N 1
ATOM 5196 C CA . ASP A 1 662 ? 23.507 10.071 -68.130 1.00 49.72 662 ASP A CA 1
ATOM 5197 C C . ASP A 1 662 ? 22.115 9.817 -68.755 1.00 49.72 662 ASP A C 1
ATOM 5199 O O . ASP A 1 662 ? 21.402 10.746 -69.128 1.00 49.72 662 ASP A O 1
ATOM 5203 N N . SER A 1 663 ? 21.725 8.545 -68.905 1.00 48.75 663 SER A N 1
ATOM 5204 C CA . SER A 1 663 ? 20.504 8.122 -69.623 1.00 48.75 663 SER A CA 1
ATOM 5205 C C . SER A 1 663 ? 19.205 8.757 -69.066 1.00 48.75 663 SER A C 1
ATOM 5207 O O . SER A 1 663 ? 19.046 8.806 -67.841 1.00 48.75 663 SER A O 1
ATOM 5209 N N . PRO A 1 664 ? 18.212 9.125 -69.910 1.00 52.91 664 PRO A N 1
ATOM 5210 C CA . PRO A 1 664 ? 16.924 9.713 -69.491 1.00 52.91 664 PRO A CA 1
ATOM 5211 C C . PRO A 1 664 ? 16.187 8.917 -68.398 1.00 52.91 664 PRO A C 1
ATOM 5213 O O . PRO A 1 664 ? 15.548 9.480 -67.509 1.00 52.91 664 PRO A O 1
ATOM 5216 N N . ALA A 1 665 ? 16.352 7.591 -68.390 1.00 50.09 665 ALA A N 1
ATOM 5217 C CA . ALA A 1 665 ? 15.766 6.702 -67.389 1.00 50.09 665 ALA A CA 1
ATOM 5218 C C . ALA A 1 665 ? 16.352 6.889 -65.974 1.00 50.09 665 ALA A C 1
ATOM 5220 O O . ALA A 1 665 ? 15.679 6.603 -64.979 1.00 50.09 665 ALA A O 1
ATOM 5221 N N . LYS A 1 666 ? 17.599 7.363 -65.850 1.00 52.78 666 LYS A N 1
ATOM 5222 C CA . LYS A 1 666 ? 18.207 7.684 -64.550 1.00 52.78 666 LYS A CA 1
ATOM 5223 C C . LYS A 1 666 ? 17.671 8.996 -63.982 1.00 52.78 666 LYS A C 1
ATOM 5225 O O . LYS A 1 666 ? 17.491 9.067 -62.767 1.00 52.78 666 LYS A O 1
ATOM 5230 N N . LEU A 1 667 ? 17.369 9.980 -64.831 1.00 51.25 667 LEU A N 1
ATOM 5231 C CA . LEU A 1 667 ? 16.809 11.265 -64.402 1.00 51.25 667 LEU A CA 1
ATOM 5232 C C . LEU A 1 667 ? 15.395 11.086 -63.825 1.00 51.25 667 LEU A C 1
ATOM 5234 O O . LEU A 1 667 ? 15.131 11.498 -62.697 1.00 51.25 667 LEU A O 1
ATOM 5238 N N . ILE A 1 668 ? 14.537 10.335 -64.525 1.00 58.50 668 ILE A N 1
ATOM 5239 C CA . ILE A 1 668 ? 13.166 10.026 -64.079 1.00 58.50 668 ILE A CA 1
ATOM 5240 C C . ILE A 1 668 ? 13.174 9.200 -62.782 1.00 58.50 668 ILE A C 1
ATOM 5242 O O . ILE A 1 668 ? 12.409 9.457 -61.852 1.00 58.50 668 ILE A O 1
ATOM 5246 N N . ARG A 1 669 ? 14.093 8.229 -62.651 1.00 60.69 669 ARG A N 1
ATOM 5247 C CA . ARG A 1 669 ? 14.257 7.460 -61.400 1.00 60.69 669 ARG A CA 1
ATOM 5248 C C . ARG A 1 669 ? 14.739 8.310 -60.230 1.00 60.69 669 ARG A C 1
ATOM 5250 O O . ARG A 1 669 ? 14.500 7.924 -59.086 1.00 60.69 669 ARG A O 1
ATOM 5257 N N . ARG A 1 670 ? 15.450 9.406 -60.491 1.00 58.09 670 ARG A N 1
ATOM 5258 C CA . ARG A 1 670 ? 15.916 10.329 -59.456 1.00 58.09 670 ARG A CA 1
ATOM 5259 C C . ARG A 1 670 ? 14.767 11.209 -58.966 1.00 58.09 670 ARG A C 1
ATOM 5261 O O . ARG A 1 670 ? 14.540 11.229 -57.761 1.00 58.09 670 ARG A O 1
ATOM 5268 N N . GLN A 1 671 ? 13.967 11.766 -59.876 1.00 55.06 671 GLN A N 1
ATOM 5269 C CA . GLN A 1 671 ? 12.759 12.530 -59.531 1.00 55.06 671 GLN A CA 1
ATOM 5270 C C . GLN A 1 671 ? 11.732 11.682 -58.761 1.00 55.06 671 GLN A C 1
ATOM 5272 O O . GLN A 1 671 ? 11.329 12.049 -57.662 1.00 55.06 671 GLN A O 1
ATOM 5277 N N . LEU A 1 672 ? 11.434 10.459 -59.220 1.00 60.56 672 LEU A N 1
ATOM 5278 C CA . LEU A 1 672 ? 10.535 9.528 -58.511 1.00 60.56 672 LEU A CA 1
ATOM 5279 C C . LEU A 1 672 ? 11.061 9.056 -57.142 1.00 60.56 672 LEU A C 1
ATOM 5281 O O . LEU A 1 672 ? 10.317 8.459 -56.354 1.00 60.56 672 LEU A O 1
ATOM 5285 N N . ARG A 1 673 ? 12.364 9.215 -56.875 1.00 60.44 673 ARG A N 1
ATOM 5286 C CA . ARG A 1 673 ? 12.971 8.934 -55.565 1.00 60.44 673 ARG A CA 1
ATOM 5287 C C . ARG A 1 673 ? 12.907 10.145 -54.645 1.00 60.44 673 ARG A C 1
ATOM 5289 O O . ARG A 1 673 ? 12.808 9.938 -53.438 1.00 60.44 673 ARG A O 1
ATOM 5296 N N . GLU A 1 674 ? 12.966 11.353 -55.189 1.00 55.19 674 GLU A N 1
ATOM 5297 C CA . GLU A 1 674 ? 12.811 12.602 -54.441 1.00 55.19 674 GLU A CA 1
ATOM 5298 C C . GLU A 1 674 ? 11.353 12.792 -54.003 1.00 55.19 674 GLU A C 1
ATOM 5300 O O . GLU A 1 674 ? 11.115 12.887 -52.802 1.00 55.19 674 GLU A O 1
ATOM 5305 N N . GLU A 1 675 ? 10.369 12.620 -54.892 1.00 55.16 675 GLU A N 1
ATOM 5306 C CA . GLU A 1 675 ? 8.940 12.684 -54.522 1.00 55.16 675 GLU A CA 1
ATOM 5307 C C . GLU A 1 675 ? 8.551 11.628 -53.470 1.00 55.16 675 GLU A C 1
ATOM 5309 O O . GLU A 1 675 ? 7.833 11.905 -52.507 1.00 55.16 675 GLU A O 1
ATOM 5314 N N . ARG A 1 676 ? 9.089 10.402 -53.580 1.00 60.53 676 ARG A N 1
ATOM 5315 C CA . ARG A 1 676 ? 8.877 9.353 -52.562 1.00 60.53 676 ARG A CA 1
ATOM 5316 C C . ARG A 1 676 ? 9.548 9.660 -51.226 1.00 60.53 676 ARG A C 1
ATOM 5318 O O . ARG A 1 676 ? 9.116 9.124 -50.203 1.00 60.53 676 ARG A O 1
ATOM 5325 N N . ARG A 1 677 ? 10.629 10.444 -51.216 1.00 53.69 677 ARG A N 1
ATOM 5326 C CA . ARG A 1 677 ? 11.279 10.890 -49.976 1.00 53.69 677 ARG A CA 1
ATOM 5327 C C . ARG A 1 677 ? 10.453 11.982 -49.311 1.00 53.69 677 ARG A C 1
ATOM 5329 O O . ARG A 1 677 ? 10.226 11.877 -48.110 1.00 53.69 677 ARG A O 1
ATOM 5336 N N . GLU A 1 678 ? 9.927 12.927 -50.081 1.00 52.38 678 GLU A N 1
ATOM 5337 C CA . GLU A 1 678 ? 9.061 13.994 -49.572 1.00 52.38 678 GLU A CA 1
ATOM 5338 C C . GLU A 1 678 ? 7.744 13.446 -49.007 1.00 52.38 678 GLU A C 1
ATOM 5340 O O . GLU A 1 678 ? 7.386 13.763 -47.871 1.00 52.38 678 GLU A O 1
ATOM 5345 N N . GLN A 1 679 ? 7.084 12.515 -49.707 1.00 52.78 679 GLN A N 1
ATOM 5346 C CA . GLN A 1 679 ? 5.881 11.851 -49.186 1.00 52.78 679 GLN A CA 1
ATOM 5347 C C . GLN A 1 679 ? 6.147 11.073 -47.890 1.00 52.78 679 GLN A C 1
ATOM 5349 O O . GLN A 1 679 ? 5.351 11.132 -46.955 1.00 52.78 679 GLN A O 1
ATOM 5354 N N . LYS A 1 680 ? 7.282 10.367 -47.784 1.00 53.47 680 LYS A N 1
ATOM 5355 C CA . LYS A 1 680 ? 7.648 9.661 -46.543 1.00 53.47 680 LYS A CA 1
ATOM 5356 C C . LYS A 1 680 ? 7.921 10.617 -45.386 1.00 53.47 680 LYS A C 1
ATOM 5358 O O . LYS A 1 680 ? 7.604 10.283 -44.247 1.00 53.47 680 LYS A O 1
ATOM 5363 N N . GLN A 1 681 ? 8.498 11.781 -45.666 1.00 45.22 681 GLN A N 1
ATOM 5364 C CA . GLN A 1 681 ? 8.800 12.789 -44.656 1.00 45.22 681 GLN A CA 1
ATOM 5365 C C . GLN A 1 681 ? 7.521 13.474 -44.143 1.00 45.22 681 GLN A C 1
ATOM 5367 O O . GLN A 1 681 ? 7.386 13.686 -42.938 1.00 45.22 681 GLN A O 1
ATOM 5372 N N . LEU A 1 682 ? 6.536 13.706 -45.018 1.00 47.59 682 LEU A N 1
ATOM 5373 C CA . LEU A 1 682 ? 5.191 14.169 -44.649 1.00 47.59 682 LEU A CA 1
ATOM 5374 C C . LEU A 1 682 ? 4.438 13.155 -43.770 1.00 47.59 682 LEU A C 1
ATOM 5376 O O . LEU A 1 682 ? 3.893 13.539 -42.737 1.00 47.59 682 LEU A O 1
ATOM 5380 N N . VAL A 1 683 ? 4.474 11.860 -44.113 1.00 54.31 683 VAL A N 1
ATOM 5381 C CA . VAL A 1 683 ? 3.817 10.796 -43.323 1.00 54.31 683 VAL A CA 1
ATOM 5382 C C . VAL A 1 683 ? 4.443 10.640 -41.933 1.00 54.31 683 VAL A C 1
ATOM 5384 O O . VAL A 1 683 ? 3.720 10.497 -40.950 1.00 54.31 683 VAL A O 1
ATOM 5387 N N . PHE A 1 684 ? 5.774 10.709 -41.824 1.00 44.56 684 PHE A N 1
ATOM 5388 C CA . PHE A 1 684 ? 6.456 10.655 -40.524 1.00 44.56 684 PHE A CA 1
ATOM 5389 C C . PHE A 1 684 ? 6.110 11.856 -39.638 1.00 44.56 684 PHE A C 1
ATOM 5391 O O . PHE A 1 684 ? 5.885 11.689 -38.443 1.00 44.56 684 PHE A O 1
ATOM 5398 N N . THR A 1 685 ? 6.011 13.049 -40.228 1.00 36.19 685 THR A N 1
ATOM 5399 C CA . THR A 1 685 ? 5.647 14.265 -39.486 1.00 36.19 685 THR A CA 1
ATOM 5400 C C . THR A 1 685 ? 4.200 14.186 -38.984 1.00 36.19 685 THR A C 1
ATOM 5402 O O . THR A 1 685 ? 3.943 14.491 -37.824 1.00 36.19 685 THR A O 1
ATOM 5405 N N . GLN A 1 686 ? 3.270 13.670 -39.800 1.00 41.09 686 GLN A N 1
ATOM 5406 C CA . GLN A 1 686 ? 1.881 13.436 -39.382 1.00 41.09 686 GLN A CA 1
ATOM 5407 C C . GLN A 1 686 ? 1.754 12.390 -38.262 1.00 41.09 686 GLN A C 1
ATOM 5409 O O . GLN A 1 686 ? 0.933 12.567 -37.366 1.00 41.09 686 GLN A O 1
ATOM 5414 N N . GLN A 1 687 ? 2.562 11.323 -38.276 1.00 42.78 687 GLN A N 1
ATOM 5415 C CA . GLN A 1 687 ? 2.551 10.306 -37.213 1.00 42.78 687 GLN A CA 1
ATOM 5416 C C . GLN A 1 687 ? 3.097 10.829 -35.878 1.00 42.78 687 GLN A C 1
ATOM 5418 O O . GLN A 1 687 ? 2.548 10.492 -34.826 1.00 42.78 687 GLN A O 1
ATOM 5423 N N . ASP A 1 688 ? 4.140 11.663 -35.909 1.00 45.38 688 ASP A N 1
ATOM 5424 C CA . ASP A 1 688 ? 4.658 12.327 -34.708 1.00 45.38 688 ASP A CA 1
ATOM 5425 C C . ASP A 1 688 ? 3.633 13.322 -34.140 1.00 45.38 688 ASP A C 1
ATOM 5427 O O . ASP A 1 688 ? 3.396 13.333 -32.929 1.00 45.38 688 ASP A O 1
ATOM 5431 N N . ASP A 1 689 ? 2.961 14.095 -34.998 1.00 43.38 689 ASP A N 1
ATOM 5432 C CA . ASP A 1 689 ? 1.900 15.016 -34.579 1.00 43.38 689 ASP A CA 1
ATOM 5433 C C . ASP A 1 689 ? 0.683 14.257 -34.005 1.00 43.38 689 ASP A C 1
ATOM 5435 O O . ASP A 1 689 ? 0.149 14.645 -32.964 1.00 43.38 689 ASP A O 1
ATOM 5439 N N . GLU A 1 690 ? 0.287 13.115 -34.582 1.00 50.62 690 GLU A N 1
ATOM 5440 C CA . GLU A 1 690 ? -0.802 12.277 -34.054 1.00 50.62 690 GLU A CA 1
ATOM 5441 C C . GLU A 1 690 ? -0.447 11.648 -32.691 1.00 50.62 690 GLU A C 1
ATOM 5443 O O . GLU A 1 690 ? -1.287 11.572 -31.785 1.00 50.62 690 GLU A O 1
ATOM 5448 N N . ALA A 1 691 ? 0.808 11.229 -32.498 1.00 46.97 691 ALA A N 1
ATOM 5449 C CA . ALA A 1 691 ? 1.297 10.723 -31.216 1.00 46.97 691 ALA A CA 1
ATOM 5450 C C . ALA A 1 691 ? 1.307 11.818 -30.135 1.00 46.97 691 ALA A C 1
ATOM 5452 O O . ALA A 1 691 ? 0.931 11.559 -28.986 1.00 46.97 691 ALA A O 1
ATOM 5453 N N . VAL A 1 692 ? 1.679 13.048 -30.503 1.00 46.81 692 VAL A N 1
ATOM 5454 C CA . VAL A 1 692 ? 1.609 14.218 -29.618 1.00 46.81 692 VAL A CA 1
ATOM 5455 C C . VAL A 1 692 ? 0.159 14.524 -29.243 1.00 46.81 692 VAL A C 1
ATOM 5457 O O . VAL A 1 692 ? -0.129 14.648 -28.053 1.00 46.81 692 VAL A O 1
ATOM 5460 N N . VAL A 1 693 ? -0.767 14.530 -30.205 1.00 50.84 693 VAL A N 1
ATOM 5461 C CA . VAL A 1 693 ? -2.203 14.752 -29.955 1.00 50.84 693 VAL A CA 1
ATOM 5462 C C . VAL A 1 693 ? -2.801 13.656 -29.064 1.00 50.84 693 VAL A C 1
ATOM 5464 O O . VAL A 1 693 ? -3.594 13.948 -28.170 1.00 50.84 693 VAL A O 1
ATOM 5467 N N . ARG A 1 694 ? -2.400 12.386 -29.216 1.00 52.75 694 ARG A N 1
ATOM 5468 C CA . ARG A 1 694 ? -2.834 11.308 -28.303 1.00 52.75 694 ARG A CA 1
ATOM 5469 C C . ARG A 1 694 ? -2.309 11.490 -26.885 1.00 52.75 694 ARG A C 1
ATOM 5471 O O . ARG A 1 694 ? -3.048 11.249 -25.932 1.00 52.75 694 ARG A O 1
ATOM 5478 N N . LEU A 1 695 ? -1.054 11.908 -26.729 1.00 48.97 695 LEU A N 1
ATOM 5479 C CA . LEU A 1 695 ? -0.484 12.219 -25.418 1.00 48.97 695 LEU A CA 1
ATOM 5480 C C . LEU A 1 695 ? -1.175 13.430 -24.777 1.00 48.97 695 LEU A C 1
ATOM 5482 O O . LEU A 1 695 ? -1.392 13.418 -23.565 1.00 48.97 695 LEU A O 1
ATOM 5486 N N . GLU A 1 696 ? -1.562 14.427 -25.576 1.00 48.69 696 GLU A N 1
ATOM 5487 C CA . GLU A 1 696 ? -2.336 15.596 -25.144 1.00 48.69 696 GLU A CA 1
ATOM 5488 C C . GLU A 1 696 ? -3.749 15.215 -24.720 1.00 48.69 696 GLU A C 1
ATOM 5490 O O . GLU A 1 696 ? -4.144 15.532 -23.603 1.00 48.69 696 GLU A O 1
ATOM 5495 N N . ASN A 1 697 ? -4.467 14.432 -25.520 1.00 49.28 697 ASN A N 1
ATOM 5496 C CA . ASN A 1 697 ? -5.785 13.921 -25.153 1.00 49.28 697 ASN A CA 1
ATOM 5497 C C . ASN A 1 697 ? -5.720 13.034 -23.905 1.00 49.28 697 ASN A C 1
ATOM 5499 O O . ASN A 1 697 ? -6.572 13.142 -23.031 1.00 49.28 697 ASN A O 1
ATOM 5503 N N . ALA A 1 698 ? -4.674 12.218 -23.751 1.00 53.81 698 ALA A N 1
ATOM 5504 C CA . ALA A 1 698 ? -4.462 11.434 -22.538 1.00 53.81 698 ALA A CA 1
ATOM 5505 C C . ALA A 1 698 ? -4.107 12.305 -21.322 1.00 53.81 698 ALA A C 1
ATOM 5507 O O . ALA A 1 698 ? -4.402 11.920 -20.195 1.00 53.81 698 ALA A O 1
ATOM 5508 N N . ALA A 1 699 ? -3.430 13.441 -21.502 1.00 46.19 699 ALA A N 1
ATOM 5509 C CA . ALA A 1 699 ? -3.159 14.399 -20.428 1.00 46.19 699 ALA A CA 1
ATOM 5510 C C . ALA A 1 699 ? -4.417 15.205 -20.054 1.00 46.19 699 ALA A C 1
ATOM 5512 O O . ALA A 1 699 ? -4.650 15.430 -18.872 1.00 46.19 699 ALA A O 1
ATOM 5513 N N . ILE A 1 700 ? -5.251 15.561 -21.036 1.00 48.88 700 ILE A N 1
ATOM 5514 C CA . ILE A 1 700 ? -6.550 16.225 -20.858 1.00 48.88 700 ILE A CA 1
ATOM 5515 C C . ILE A 1 700 ? -7.557 15.284 -20.183 1.00 48.88 700 ILE A C 1
ATOM 5517 O O . ILE A 1 700 ? -8.239 15.681 -19.251 1.00 48.88 700 ILE A O 1
ATOM 5521 N N . GLU A 1 701 ? -7.632 14.013 -20.576 1.00 53.56 701 GLU A N 1
ATOM 5522 C CA . GLU A 1 701 ? -8.453 13.020 -19.868 1.00 53.56 701 GLU A CA 1
ATOM 5523 C C . GLU A 1 701 ? -7.933 12.768 -18.444 1.00 53.56 701 GLU A C 1
ATOM 5525 O O . GLU A 1 701 ? -8.712 12.651 -17.499 1.00 53.56 701 GLU A O 1
ATOM 5530 N N . ARG A 1 702 ? -6.607 12.780 -18.247 1.00 51.69 702 ARG A N 1
ATOM 5531 C CA . ARG A 1 702 ? -6.004 12.726 -16.906 1.00 51.69 702 ARG A CA 1
ATOM 5532 C C . ARG A 1 702 ? -6.315 13.964 -16.067 1.00 51.69 702 ARG A C 1
ATOM 5534 O O . ARG A 1 702 ? -6.502 13.808 -14.864 1.00 51.69 702 ARG A O 1
ATOM 5541 N N . SER A 1 703 ? -6.395 15.155 -16.663 1.00 41.62 703 SER A N 1
ATOM 5542 C CA . SER A 1 703 ? -6.774 16.377 -15.947 1.00 41.62 703 SER A CA 1
ATOM 5543 C C . SER A 1 703 ? -8.274 16.433 -15.657 1.00 41.62 703 SER A C 1
ATOM 5545 O O . SER A 1 703 ? -8.647 16.869 -14.576 1.00 41.62 703 SER A O 1
ATOM 5547 N N . LYS A 1 704 ? -9.131 15.896 -16.536 1.00 42.56 704 LYS A N 1
ATOM 5548 C CA . LYS A 1 704 ? -10.566 15.692 -16.262 1.00 42.56 704 LYS A CA 1
ATOM 5549 C C . LYS A 1 704 ? -10.815 14.691 -15.127 1.00 42.56 704 LYS A C 1
ATOM 5551 O O . LYS A 1 704 ? -11.772 14.851 -14.380 1.00 42.56 704 LYS A O 1
ATOM 5556 N N . ALA A 1 705 ? -9.950 13.682 -14.970 1.00 44.47 705 ALA A N 1
ATOM 5557 C CA . ALA A 1 705 ? -9.989 12.738 -13.848 1.00 44.47 705 ALA A CA 1
ATOM 5558 C C . ALA A 1 705 ? -9.492 13.341 -12.515 1.00 44.47 705 ALA A C 1
ATOM 5560 O O . ALA A 1 705 ? -9.729 12.767 -11.447 1.00 44.47 705 ALA A O 1
ATOM 5561 N N . VAL A 1 706 ? -8.816 14.500 -12.547 1.00 40.50 706 VAL A N 1
ATOM 5562 C CA . VAL A 1 706 ? -8.603 15.338 -11.360 1.00 40.50 706 VAL A CA 1
ATOM 5563 C C . VAL A 1 706 ? -9.905 16.085 -11.106 1.00 40.50 706 VAL A C 1
ATOM 5565 O O . VAL A 1 706 ? -10.112 17.208 -11.546 1.00 40.50 706 VAL A O 1
ATOM 5568 N N . ASP A 1 707 ? -10.800 15.398 -10.411 1.00 35.66 707 ASP A N 1
ATOM 5569 C CA . ASP A 1 707 ? -12.108 15.881 -9.991 1.00 35.66 707 ASP A CA 1
ATOM 5570 C C . ASP A 1 707 ? -12.008 17.315 -9.420 1.00 35.66 707 ASP A C 1
ATOM 5572 O O . ASP A 1 707 ? -11.410 17.537 -8.358 1.00 35.66 707 ASP A O 1
ATOM 5576 N N . SER A 1 708 ? -12.578 18.302 -10.125 1.00 35.72 708 SER A N 1
ATOM 5577 C CA . SER A 1 708 ? -12.664 19.705 -9.674 1.00 35.72 708 SER A CA 1
ATOM 5578 C C . SER A 1 708 ? -13.429 19.820 -8.351 1.00 35.72 708 SER A C 1
ATOM 5580 O O . SER A 1 708 ? -13.184 20.728 -7.554 1.00 35.72 708 SER A O 1
ATOM 5582 N N . ALA A 1 709 ? -14.260 18.818 -8.048 1.00 37.25 709 ALA A N 1
ATOM 5583 C CA . ALA A 1 709 ? -14.930 18.651 -6.770 1.00 37.25 709 ALA A CA 1
ATOM 5584 C C . ALA A 1 709 ? -13.962 18.452 -5.589 1.00 37.25 709 ALA A C 1
ATOM 5586 O O . ALA A 1 709 ? -14.353 18.708 -4.456 1.00 37.25 709 ALA A O 1
ATOM 5587 N N . VAL A 1 710 ? -12.714 18.009 -5.803 1.00 37.12 710 VAL A N 1
ATOM 5588 C CA . VAL A 1 710 ? -11.737 17.792 -4.718 1.00 37.12 710 VAL A CA 1
ATOM 5589 C C . VAL A 1 710 ? -10.870 19.025 -4.457 1.00 37.12 710 VAL A C 1
ATOM 5591 O O . VAL A 1 710 ? -10.552 19.294 -3.299 1.00 37.12 710 VAL A O 1
ATOM 5594 N N . LEU A 1 711 ? -10.568 19.826 -5.485 1.00 33.81 711 LEU A N 1
ATOM 5595 C CA . LEU A 1 711 ? -9.970 21.155 -5.291 1.00 33.81 711 LEU A CA 1
ATOM 5596 C C . LEU A 1 711 ? -10.913 22.075 -4.496 1.00 33.81 711 LEU A C 1
ATOM 5598 O O . LEU A 1 711 ? -10.443 22.826 -3.651 1.00 33.81 711 LEU A O 1
ATOM 5602 N N . GLY A 1 712 ? -12.232 21.923 -4.667 1.00 32.62 712 GLY A N 1
ATOM 5603 C CA . GLY A 1 712 ? -13.238 22.588 -3.829 1.00 32.62 712 GLY A CA 1
ATOM 5604 C C . GLY A 1 712 ? -13.479 21.961 -2.444 1.00 32.62 712 GLY A C 1
ATOM 5605 O O . GLY A 1 712 ? -14.147 22.580 -1.620 1.00 32.62 712 GLY A O 1
ATOM 5606 N N . LYS A 1 713 ? -12.966 20.752 -2.154 1.00 36.34 713 LYS A N 1
ATOM 5607 C CA . LYS A 1 713 ? -13.218 20.028 -0.882 1.00 36.34 713 LYS A CA 1
ATOM 5608 C C . LYS A 1 713 ? -12.088 20.109 0.147 1.00 36.34 713 LYS A C 1
ATOM 5610 O O . LYS A 1 713 ? -12.337 19.796 1.305 1.00 36.34 713 LYS A O 1
ATOM 5615 N N . TYR A 1 714 ? -10.883 20.539 -0.231 1.00 34.78 714 TYR A N 1
ATOM 5616 C CA . TYR A 1 714 ? -9.766 20.722 0.714 1.00 34.78 714 TYR A CA 1
ATOM 5617 C C . TYR A 1 714 ? -9.398 22.189 0.976 1.00 34.78 714 TYR A C 1
ATOM 5619 O O . TYR A 1 714 ? -8.542 22.462 1.811 1.00 34.78 714 TYR A O 1
ATOM 5627 N N . SER A 1 715 ? -10.084 23.145 0.347 1.00 32.75 715 SER A N 1
ATOM 5628 C CA . SER A 1 715 ? -9.979 24.567 0.681 1.00 32.75 715 SER A CA 1
ATOM 5629 C C . SER A 1 715 ? -11.138 24.998 1.583 1.00 32.75 715 SER A C 1
ATOM 5631 O O . SER A 1 715 ? -12.011 25.764 1.176 1.00 32.75 715 SER A O 1
ATOM 5633 N N . ILE A 1 716 ? -11.158 24.517 2.828 1.00 35.84 716 ILE A N 1
ATOM 5634 C CA . ILE A 1 716 ? -12.121 24.986 3.847 1.00 35.84 716 ILE A CA 1
ATOM 5635 C C . ILE A 1 716 ? -11.951 26.503 4.104 1.00 35.84 716 ILE A C 1
ATOM 5637 O O . ILE A 1 716 ? -12.890 27.169 4.516 1.00 35.84 716 ILE A O 1
ATOM 5641 N N . TRP A 1 717 ? -10.806 27.084 3.730 1.00 30.59 717 TRP A N 1
ATOM 5642 C CA . TRP A 1 717 ? -10.524 28.522 3.812 1.00 30.59 717 TRP A CA 1
ATOM 5643 C C . TRP A 1 717 ? -10.947 29.362 2.596 1.00 30.59 717 TRP A C 1
ATOM 5645 O O . TRP A 1 717 ? -10.653 30.553 2.555 1.00 30.59 717 TRP A O 1
ATOM 5655 N N . ARG A 1 718 ? -11.589 28.789 1.568 1.00 34.06 718 ARG A N 1
ATOM 5656 C CA . ARG A 1 718 ? -11.841 29.522 0.310 1.00 34.06 718 ARG A CA 1
ATOM 5657 C C . ARG A 1 718 ? -13.238 29.301 -0.263 1.00 34.06 718 ARG A C 1
ATOM 5659 O O . ARG A 1 718 ? -13.388 29.102 -1.464 1.00 34.06 718 ARG A O 1
ATOM 5666 N N . ARG A 1 719 ? -14.266 29.318 0.586 1.00 34.59 719 ARG A N 1
ATOM 5667 C CA . ARG A 1 719 ? -15.660 29.267 0.111 1.00 34.59 719 ARG A CA 1
ATOM 5668 C C . ARG A 1 719 ? -16.548 30.427 0.559 1.00 34.59 719 ARG A C 1
ATOM 5670 O O . ARG A 1 719 ? -17.718 30.436 0.212 1.00 34.59 719 ARG A O 1
ATOM 5677 N N . GLU A 1 720 ? -15.981 31.427 1.234 1.00 32.97 720 GLU A N 1
ATOM 5678 C CA . GLU A 1 720 ? -16.697 32.665 1.588 1.00 32.97 720 GLU A CA 1
ATOM 5679 C C . GLU A 1 720 ? -16.338 33.872 0.707 1.00 32.97 720 GLU A C 1
ATOM 5681 O O . GLU A 1 720 ? -16.841 34.961 0.933 1.00 32.97 720 GLU A O 1
ATOM 5686 N N . ASN A 1 721 ? -15.528 33.701 -0.341 1.00 35.56 721 ASN A N 1
ATOM 5687 C CA . ASN A 1 721 ? -15.257 34.773 -1.301 1.00 35.56 721 ASN A CA 1
ATOM 5688 C C . ASN A 1 721 ? -15.335 34.243 -2.735 1.00 35.56 721 ASN A C 1
ATOM 5690 O O . ASN A 1 721 ? -14.319 33.985 -3.382 1.00 35.56 721 ASN A O 1
ATOM 5694 N N . GLU A 1 722 ? -16.561 34.107 -3.244 1.00 34.44 722 GLU A N 1
ATOM 5695 C CA . GLU A 1 722 ? -16.845 34.106 -4.684 1.00 34.44 722 GLU A CA 1
ATOM 5696 C C . GLU A 1 722 ? -16.563 35.504 -5.259 1.00 34.44 722 GLU A C 1
ATOM 5698 O O . GLU A 1 722 ? -17.456 36.261 -5.621 1.00 34.44 722 GLU A O 1
ATOM 5703 N N . ASN A 1 723 ? -15.285 35.867 -5.319 1.00 46.00 723 ASN A N 1
ATOM 5704 C CA . ASN A 1 723 ? -14.811 36.960 -6.150 1.00 46.00 723 ASN A CA 1
ATOM 5705 C C . ASN A 1 723 ? -13.735 36.365 -7.056 1.00 46.00 723 ASN A C 1
ATOM 5707 O O . ASN A 1 723 ? -12.588 36.182 -6.639 1.00 46.00 723 ASN A O 1
ATOM 5711 N N . GLU A 1 724 ? -14.119 36.034 -8.293 1.00 50.75 724 GLU A N 1
ATOM 5712 C CA . GLU A 1 724 ? -13.284 35.354 -9.300 1.00 50.75 724 GLU A CA 1
ATOM 5713 C C . GLU A 1 724 ? -11.967 36.094 -9.628 1.00 50.75 724 GLU A C 1
ATOM 5715 O O . GLU A 1 724 ? -11.083 35.517 -10.258 1.00 50.75 724 GLU A O 1
ATOM 5720 N N . ASN A 1 725 ? -11.794 37.332 -9.142 1.00 55.28 725 ASN A N 1
ATOM 5721 C CA . ASN A 1 725 ? -10.645 38.203 -9.404 1.00 55.28 725 ASN A CA 1
ATOM 5722 C C . ASN A 1 725 ? -9.739 38.492 -8.187 1.00 55.28 725 ASN A C 1
ATOM 5724 O O . ASN A 1 725 ? -8.869 39.355 -8.284 1.00 55.28 725 ASN A O 1
ATOM 5728 N N . SER A 1 726 ? -9.912 37.820 -7.041 1.00 61.62 726 SER A N 1
ATOM 5729 C CA . SER A 1 726 ? -9.156 38.155 -5.815 1.00 61.62 726 SER A CA 1
ATOM 5730 C C . SER A 1 726 ? -7.673 37.740 -5.813 1.00 61.62 726 SER A C 1
ATOM 5732 O O . SER A 1 726 ? -6.944 38.146 -4.912 1.00 61.62 726 SER A O 1
ATOM 5734 N N . ASP A 1 727 ? -7.201 36.966 -6.796 1.00 72.25 727 ASP A N 1
ATOM 5735 C CA . ASP A 1 727 ? -5.821 36.452 -6.893 1.00 72.25 727 ASP A CA 1
ATOM 5736 C C . ASP A 1 727 ? -5.151 36.717 -8.260 1.00 72.25 727 ASP A C 1
ATOM 5738 O O . ASP A 1 727 ? -4.181 36.052 -8.640 1.00 72.25 727 ASP A O 1
ATOM 5742 N N . SER A 1 728 ? -5.670 37.683 -9.021 1.00 71.69 728 SER A N 1
ATOM 5743 C CA . SER A 1 728 ? -5.226 37.995 -10.385 1.00 71.69 728 SER A CA 1
ATOM 5744 C C . SER A 1 728 ? -3.739 38.375 -10.479 1.00 71.69 728 SER A C 1
ATOM 5746 O O . SER A 1 728 ? -3.024 37.907 -11.372 1.00 71.69 728 SER A O 1
ATOM 5748 N N . ARG A 1 729 ? -3.239 39.186 -9.539 1.00 76.19 729 ARG A N 1
ATOM 5749 C CA . ARG A 1 729 ? -1.845 39.648 -9.487 1.00 76.19 729 ARG A CA 1
ATOM 5750 C C . ARG A 1 729 ? -0.924 38.550 -8.965 1.00 76.19 729 ARG A C 1
ATOM 5752 O O . ARG A 1 729 ? 0.173 38.393 -9.501 1.00 76.19 729 ARG A O 1
ATOM 5759 N N . VAL A 1 730 ? -1.373 37.759 -7.988 1.00 78.44 730 VAL A N 1
ATOM 5760 C CA . VAL A 1 730 ? -0.645 36.576 -7.493 1.00 78.44 730 VAL A CA 1
ATOM 5761 C C . VAL A 1 730 ? -0.444 35.563 -8.622 1.00 78.44 730 VAL A C 1
ATOM 5763 O O . VAL A 1 730 ? 0.677 35.091 -8.831 1.00 78.44 730 VAL A O 1
ATOM 5766 N N . ARG A 1 731 ? -1.496 35.261 -9.398 1.00 74.88 731 ARG A N 1
ATOM 5767 C CA . ARG A 1 731 ? -1.412 34.367 -10.567 1.00 74.88 731 ARG A CA 1
ATOM 5768 C C . ARG A 1 731 ? -0.439 34.899 -11.610 1.00 74.88 731 ARG A C 1
ATOM 5770 O O . ARG A 1 731 ? 0.466 34.173 -12.011 1.00 74.88 731 ARG A O 1
ATOM 5777 N N . LEU A 1 732 ? -0.553 36.179 -11.966 1.00 78.69 732 LEU A N 1
ATOM 5778 C CA . LEU A 1 732 ? 0.341 36.810 -12.937 1.00 78.69 732 LEU A CA 1
ATOM 5779 C C . LEU A 1 732 ? 1.817 36.708 -12.522 1.00 78.69 732 LEU A C 1
ATOM 5781 O O . LEU A 1 732 ? 2.667 36.369 -13.345 1.00 78.69 732 LEU A O 1
ATOM 5785 N N . MET A 1 733 ? 2.140 36.966 -11.252 1.00 79.19 733 MET A N 1
ATOM 5786 C CA . MET A 1 733 ? 3.514 36.836 -10.753 1.00 79.19 733 MET A CA 1
ATOM 5787 C C . MET A 1 733 ? 4.012 35.389 -10.801 1.00 79.19 733 MET A C 1
ATOM 5789 O O . MET A 1 733 ? 5.149 35.147 -11.213 1.00 79.19 733 MET A O 1
ATOM 5793 N N . ARG A 1 734 ? 3.172 34.417 -10.424 1.00 81.62 734 ARG A N 1
ATOM 5794 C CA . ARG A 1 734 ? 3.510 32.986 -10.506 1.00 81.62 734 ARG A CA 1
ATOM 5795 C C . ARG A 1 734 ? 3.760 32.554 -11.956 1.00 81.62 734 ARG A C 1
ATOM 5797 O O . ARG A 1 734 ? 4.766 31.894 -12.218 1.00 81.62 734 ARG A O 1
ATOM 5804 N N . ASP A 1 735 ? 2.941 33.011 -12.900 1.00 78.81 735 ASP A N 1
ATOM 5805 C CA . ASP A 1 735 ? 3.113 32.742 -14.332 1.00 78.81 735 ASP A CA 1
ATOM 5806 C C . ASP A 1 735 ? 4.406 33.357 -14.881 1.00 78.81 735 ASP A C 1
ATOM 5808 O O . ASP A 1 735 ? 5.170 32.702 -15.596 1.00 78.81 735 ASP A O 1
ATOM 5812 N N . GLN A 1 736 ? 4.715 34.597 -14.493 1.00 83.06 736 GLN A N 1
ATOM 5813 C CA . GLN A 1 736 ? 5.971 35.248 -14.857 1.00 83.06 736 GLN A CA 1
ATOM 5814 C C . GLN A 1 736 ? 7.195 34.506 -14.293 1.00 83.06 736 GLN A C 1
ATOM 5816 O O . GLN A 1 736 ? 8.196 34.358 -14.995 1.00 83.06 736 GLN A O 1
ATOM 5821 N N . ILE A 1 737 ? 7.122 33.983 -13.064 1.00 83.81 737 ILE A N 1
ATOM 5822 C CA . ILE A 1 737 ? 8.184 33.157 -12.465 1.00 83.81 737 ILE A CA 1
ATOM 5823 C C . ILE A 1 737 ? 8.364 31.848 -13.245 1.00 83.81 737 ILE A C 1
ATOM 5825 O O . ILE A 1 737 ? 9.501 31.448 -13.511 1.00 83.81 737 ILE A O 1
ATOM 5829 N N . ILE A 1 738 ? 7.271 31.188 -13.643 1.00 79.38 738 ILE A N 1
ATOM 5830 C CA . ILE A 1 738 ? 7.313 29.964 -14.460 1.00 79.38 738 ILE A CA 1
ATOM 5831 C C . ILE A 1 738 ? 7.996 30.250 -15.801 1.00 79.38 738 ILE A C 1
ATOM 5833 O O . ILE A 1 738 ? 8.954 29.563 -16.170 1.00 79.38 738 ILE A O 1
ATOM 5837 N N . MET A 1 739 ? 7.569 31.304 -16.497 1.00 79.94 739 MET A N 1
ATOM 5838 C CA . MET A 1 739 ? 8.179 31.717 -17.762 1.00 79.94 739 MET A CA 1
ATOM 5839 C C . MET A 1 739 ? 9.647 32.118 -17.588 1.00 79.94 739 MET A C 1
ATOM 5841 O O . MET A 1 739 ? 10.485 31.754 -18.415 1.00 79.94 739 MET A O 1
ATOM 5845 N N . GLY A 1 740 ? 9.990 32.781 -16.483 1.00 84.00 740 GLY A N 1
ATOM 5846 C CA . GLY A 1 740 ? 11.365 33.131 -16.137 1.00 84.00 740 GLY A CA 1
ATOM 5847 C C . GLY A 1 740 ? 12.250 31.898 -15.969 1.00 84.00 740 GLY A C 1
ATOM 5848 O O . GLY A 1 740 ? 13.350 31.854 -16.520 1.00 84.00 740 GLY A O 1
ATOM 5849 N N . ARG A 1 741 ? 11.761 30.859 -15.277 1.00 84.44 741 ARG A N 1
ATOM 5850 C CA . ARG A 1 741 ? 12.468 29.575 -15.115 1.00 84.44 741 ARG A CA 1
ATOM 5851 C C . ARG A 1 741 ? 12.682 28.864 -16.453 1.00 84.44 741 ARG A C 1
ATOM 5853 O O . ARG A 1 741 ? 13.728 28.263 -16.666 1.00 84.44 741 ARG A O 1
ATOM 5860 N N . ILE A 1 742 ? 11.730 28.941 -17.379 1.00 80.50 742 ILE A N 1
ATOM 5861 C CA . ILE A 1 742 ? 11.886 28.331 -18.708 1.00 80.50 742 ILE A CA 1
ATOM 5862 C C . ILE A 1 742 ? 12.957 29.063 -19.511 1.00 80.50 742 ILE A C 1
ATOM 5864 O O . ILE A 1 742 ? 13.874 28.431 -20.047 1.00 80.50 742 ILE A O 1
ATOM 5868 N N . TYR A 1 743 ? 12.863 30.391 -19.576 1.00 85.25 743 TYR A N 1
ATOM 5869 C CA . TYR A 1 743 ? 13.822 31.191 -20.323 1.00 85.25 743 TYR A CA 1
ATOM 5870 C C . TYR A 1 743 ? 15.215 31.166 -19.709 1.00 85.25 743 TYR A C 1
ATOM 5872 O O . TYR A 1 743 ? 16.176 31.205 -20.468 1.00 85.25 743 TYR A O 1
ATOM 5880 N N . SER A 1 744 ? 15.364 31.032 -18.387 1.00 87.00 744 SER A N 1
ATOM 5881 C CA . SER A 1 744 ? 16.689 30.938 -17.767 1.00 87.00 744 SER A CA 1
ATOM 5882 C C . SER A 1 744 ? 17.414 29.677 -18.237 1.00 87.00 744 SER A C 1
ATOM 5884 O O . SER A 1 744 ? 18.569 29.730 -18.661 1.00 87.00 744 SER A O 1
ATOM 5886 N N . VAL A 1 745 ? 16.724 28.538 -18.292 1.00 81.19 745 VAL A N 1
ATOM 5887 C CA . VAL A 1 745 ? 17.346 27.303 -18.771 1.00 81.19 745 VAL A CA 1
ATOM 5888 C C . VAL A 1 745 ? 17.625 27.356 -20.278 1.00 81.19 745 VAL A C 1
ATOM 5890 O O . VAL A 1 745 ? 18.652 26.845 -20.731 1.00 81.19 745 VAL A O 1
ATOM 5893 N N . LEU A 1 746 ? 16.767 28.017 -21.065 1.00 83.00 746 LEU A N 1
ATOM 5894 C CA . LEU A 1 746 ? 17.036 28.267 -22.487 1.00 83.00 746 LEU A CA 1
ATOM 5895 C C . LEU A 1 746 ? 18.242 29.200 -22.685 1.00 83.00 746 LEU A C 1
ATOM 5897 O O . LEU A 1 746 ? 19.106 28.895 -23.508 1.00 83.00 746 LEU A O 1
ATOM 5901 N N . ALA A 1 747 ? 18.351 30.269 -21.893 1.00 86.00 747 ALA A N 1
ATOM 5902 C CA . ALA A 1 747 ? 19.471 31.208 -21.899 1.00 86.00 747 ALA A CA 1
ATOM 5903 C C . ALA A 1 747 ? 20.791 30.489 -21.595 1.00 86.00 747 ALA A C 1
ATOM 5905 O O . ALA A 1 747 ? 21.755 30.635 -22.347 1.00 86.00 747 ALA A O 1
ATOM 5906 N N . LYS A 1 748 ? 20.795 29.626 -20.569 1.00 84.56 748 LYS A N 1
ATOM 5907 C CA . LYS A 1 748 ? 21.940 28.778 -20.209 1.00 84.56 748 LYS A CA 1
ATOM 5908 C C . LYS A 1 748 ? 22.323 27.825 -21.343 1.00 84.56 748 LYS A C 1
ATOM 5910 O O . LYS A 1 748 ? 23.493 27.727 -21.689 1.00 84.56 748 LYS A O 1
ATOM 5915 N N . SER A 1 749 ? 21.344 27.165 -21.968 1.00 79.50 749 SER A N 1
ATOM 5916 C CA . SER A 1 749 ? 21.602 26.224 -23.071 1.00 79.50 749 SER A CA 1
ATOM 5917 C C . SER A 1 749 ? 22.128 26.887 -24.349 1.00 79.50 749 SER A C 1
ATOM 5919 O O . SER A 1 749 ? 22.828 26.246 -25.125 1.00 79.50 749 SER A O 1
ATOM 5921 N N . ARG A 1 750 ? 21.813 28.172 -24.563 1.00 83.06 750 ARG A N 1
ATOM 5922 C CA . ARG A 1 750 ? 22.280 28.974 -25.705 1.00 83.06 750 ARG A CA 1
ATOM 5923 C C . ARG A 1 750 ? 23.462 29.886 -25.352 1.00 83.06 750 ARG A C 1
ATOM 5925 O O . ARG A 1 750 ? 23.770 30.796 -26.114 1.00 83.06 750 ARG A O 1
ATOM 5932 N N . ASN A 1 751 ? 24.108 29.646 -24.208 1.00 86.31 751 ASN A N 1
ATOM 5933 C CA . ASN A 1 751 ? 25.291 30.365 -23.731 1.00 86.31 751 ASN A CA 1
ATOM 5934 C C . ASN A 1 751 ? 25.108 31.894 -23.556 1.00 86.31 751 ASN A C 1
ATOM 5936 O O . ASN A 1 751 ? 26.077 32.647 -23.619 1.00 86.31 751 ASN A O 1
ATOM 5940 N N . LYS A 1 752 ? 23.876 32.372 -23.310 1.00 87.00 752 LYS A N 1
ATOM 5941 C CA . LYS A 1 752 ? 23.576 33.782 -22.985 1.00 87.00 752 LYS A CA 1
ATOM 5942 C C . LYS A 1 752 ? 23.614 33.992 -21.468 1.00 87.00 752 LYS A C 1
ATOM 5944 O O . LYS A 1 752 ? 22.574 33.999 -20.810 1.00 87.00 752 LYS A O 1
ATOM 5949 N N . LEU A 1 753 ? 24.824 34.109 -20.922 1.00 85.75 753 LEU A N 1
ATOM 5950 C CA . LEU A 1 753 ? 25.072 34.143 -19.474 1.00 85.75 753 LEU A CA 1
ATOM 5951 C C . LEU A 1 753 ? 24.528 35.408 -18.788 1.00 85.75 753 LEU A C 1
ATOM 5953 O O . LEU A 1 753 ? 23.957 35.287 -17.706 1.00 85.75 753 LEU A O 1
ATOM 5957 N N . ASP A 1 754 ? 24.599 36.572 -19.437 1.00 86.94 754 ASP A N 1
ATOM 5958 C CA . ASP A 1 754 ? 24.100 37.836 -18.868 1.00 86.94 754 ASP A CA 1
ATOM 5959 C C . ASP A 1 754 ? 22.580 37.796 -18.653 1.00 86.94 754 ASP A C 1
ATOM 5961 O O . ASP A 1 754 ? 22.070 38.077 -17.568 1.00 86.94 754 ASP A O 1
ATOM 5965 N N . LEU A 1 755 ? 21.845 37.328 -19.667 1.00 87.88 755 LEU A N 1
ATOM 5966 C CA . LEU A 1 755 ? 20.391 37.169 -19.607 1.00 87.88 755 LEU A CA 1
ATOM 5967 C C . LEU A 1 755 ? 19.974 36.070 -18.614 1.00 87.88 755 LEU A C 1
ATOM 5969 O O . LEU A 1 755 ? 18.938 36.178 -17.963 1.00 87.88 755 LEU A O 1
ATOM 5973 N N . TYR A 1 756 ? 20.780 35.013 -18.477 1.00 88.44 756 TYR A N 1
ATOM 5974 C CA . TYR A 1 756 ? 20.567 33.967 -17.476 1.00 88.44 756 TYR A CA 1
ATOM 5975 C C . TYR A 1 756 ? 20.681 34.512 -16.044 1.00 88.44 756 TYR A C 1
ATOM 5977 O O . TYR A 1 756 ? 19.814 34.227 -15.217 1.00 88.44 756 TYR A O 1
ATOM 5985 N N . GLN A 1 757 ? 21.709 35.315 -15.760 1.00 88.94 757 GLN A N 1
ATOM 5986 C CA . GLN A 1 757 ? 21.903 35.943 -14.451 1.00 88.94 757 GLN A CA 1
ATOM 5987 C C . GLN A 1 757 ? 20.807 36.974 -14.141 1.00 88.94 757 GLN A C 1
ATOM 5989 O O . GLN A 1 757 ? 20.273 36.980 -13.030 1.00 88.94 757 GLN A O 1
ATOM 5994 N N . GLU A 1 758 ? 20.407 37.784 -15.128 1.00 91.81 758 GLU A N 1
ATOM 5995 C CA . GLU A 1 758 ? 19.315 38.757 -14.983 1.00 91.81 758 GLU A CA 1
ATOM 5996 C C . GLU A 1 758 ? 17.974 38.058 -14.680 1.00 91.81 758 GLU A C 1
ATOM 5998 O O . GLU A 1 758 ? 17.265 38.451 -13.750 1.00 91.81 758 GLU A O 1
ATOM 6003 N N . LEU A 1 759 ? 17.656 36.964 -15.387 1.00 89.44 759 LEU A N 1
ATOM 6004 C CA . LEU A 1 759 ? 16.459 36.153 -15.131 1.00 89.44 759 LEU A CA 1
ATOM 6005 C C . LEU A 1 759 ? 16.474 35.519 -13.733 1.00 89.44 759 LEU A C 1
ATOM 6007 O O . LEU A 1 759 ? 15.464 35.579 -13.037 1.00 89.44 759 LEU A O 1
ATOM 6011 N N . LEU A 1 760 ? 17.597 34.941 -13.290 1.00 90.00 760 LEU A N 1
ATOM 6012 C CA . LEU A 1 760 ? 17.700 34.355 -11.946 1.00 90.00 760 LEU A CA 1
ATOM 6013 C C . LEU A 1 760 ? 17.505 35.393 -10.836 1.00 90.00 760 LEU A C 1
ATOM 6015 O O . LEU A 1 760 ? 16.791 35.123 -9.869 1.00 90.00 760 LEU A O 1
ATOM 6019 N N . SER A 1 761 ? 18.088 36.582 -10.998 1.00 90.62 761 SER A N 1
ATOM 6020 C CA . SER A 1 761 ? 17.925 37.684 -10.048 1.00 90.62 761 SER A CA 1
ATOM 6021 C C . SER A 1 761 ? 16.454 38.106 -9.929 1.00 90.62 761 SER A C 1
ATOM 6023 O O . SER A 1 761 ? 15.890 38.120 -8.833 1.00 90.62 761 SER A O 1
ATOM 6025 N N . ARG A 1 762 ? 15.769 38.331 -11.063 1.00 89.38 762 ARG A N 1
ATOM 6026 C CA . ARG A 1 762 ? 14.343 38.708 -11.062 1.00 89.38 762 ARG A CA 1
ATOM 6027 C C . ARG A 1 762 ? 13.424 37.609 -10.541 1.00 89.38 762 ARG A C 1
ATOM 6029 O O . ARG A 1 762 ? 12.422 37.925 -9.896 1.00 89.38 762 ARG A O 1
ATOM 6036 N N . ILE A 1 763 ? 13.753 36.338 -10.783 1.00 88.12 763 ILE A N 1
ATOM 6037 C CA . ILE A 1 763 ? 13.008 35.194 -10.238 1.00 88.12 763 ILE A CA 1
ATOM 6038 C C . ILE A 1 763 ? 13.078 35.204 -8.710 1.00 88.12 763 ILE A C 1
ATOM 6040 O O . ILE A 1 763 ? 12.036 35.071 -8.073 1.00 88.12 763 ILE A O 1
ATOM 6044 N N . LYS A 1 764 ? 14.269 35.415 -8.132 1.00 90.69 764 LYS A N 1
ATOM 6045 C CA . LYS A 1 764 ? 14.467 35.470 -6.676 1.00 90.69 764 LYS A CA 1
ATOM 6046 C C . LYS A 1 764 ? 13.704 36.637 -6.044 1.00 90.69 764 LYS A C 1
ATOM 6048 O O . LYS A 1 764 ? 12.991 36.441 -5.065 1.00 90.69 764 LYS A O 1
ATOM 6053 N N . GLU A 1 765 ? 13.787 37.829 -6.637 1.00 88.06 765 GLU A N 1
ATOM 6054 C CA . GLU A 1 765 ? 13.041 39.006 -6.165 1.00 88.06 765 GLU A CA 1
ATOM 6055 C C . GLU A 1 765 ? 11.519 38.796 -6.218 1.00 88.06 765 GLU A C 1
ATOM 6057 O O . GLU A 1 765 ? 10.811 39.159 -5.282 1.00 88.06 765 GLU A O 1
ATOM 6062 N N . SER A 1 766 ? 11.011 38.197 -7.300 1.00 86.19 766 SER A N 1
ATOM 6063 C CA . SER A 1 766 ? 9.571 37.957 -7.468 1.00 86.19 766 SER A CA 1
ATOM 6064 C C . SER A 1 766 ? 9.067 36.840 -6.551 1.00 86.19 766 SER A C 1
ATOM 6066 O O . SER A 1 766 ? 7.957 36.937 -6.042 1.00 86.19 766 SER A O 1
ATOM 6068 N N . GLN A 1 767 ? 9.877 35.807 -6.293 1.00 87.00 767 GLN A N 1
ATOM 6069 C CA . GLN A 1 767 ? 9.553 34.741 -5.336 1.00 87.00 767 GLN A CA 1
ATOM 6070 C C . GLN A 1 767 ? 9.482 35.255 -3.901 1.00 87.00 767 GLN A C 1
ATOM 6072 O O . GLN A 1 767 ? 8.559 34.890 -3.186 1.00 87.00 767 GLN A O 1
ATOM 6077 N N . HIS A 1 768 ? 10.405 36.131 -3.503 1.00 84.94 768 HIS A N 1
ATOM 6078 C CA . HIS A 1 768 ? 10.402 36.715 -2.164 1.00 84.94 768 HIS A CA 1
ATOM 6079 C C . HIS A 1 768 ? 9.152 37.570 -1.902 1.00 84.94 768 HIS A C 1
ATOM 6081 O O . HIS A 1 768 ? 8.591 37.521 -0.816 1.00 84.94 768 HIS A O 1
ATOM 6087 N N . VAL A 1 769 ? 8.684 38.313 -2.912 1.00 84.19 769 VAL A N 1
ATOM 6088 C CA . VAL A 1 769 ? 7.461 39.128 -2.802 1.00 84.19 769 VAL A CA 1
ATOM 6089 C C . VAL A 1 769 ? 6.184 38.284 -2.853 1.00 84.19 769 VAL A C 1
ATOM 6091 O O . VAL A 1 769 ? 5.195 38.657 -2.230 1.00 84.19 769 VAL A O 1
ATOM 6094 N N . VAL A 1 770 ? 6.190 37.165 -3.587 1.00 82.56 770 VAL A N 1
ATOM 6095 C CA . VAL A 1 770 ? 5.044 36.244 -3.634 1.00 82.56 770 VAL A CA 1
ATOM 6096 C C . VAL A 1 770 ? 4.934 35.422 -2.348 1.00 82.56 770 VAL A C 1
ATOM 6098 O O . VAL A 1 770 ? 3.818 35.238 -1.882 1.00 82.56 770 VAL A O 1
ATOM 6101 N N . GLY A 1 771 ? 6.044 34.951 -1.766 1.00 78.81 771 GLY A N 1
ATOM 6102 C CA . GLY A 1 771 ? 6.054 34.216 -0.493 1.00 78.81 771 GLY A CA 1
ATOM 6103 C C . GLY A 1 771 ? 4.945 33.157 -0.391 1.00 78.81 771 GLY A C 1
ATOM 6104 O O . GLY A 1 771 ? 4.769 32.345 -1.304 1.00 78.81 771 GLY A O 1
ATOM 6105 N N . GLU A 1 772 ? 4.165 33.225 0.693 1.00 69.69 772 GLU A N 1
ATOM 6106 C CA . GLU A 1 772 ? 2.966 32.403 0.936 1.00 69.69 772 GLU A CA 1
ATOM 6107 C C . GLU A 1 772 ? 1.642 33.087 0.531 1.00 69.69 772 GLU A C 1
ATOM 6109 O O . GLU A 1 772 ? 0.561 32.588 0.849 1.00 69.69 772 GLU A O 1
ATOM 6114 N N . ALA A 1 773 ? 1.695 34.221 -0.178 1.00 76.38 773 ALA A N 1
ATOM 6115 C CA . ALA A 1 773 ? 0.509 34.986 -0.562 1.00 76.38 773 ALA A CA 1
ATOM 6116 C C . ALA A 1 773 ? -0.456 34.133 -1.398 1.00 76.38 773 ALA A C 1
ATOM 6118 O O . ALA A 1 773 ? -0.075 33.563 -2.430 1.00 76.38 773 ALA A O 1
ATOM 6119 N N . ASN A 1 774 ? -1.722 34.076 -0.975 1.00 66.62 774 ASN A N 1
ATOM 6120 C CA . ASN A 1 774 ? -2.767 33.292 -1.632 1.00 66.62 774 ASN A CA 1
ATOM 6121 C C . ASN A 1 774 ? -3.849 34.168 -2.271 1.00 66.62 774 ASN A C 1
ATOM 6123 O O . ASN A 1 774 ? -4.579 33.674 -3.134 1.00 66.62 774 ASN A O 1
ATOM 6127 N N . ALA A 1 775 ? -3.928 35.446 -1.902 1.00 76.56 775 ALA A N 1
ATOM 6128 C CA . ALA A 1 775 ? -4.756 36.465 -2.537 1.00 76.56 775 ALA A CA 1
ATOM 6129 C C . ALA A 1 775 ? -3.945 37.739 -2.831 1.00 76.56 775 ALA A C 1
ATOM 6131 O O . ALA A 1 775 ? -2.884 37.975 -2.257 1.00 76.56 775 ALA A O 1
ATOM 6132 N N . ASP A 1 776 ? -4.463 38.596 -3.711 1.00 80.69 776 ASP A N 1
ATOM 6133 C CA . ASP A 1 776 ? -3.832 39.867 -4.088 1.00 80.69 776 ASP A CA 1
ATOM 6134 C C . ASP A 1 776 ? -3.698 40.831 -2.899 1.00 80.69 776 ASP A C 1
ATOM 6136 O O . ASP A 1 776 ? -2.817 41.690 -2.906 1.00 80.69 776 ASP A O 1
ATOM 6140 N N . ALA A 1 777 ? -4.545 40.670 -1.877 1.00 78.62 777 A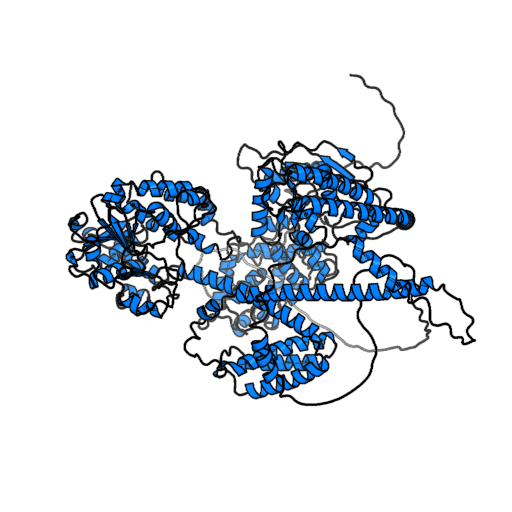LA A N 1
ATOM 6141 C CA . ALA A 1 777 ? -4.488 41.426 -0.628 1.00 78.62 777 ALA A CA 1
ATOM 6142 C C . ALA A 1 777 ? -3.255 41.085 0.231 1.00 78.62 777 ALA A C 1
ATOM 6144 O O . ALA A 1 777 ? -2.807 41.933 0.998 1.00 78.62 777 ALA A O 1
ATOM 6145 N N . ASP A 1 778 ? -2.685 39.886 0.068 1.00 78.62 778 ASP A N 1
ATOM 6146 C CA . ASP A 1 778 ? -1.525 39.414 0.836 1.00 78.62 778 ASP A CA 1
ATOM 6147 C C . ASP A 1 778 ? -0.191 39.898 0.229 1.00 78.62 778 ASP A C 1
ATOM 6149 O O . ASP A 1 778 ? 0.879 39.700 0.805 1.00 78.62 778 ASP A O 1
ATOM 6153 N N . LEU A 1 779 ? -0.225 40.509 -0.964 1.00 83.19 779 LEU A N 1
ATOM 6154 C CA . LEU A 1 779 ? 0.974 40.935 -1.682 1.00 83.19 779 LEU A CA 1
ATOM 6155 C C . LEU A 1 779 ? 1.560 42.228 -1.110 1.00 83.19 779 LEU A C 1
ATOM 6157 O O . LEU A 1 779 ? 0.874 43.230 -0.906 1.00 83.19 779 LEU A O 1
ATOM 6161 N N . HIS A 1 780 ? 2.884 42.250 -0.976 1.00 81.44 780 HIS A N 1
ATOM 6162 C CA . HIS A 1 780 ? 3.619 43.446 -0.578 1.00 81.44 780 HIS A CA 1
ATOM 6163 C C . HIS A 1 780 ? 3.427 44.599 -1.588 1.00 81.44 780 HIS A C 1
ATOM 6165 O O . HIS A 1 780 ? 3.339 44.380 -2.799 1.00 81.44 780 HIS A O 1
ATOM 6171 N N . HIS A 1 781 ? 3.435 45.853 -1.122 1.00 82.06 781 HIS A N 1
ATOM 6172 C CA . HIS A 1 781 ? 3.188 47.040 -1.961 1.00 82.06 781 HIS A CA 1
ATOM 6173 C C . HIS A 1 781 ? 4.137 47.152 -3.176 1.00 82.06 781 HIS A C 1
ATOM 6175 O O . HIS A 1 781 ? 3.743 47.643 -4.234 1.00 82.06 781 HIS A O 1
ATOM 6181 N N . SER A 1 782 ? 5.358 46.616 -3.064 1.00 83.69 782 SER A N 1
ATOM 6182 C CA . SER A 1 782 ? 6.358 46.561 -4.144 1.00 83.69 782 SER A CA 1
ATOM 6183 C C . SER A 1 782 ? 6.057 45.537 -5.254 1.00 83.69 782 SER A C 1
ATOM 6185 O O . SER A 1 782 ? 6.770 45.496 -6.260 1.00 83.69 782 SER A O 1
ATOM 6187 N N . ALA A 1 783 ? 4.997 44.728 -5.132 1.00 83.62 783 ALA A N 1
ATOM 6188 C CA . ALA A 1 783 ? 4.629 43.705 -6.114 1.00 83.62 783 ALA A CA 1
ATOM 6189 C C . ALA A 1 783 ? 4.390 44.275 -7.520 1.00 83.62 783 ALA A C 1
ATOM 6191 O O . ALA A 1 783 ? 4.780 43.658 -8.508 1.00 83.62 783 ALA A O 1
ATOM 6192 N N . SER A 1 784 ? 3.803 45.475 -7.626 1.00 84.62 784 SER A N 1
ATOM 6193 C CA . SER A 1 784 ? 3.557 46.131 -8.923 1.00 84.62 784 SER A CA 1
ATOM 6194 C C . SER A 1 784 ? 4.860 46.418 -9.679 1.00 84.62 784 SER A C 1
ATOM 6196 O O . SER A 1 784 ? 4.968 46.155 -10.880 1.00 84.62 784 SER A O 1
ATOM 6198 N N . ASP A 1 785 ? 5.886 46.880 -8.965 1.00 86.75 785 ASP A N 1
ATOM 6199 C CA . ASP A 1 785 ? 7.183 47.208 -9.557 1.00 86.75 785 ASP A CA 1
ATOM 6200 C C . ASP A 1 785 ? 7.950 45.946 -9.960 1.00 86.75 785 ASP A C 1
ATOM 6202 O O . ASP A 1 785 ? 8.594 45.916 -11.011 1.00 86.75 785 ASP A O 1
ATOM 6206 N N . LYS A 1 786 ? 7.827 44.863 -9.180 1.00 88.81 786 LYS A N 1
ATOM 6207 C CA . LYS A 1 786 ? 8.435 43.567 -9.515 1.00 88.81 786 LYS A CA 1
ATOM 6208 C C . LYS A 1 786 ? 7.775 42.897 -10.720 1.00 88.81 786 LYS A C 1
ATOM 6210 O O . LYS A 1 786 ? 8.499 42.389 -11.575 1.00 88.81 786 LYS A O 1
ATOM 6215 N N . ILE A 1 787 ? 6.448 42.981 -10.857 1.00 82.81 787 ILE A N 1
ATOM 6216 C CA . ILE A 1 787 ? 5.717 42.516 -12.053 1.00 82.81 787 ILE A CA 1
ATOM 6217 C C . ILE A 1 787 ? 6.233 43.222 -13.312 1.00 82.81 787 ILE A C 1
ATOM 6219 O O . ILE A 1 787 ? 6.491 42.577 -14.334 1.00 82.81 787 ILE A O 1
ATOM 6223 N N . LYS A 1 788 ? 6.413 44.549 -13.244 1.00 86.88 788 LYS A N 1
ATOM 6224 C CA . LYS A 1 788 ? 6.936 45.347 -14.364 1.00 86.88 788 LYS A CA 1
ATOM 6225 C C . LYS A 1 788 ? 8.384 44.977 -14.690 1.00 86.88 788 LYS A C 1
ATOM 6227 O O . LYS A 1 788 ? 8.698 44.737 -15.855 1.00 86.88 788 LYS A O 1
ATOM 6232 N N . ALA A 1 789 ? 9.248 44.882 -13.679 1.00 87.94 789 ALA A N 1
ATOM 6233 C CA . ALA A 1 789 ? 10.657 44.532 -13.857 1.00 87.94 789 ALA A CA 1
ATOM 6234 C C . ALA A 1 789 ? 10.838 43.127 -14.457 1.00 87.94 789 ALA A C 1
ATOM 6236 O O . ALA A 1 789 ? 11.620 42.947 -15.390 1.00 87.94 789 ALA A O 1
ATOM 6237 N N . MET A 1 790 ? 10.083 42.137 -13.975 1.00 87.38 790 MET A N 1
ATOM 6238 C CA . MET A 1 790 ? 10.084 40.787 -14.537 1.00 87.38 790 MET A CA 1
ATOM 6239 C C . MET A 1 790 ? 9.543 40.778 -15.974 1.00 87.38 790 MET A C 1
ATOM 6241 O O . MET A 1 790 ? 10.152 40.176 -16.855 1.00 87.38 790 MET A O 1
ATOM 6245 N N . GLY A 1 791 ? 8.452 41.503 -16.244 1.00 82.38 791 GLY A N 1
ATOM 6246 C CA . GLY A 1 791 ? 7.880 41.632 -17.587 1.00 82.38 791 GLY A CA 1
ATOM 6247 C C . GLY A 1 791 ? 8.872 42.174 -18.623 1.00 82.38 791 GLY A C 1
ATOM 6248 O O . GLY A 1 791 ? 8.953 41.642 -19.730 1.00 82.38 791 GLY A O 1
ATOM 6249 N N . GLN A 1 792 ? 9.688 43.166 -18.253 1.00 86.94 792 GLN A N 1
ATOM 6250 C CA . GLN A 1 792 ? 10.733 43.714 -19.127 1.00 86.94 792 GLN A CA 1
ATOM 6251 C C . GLN A 1 792 ? 11.793 42.665 -19.493 1.00 86.94 792 GLN A C 1
ATOM 6253 O O . GLN A 1 792 ? 12.149 42.527 -20.665 1.00 86.94 792 GLN A O 1
ATOM 6258 N N . VAL A 1 793 ? 12.275 41.891 -18.515 1.00 89.25 793 VAL A N 1
ATOM 6259 C CA . VAL A 1 793 ? 13.286 40.846 -18.753 1.00 89.25 793 VAL A CA 1
ATOM 6260 C C . VAL A 1 793 ? 12.699 39.677 -19.547 1.00 89.25 793 VAL A C 1
ATOM 6262 O O . VAL A 1 793 ? 13.353 39.159 -20.451 1.00 89.25 793 VAL A O 1
ATOM 6265 N N . LEU A 1 794 ? 11.445 39.297 -19.286 1.00 81.00 794 LEU A N 1
ATOM 6266 C CA . LEU A 1 794 ? 10.741 38.272 -20.060 1.00 81.00 794 LEU A CA 1
ATOM 6267 C C . LEU A 1 794 ? 10.524 38.687 -21.518 1.00 81.00 794 LEU A C 1
ATOM 6269 O O . LEU A 1 794 ? 10.640 37.837 -22.400 1.00 81.00 794 LEU A O 1
ATOM 6273 N N . SER A 1 795 ? 10.258 39.970 -21.789 1.00 83.62 795 SER A N 1
ATOM 6274 C CA . SER A 1 795 ? 10.151 40.488 -23.160 1.00 83.62 795 SER A CA 1
ATOM 6275 C C . SER A 1 795 ? 11.481 40.357 -23.902 1.00 83.62 795 SER A C 1
ATOM 6277 O O . SER A 1 795 ? 11.529 39.747 -24.971 1.00 83.62 795 SER A O 1
ATOM 6279 N N . LYS A 1 796 ? 12.583 40.808 -23.280 1.00 86.94 796 LYS A N 1
ATOM 6280 C CA . LYS A 1 796 ? 13.944 40.640 -23.821 1.00 86.94 796 LYS A CA 1
ATOM 6281 C C . LYS A 1 796 ? 14.279 39.164 -24.061 1.00 86.94 796 LYS A C 1
ATOM 6283 O O . LYS A 1 796 ? 14.847 38.802 -25.090 1.00 86.94 796 LYS A O 1
ATOM 6288 N N . ALA A 1 797 ? 13.916 38.289 -23.123 1.00 81.12 797 ALA A N 1
ATOM 6289 C CA . ALA A 1 797 ? 14.163 36.858 -23.236 1.00 81.12 797 ALA A CA 1
ATOM 6290 C C . ALA A 1 797 ? 13.336 36.201 -24.346 1.00 81.12 797 ALA A C 1
ATOM 6292 O O . ALA A 1 797 ? 13.857 35.352 -25.067 1.00 81.12 797 ALA A O 1
ATOM 6293 N N . LYS A 1 798 ? 12.080 36.619 -24.529 1.00 81.06 798 LYS A N 1
ATOM 6294 C CA . LYS A 1 798 ? 11.217 36.155 -25.617 1.00 81.06 798 LYS A CA 1
ATOM 6295 C C . LYS A 1 798 ? 11.827 36.507 -26.975 1.00 81.06 798 LYS A C 1
ATOM 6297 O O . LYS A 1 798 ? 12.029 35.616 -27.790 1.00 81.06 798 LYS A O 1
ATOM 6302 N N . GLU A 1 799 ? 12.211 37.758 -27.197 1.00 83.06 799 GLU A N 1
ATOM 6303 C CA . GLU A 1 799 ? 12.851 38.179 -28.454 1.00 83.06 799 GLU A CA 1
ATOM 6304 C C . GLU A 1 799 ? 14.153 37.409 -28.731 1.00 83.06 799 GLU A C 1
ATOM 6306 O O . GLU A 1 799 ? 14.441 37.020 -29.860 1.00 83.06 799 GLU A O 1
ATOM 6311 N N . ALA A 1 800 ? 14.928 37.130 -27.681 1.00 80.19 800 ALA A N 1
ATOM 6312 C CA . ALA A 1 800 ? 16.246 36.521 -27.790 1.00 80.19 800 ALA A CA 1
ATOM 6313 C C . ALA A 1 800 ? 16.262 34.980 -27.857 1.00 80.19 800 ALA A C 1
ATOM 6315 O O . ALA A 1 800 ? 17.281 34.416 -28.282 1.00 80.19 800 ALA A O 1
ATOM 6316 N N . LEU A 1 801 ? 15.229 34.298 -27.345 1.00 78.81 801 LEU A N 1
ATOM 6317 C CA . LEU A 1 801 ? 15.254 32.858 -27.036 1.00 78.81 801 LEU A CA 1
ATOM 6318 C C . LEU A 1 801 ? 13.965 32.102 -27.388 1.00 78.81 801 LEU A C 1
ATOM 6320 O O . LEU A 1 801 ? 13.954 30.877 -27.239 1.00 78.81 801 LEU A O 1
ATOM 6324 N N . TYR A 1 802 ? 12.892 32.775 -27.815 1.00 78.38 802 TYR A N 1
ATOM 6325 C CA . TYR A 1 802 ? 11.601 32.121 -28.027 1.00 78.38 802 TYR A CA 1
ATOM 6326 C C . TYR A 1 802 ? 11.662 31.070 -29.138 1.00 78.38 802 TYR A C 1
ATOM 6328 O O . TYR A 1 802 ? 11.989 31.345 -30.289 1.00 78.38 802 TYR A O 1
ATOM 6336 N N . ASP A 1 803 ? 11.320 29.846 -28.758 1.00 78.38 803 ASP A N 1
ATOM 6337 C CA . ASP A 1 803 ? 11.090 28.713 -29.643 1.00 78.38 803 ASP A CA 1
ATOM 6338 C C . ASP A 1 803 ? 9.864 27.983 -29.098 1.00 78.38 803 ASP A C 1
ATOM 6340 O O . ASP A 1 803 ? 9.906 27.399 -28.010 1.00 78.38 803 ASP A O 1
ATOM 6344 N N . CYS A 1 804 ? 8.762 28.045 -29.847 1.00 67.81 804 CYS A N 1
ATOM 6345 C CA . CYS A 1 804 ? 7.477 27.484 -29.444 1.00 67.81 804 CYS A CA 1
ATOM 6346 C C . CYS A 1 804 ? 7.590 25.991 -29.085 1.00 67.81 804 CYS A C 1
ATOM 6348 O O . CYS A 1 804 ? 7.051 25.561 -28.066 1.00 67.81 804 CYS A O 1
ATOM 6350 N N . LYS A 1 805 ? 8.366 25.197 -29.840 1.00 69.62 805 LYS A N 1
ATOM 6351 C CA . LYS A 1 805 ? 8.518 23.756 -29.569 1.00 69.62 805 LYS A CA 1
ATOM 6352 C C . LYS A 1 805 ? 9.344 23.508 -28.305 1.00 69.62 805 LYS A C 1
ATOM 6354 O O . LYS A 1 805 ? 9.004 22.625 -27.514 1.00 69.62 805 LYS A O 1
ATOM 6359 N N . ALA A 1 806 ? 10.405 24.286 -28.088 1.00 70.25 806 ALA A N 1
ATOM 6360 C CA . ALA A 1 806 ? 11.255 24.154 -26.905 1.00 70.25 806 ALA A CA 1
ATOM 6361 C C . ALA A 1 806 ? 10.546 24.607 -25.617 1.00 70.25 806 ALA A C 1
ATOM 6363 O O . ALA A 1 806 ? 10.642 23.922 -24.597 1.00 70.25 806 ALA A O 1
ATOM 6364 N N . VAL A 1 807 ? 9.808 25.721 -25.671 1.00 69.81 807 VAL A N 1
ATOM 6365 C CA . VAL A 1 807 ? 9.033 26.259 -24.541 1.00 69.81 807 VAL A CA 1
ATOM 6366 C C . VAL A 1 807 ? 7.898 25.303 -24.164 1.00 69.81 807 VAL A C 1
ATOM 6368 O O . VAL A 1 807 ? 7.805 24.908 -23.002 1.00 69.81 807 VAL A O 1
ATOM 6371 N N . THR A 1 808 ? 7.107 24.834 -25.135 1.00 66.25 808 THR A N 1
ATOM 6372 C CA . THR A 1 808 ? 5.989 23.902 -24.891 1.00 66.25 808 THR A CA 1
ATOM 6373 C C . THR A 1 808 ? 6.461 22.571 -24.307 1.00 66.25 808 THR A C 1
ATOM 6375 O O . THR A 1 808 ? 5.869 22.065 -23.353 1.00 66.25 808 THR A O 1
ATOM 6378 N N . ARG A 1 809 ? 7.573 22.008 -24.803 1.00 68.56 809 ARG A N 1
ATOM 6379 C CA . ARG A 1 809 ? 8.143 20.765 -24.252 1.00 68.56 809 ARG A CA 1
ATOM 6380 C C . ARG A 1 809 ? 8.556 20.921 -22.785 1.00 68.56 809 ARG A C 1
ATOM 6382 O O . ARG A 1 809 ? 8.392 19.990 -22.001 1.00 68.56 809 ARG A O 1
ATOM 6389 N N . ARG A 1 810 ? 9.077 22.092 -22.408 1.00 70.88 810 ARG A N 1
ATOM 6390 C CA . ARG A 1 810 ? 9.555 22.367 -21.047 1.00 70.88 810 ARG A CA 1
ATOM 6391 C C . ARG A 1 810 ? 8.415 22.661 -20.076 1.00 70.88 810 ARG A C 1
ATOM 6393 O O . ARG A 1 810 ? 8.422 22.106 -18.982 1.00 70.88 810 ARG A O 1
ATOM 6400 N N . LEU A 1 811 ? 7.409 23.428 -20.508 1.00 65.12 811 LEU A N 1
ATOM 6401 C CA . LEU A 1 811 ? 6.149 23.596 -19.772 1.00 65.12 811 LEU A CA 1
ATOM 6402 C C . LEU A 1 811 ? 5.498 22.241 -19.484 1.00 65.12 811 LEU A C 1
ATOM 6404 O O . LEU A 1 811 ? 5.095 21.981 -18.356 1.00 65.12 811 LEU A O 1
ATOM 6408 N N . ARG A 1 812 ? 5.473 21.343 -20.477 1.00 64.62 812 ARG A N 1
ATOM 6409 C CA . ARG A 1 812 ? 4.924 19.991 -20.322 1.00 64.62 812 ARG A CA 1
ATOM 6410 C C . ARG A 1 812 ? 5.679 19.165 -19.275 1.00 64.62 812 ARG A C 1
ATOM 6412 O O . ARG A 1 812 ? 5.040 18.516 -18.455 1.00 64.62 812 ARG A O 1
ATOM 6419 N N . ALA A 1 813 ? 7.012 19.218 -19.266 1.00 65.62 813 ALA A N 1
ATOM 6420 C CA . ALA A 1 813 ? 7.825 18.526 -18.261 1.00 65.62 813 ALA A CA 1
ATOM 6421 C C . ALA A 1 813 ? 7.604 19.088 -16.843 1.00 65.62 813 ALA A C 1
ATOM 6423 O O . ALA A 1 813 ? 7.480 18.325 -15.888 1.00 65.62 813 ALA A O 1
ATOM 6424 N N . MET A 1 814 ? 7.496 20.415 -16.708 1.00 66.88 814 MET A N 1
ATOM 6425 C CA . MET A 1 814 ? 7.185 21.059 -15.426 1.00 66.88 814 MET A CA 1
ATOM 6426 C C . MET A 1 814 ? 5.781 20.692 -14.928 1.00 66.88 814 MET A C 1
ATOM 6428 O O . MET A 1 814 ? 5.618 20.400 -13.748 1.00 66.88 814 MET A O 1
ATOM 6432 N N . LEU A 1 815 ? 4.786 20.647 -15.822 1.00 67.31 815 LEU A N 1
ATOM 6433 C CA . LEU A 1 815 ? 3.418 20.251 -15.484 1.00 67.31 815 LEU A CA 1
ATOM 6434 C C . LEU A 1 815 ? 3.344 18.792 -15.013 1.00 67.31 815 LEU A C 1
ATOM 6436 O O . LEU A 1 815 ? 2.674 18.507 -14.027 1.00 67.31 815 LEU A O 1
ATOM 6440 N N . GLN A 1 816 ? 4.053 17.879 -15.684 1.00 64.75 816 GLN A N 1
ATOM 6441 C CA . GLN A 1 816 ? 4.124 16.472 -15.273 1.00 64.75 816 GLN A CA 1
ATOM 6442 C C . GLN A 1 816 ? 4.759 16.313 -13.888 1.00 64.75 816 GLN A C 1
ATOM 6444 O O . GLN A 1 816 ? 4.206 15.615 -13.043 1.00 64.75 816 GLN A O 1
ATOM 6449 N N . SER A 1 817 ? 5.869 17.011 -13.630 1.00 65.06 817 SER A N 1
ATOM 6450 C CA . SER A 1 817 ? 6.528 16.995 -12.320 1.00 65.06 817 SER A CA 1
ATOM 6451 C C . SER A 1 817 ? 5.629 17.558 -11.211 1.00 65.06 817 SER A C 1
ATOM 6453 O O . SER A 1 817 ? 5.535 16.968 -10.135 1.00 65.06 817 SER A O 1
ATOM 6455 N N . ALA A 1 818 ? 4.913 18.655 -11.479 1.00 63.09 818 ALA A N 1
ATOM 6456 C CA . ALA A 1 818 ? 3.974 19.239 -10.525 1.00 63.09 818 ALA A CA 1
ATOM 6457 C C . ALA A 1 818 ? 2.772 18.313 -10.247 1.00 63.09 818 ALA A C 1
ATOM 6459 O O . ALA A 1 818 ? 2.377 18.154 -9.093 1.00 63.09 818 ALA A O 1
ATOM 6460 N N . ASP A 1 819 ? 2.217 17.654 -11.272 1.00 62.44 819 ASP A N 1
ATOM 6461 C CA . ASP A 1 819 ? 1.136 16.664 -11.117 1.00 62.44 819 ASP A CA 1
ATOM 6462 C C . ASP A 1 819 ? 1.597 15.466 -10.261 1.00 62.44 819 ASP A C 1
ATOM 6464 O O . ASP A 1 819 ? 0.880 15.011 -9.369 1.00 62.44 819 ASP A O 1
ATOM 6468 N N . GLU A 1 820 ? 2.832 14.992 -10.444 1.00 63.28 820 GLU A N 1
ATOM 6469 C CA . GLU A 1 820 ? 3.421 13.948 -9.596 1.00 63.28 820 GLU A CA 1
ATOM 6470 C C . GLU A 1 820 ? 3.581 14.385 -8.131 1.00 63.28 820 GLU A C 1
ATOM 6472 O O . GLU A 1 820 ? 3.222 13.623 -7.226 1.00 63.28 820 GLU A O 1
ATOM 6477 N N . GLN A 1 821 ? 4.040 15.616 -7.881 1.00 61.84 821 GLN A N 1
ATOM 6478 C CA . GLN A 1 821 ? 4.142 16.174 -6.527 1.00 61.84 821 GLN A CA 1
ATOM 6479 C C . GLN A 1 821 ? 2.771 16.300 -5.855 1.00 61.84 821 GLN A C 1
ATOM 6481 O O . GLN A 1 821 ? 2.591 15.821 -4.733 1.00 61.84 821 GLN A O 1
ATOM 6486 N N . VAL A 1 822 ? 1.774 16.856 -6.554 1.00 64.75 822 VAL A N 1
ATOM 6487 C CA . VAL A 1 822 ? 0.395 16.967 -6.050 1.00 64.75 822 VAL A CA 1
ATOM 6488 C C . VAL A 1 822 ? -0.176 15.587 -5.729 1.00 64.75 822 VAL A C 1
ATOM 6490 O O . VAL A 1 822 ? -0.816 15.402 -4.693 1.00 64.75 822 VAL A O 1
ATOM 6493 N N . ARG A 1 823 ? 0.084 14.577 -6.565 1.00 61.69 823 ARG A N 1
ATOM 6494 C CA . ARG A 1 823 ? -0.344 13.196 -6.293 1.00 61.69 823 ARG A CA 1
ATOM 6495 C C . ARG A 1 823 ? 0.335 12.605 -5.066 1.00 61.69 823 ARG A C 1
ATOM 6497 O O . ARG A 1 823 ? -0.330 11.897 -4.309 1.00 61.69 823 ARG A O 1
ATOM 6504 N N . SER A 1 824 ? 1.627 12.862 -4.873 1.00 63.53 824 SER A N 1
ATOM 6505 C CA . SER A 1 824 ? 2.363 12.412 -3.687 1.00 63.53 824 SER A CA 1
ATOM 6506 C C . SER A 1 824 ? 1.776 13.026 -2.412 1.00 63.53 824 SER A C 1
ATOM 6508 O O . SER A 1 824 ? 1.349 12.297 -1.514 1.00 63.53 824 SER A O 1
ATOM 6510 N N . LEU A 1 825 ? 1.617 14.352 -2.395 1.00 62.59 825 LEU A N 1
ATOM 6511 C CA . LEU A 1 825 ? 1.030 15.089 -1.274 1.00 62.59 825 LEU A CA 1
ATOM 6512 C C . LEU A 1 825 ? -0.419 14.664 -1.006 1.00 62.59 825 LEU A C 1
ATOM 6514 O O . LEU A 1 825 ? -0.803 14.454 0.140 1.00 62.59 825 LEU A O 1
ATOM 6518 N N . LYS A 1 826 ? -1.226 14.430 -2.049 1.00 61.97 826 LYS A N 1
ATOM 6519 C CA . LYS A 1 826 ? -2.601 13.923 -1.900 1.00 61.97 826 LYS A CA 1
ATOM 6520 C C . LYS A 1 826 ? -2.632 12.535 -1.260 1.00 61.97 826 LYS A C 1
ATOM 6522 O O . LYS A 1 826 ? -3.502 12.264 -0.430 1.00 61.97 826 LYS A O 1
ATOM 6527 N N . LYS A 1 827 ? -1.697 11.648 -1.619 1.00 62.09 827 LYS A N 1
ATOM 6528 C CA . LYS A 1 827 ? -1.573 10.324 -0.987 1.00 62.09 827 LYS A CA 1
ATOM 6529 C C . LYS A 1 827 ? -1.195 10.448 0.490 1.00 62.09 827 LYS A C 1
ATOM 6531 O O . LYS A 1 827 ? -1.812 9.760 1.301 1.00 62.09 827 LYS A O 1
ATOM 6536 N N . GLN A 1 828 ? -0.249 11.327 0.828 1.00 64.25 828 GLN A N 1
ATOM 6537 C CA . GLN A 1 828 ? 0.155 11.601 2.213 1.00 64.25 828 GLN A CA 1
ATOM 6538 C C . GLN A 1 828 ? -0.986 12.219 3.031 1.00 64.25 828 GLN A C 1
ATOM 6540 O O . GLN A 1 828 ? -1.325 11.703 4.089 1.00 64.25 828 GLN A O 1
ATOM 6545 N N . SER A 1 829 ? -1.658 13.246 2.508 1.00 65.88 829 SER A N 1
ATOM 6546 C CA . SER A 1 829 ? -2.818 13.879 3.148 1.00 65.88 829 SER A CA 1
ATOM 6547 C C . SER A 1 829 ? -3.943 12.871 3.404 1.00 65.88 829 SER A C 1
ATOM 6549 O O . SER A 1 829 ? -4.417 12.744 4.530 1.00 65.88 829 SER A O 1
ATOM 6551 N N . THR A 1 830 ? -4.303 12.059 2.401 1.00 63.47 830 THR A N 1
ATOM 6552 C CA . THR A 1 830 ? -5.326 11.008 2.561 1.00 63.47 830 THR A CA 1
ATOM 6553 C C . THR A 1 830 ? -4.927 9.992 3.635 1.00 63.47 830 THR A C 1
ATOM 6555 O O . THR A 1 830 ? -5.777 9.537 4.401 1.00 63.47 830 THR A O 1
ATOM 6558 N N . PHE A 1 831 ? -3.644 9.629 3.701 1.00 66.12 831 PHE A N 1
ATOM 6559 C CA . PHE A 1 831 ? -3.109 8.735 4.725 1.00 66.12 831 PHE A CA 1
ATOM 6560 C C . PHE A 1 831 ? -3.227 9.349 6.127 1.00 66.12 831 PHE A C 1
ATOM 6562 O O . PHE A 1 831 ? -3.780 8.703 7.018 1.00 66.12 831 PHE A O 1
ATOM 6569 N N . LEU A 1 832 ? -2.790 10.598 6.306 1.00 67.69 832 LEU A N 1
ATOM 6570 C CA . LEU A 1 832 ? -2.840 11.304 7.588 1.00 67.69 832 LEU A CA 1
ATOM 6571 C C . LEU A 1 832 ? -4.280 11.515 8.068 1.00 67.69 832 LEU A C 1
ATOM 6573 O O . LEU A 1 832 ? -4.586 11.206 9.216 1.00 67.69 832 LEU A O 1
ATOM 6577 N N . SER A 1 833 ? -5.202 11.924 7.189 1.00 64.44 833 SER A N 1
ATOM 6578 C CA . SER A 1 833 ? -6.623 12.047 7.543 1.00 64.44 833 SER A CA 1
ATOM 6579 C C . SER A 1 833 ? -7.231 10.706 7.966 1.00 64.44 833 SER A C 1
ATOM 6581 O O . SER A 1 833 ? -8.024 10.648 8.902 1.00 64.44 833 SER A O 1
ATOM 6583 N N . GLN A 1 834 ? -6.858 9.602 7.306 1.00 65.69 834 GLN A N 1
ATOM 6584 C CA . GLN A 1 834 ? -7.318 8.266 7.693 1.00 65.69 834 GLN A CA 1
ATOM 6585 C C . GLN A 1 834 ? -6.699 7.758 8.996 1.00 65.69 834 GLN A C 1
ATOM 6587 O O . GLN A 1 834 ? -7.297 6.881 9.622 1.00 65.69 834 GLN A O 1
ATOM 6592 N N . LEU A 1 835 ? -5.504 8.225 9.358 1.00 66.75 835 LEU A N 1
ATOM 6593 C CA . LEU A 1 835 ? -4.856 7.908 10.626 1.00 66.75 835 LEU A CA 1
ATOM 6594 C C . LEU A 1 835 ? -5.523 8.687 11.764 1.00 66.75 835 LEU A C 1
ATOM 6596 O O . LEU A 1 835 ? -6.012 8.071 12.707 1.00 66.75 835 LEU A O 1
ATOM 6600 N N . ALA A 1 836 ? -5.656 10.006 11.615 1.00 71.69 836 ALA A N 1
ATOM 6601 C CA . ALA A 1 836 ? -6.297 10.886 12.591 1.00 71.69 836 ALA A CA 1
ATOM 6602 C C . ALA A 1 836 ? -7.775 10.527 12.849 1.00 71.69 836 ALA A C 1
ATOM 6604 O O . ALA A 1 836 ? -8.241 10.605 13.982 1.00 71.69 836 ALA A O 1
ATOM 6605 N N . ALA A 1 837 ? -8.506 10.039 11.837 1.00 69.25 837 ALA A N 1
ATOM 6606 C CA . ALA A 1 837 ? -9.876 9.543 12.013 1.00 69.25 837 ALA A CA 1
ATOM 6607 C C . ALA A 1 837 ? -9.993 8.262 12.869 1.00 69.25 837 ALA A C 1
ATOM 6609 O O . ALA A 1 837 ? -11.096 7.874 13.252 1.00 69.25 837 ALA A O 1
ATOM 6610 N N . LYS A 1 838 ? -8.877 7.562 13.115 1.00 68.81 838 LYS A N 1
ATOM 6611 C CA . LYS A 1 838 ? -8.837 6.258 13.803 1.00 68.81 838 LYS A CA 1
ATOM 6612 C C . LYS A 1 838 ? -8.108 6.297 15.141 1.00 68.81 838 LYS A C 1
ATOM 6614 O O . LYS A 1 838 ? -8.260 5.367 15.925 1.00 68.81 838 LYS A O 1
ATOM 6619 N N . THR A 1 839 ? -7.308 7.326 15.393 1.00 70.56 839 THR A N 1
ATOM 6620 C CA . THR A 1 839 ? -6.646 7.539 16.681 1.00 70.56 839 THR A CA 1
ATOM 6621 C C . THR A 1 839 ? -7.653 8.008 17.725 1.00 70.56 839 THR A C 1
ATOM 6623 O O . THR A 1 839 ? -8.491 8.860 17.434 1.00 70.56 839 THR A O 1
ATOM 6626 N N . ILE A 1 840 ? -7.559 7.479 18.946 1.00 76.00 840 ILE A N 1
ATOM 6627 C CA . ILE A 1 840 ? -8.357 7.962 20.078 1.00 76.00 840 ILE A CA 1
ATOM 6628 C C . ILE A 1 840 ? -7.767 9.307 20.528 1.00 76.00 840 ILE A C 1
ATOM 6630 O O . ILE A 1 840 ? -6.581 9.351 20.861 1.00 76.00 840 ILE A O 1
ATOM 6634 N N . PRO A 1 841 ? -8.549 10.401 20.562 1.00 85.50 841 PRO A N 1
ATOM 6635 C CA . PRO A 1 841 ? -8.070 11.680 21.070 1.00 85.50 841 PRO A CA 1
ATOM 6636 C C . PRO A 1 841 ? -7.630 11.580 22.533 1.00 85.50 841 PRO A C 1
ATOM 6638 O O . PRO A 1 841 ? -8.312 10.962 23.355 1.00 85.50 841 PRO A O 1
ATOM 6641 N N . ASN A 1 842 ? -6.543 12.271 22.882 1.00 87.31 842 ASN A N 1
ATOM 6642 C CA . ASN A 1 842 ? -5.976 12.265 24.236 1.00 87.31 842 ASN A CA 1
ATOM 6643 C C . ASN A 1 842 ? -7.009 12.615 25.321 1.00 87.31 842 ASN A C 1
ATOM 6645 O O . ASN A 1 842 ? -7.003 12.014 26.394 1.00 87.31 842 ASN A O 1
ATOM 6649 N N . GLY A 1 843 ? -7.926 13.548 25.038 1.00 89.56 843 GLY A N 1
ATOM 6650 C CA . GLY A 1 843 ? -8.987 13.929 25.975 1.00 89.56 843 GLY A CA 1
ATOM 6651 C C . GLY A 1 843 ? -9.975 12.794 26.271 1.00 89.56 843 GLY A C 1
ATOM 6652 O O . GLY A 1 843 ? -10.317 12.567 27.430 1.00 89.56 843 GLY A O 1
ATOM 6653 N N . ILE A 1 844 ? -10.380 12.026 25.253 1.00 89.38 844 ILE A N 1
ATOM 6654 C CA . ILE A 1 844 ? -11.298 10.881 25.407 1.00 89.38 844 ILE A CA 1
ATOM 6655 C C . ILE A 1 844 ? -10.595 9.723 26.125 1.00 89.38 844 ILE A C 1
ATOM 6657 O O . ILE A 1 844 ? -11.186 9.068 26.988 1.00 89.38 844 ILE A O 1
ATOM 6661 N N . HIS A 1 845 ? -9.314 9.500 25.822 1.00 89.75 845 HIS A N 1
ATOM 6662 C CA . HIS A 1 845 ? -8.510 8.497 26.516 1.00 89.75 845 HIS A CA 1
ATOM 6663 C C . HIS A 1 845 ? -8.331 8.838 28.006 1.00 89.75 845 HIS A C 1
ATOM 6665 O O . HIS A 1 845 ? -8.570 7.989 28.865 1.00 89.75 845 HIS A O 1
ATOM 6671 N N . CYS A 1 846 ? -8.000 10.097 28.323 1.00 94.06 846 CYS A N 1
ATOM 6672 C CA . CYS A 1 846 ? -7.938 10.605 29.697 1.00 94.06 846 CYS A CA 1
ATOM 6673 C C . CYS A 1 846 ? -9.260 10.389 30.443 1.00 94.06 846 CYS A C 1
ATOM 6675 O O . CYS A 1 846 ? -9.253 9.894 31.571 1.00 94.06 846 CYS A O 1
ATOM 6677 N N . LEU A 1 847 ? -10.387 10.733 29.808 1.00 94.12 847 LEU A N 1
ATOM 6678 C CA . LEU A 1 847 ? -11.715 10.593 30.399 1.00 94.12 847 LEU A CA 1
ATOM 6679 C C . LEU A 1 847 ? -11.991 9.135 30.778 1.00 94.12 847 LEU A C 1
ATOM 6681 O O . LEU A 1 847 ? -12.344 8.853 31.922 1.00 94.12 847 LEU A O 1
ATOM 6685 N N . SER A 1 848 ? -11.759 8.218 29.838 1.00 93.06 848 SER A N 1
ATOM 6686 C CA . SER A 1 848 ? -12.007 6.786 30.027 1.00 93.06 848 SER A CA 1
ATOM 6687 C C . SER A 1 848 ? -11.137 6.209 31.149 1.00 93.06 848 SER A C 1
ATOM 6689 O O . SER A 1 848 ? -11.645 5.556 32.055 1.00 93.06 848 SER A O 1
ATOM 6691 N N . MET A 1 849 ? -9.839 6.530 31.168 1.00 93.06 849 MET A N 1
ATOM 6692 C CA . MET A 1 849 ? -8.919 6.070 32.215 1.00 93.06 849 MET A CA 1
ATOM 6693 C C . MET A 1 849 ? -9.333 6.537 33.615 1.00 93.06 849 MET A C 1
ATOM 6695 O O . MET A 1 849 ? -9.342 5.740 34.553 1.00 93.06 849 MET A O 1
ATOM 6699 N N . ARG A 1 850 ? -9.697 7.815 33.769 1.00 95.25 850 ARG A N 1
ATOM 6700 C CA . ARG A 1 850 ? -10.086 8.372 35.074 1.00 95.25 850 ARG A CA 1
ATOM 6701 C C . ARG A 1 850 ? -11.385 7.768 35.593 1.00 95.25 850 ARG A C 1
ATOM 6703 O O . ARG A 1 850 ? -11.444 7.381 36.754 1.00 95.25 850 ARG A O 1
ATOM 6710 N N . LEU A 1 851 ? -12.391 7.645 34.729 1.00 96.75 851 LEU A N 1
ATOM 6711 C CA . LEU A 1 851 ? -13.666 7.023 35.085 1.00 96.75 851 LEU A CA 1
ATOM 6712 C C . LEU A 1 851 ? -13.486 5.553 35.485 1.00 96.75 851 LEU A C 1
ATOM 6714 O O . LEU A 1 851 ? -14.075 5.112 36.467 1.00 96.75 851 LEU A O 1
ATOM 6718 N N . THR A 1 852 ? -12.640 4.804 34.771 1.00 95.94 852 THR A N 1
ATOM 6719 C CA . THR A 1 852 ? -12.334 3.408 35.112 1.00 95.94 852 THR A CA 1
ATOM 6720 C C . THR A 1 852 ? -11.683 3.283 36.489 1.00 95.94 852 THR A C 1
ATOM 6722 O O . THR A 1 852 ? -12.062 2.400 37.258 1.00 95.94 852 THR A O 1
ATOM 6725 N N . ILE A 1 853 ? -10.728 4.155 36.829 1.00 94.62 853 ILE A N 1
ATOM 6726 C CA . ILE A 1 853 ? -10.095 4.151 38.158 1.00 94.62 853 ILE A CA 1
ATOM 6727 C C . ILE A 1 853 ? -11.156 4.358 39.244 1.00 94.62 853 ILE A C 1
ATOM 6729 O O . ILE A 1 853 ? -11.249 3.553 40.171 1.00 94.62 853 ILE A O 1
ATOM 6733 N N . ASP A 1 854 ? -12.001 5.376 39.092 1.00 94.56 854 ASP A N 1
ATOM 6734 C CA . ASP A 1 854 ? -13.013 5.705 40.096 1.00 94.56 854 ASP A CA 1
ATOM 6735 C C . ASP A 1 854 ? -14.082 4.609 40.227 1.00 94.56 854 ASP A C 1
ATOM 6737 O O . ASP A 1 854 ? -14.519 4.309 41.341 1.00 94.56 854 ASP A O 1
ATOM 6741 N N . TYR A 1 855 ? -14.435 3.931 39.128 1.00 96.00 855 TYR A N 1
ATOM 6742 C CA . TYR A 1 855 ? -15.317 2.762 39.157 1.00 96.00 855 TYR A CA 1
ATOM 6743 C C . TYR A 1 855 ? -14.784 1.661 40.071 1.00 96.00 855 TYR A C 1
ATOM 6745 O O . TYR A 1 855 ? -15.501 1.144 40.930 1.00 96.00 855 TYR A O 1
ATOM 6753 N N . TYR A 1 856 ? -13.514 1.289 39.890 1.00 94.31 856 TYR A N 1
ATOM 6754 C CA . TYR A 1 856 ? -12.912 0.194 40.642 1.00 94.31 856 TYR A CA 1
ATOM 6755 C C . TYR A 1 856 ? -12.615 0.562 42.100 1.00 94.31 856 TYR A C 1
ATOM 6757 O O . TYR A 1 856 ? -12.514 -0.345 42.928 1.00 94.31 856 TYR A O 1
ATOM 6765 N N . LEU A 1 857 ? -12.563 1.856 42.432 1.00 94.31 857 LEU A N 1
ATOM 6766 C CA . LEU A 1 857 ? -12.508 2.356 43.809 1.00 94.31 857 LEU A CA 1
ATOM 6767 C C . LEU A 1 857 ? -13.884 2.401 44.497 1.00 94.31 857 LEU A C 1
ATOM 6769 O O . LEU A 1 857 ? -13.958 2.409 45.726 1.00 94.31 857 LEU A O 1
ATOM 6773 N N . LEU A 1 858 ? -14.982 2.411 43.736 1.00 94.19 858 LEU A N 1
ATOM 6774 C CA . LEU A 1 858 ? -16.337 2.480 44.280 1.00 94.19 858 LEU A CA 1
ATOM 6775 C C . LEU A 1 858 ? -16.742 1.147 44.953 1.00 94.19 858 LEU A C 1
ATOM 6777 O O . LEU A 1 858 ? -16.519 0.093 44.359 1.00 94.19 858 LEU A O 1
ATOM 6781 N N . PRO A 1 859 ? -17.374 1.132 46.142 1.00 93.56 859 PRO A N 1
ATOM 6782 C CA . PRO A 1 859 ? -17.893 -0.098 46.757 1.00 93.56 859 PRO A CA 1
ATOM 6783 C C . PRO A 1 859 ? -18.899 -0.841 45.866 1.00 93.56 859 PRO A C 1
ATOM 6785 O O . PRO A 1 859 ? -19.663 -0.203 45.139 1.00 93.56 859 PRO A O 1
ATOM 6788 N N . LEU A 1 860 ? -18.935 -2.177 45.936 1.00 90.12 860 LEU A N 1
ATOM 6789 C CA . LEU A 1 860 ? -19.774 -3.022 45.066 1.00 90.12 860 LEU A CA 1
ATOM 6790 C C . LEU A 1 860 ? -21.273 -2.705 45.186 1.00 90.12 860 LEU A C 1
ATOM 6792 O O . LEU A 1 860 ? -22.003 -2.788 44.200 1.00 90.12 860 LEU A O 1
ATOM 6796 N N . GLU A 1 861 ? -21.738 -2.290 46.363 1.00 89.19 861 GLU A N 1
ATOM 6797 C CA . GLU A 1 861 ? -23.136 -1.930 46.616 1.00 89.19 861 GLU A CA 1
ATOM 6798 C C . GLU A 1 861 ? -23.562 -0.691 45.821 1.00 89.19 861 GLU A C 1
ATOM 6800 O O . GLU A 1 861 ? -24.728 -0.562 45.455 1.00 89.19 861 GLU A O 1
ATOM 6805 N N . LYS A 1 862 ? -22.612 0.204 45.527 1.00 89.38 862 LYS A N 1
ATOM 6806 C CA . LYS A 1 862 ? -22.837 1.448 44.780 1.00 89.38 862 LYS A CA 1
ATOM 6807 C C . LYS A 1 862 ? -22.669 1.289 43.265 1.00 89.38 862 LYS A C 1
ATOM 6809 O O . LYS A 1 862 ? -22.896 2.249 42.540 1.00 89.38 862 LYS A O 1
ATOM 6814 N N . ARG A 1 863 ? -22.286 0.102 42.780 1.00 91.25 863 ARG A N 1
ATOM 6815 C CA . ARG A 1 863 ? -22.113 -0.194 41.343 1.00 91.25 863 ARG A CA 1
ATOM 6816 C C . ARG A 1 863 ? -23.378 -0.737 40.671 1.00 91.25 863 ARG A C 1
ATOM 6818 O O . ARG A 1 863 ? -23.307 -1.219 39.549 1.00 91.25 863 ARG A O 1
ATOM 6825 N N . LYS A 1 864 ? -24.523 -0.720 41.357 1.00 88.38 864 LYS A N 1
ATOM 6826 C CA . LYS A 1 864 ? -25.781 -1.272 40.840 1.00 88.38 864 LYS A CA 1
ATOM 6827 C C . LYS A 1 864 ? -26.642 -0.176 40.224 1.00 88.38 864 LYS A C 1
ATOM 6829 O O . LYS A 1 864 ? -26.914 0.828 40.883 1.00 88.38 864 LYS A O 1
ATOM 6834 N N . PHE A 1 865 ? -27.116 -0.402 39.002 1.00 92.38 865 PHE A N 1
ATOM 6835 C CA . PHE A 1 865 ? -28.122 0.454 38.381 1.00 92.38 865 PHE A CA 1
ATOM 6836 C C . PHE A 1 865 ? -29.520 0.207 38.977 1.00 92.38 865 PHE A C 1
ATOM 6838 O O . PHE A 1 865 ? -29.831 -0.915 39.388 1.00 92.38 865 PHE A O 1
ATOM 6845 N N . PRO A 1 866 ? -30.371 1.244 39.060 1.00 88.88 866 PRO A N 1
ATOM 6846 C CA . PRO A 1 866 ? -31.758 1.098 39.491 1.00 88.88 866 PRO A CA 1
ATOM 6847 C C . PRO A 1 866 ? -32.632 0.464 38.393 1.00 88.88 866 PRO A C 1
ATOM 6849 O O . PRO A 1 866 ? -32.294 0.520 37.213 1.00 88.88 866 PRO A O 1
ATOM 6852 N N . ARG A 1 867 ? -33.812 -0.047 38.775 1.00 90.44 867 ARG A N 1
ATOM 6853 C CA . ARG A 1 867 ? -34.846 -0.584 37.865 1.00 90.44 867 ARG A CA 1
ATOM 6854 C C . ARG A 1 867 ? -34.394 -1.767 36.996 1.00 90.44 867 ARG A C 1
ATOM 6856 O O . ARG A 1 867 ? -34.769 -1.850 35.824 1.00 90.44 867 ARG A O 1
ATOM 6863 N N . SER A 1 868 ? -33.595 -2.680 37.546 1.00 88.69 868 SER A N 1
ATOM 6864 C CA . SER A 1 868 ? -33.138 -3.876 36.823 1.00 88.69 868 SER A CA 1
ATOM 6865 C C . SER A 1 868 ? -34.284 -4.830 36.452 1.00 88.69 868 SER A C 1
ATOM 6867 O O . SER A 1 868 ? -34.155 -5.616 35.519 1.00 88.69 868 SER A O 1
ATOM 6869 N N . GLU A 1 869 ? -35.439 -4.724 37.113 1.00 91.62 869 GLU A N 1
ATOM 6870 C CA . GLU A 1 869 ? -36.670 -5.444 36.772 1.00 91.62 869 GLU A CA 1
ATOM 6871 C C . GLU A 1 869 ? -37.223 -5.107 35.374 1.00 91.62 869 GLU A C 1
ATOM 6873 O O . GLU A 1 869 ? -37.954 -5.907 34.793 1.00 91.62 869 GLU A O 1
ATOM 6878 N N . ASN A 1 870 ? -36.850 -3.955 34.804 1.00 94.56 870 ASN A N 1
ATOM 6879 C CA . ASN A 1 870 ? -37.312 -3.517 33.485 1.00 94.56 870 ASN A CA 1
ATOM 6880 C C . ASN A 1 870 ? -36.535 -4.150 32.320 1.00 94.56 870 ASN A C 1
ATOM 6882 O O . ASN A 1 870 ? -36.996 -4.071 31.183 1.00 94.56 870 ASN A O 1
ATOM 6886 N N . LEU A 1 871 ? -35.368 -4.757 32.567 1.00 93.38 871 LEU A N 1
ATOM 6887 C CA . LEU A 1 871 ? -34.429 -5.164 31.509 1.00 93.38 871 LEU A CA 1
ATOM 6888 C C . LEU A 1 871 ? -34.993 -6.223 30.557 1.00 93.38 871 LEU A C 1
ATOM 6890 O O . LEU A 1 871 ? -34.652 -6.238 29.377 1.00 93.38 871 LEU A O 1
ATOM 6894 N N . GLU A 1 872 ? -35.898 -7.065 31.046 1.00 92.50 872 GLU A N 1
ATOM 6895 C CA . GLU A 1 872 ? -36.487 -8.162 30.275 1.00 92.50 872 GLU A CA 1
ATOM 6896 C C . GLU A 1 872 ? -37.976 -7.952 29.963 1.00 92.50 872 GLU A C 1
ATOM 6898 O O . GLU A 1 872 ? -38.619 -8.869 29.457 1.00 92.50 872 GLU A O 1
ATOM 6903 N N . ASN A 1 873 ? -38.551 -6.788 30.288 1.00 94.25 873 ASN A N 1
ATOM 6904 C CA . ASN A 1 873 ? -39.986 -6.554 30.143 1.00 94.25 873 ASN A CA 1
ATOM 6905 C C . ASN A 1 873 ? -40.360 -6.149 28.700 1.00 94.25 873 ASN A C 1
ATOM 6907 O O . ASN A 1 873 ? -40.206 -4.980 28.351 1.00 94.25 873 ASN A O 1
ATOM 6911 N N . PRO A 1 874 ? -40.977 -7.034 27.890 1.00 91.88 874 PRO A N 1
ATOM 6912 C CA . PRO A 1 874 ? -41.233 -6.770 26.473 1.00 91.88 874 PRO A CA 1
ATOM 6913 C C . PRO A 1 874 ? -42.251 -5.647 26.215 1.00 91.88 874 PRO A C 1
ATOM 6915 O O . PRO A 1 874 ? -42.411 -5.232 25.069 1.00 91.88 874 PRO A O 1
ATOM 6918 N N . SER A 1 875 ? -42.952 -5.146 27.242 1.00 92.31 875 SER A N 1
ATOM 6919 C CA . SER A 1 875 ? -43.872 -4.010 27.104 1.00 92.31 875 SER A CA 1
ATOM 6920 C C . SER A 1 875 ? -43.173 -2.643 27.081 1.00 92.31 875 SER A C 1
ATOM 6922 O O . SER A 1 875 ? -43.856 -1.624 26.975 1.00 92.31 875 SER A O 1
ATOM 6924 N N . LEU A 1 876 ? -41.851 -2.597 27.269 1.00 96.31 876 LEU A N 1
ATOM 6925 C CA . LEU A 1 876 ? -41.048 -1.373 27.296 1.00 96.31 876 LEU A CA 1
ATOM 6926 C C . LEU A 1 876 ? -40.291 -1.154 25.977 1.00 96.31 876 LEU A C 1
ATOM 6928 O O . LEU A 1 876 ? -40.192 -2.040 25.127 1.00 96.31 876 LEU A O 1
ATOM 6932 N N . TYR A 1 877 ? -39.748 0.051 25.795 1.00 97.50 877 TYR A N 1
ATOM 6933 C CA . TYR A 1 877 ? -38.998 0.418 24.594 1.00 97.50 877 TYR A CA 1
ATOM 6934 C C . TYR A 1 877 ? -37.508 0.134 24.795 1.00 97.50 877 TYR A C 1
ATOM 6936 O O . TYR A 1 877 ? -36.809 0.887 25.475 1.00 97.50 877 TYR A O 1
ATOM 6944 N N . HIS A 1 878 ? -37.032 -0.966 24.210 1.00 98.00 878 HIS A N 1
ATOM 6945 C CA . HIS A 1 878 ? -35.652 -1.431 24.349 1.00 98.00 878 HIS A CA 1
ATOM 6946 C C . HIS A 1 878 ? -34.732 -0.938 23.229 1.00 98.00 878 HIS A C 1
ATOM 6948 O O . HIS A 1 878 ? -35.005 -1.133 22.042 1.00 98.00 878 HIS A O 1
ATOM 6954 N N . TYR A 1 879 ? -33.595 -0.374 23.620 1.00 97.94 879 TYR A N 1
ATOM 6955 C CA . TYR A 1 879 ? -32.566 0.135 22.723 1.00 97.94 879 TYR A CA 1
ATOM 6956 C C . TYR A 1 879 ? -31.278 -0.668 22.900 1.00 97.94 879 TYR A C 1
ATOM 6958 O O . TYR A 1 879 ? -30.793 -0.793 24.021 1.00 97.94 879 TYR A O 1
ATOM 6966 N N . ALA A 1 880 ? -30.709 -1.177 21.809 1.00 97.75 880 ALA A N 1
ATOM 6967 C CA . ALA A 1 880 ? -29.378 -1.784 21.806 1.00 97.75 880 ALA A CA 1
ATOM 6968 C C . ALA A 1 880 ? -28.346 -0.769 21.308 1.00 97.75 880 ALA A C 1
ATOM 6970 O O . ALA A 1 880 ? -28.484 -0.247 20.200 1.00 97.75 880 ALA A O 1
ATOM 6971 N N . LEU A 1 881 ? -27.309 -0.519 22.108 1.00 96.81 881 LEU A N 1
ATOM 6972 C CA . LEU A 1 881 ? -26.238 0.427 21.799 1.00 96.81 881 LEU A CA 1
ATOM 6973 C C . LEU A 1 881 ? -24.876 -0.205 22.097 1.00 96.81 881 LEU A C 1
ATOM 6975 O O . LEU A 1 881 ? -24.545 -0.484 23.245 1.00 96.81 881 LEU A O 1
ATOM 6979 N N . PHE A 1 882 ? -24.058 -0.422 21.069 1.00 95.12 882 PHE A N 1
ATOM 6980 C CA . PHE A 1 882 ? -22.745 -1.057 21.229 1.00 95.12 882 PHE A CA 1
ATOM 6981 C C . PHE A 1 882 ? -21.637 -0.040 20.973 1.00 95.12 882 PHE A C 1
ATOM 6983 O O . PHE A 1 882 ? -21.525 0.475 19.861 1.00 95.12 882 PHE A O 1
ATOM 6990 N N . SER A 1 883 ? -20.821 0.264 21.986 1.00 93.19 883 SER A N 1
ATOM 6991 C CA . SER A 1 883 ? -19.832 1.346 21.883 1.00 93.19 883 SER A CA 1
ATOM 6992 C C . SER A 1 883 ? -18.594 1.142 22.754 1.00 93.19 883 SER A C 1
ATOM 6994 O O . SER A 1 883 ? -18.665 0.638 23.873 1.00 93.19 883 SER A O 1
ATOM 6996 N N . ASP A 1 884 ? -17.454 1.603 22.238 1.00 90.00 884 ASP A N 1
ATOM 6997 C CA . ASP A 1 884 ? -16.176 1.747 22.943 1.00 90.00 884 ASP A CA 1
ATOM 6998 C C . ASP A 1 884 ? -15.904 3.203 23.374 1.00 90.00 884 ASP A C 1
ATOM 7000 O O . ASP A 1 884 ? -14.823 3.522 23.862 1.00 90.00 884 ASP A O 1
ATOM 7004 N N . ASN A 1 885 ? -16.868 4.109 23.179 1.00 92.12 885 ASN A N 1
ATOM 7005 C CA . ASN A 1 885 ? -16.703 5.539 23.406 1.00 92.12 885 ASN A CA 1
ATOM 7006 C C . ASN A 1 885 ? -17.791 6.081 24.341 1.00 92.12 885 ASN A C 1
ATOM 7008 O O . ASN A 1 885 ? -18.944 6.269 23.956 1.00 92.12 885 ASN A O 1
ATOM 7012 N N . VAL A 1 886 ? -17.380 6.411 25.566 1.00 94.38 886 VAL A N 1
ATOM 7013 C CA . VAL A 1 886 ? -18.256 6.911 26.636 1.00 94.38 886 VAL A CA 1
ATOM 7014 C C . VAL A 1 886 ? -19.028 8.175 26.236 1.00 94.38 886 VAL A C 1
ATOM 7016 O O . VAL A 1 886 ? -20.212 8.294 26.542 1.00 94.38 886 VAL A O 1
ATOM 7019 N N . LEU A 1 887 ? -18.393 9.126 25.538 1.00 94.12 887 LEU A N 1
ATOM 7020 C CA . LEU A 1 887 ? -19.062 10.371 25.130 1.00 94.12 887 LEU A CA 1
ATOM 7021 C C . LEU A 1 887 ? -20.049 10.145 23.991 1.00 94.12 887 LEU A C 1
ATOM 7023 O O . LEU A 1 887 ? -21.120 10.737 23.974 1.00 94.12 887 LEU A O 1
ATOM 7027 N N . ALA A 1 888 ? -19.687 9.292 23.038 1.00 94.44 888 ALA A N 1
ATOM 7028 C CA . ALA A 1 888 ? -20.566 8.951 21.929 1.00 94.44 888 ALA A CA 1
ATOM 7029 C C . ALA A 1 888 ? -21.840 8.268 22.455 1.00 94.44 888 ALA A C 1
ATOM 7031 O O . ALA A 1 888 ? -22.948 8.734 22.195 1.00 94.44 888 ALA A O 1
ATOM 7032 N N . ALA A 1 889 ? -21.676 7.255 23.313 1.00 96.50 889 ALA A N 1
ATOM 7033 C CA . ALA A 1 889 ? -22.790 6.563 23.945 1.00 96.50 889 ALA A CA 1
ATOM 7034 C C . ALA A 1 889 ? -23.662 7.494 24.805 1.00 96.50 889 ALA A C 1
ATOM 7036 O O . ALA A 1 889 ? -24.891 7.428 24.742 1.00 96.50 889 ALA A O 1
ATOM 7037 N N . SER A 1 890 ? -23.048 8.398 25.577 1.00 96.25 890 SER A N 1
ATOM 7038 C CA . SER A 1 890 ? -23.801 9.335 26.414 1.00 96.25 890 SER A CA 1
ATOM 7039 C C . SER A 1 890 ? -24.618 10.334 25.603 1.00 96.25 890 SER A C 1
ATOM 7041 O O . SER A 1 890 ? -25.752 10.621 25.981 1.00 96.25 890 SER A O 1
ATOM 7043 N N . VAL A 1 891 ? -24.110 10.809 24.461 1.00 97.19 891 VAL A N 1
ATOM 7044 C CA . VAL A 1 891 ? -24.875 11.682 23.561 1.00 97.19 891 VAL A CA 1
ATOM 7045 C C . VAL A 1 891 ? -26.077 10.950 22.970 1.00 97.19 891 VAL A C 1
ATOM 7047 O O . VAL A 1 891 ? -27.164 11.526 22.930 1.00 97.19 891 VAL A O 1
ATOM 7050 N N . VAL A 1 892 ? -25.942 9.684 22.569 1.00 97.88 892 VAL A N 1
ATOM 7051 C CA . VAL A 1 892 ? -27.080 8.896 22.062 1.00 97.88 892 VAL A CA 1
ATOM 7052 C C . VAL A 1 892 ? -28.156 8.734 23.137 1.00 97.88 892 VAL A C 1
ATOM 7054 O O . VAL A 1 892 ? -29.321 9.047 22.886 1.00 97.88 892 VAL A O 1
ATOM 7057 N N . VAL A 1 893 ? -27.777 8.329 24.352 1.00 97.75 893 VAL A N 1
ATOM 7058 C CA . VAL A 1 893 ? -28.721 8.158 25.470 1.00 97.75 893 VAL A CA 1
ATOM 7059 C C . VAL A 1 893 ? -29.380 9.491 25.846 1.00 97.75 893 VAL A C 1
ATOM 7061 O O . VAL A 1 893 ? -30.608 9.576 25.900 1.00 97.75 893 VAL A O 1
ATOM 7064 N N . ASN A 1 894 ? -28.593 10.555 26.038 1.00 96.81 894 ASN A N 1
ATOM 7065 C CA . ASN A 1 894 ? -29.105 11.872 26.424 1.00 96.81 894 ASN A CA 1
ATOM 7066 C C . ASN A 1 894 ? -30.018 12.461 25.350 1.00 96.81 894 ASN A C 1
ATOM 7068 O O . ASN A 1 894 ? -31.109 12.930 25.664 1.00 96.81 894 ASN A O 1
ATOM 7072 N N . SER A 1 895 ? -29.607 12.413 24.082 1.00 97.50 895 SER A N 1
ATOM 7073 C CA . SER A 1 895 ? -30.418 12.933 22.979 1.00 97.50 895 SER A CA 1
ATOM 7074 C C . SER A 1 895 ? -31.720 12.153 22.805 1.00 97.50 895 SER A C 1
ATOM 7076 O O . SER A 1 895 ? -32.758 12.758 22.544 1.00 97.50 895 SER A O 1
ATOM 7078 N N . THR A 1 896 ? -31.713 10.839 23.043 1.00 97.56 896 THR A N 1
ATOM 7079 C CA . THR A 1 896 ? -32.937 10.026 23.017 1.00 97.56 896 THR A CA 1
ATOM 7080 C C . THR A 1 896 ? -33.878 10.410 24.157 1.00 97.56 896 THR A C 1
ATOM 7082 O O . THR A 1 896 ? -35.053 10.671 23.918 1.00 97.56 896 THR A O 1
ATOM 7085 N N . ILE A 1 897 ? -33.370 10.511 25.389 1.00 96.50 897 ILE A N 1
ATOM 7086 C CA . ILE A 1 897 ? -34.196 10.802 26.569 1.00 96.50 897 ILE A CA 1
ATOM 7087 C C . ILE A 1 897 ? -34.707 12.237 26.610 1.00 96.50 897 ILE A C 1
ATOM 7089 O O . ILE A 1 897 ? -35.854 12.457 26.990 1.00 96.50 897 ILE A O 1
ATOM 7093 N N . MET A 1 898 ? -33.914 13.213 26.170 1.00 95.06 898 MET A N 1
ATOM 7094 C CA . MET A 1 898 ? -34.356 14.609 26.099 1.00 95.06 898 MET A CA 1
ATOM 7095 C C . MET A 1 898 ? -35.517 14.820 25.121 1.00 95.06 898 MET A C 1
ATOM 7097 O O . MET A 1 898 ? -36.272 15.774 25.282 1.00 95.06 898 MET A O 1
ATOM 7101 N N . ASN A 1 899 ? -35.657 13.946 24.122 1.00 96.00 899 ASN A N 1
ATOM 7102 C CA . ASN A 1 899 ? -36.734 14.004 23.136 1.00 96.00 899 ASN A CA 1
ATOM 7103 C C . ASN A 1 899 ? -37.857 12.983 23.398 1.00 96.00 899 ASN A C 1
ATOM 7105 O O . ASN A 1 899 ? -38.853 12.984 22.674 1.00 96.00 899 ASN A O 1
ATOM 7109 N N . ALA A 1 900 ? -37.713 12.122 24.409 1.00 96.12 900 ALA A N 1
ATOM 7110 C CA . ALA A 1 900 ? -38.688 11.094 24.752 1.00 96.12 900 ALA A CA 1
ATOM 7111 C C . ALA A 1 900 ? -39.905 11.688 25.473 1.00 96.12 900 ALA A C 1
ATOM 7113 O O . ALA A 1 900 ? -39.770 12.497 26.393 1.00 96.12 900 ALA A O 1
ATOM 7114 N N . LYS A 1 901 ? -41.107 11.240 25.097 1.00 94.56 901 LYS A N 1
ATOM 7115 C CA . LYS A 1 901 ? -42.353 11.676 25.757 1.00 94.56 901 LYS A CA 1
ATOM 7116 C C . LYS A 1 901 ? -42.562 11.033 27.128 1.00 94.56 901 LYS A C 1
ATOM 7118 O O . LYS A 1 901 ? -43.058 11.692 28.035 1.00 94.56 901 LYS A O 1
ATOM 7123 N N . GLU A 1 902 ? -42.186 9.762 27.271 1.00 95.44 902 GLU A N 1
ATOM 7124 C CA . GLU A 1 902 ? -42.371 8.966 28.494 1.00 95.44 902 GLU A CA 1
ATOM 7125 C C . GLU A 1 902 ? -41.043 8.315 28.926 1.00 95.44 902 GLU A C 1
ATOM 7127 O O . GLU A 1 902 ? -40.897 7.097 28.801 1.00 95.44 902 GLU A O 1
ATOM 7132 N N . PRO A 1 903 ? -40.051 9.087 29.422 1.00 94.62 903 PRO A N 1
ATOM 7133 C CA . PRO A 1 903 ? -38.688 8.603 29.668 1.00 94.62 903 PRO A CA 1
ATOM 7134 C C . PRO A 1 903 ? -38.585 7.335 30.528 1.00 94.62 903 PRO A C 1
ATOM 7136 O O . PRO A 1 903 ? -37.676 6.535 30.330 1.00 94.62 903 PRO A O 1
ATOM 7139 N N . GLU A 1 904 ? -39.514 7.119 31.462 1.00 94.88 904 GLU A N 1
ATOM 7140 C CA . GLU A 1 904 ? -39.576 5.925 32.314 1.00 94.88 904 GLU A CA 1
ATOM 7141 C C . GLU A 1 904 ? -39.835 4.605 31.576 1.00 94.88 904 GLU A C 1
ATOM 7143 O O . GLU A 1 904 ? -39.578 3.544 32.142 1.00 94.88 904 GLU A O 1
ATOM 7148 N N . LYS A 1 905 ? -40.328 4.651 30.332 1.00 96.50 905 LYS A N 1
ATOM 7149 C CA . LYS A 1 905 ? -40.581 3.457 29.512 1.00 96.50 905 LYS A CA 1
ATOM 7150 C C . LYS A 1 905 ? -39.391 3.040 28.645 1.00 96.50 905 LYS A C 1
ATOM 7152 O O . LYS A 1 905 ? -39.480 2.028 27.953 1.00 96.50 905 LYS A O 1
ATOM 7157 N N . HIS A 1 906 ? -38.304 3.811 28.647 1.00 97.38 906 HIS A N 1
ATOM 7158 C CA . HIS A 1 906 ? -37.134 3.562 27.806 1.00 97.38 906 HIS A CA 1
ATOM 7159 C C . HIS A 1 906 ? -36.082 2.753 28.568 1.00 97.38 906 HIS A C 1
ATOM 7161 O O . HIS A 1 906 ? -35.741 3.071 29.710 1.00 97.38 906 HIS A O 1
ATOM 7167 N N . VAL A 1 907 ? -35.552 1.721 27.912 1.00 97.94 907 VAL A N 1
ATOM 7168 C CA . VAL A 1 907 ? -34.543 0.806 28.454 1.00 97.94 907 VAL A CA 1
ATOM 7169 C C . VAL A 1 907 ? -33.357 0.759 27.497 1.00 97.94 907 VAL A C 1
ATOM 7171 O O . VAL A 1 907 ? -33.503 0.307 26.363 1.00 97.94 907 VAL A O 1
ATOM 7174 N N . PHE A 1 908 ? -32.186 1.214 27.935 1.00 97.94 908 PHE A N 1
ATOM 7175 C CA . PHE A 1 908 ? -30.956 1.144 27.145 1.00 97.94 908 PHE A CA 1
ATOM 7176 C C . PHE A 1 908 ? -30.092 -0.018 27.599 1.00 97.94 908 PHE A C 1
ATOM 7178 O O . PHE A 1 908 ? -29.669 -0.067 28.752 1.00 97.94 908 PHE A O 1
ATOM 7185 N N . HIS A 1 909 ? -29.778 -0.895 26.657 1.00 97.19 909 HIS A N 1
ATOM 7186 C CA . HIS A 1 909 ? -28.811 -1.960 26.832 1.00 97.19 909 HIS A CA 1
ATOM 7187 C C . HIS A 1 909 ? -27.513 -1.564 26.134 1.00 97.19 909 HIS A C 1
ATOM 7189 O O . HIS A 1 909 ? -27.436 -1.545 24.898 1.00 97.19 909 HIS A O 1
ATOM 7195 N N . LEU A 1 910 ? -26.511 -1.175 26.922 1.00 96.94 910 LEU A N 1
ATOM 7196 C CA . LEU A 1 910 ? -25.200 -0.810 26.411 1.00 96.94 910 LEU A CA 1
ATOM 7197 C C . LEU A 1 910 ? -24.255 -1.995 26.505 1.00 96.94 910 LEU A C 1
ATOM 7199 O O . LEU A 1 910 ? -23.983 -2.477 27.597 1.00 96.94 910 LEU A O 1
ATOM 7203 N N . VAL A 1 911 ? -23.663 -2.394 25.383 1.00 96.38 911 VAL A N 1
ATOM 7204 C CA . VAL A 1 911 ? -22.580 -3.385 25.392 1.00 96.38 911 VAL A CA 1
ATOM 7205 C C . VAL A 1 911 ? -21.269 -2.703 25.046 1.00 96.38 911 VAL A C 1
ATOM 7207 O O . VAL A 1 911 ? -21.157 -1.990 24.044 1.00 96.38 911 VAL A O 1
ATOM 7210 N N . THR A 1 912 ? -20.260 -2.933 25.876 1.00 94.44 912 THR A N 1
ATOM 7211 C CA . THR A 1 912 ? -18.921 -2.376 25.693 1.00 94.44 912 THR A CA 1
ATOM 7212 C C . THR A 1 912 ? -17.844 -3.439 25.895 1.00 94.44 912 THR A C 1
ATOM 7214 O O . THR A 1 912 ? -18.131 -4.582 26.254 1.00 94.44 912 THR A O 1
ATOM 7217 N N . ASP A 1 913 ? -16.598 -3.091 25.587 1.00 90.06 913 ASP A N 1
ATOM 7218 C CA . ASP A 1 913 ? -15.461 -3.980 25.806 1.00 90.06 913 ASP A CA 1
ATOM 7219 C C . ASP A 1 913 ? -14.964 -3.916 27.257 1.00 90.06 913 ASP A C 1
ATOM 7221 O O . ASP A 1 913 ? -15.260 -2.995 28.022 1.00 90.06 913 ASP A O 1
ATOM 7225 N N . LYS A 1 914 ? -14.146 -4.894 27.642 1.00 88.31 914 LYS A N 1
ATOM 7226 C CA . LYS A 1 914 ? -13.569 -4.975 28.987 1.00 88.31 914 LYS A CA 1
ATOM 7227 C C . LYS A 1 914 ? -12.741 -3.753 29.390 1.00 88.31 914 LYS A C 1
ATOM 7229 O O . LYS A 1 914 ? -12.633 -3.468 30.581 1.00 88.31 914 LYS A O 1
ATOM 7234 N N . LEU A 1 915 ? -12.141 -3.047 28.431 1.00 87.00 915 LEU A N 1
ATOM 7235 C CA . LEU A 1 915 ? -11.298 -1.881 28.708 1.00 87.00 915 LEU A CA 1
ATOM 7236 C C . LEU A 1 915 ? -12.144 -0.654 29.072 1.00 87.00 915 LEU A C 1
ATOM 7238 O O . LEU A 1 915 ? -11.758 0.122 29.946 1.00 87.00 915 LEU A O 1
ATOM 7242 N N . ASN A 1 916 ?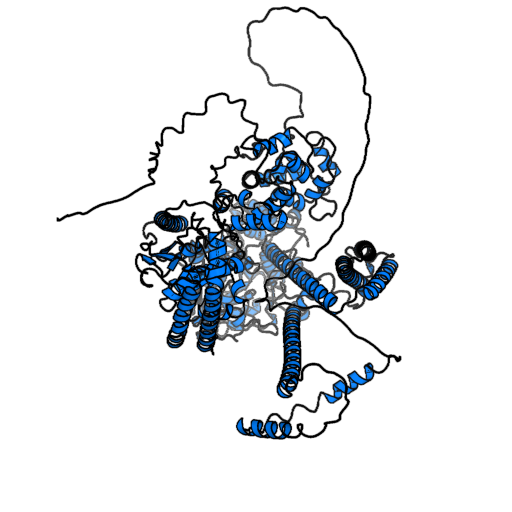 -13.302 -0.504 28.432 1.00 91.69 916 ASN A N 1
ATOM 7243 C CA . ASN A 1 916 ? -14.212 0.621 28.613 1.00 91.69 916 ASN A CA 1
ATOM 7244 C C . ASN A 1 916 ? -15.352 0.325 29.597 1.00 91.69 916 ASN A C 1
ATOM 7246 O O . ASN A 1 916 ? -16.027 1.256 30.031 1.00 91.69 916 ASN A O 1
ATOM 7250 N N . PHE A 1 917 ? -15.533 -0.933 30.011 1.00 95.00 917 PHE A N 1
ATOM 7251 C CA . PHE A 1 917 ? -16.579 -1.356 30.944 1.00 95.00 917 PHE A CA 1
ATOM 7252 C C . PHE A 1 917 ? -16.633 -0.516 32.223 1.00 95.00 917 PHE A C 1
ATOM 7254 O O . PHE A 1 917 ? -17.700 -0.019 32.590 1.00 95.00 917 PHE A O 1
ATOM 7261 N N . GLY A 1 918 ? -15.489 -0.302 32.882 1.00 95.50 918 GLY A N 1
ATOM 7262 C CA . GLY A 1 918 ? -15.432 0.518 34.094 1.00 95.50 918 GLY A CA 1
ATOM 7263 C C . GLY A 1 918 ? -15.805 1.978 33.831 1.00 95.50 918 GLY A C 1
ATOM 7264 O O . GLY A 1 918 ? -16.616 2.551 34.556 1.00 95.50 918 GLY A O 1
ATOM 7265 N N . ALA A 1 919 ? -15.271 2.562 32.756 1.00 96.56 919 ALA A N 1
ATOM 7266 C CA . ALA A 1 919 ? -15.544 3.944 32.381 1.00 96.56 919 ALA A CA 1
ATOM 7267 C C . ALA A 1 919 ? -17.021 4.185 32.043 1.00 96.56 919 ALA A C 1
ATOM 7269 O O . ALA A 1 919 ? -17.608 5.162 32.507 1.00 96.56 919 ALA A O 1
ATOM 7270 N N . MET A 1 920 ? -17.616 3.284 31.256 1.00 96.69 920 MET A N 1
ATOM 7271 C CA . MET A 1 920 ? -19.009 3.355 30.824 1.00 96.69 920 MET A CA 1
ATOM 7272 C C . MET A 1 920 ? -19.957 3.251 32.022 1.00 96.69 920 MET A C 1
ATOM 7274 O O . MET A 1 920 ? -20.832 4.100 32.190 1.00 96.69 920 MET A O 1
ATOM 7278 N N . ASN A 1 921 ? -19.724 2.276 32.911 1.00 96.44 921 ASN A N 1
ATOM 7279 C CA . ASN A 1 921 ? -20.488 2.142 34.151 1.00 96.44 921 ASN A CA 1
ATOM 7280 C C . ASN A 1 921 ? -20.383 3.404 35.011 1.00 96.44 921 ASN A C 1
ATOM 7282 O O . ASN A 1 921 ? -21.399 3.977 35.401 1.00 96.44 921 ASN A O 1
ATOM 7286 N N . MET A 1 922 ? -19.162 3.875 35.280 1.00 96.50 922 MET A N 1
ATOM 7287 C CA . MET A 1 922 ? -18.960 5.049 36.130 1.00 96.50 922 MET A CA 1
ATOM 7288 C C . MET A 1 922 ? -19.620 6.301 35.562 1.00 96.50 922 MET A C 1
ATOM 7290 O O . MET A 1 922 ? -20.204 7.075 36.318 1.00 96.50 922 MET A O 1
ATOM 7294 N N . TRP A 1 923 ? -19.562 6.502 34.242 1.00 96.75 923 TRP A N 1
ATOM 7295 C CA . TRP A 1 923 ? -20.192 7.654 33.608 1.00 96.75 923 TRP A CA 1
ATOM 7296 C C . TRP A 1 923 ? -21.695 7.699 33.871 1.00 96.75 923 TRP A C 1
ATOM 7298 O O . TRP A 1 923 ? -22.188 8.733 34.318 1.00 96.75 923 TRP A O 1
ATOM 7308 N N . PHE A 1 924 ? -22.407 6.592 33.644 1.00 96.00 924 PHE A N 1
ATOM 7309 C CA . PHE A 1 924 ? -23.859 6.529 33.834 1.00 96.00 924 PHE A CA 1
ATOM 7310 C C . PHE A 1 924 ? -24.283 6.412 35.303 1.00 96.00 924 PHE A C 1
ATOM 7312 O O . PHE A 1 924 ? -25.396 6.805 35.641 1.00 96.00 924 PHE A O 1
ATOM 7319 N N . LEU A 1 925 ? -23.402 5.954 36.200 1.00 94.75 925 LEU A N 1
ATOM 7320 C CA . LEU A 1 925 ? -23.621 6.055 37.648 1.00 94.75 925 LEU A CA 1
ATOM 7321 C C . LEU A 1 925 ? -23.528 7.510 38.136 1.00 94.75 925 LEU A C 1
ATOM 7323 O O . LEU A 1 925 ? -24.312 7.925 38.987 1.00 94.75 925 LEU A O 1
ATOM 7327 N N . LEU A 1 926 ? -22.589 8.293 37.592 1.00 93.56 926 LEU A N 1
ATOM 7328 C CA . LEU A 1 926 ? -22.446 9.722 37.897 1.00 93.56 926 LEU A CA 1
ATOM 7329 C C . LEU A 1 926 ? -23.498 10.588 37.195 1.00 93.56 926 LEU A C 1
ATOM 7331 O O . LEU A 1 926 ? -23.906 11.614 37.734 1.00 93.56 926 LEU A O 1
ATOM 7335 N N . ASN A 1 927 ? -23.923 10.177 36.001 1.00 94.00 927 ASN A N 1
ATOM 7336 C CA . ASN A 1 927 ? -24.834 10.910 35.126 1.00 94.00 927 ASN A CA 1
ATOM 7337 C C . ASN A 1 927 ? -26.021 10.011 34.730 1.00 94.00 927 ASN A C 1
ATOM 7339 O O . ASN A 1 927 ? -26.107 9.581 33.576 1.00 94.00 927 ASN A O 1
ATOM 7343 N N . PRO A 1 928 ? -26.925 9.682 35.670 1.00 91.50 928 PRO A N 1
ATOM 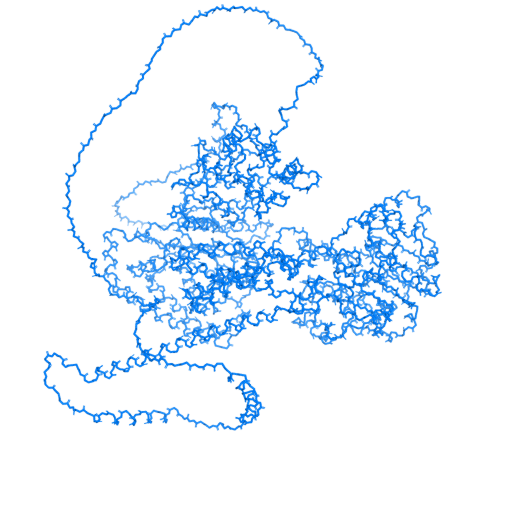7344 C CA . PRO A 1 928 ? -28.055 8.807 35.382 1.00 91.50 928 PRO A CA 1
ATOM 7345 C C . PRO A 1 928 ? -29.017 9.456 34.367 1.00 91.50 928 PRO A C 1
ATOM 7347 O O . PRO A 1 928 ? -29.319 10.647 34.498 1.00 91.50 928 PRO A O 1
ATOM 7350 N N . PRO A 1 929 ? -29.561 8.701 33.389 1.00 90.88 929 PRO A N 1
ATOM 7351 C CA . PRO A 1 929 ? -30.418 9.227 32.319 1.00 90.88 929 PRO A CA 1
ATOM 7352 C C . PRO A 1 929 ? -31.868 9.484 32.785 1.00 90.88 929 PRO A C 1
ATOM 7354 O O . PRO A 1 929 ? -32.845 9.000 32.209 1.00 90.88 929 PRO A O 1
ATOM 7357 N N . GLY A 1 930 ? -32.036 10.244 33.870 1.00 88.50 930 GLY A N 1
ATOM 7358 C CA . GLY A 1 930 ? -33.340 10.597 34.429 1.00 88.50 930 GLY A CA 1
ATOM 7359 C C . GLY A 1 930 ? -34.144 9.381 34.909 1.00 88.50 930 GLY A C 1
ATOM 7360 O O . GLY A 1 930 ? -33.730 8.664 35.820 1.00 88.50 930 GLY A O 1
ATOM 7361 N N . LYS A 1 931 ? -35.342 9.176 34.339 1.00 92.00 931 LYS A N 1
ATOM 7362 C CA . LYS A 1 931 ? -36.235 8.054 34.689 1.00 92.00 931 LYS A CA 1
ATOM 7363 C C . LYS A 1 931 ? -36.055 6.807 33.812 1.00 92.00 931 LYS A C 1
ATOM 7365 O O . LYS A 1 931 ? -36.701 5.804 34.098 1.00 92.00 931 LYS A O 1
ATOM 7370 N N . ALA A 1 932 ? -35.195 6.844 32.802 1.00 95.69 932 ALA A N 1
ATOM 7371 C CA . ALA A 1 932 ? -34.943 5.679 31.962 1.00 95.69 932 ALA A CA 1
ATOM 7372 C C . ALA A 1 932 ? -34.197 4.576 32.727 1.00 95.69 932 ALA A C 1
ATOM 7374 O O . ALA A 1 932 ? -33.507 4.849 33.716 1.00 95.69 932 ALA A O 1
ATOM 7375 N N . THR A 1 933 ? -34.334 3.334 32.268 1.00 97.00 933 THR A N 1
ATOM 7376 C CA . THR A 1 933 ? -33.496 2.217 32.720 1.00 97.00 933 THR A CA 1
ATOM 7377 C C . THR A 1 933 ? -32.265 2.129 31.822 1.00 97.00 933 THR A C 1
ATOM 7379 O O . THR A 1 933 ? -32.365 2.282 30.604 1.00 97.00 933 THR A O 1
ATOM 7382 N N . ILE A 1 934 ? -31.103 1.876 32.417 1.00 96.19 934 ILE A N 1
ATOM 7383 C CA . ILE A 1 934 ? -29.851 1.657 31.698 1.00 96.19 934 ILE A CA 1
ATOM 7384 C C . ILE A 1 934 ? -29.131 0.452 32.286 1.00 96.19 934 ILE A C 1
ATOM 7386 O O . ILE A 1 934 ? -29.098 0.292 33.507 1.00 96.19 934 ILE A O 1
ATOM 7390 N N . ASP A 1 935 ? -28.563 -0.367 31.413 1.00 95.06 935 ASP A N 1
ATOM 7391 C CA . ASP A 1 935 ? -27.679 -1.465 31.771 1.00 95.06 935 ASP A CA 1
ATOM 7392 C C . ASP A 1 935 ? -26.413 -1.420 30.921 1.00 95.06 935 ASP A C 1
ATOM 7394 O O . ASP A 1 935 ? -26.441 -0.979 29.768 1.00 95.06 935 ASP A O 1
ATOM 7398 N N . VAL A 1 936 ? -25.295 -1.828 31.517 1.00 96.31 936 VAL A N 1
ATOM 7399 C CA . VAL A 1 936 ? -23.988 -1.852 30.860 1.00 96.31 936 VAL A CA 1
ATOM 7400 C C . VAL A 1 936 ? -23.407 -3.248 30.998 1.00 96.31 936 VAL A C 1
ATOM 7402 O O . VAL A 1 936 ? -23.015 -3.667 32.085 1.00 96.31 936 VAL A O 1
ATOM 7405 N N . GLU A 1 937 ? -23.285 -3.936 29.873 1.00 94.81 937 GLU A N 1
ATOM 7406 C CA . GLU A 1 937 ? -22.774 -5.295 29.769 1.00 94.81 937 GLU A CA 1
ATOM 7407 C C . GLU A 1 937 ? -21.371 -5.299 29.147 1.00 94.81 937 GLU A C 1
ATOM 7409 O O . GLU A 1 937 ? -21.033 -4.487 28.276 1.00 94.81 937 GLU A O 1
ATOM 7414 N N . ASN A 1 938 ? -20.533 -6.236 29.587 1.00 93.50 938 ASN A N 1
ATOM 7415 C CA . ASN A 1 938 ? -19.240 -6.493 28.968 1.00 93.50 938 ASN A CA 1
ATOM 7416 C C . ASN A 1 938 ? -19.379 -7.626 27.947 1.00 93.50 938 ASN A C 1
ATOM 7418 O O . ASN A 1 938 ? -19.827 -8.719 28.285 1.00 93.50 938 ASN A O 1
ATOM 7422 N N . VAL A 1 939 ? -18.921 -7.392 26.717 1.00 90.94 939 VAL A N 1
ATOM 7423 C CA . VAL A 1 939 ? -18.912 -8.408 25.653 1.00 90.94 939 VAL A CA 1
ATOM 7424 C C . VAL A 1 939 ? -18.182 -9.697 26.052 1.00 90.94 939 VAL A C 1
ATOM 7426 O O . VAL A 1 939 ? -18.580 -10.778 25.624 1.00 90.94 939 VAL A O 1
ATOM 7429 N N . ASP A 1 940 ? -17.146 -9.600 26.889 1.00 86.19 940 ASP A N 1
ATOM 7430 C CA . ASP A 1 940 ? -16.355 -10.756 27.328 1.00 86.19 940 ASP A CA 1
ATOM 7431 C C . ASP A 1 940 ? -17.128 -11.678 28.292 1.00 86.19 940 ASP A C 1
ATOM 7433 O O . ASP A 1 940 ? -16.738 -12.832 28.483 1.00 86.19 940 ASP A O 1
ATOM 7437 N N . ASP A 1 941 ? -18.232 -11.206 28.882 1.00 91.25 941 ASP A N 1
ATOM 7438 C CA . ASP A 1 941 ? -19.056 -11.999 29.803 1.00 91.25 941 ASP A CA 1
ATOM 7439 C C . ASP A 1 941 ? -20.048 -12.918 29.054 1.00 91.25 941 ASP A C 1
ATOM 7441 O O . ASP A 1 941 ? -20.629 -13.844 29.638 1.00 91.25 941 ASP A O 1
ATOM 7445 N N . PHE A 1 942 ? -20.206 -12.736 27.737 1.00 91.88 942 PHE A N 1
ATOM 7446 C CA . PHE A 1 942 ? -21.054 -13.573 26.889 1.00 91.88 942 PHE A CA 1
ATOM 7447 C C . PHE A 1 942 ? -20.420 -14.944 26.632 1.00 91.88 942 PHE A C 1
ATOM 7449 O O . PHE A 1 942 ? -19.713 -15.168 25.654 1.00 91.88 942 PHE A O 1
ATOM 7456 N N . LYS A 1 943 ? -20.741 -15.926 27.481 1.00 88.44 943 LYS A N 1
ATOM 7457 C CA . LYS A 1 943 ? -20.189 -17.297 27.396 1.00 88.44 943 LYS A CA 1
ATOM 7458 C C . LYS A 1 943 ? -20.443 -18.009 26.058 1.00 88.44 943 LYS A C 1
ATOM 7460 O O . LYS A 1 943 ? -19.667 -18.881 25.664 1.00 88.44 943 LYS A O 1
ATOM 7465 N N . TRP A 1 944 ? -21.536 -17.671 25.373 1.00 89.62 944 TRP A N 1
ATOM 7466 C CA . TRP A 1 944 ? -21.874 -18.222 24.056 1.00 89.62 944 TRP A CA 1
ATOM 7467 C C . TRP A 1 944 ? -21.015 -17.624 22.929 1.00 89.62 944 TRP A C 1
ATOM 7469 O O . TRP A 1 944 ? -20.872 -18.239 21.872 1.00 89.62 944 TRP A O 1
ATOM 7479 N N . LEU A 1 945 ? -20.409 -16.454 23.148 1.00 87.56 945 LEU A N 1
ATOM 7480 C CA . LEU A 1 945 ? -19.593 -15.752 22.169 1.00 87.56 945 LEU A CA 1
ATOM 7481 C C . LEU A 1 945 ? -18.152 -16.278 22.204 1.00 87.56 945 LEU A C 1
ATOM 7483 O O . LEU A 1 945 ? -17.265 -15.725 22.843 1.00 87.56 945 LEU A O 1
ATOM 7487 N N . ASN A 1 946 ? -17.916 -17.375 21.494 1.00 84.75 946 ASN A N 1
ATOM 7488 C CA . ASN A 1 946 ? -16.607 -18.019 21.386 1.00 84.75 946 ASN A CA 1
ATOM 7489 C C . ASN A 1 946 ? -16.312 -18.417 19.928 1.00 84.75 946 ASN A C 1
ATOM 7491 O O . ASN A 1 946 ? -17.180 -18.325 19.056 1.00 84.75 946 ASN A O 1
ATOM 7495 N N . SER A 1 947 ? -15.088 -18.862 19.639 1.00 83.50 947 SER A N 1
ATOM 7496 C CA . SER A 1 947 ? -14.671 -19.213 18.276 1.00 83.50 947 SER A CA 1
ATOM 7497 C C . SER A 1 947 ? -15.288 -20.497 17.719 1.00 83.50 947 SER A C 1
ATOM 7499 O O . SER A 1 947 ? -15.228 -20.711 16.507 1.00 83.50 947 SER A O 1
ATOM 7501 N N . SER A 1 948 ? -15.918 -21.339 18.547 1.00 84.62 948 SER A N 1
ATOM 7502 C CA . SER A 1 948 ? -16.660 -22.496 18.034 1.00 84.62 948 SER A CA 1
ATOM 7503 C C . SER A 1 948 ? -18.020 -22.090 17.465 1.00 84.62 948 SER A C 1
ATOM 7505 O O . SER A 1 948 ? -18.441 -22.662 16.460 1.00 84.62 948 SER A O 1
ATOM 7507 N N . TYR A 1 949 ? -18.664 -21.072 18.043 1.00 86.56 949 TYR A N 1
ATOM 7508 C CA . TYR A 1 949 ? -19.963 -20.576 17.590 1.00 86.56 949 TYR A CA 1
ATOM 7509 C C . TYR A 1 949 ? -19.871 -19.389 16.619 1.00 86.56 949 TYR A C 1
ATOM 7511 O O . TYR A 1 949 ? -20.615 -19.338 15.646 1.00 86.56 949 TYR A O 1
ATOM 7519 N N . CYS A 1 950 ? -18.957 -18.438 16.837 1.00 87.62 950 CYS A N 1
ATOM 7520 C CA . CYS A 1 950 ? -18.852 -17.211 16.045 1.00 87.62 950 CYS A CA 1
ATOM 7521 C C . CYS A 1 950 ? -17.776 -17.327 14.945 1.00 87.62 950 CYS A C 1
ATOM 7523 O O . CYS A 1 950 ? -16.577 -17.306 15.254 1.00 87.62 950 CYS A O 1
ATOM 7525 N N . PRO A 1 951 ? -18.147 -17.344 13.644 1.00 87.06 951 PRO A N 1
ATOM 7526 C CA . PRO A 1 951 ? -17.176 -17.464 12.554 1.00 87.06 951 PRO A CA 1
ATOM 7527 C C . PRO A 1 951 ? -16.180 -16.307 12.505 1.00 87.06 951 PRO A C 1
ATOM 7529 O O . PRO A 1 951 ? -15.027 -16.506 12.137 1.00 87.06 951 PRO A O 1
ATOM 7532 N N . VAL A 1 952 ? -16.601 -15.103 12.905 1.00 83.12 952 VAL A N 1
ATOM 7533 C CA . VAL A 1 952 ? -15.721 -13.927 12.935 1.00 83.12 952 VAL A CA 1
ATOM 7534 C C . VAL A 1 952 ? -14.629 -14.091 13.984 1.00 83.12 952 VAL A C 1
ATOM 7536 O O . VAL A 1 952 ? -13.467 -13.874 13.659 1.00 83.12 952 VAL A O 1
ATOM 7539 N N . LEU A 1 953 ? -14.963 -14.544 15.198 1.00 80.50 953 LEU A N 1
ATOM 7540 C CA . LEU A 1 953 ? -13.964 -14.842 16.231 1.00 80.50 953 LEU A CA 1
ATOM 7541 C C . LEU A 1 953 ? -12.997 -15.934 15.778 1.00 80.50 953 LEU A C 1
ATOM 7543 O O . LEU A 1 953 ? -11.786 -15.768 15.899 1.00 80.50 953 LEU A O 1
ATOM 7547 N N . ARG A 1 954 ? -13.511 -17.004 15.164 1.00 82.44 954 ARG A N 1
ATOM 7548 C CA . ARG A 1 954 ? -12.680 -18.072 14.590 1.00 82.44 954 ARG A CA 1
ATOM 7549 C C . ARG A 1 954 ? -11.677 -17.538 13.569 1.00 82.44 954 ARG A C 1
ATOM 7551 O O . ARG A 1 954 ? -10.505 -17.909 13.586 1.00 82.44 954 ARG A O 1
ATOM 7558 N N . GLN A 1 955 ? -12.130 -16.647 12.690 1.00 76.75 955 GLN A N 1
ATOM 7559 C CA . GLN A 1 955 ? -11.267 -16.012 11.702 1.00 76.75 955 GLN A CA 1
ATOM 7560 C C . GLN A 1 955 ? -10.255 -15.059 12.375 1.00 76.75 955 GLN A C 1
ATOM 7562 O O . GLN A 1 955 ? -9.077 -15.101 12.020 1.00 76.75 955 GLN A O 1
ATOM 7567 N N . LEU A 1 956 ? -10.666 -14.252 13.365 1.00 70.50 956 LEU A N 1
ATOM 7568 C CA . LEU A 1 956 ? -9.801 -13.341 14.141 1.00 70.50 956 LEU A CA 1
ATOM 7569 C C . LEU A 1 956 ? -8.693 -14.071 14.909 1.00 70.50 956 LEU A C 1
ATOM 7571 O O . LEU A 1 956 ? -7.568 -13.579 15.011 1.00 70.50 956 LEU A O 1
ATOM 7575 N N . GLU A 1 957 ? -8.988 -15.261 15.424 1.00 68.44 957 GLU A N 1
ATOM 7576 C CA . GLU A 1 957 ? -8.034 -16.084 16.165 1.00 68.44 957 GLU A CA 1
ATOM 7577 C C . GLU A 1 957 ? -7.019 -16.802 15.261 1.00 68.44 957 GLU A C 1
ATOM 7579 O O . GLU A 1 957 ? -5.944 -17.183 15.746 1.00 68.44 957 GLU A O 1
ATOM 7584 N N . SER A 1 958 ? -7.316 -16.933 13.961 1.00 65.88 958 SER A N 1
ATOM 7585 C CA . SER A 1 958 ? -6.473 -17.628 12.984 1.00 65.88 958 SER A CA 1
ATOM 7586 C C . SER A 1 958 ? -5.098 -16.968 12.801 1.00 65.88 958 SER A C 1
ATOM 7588 O O . SER A 1 958 ? -4.953 -15.741 12.765 1.00 65.88 958 SER A O 1
ATOM 7590 N N . ALA A 1 959 ? -4.061 -17.794 12.628 1.00 55.44 959 ALA A N 1
ATOM 7591 C CA . ALA A 1 959 ? -2.689 -17.327 12.418 1.00 55.44 959 ALA A CA 1
ATOM 7592 C C . ALA A 1 959 ? -2.554 -16.439 11.166 1.00 55.44 959 ALA A C 1
ATOM 7594 O O . ALA A 1 959 ? -1.844 -15.437 11.199 1.00 55.44 959 ALA A O 1
ATOM 7595 N N . ALA A 1 960 ? -3.303 -16.751 10.101 1.00 55.78 960 ALA A N 1
ATOM 7596 C CA . ALA A 1 960 ? -3.323 -15.980 8.860 1.00 55.78 960 ALA A CA 1
ATOM 7597 C C . ALA A 1 960 ? -3.879 -14.558 9.055 1.00 55.78 960 ALA A C 1
ATOM 7599 O O . ALA A 1 960 ? -3.352 -13.603 8.483 1.00 55.78 960 ALA A O 1
ATOM 7600 N N . MET A 1 961 ? -4.911 -14.390 9.892 1.00 56.47 961 MET A N 1
ATOM 7601 C CA . MET A 1 961 ? -5.458 -13.066 10.184 1.00 56.47 961 MET A CA 1
ATOM 7602 C C . MET A 1 961 ? -4.559 -12.281 11.142 1.00 56.47 961 MET A C 1
ATOM 7604 O O . MET A 1 961 ? -4.323 -11.092 10.916 1.00 56.47 961 MET A O 1
ATOM 7608 N N . LYS A 1 962 ? -3.984 -12.937 12.157 1.00 56.09 962 LYS A N 1
ATOM 7609 C CA . LYS A 1 962 ? -3.006 -12.292 13.043 1.00 56.09 962 LYS A CA 1
ATOM 7610 C C . LYS A 1 962 ? -1.782 -11.796 12.266 1.00 56.09 962 LYS A C 1
ATOM 7612 O O . LYS A 1 962 ? -1.311 -10.688 12.500 1.00 56.09 962 LYS A O 1
ATOM 7617 N N . GLU A 1 963 ? -1.320 -12.559 11.279 1.00 55.22 963 GLU A N 1
ATOM 7618 C CA . GLU A 1 963 ? -0.212 -12.172 10.403 1.00 55.22 963 GLU A CA 1
ATOM 7619 C C . GLU A 1 963 ? -0.576 -11.030 9.435 1.00 55.22 963 GLU A C 1
ATOM 7621 O O . GLU A 1 963 ? 0.246 -10.146 9.191 1.00 55.22 963 GLU A O 1
ATOM 7626 N N . TYR A 1 964 ? -1.818 -10.996 8.937 1.00 52.56 964 TYR A N 1
ATOM 7627 C CA . TYR A 1 964 ? -2.331 -9.934 8.063 1.00 52.56 964 TYR A CA 1
ATOM 7628 C C . TYR A 1 964 ? -2.523 -8.587 8.788 1.00 52.56 964 TYR A C 1
ATOM 7630 O O . TYR A 1 964 ? -2.264 -7.539 8.194 1.00 52.56 964 TYR A O 1
ATOM 7638 N N . TYR A 1 965 ? -2.951 -8.597 10.060 1.00 47.22 965 TYR A N 1
ATOM 7639 C CA . TYR A 1 965 ? -3.245 -7.378 10.831 1.00 47.22 965 TYR A CA 1
ATOM 7640 C C . TYR A 1 965 ? -2.096 -6.892 11.736 1.00 47.22 965 TYR A C 1
ATOM 7642 O O . TYR A 1 965 ? -1.934 -5.679 11.867 1.00 47.22 965 TYR A O 1
ATOM 7650 N N . PHE A 1 966 ? -1.287 -7.783 12.334 1.00 46.84 966 PHE A N 1
ATOM 7651 C CA . PHE A 1 966 ? -0.306 -7.416 13.377 1.00 46.84 966 PHE A CA 1
ATOM 7652 C C . PHE A 1 966 ? 1.171 -7.401 12.935 1.00 46.84 966 PHE A C 1
ATOM 7654 O O . PHE A 1 966 ? 2.024 -7.003 13.726 1.00 46.84 966 PHE A O 1
ATOM 7661 N N . LYS A 1 967 ? 1.523 -7.758 11.686 1.00 42.84 967 LYS A N 1
ATOM 7662 C CA . LYS A 1 967 ? 2.890 -7.510 11.176 1.00 42.84 967 LYS A CA 1
ATOM 7663 C C . LYS A 1 967 ? 3.061 -6.043 10.759 1.00 42.84 967 LYS A C 1
ATOM 7665 O O . LYS A 1 967 ? 2.497 -5.585 9.761 1.00 42.84 967 LYS A O 1
ATOM 7670 N N . ALA A 1 968 ? 3.871 -5.318 11.530 1.00 32.22 968 ALA A N 1
ATOM 7671 C CA . ALA A 1 968 ? 4.150 -3.894 11.350 1.00 32.22 968 ALA A CA 1
ATOM 7672 C C . ALA A 1 968 ? 4.936 -3.563 10.058 1.00 32.22 968 ALA A C 1
ATOM 7674 O O . ALA A 1 968 ? 4.694 -2.511 9.468 1.00 32.22 968 ALA A O 1
ATOM 7675 N N . ASP A 1 969 ? 5.739 -4.484 9.511 1.00 32.75 969 ASP A N 1
ATOM 7676 C CA . ASP A 1 969 ? 6.779 -4.148 8.513 1.00 32.75 969 ASP A CA 1
ATOM 7677 C C . ASP A 1 969 ? 6.480 -4.563 7.062 1.00 32.75 969 ASP A C 1
ATOM 7679 O O . ASP A 1 969 ? 7.303 -5.132 6.339 1.00 32.75 969 ASP A O 1
ATOM 7683 N N . HIS A 1 970 ? 5.278 -4.256 6.578 1.00 33.59 970 HIS A N 1
ATOM 7684 C CA . HIS A 1 970 ? 4.951 -4.384 5.157 1.00 33.59 970 HIS A CA 1
ATOM 7685 C C . HIS A 1 970 ? 4.728 -3.010 4.498 1.00 33.59 970 HIS A C 1
ATOM 7687 O O . HIS A 1 970 ? 3.618 -2.480 4.570 1.00 33.59 970 HIS A O 1
ATOM 7693 N N . PRO A 1 971 ? 5.715 -2.477 3.743 1.00 33.81 971 PRO A N 1
ATOM 7694 C CA . PRO A 1 971 ? 5.555 -1.279 2.904 1.00 33.81 971 PRO A CA 1
ATOM 7695 C C . PRO A 1 971 ? 4.541 -1.461 1.755 1.00 33.81 971 PRO A C 1
ATOM 7697 O O . PRO A 1 971 ? 4.223 -0.526 1.029 1.00 33.81 971 PRO A O 1
ATOM 7700 N N . SER A 1 972 ? 3.991 -2.669 1.584 1.00 31.92 972 SER A N 1
ATOM 7701 C CA . SER A 1 972 ? 2.984 -3.014 0.575 1.00 31.92 972 SER A CA 1
ATOM 7702 C C . SER A 1 972 ? 1.560 -2.527 0.874 1.00 31.92 972 SER A C 1
ATOM 7704 O O . SER A 1 972 ? 0.638 -2.860 0.129 1.00 31.92 972 SER A O 1
ATOM 7706 N N . ALA A 1 973 ? 1.336 -1.774 1.948 1.00 31.50 973 ALA A N 1
ATOM 7707 C CA . ALA A 1 973 ? 0.074 -1.077 2.147 1.00 31.50 973 ALA A CA 1
ATOM 7708 C C . ALA A 1 973 ? 0.175 0.311 1.504 1.00 31.50 973 ALA A C 1
ATOM 7710 O O . ALA A 1 973 ? 0.484 1.296 2.167 1.00 31.50 973 ALA A O 1
ATOM 7711 N N . GLY A 1 974 ? -0.111 0.393 0.200 1.00 34.44 974 GLY A N 1
ATOM 7712 C CA . GLY A 1 974 ? -0.482 1.674 -0.398 1.00 34.44 974 GLY A CA 1
ATOM 7713 C C . GLY A 1 974 ? -1.596 2.331 0.426 1.00 34.44 974 GLY A C 1
ATOM 7714 O O . GLY A 1 974 ? -2.328 1.651 1.146 1.00 34.44 974 GLY A O 1
ATOM 7715 N N . SER A 1 975 ? -1.756 3.647 0.309 1.00 36.91 975 SER A N 1
ATOM 7716 C CA . SER A 1 975 ? -2.771 4.449 1.015 1.00 36.91 975 SER A CA 1
ATOM 7717 C C . SER A 1 975 ? -4.222 3.939 0.882 1.00 36.91 975 SER A C 1
ATOM 7719 O O . SER A 1 975 ? -5.099 4.376 1.623 1.00 36.91 975 SER A O 1
ATOM 7721 N N . SER A 1 976 ? -4.490 2.981 -0.012 1.00 36.84 976 SER A N 1
ATOM 7722 C CA . SER A 1 976 ? -5.753 2.245 -0.106 1.00 36.84 976 SER A CA 1
ATOM 7723 C C . SER A 1 976 ? -5.965 1.214 1.010 1.00 36.84 976 SER A C 1
ATOM 7725 O O . SER A 1 976 ? -7.113 0.863 1.263 1.00 36.84 976 SER A O 1
ATOM 7727 N N . ASN A 1 977 ? -4.911 0.765 1.706 1.00 41.41 977 ASN A N 1
ATOM 7728 C CA . ASN A 1 977 ? -4.961 -0.317 2.692 1.00 41.41 977 ASN A CA 1
ATOM 7729 C C . ASN A 1 977 ? -5.002 0.133 4.167 1.00 41.41 977 ASN A C 1
ATOM 7731 O O . ASN A 1 977 ? -5.093 -0.704 5.063 1.00 41.41 977 ASN A O 1
ATOM 7735 N N . LEU A 1 978 ? -5.044 1.435 4.470 1.00 42.03 978 LEU A N 1
ATOM 7736 C CA . LEU A 1 978 ? -5.172 1.881 5.866 1.00 42.03 978 LEU A CA 1
ATOM 7737 C C . LEU A 1 978 ? -6.554 1.586 6.467 1.00 42.03 978 LEU A C 1
ATOM 7739 O O . LEU A 1 978 ? -6.682 1.478 7.687 1.00 42.03 978 LEU A O 1
ATOM 7743 N N . LYS A 1 979 ? -7.604 1.422 5.645 1.00 40.81 979 LYS A N 1
ATOM 7744 C CA . LYS A 1 979 ? -8.915 0.911 6.103 1.00 40.81 979 LYS A CA 1
ATOM 7745 C C . LYS A 1 979 ? -8.794 -0.493 6.731 1.00 40.81 979 LYS A C 1
ATOM 7747 O O . LYS A 1 979 ? -9.583 -0.831 7.604 1.00 40.81 979 LYS A O 1
ATOM 7752 N N . TYR A 1 980 ? -7.768 -1.254 6.341 1.00 41.97 980 TYR A N 1
ATOM 7753 C CA . TYR A 1 980 ? -7.518 -2.657 6.681 1.00 41.97 980 TYR A CA 1
ATOM 7754 C C . TYR A 1 980 ? -6.649 -2.824 7.935 1.00 41.97 980 TYR A C 1
ATOM 7756 O O . TYR A 1 980 ? -6.324 -3.943 8.295 1.00 41.97 980 TYR A O 1
ATOM 7764 N N . ARG A 1 981 ? -6.293 -1.729 8.618 1.00 42.75 981 ARG A N 1
ATOM 7765 C CA . ARG A 1 981 ? -5.596 -1.733 9.917 1.00 42.75 981 ARG A CA 1
ATOM 7766 C C . ARG A 1 981 ? -6.453 -1.165 11.057 1.00 42.75 981 ARG A C 1
ATOM 7768 O O . ARG A 1 981 ? -5.926 -0.875 12.119 1.00 42.75 981 ARG A O 1
ATOM 7775 N N . ASN A 1 982 ? -7.755 -0.948 10.838 1.00 44.50 982 ASN A N 1
ATOM 7776 C CA . ASN A 1 982 ? -8.639 -0.388 11.863 1.00 44.50 982 ASN A CA 1
ATOM 7777 C C . ASN A 1 982 ? -9.040 -1.473 12.887 1.00 44.50 982 ASN A C 1
ATOM 7779 O O . ASN A 1 982 ? -9.759 -2.400 12.495 1.00 44.50 982 ASN A O 1
ATOM 7783 N N . PRO A 1 983 ? -8.673 -1.339 14.177 1.00 46.72 983 PRO A N 1
ATOM 7784 C CA . PRO A 1 983 ? -9.128 -2.241 15.234 1.00 46.72 983 PRO A CA 1
ATOM 7785 C C . PRO A 1 983 ? -10.656 -2.301 15.341 1.00 46.72 983 PRO A C 1
ATOM 7787 O O . PRO A 1 983 ? -11.191 -3.343 15.694 1.00 46.72 983 PRO A O 1
ATOM 7790 N N . LYS A 1 984 ? -11.395 -1.253 14.935 1.00 47.16 984 LYS A N 1
ATOM 7791 C CA . LYS A 1 984 ? -12.869 -1.269 14.929 1.00 47.16 984 LYS A CA 1
ATOM 7792 C C . LYS A 1 984 ? -13.472 -2.307 13.974 1.00 47.16 984 LYS A C 1
ATOM 7794 O O . LYS A 1 984 ? -14.550 -2.808 14.261 1.00 47.16 984 LYS A O 1
ATOM 7799 N N . TYR A 1 985 ? -12.806 -2.680 12.873 1.00 48.19 985 TYR A N 1
ATOM 7800 C CA . TYR A 1 985 ? -13.280 -3.781 12.006 1.00 48.19 985 TYR A CA 1
ATOM 7801 C C . TYR A 1 985 ? -12.890 -5.172 12.526 1.00 48.19 985 TYR A C 1
ATOM 7803 O O . TYR A 1 985 ? -13.376 -6.167 12.000 1.00 48.19 985 TYR A O 1
ATOM 7811 N N . LEU A 1 986 ? -12.009 -5.226 13.529 1.00 51.66 986 LEU A N 1
ATOM 7812 C CA . LEU A 1 986 ? -11.704 -6.415 14.326 1.00 51.66 986 LEU A CA 1
ATOM 7813 C C . LEU A 1 986 ? -12.535 -6.450 15.620 1.00 51.66 986 LEU A C 1
ATOM 7815 O O . LEU A 1 986 ? -12.555 -7.467 16.306 1.00 51.66 986 LEU A O 1
ATOM 7819 N N . SER A 1 987 ? -13.198 -5.340 15.968 1.00 71.06 987 SER A N 1
ATOM 7820 C CA . SER A 1 987 ? -13.976 -5.220 17.194 1.00 71.06 987 SER A CA 1
ATOM 7821 C C . SER A 1 987 ? -15.239 -6.056 17.086 1.00 71.06 987 SER A C 1
ATOM 7823 O O . SER A 1 987 ? -16.109 -5.817 16.241 1.00 71.06 987 SER A O 1
ATOM 7825 N N . MET A 1 988 ? -15.344 -7.022 17.992 1.00 82.81 988 MET A N 1
ATOM 7826 C CA . MET A 1 988 ? -16.524 -7.859 18.129 1.00 82.81 988 MET A CA 1
ATOM 7827 C C . MET A 1 988 ? -17.788 -7.059 18.434 1.00 82.81 988 MET A C 1
ATOM 7829 O O . MET A 1 988 ? -18.858 -7.478 17.998 1.00 82.81 988 MET A O 1
ATOM 7833 N N . LEU A 1 989 ? -17.673 -5.873 19.045 1.00 85.69 989 LEU A N 1
ATOM 7834 C CA . LEU A 1 989 ? -18.808 -4.981 19.314 1.00 85.69 989 LEU A CA 1
ATOM 7835 C C . LEU A 1 989 ? -19.599 -4.650 18.042 1.00 85.69 989 LEU A C 1
ATOM 7837 O O . LEU A 1 989 ? -20.826 -4.651 18.045 1.00 85.69 989 LEU A O 1
ATOM 7841 N N . ASN A 1 990 ? -18.916 -4.463 16.910 1.00 86.12 990 ASN A N 1
ATOM 7842 C CA . ASN A 1 990 ? -19.593 -4.193 15.644 1.00 86.12 990 ASN A CA 1
ATOM 7843 C C . ASN A 1 990 ? -20.322 -5.416 15.083 1.00 86.12 990 ASN A C 1
ATOM 7845 O O . ASN A 1 990 ? -21.296 -5.255 14.351 1.00 86.12 990 ASN A O 1
ATOM 7849 N N . HIS A 1 991 ? -19.868 -6.625 15.403 1.00 88.38 991 HIS A N 1
ATOM 7850 C CA . HIS A 1 991 ? -20.471 -7.867 14.932 1.00 88.38 991 HIS A CA 1
ATOM 7851 C C . HIS A 1 991 ? -21.583 -8.385 15.852 1.00 88.38 991 HIS A C 1
ATOM 7853 O O . HIS A 1 991 ? -22.405 -9.169 15.384 1.00 88.38 991 HIS A O 1
ATOM 7859 N N . LEU A 1 992 ? -21.677 -7.906 17.098 1.00 91.19 992 LEU A N 1
ATOM 7860 C CA . LEU A 1 992 ? -22.771 -8.236 18.023 1.00 91.19 992 LEU A CA 1
ATOM 7861 C C . LEU A 1 992 ? -24.156 -7.884 17.478 1.00 91.19 992 LEU A C 1
ATOM 7863 O O . LEU A 1 992 ? -25.132 -8.532 17.838 1.00 91.19 992 LEU A O 1
ATOM 7867 N N . ARG A 1 993 ? -24.255 -6.920 16.552 1.00 91.88 993 ARG A N 1
ATOM 7868 C CA . ARG A 1 993 ? -25.529 -6.562 15.903 1.00 91.88 993 ARG A CA 1
ATOM 7869 C C . ARG A 1 993 ? -26.188 -7.730 15.166 1.00 91.88 993 ARG A C 1
ATOM 7871 O O . ARG A 1 993 ? -27.386 -7.692 14.949 1.00 91.88 993 ARG A O 1
ATOM 7878 N N . PHE A 1 994 ? -25.423 -8.760 14.800 1.00 94.88 994 PHE A N 1
ATOM 7879 C CA . PHE A 1 994 ? -25.930 -9.986 14.176 1.00 94.88 994 PHE A CA 1
ATOM 7880 C C . PHE A 1 994 ? -26.337 -11.068 15.182 1.00 94.88 994 PHE A C 1
ATOM 7882 O O . PHE A 1 994 ? -26.709 -12.157 14.762 1.00 94.88 994 PHE A O 1
ATOM 7889 N N . TYR A 1 995 ? -26.239 -10.773 16.477 1.00 95.44 995 TYR A N 1
ATOM 7890 C CA . TYR A 1 995 ? -26.523 -11.691 17.574 1.00 95.44 995 TYR A CA 1
ATOM 7891 C C . TYR A 1 995 ? -27.532 -11.104 18.575 1.00 95.44 995 TYR A C 1
ATOM 7893 O O . TYR A 1 995 ? -27.545 -11.463 19.750 1.00 95.44 995 TYR A O 1
ATOM 7901 N N . LEU A 1 996 ? -28.351 -10.136 18.146 1.00 95.69 996 LEU A N 1
ATOM 7902 C CA . LEU A 1 996 ? -29.326 -9.481 19.024 1.00 95.69 996 LEU A CA 1
ATOM 7903 C C . LEU A 1 996 ? -30.283 -10.470 19.722 1.00 95.69 996 LEU A C 1
ATOM 7905 O O . LEU A 1 996 ? -30.548 -10.256 20.904 1.00 95.69 996 LEU A O 1
ATOM 7909 N N . PRO A 1 997 ? -30.772 -11.552 19.080 1.00 95.25 997 PRO A N 1
ATOM 7910 C CA . PRO A 1 997 ? -31.582 -12.552 19.779 1.00 95.25 997 PRO A CA 1
ATOM 7911 C C . PRO A 1 997 ? -30.811 -13.380 20.813 1.00 95.25 997 PRO A C 1
ATOM 7913 O O . PRO A 1 997 ? -31.411 -13.854 21.771 1.00 95.25 997 PRO A O 1
ATOM 7916 N N . GLU A 1 998 ? -29.510 -13.589 20.626 1.00 94.44 998 GLU A N 1
ATOM 7917 C CA . GLU A 1 998 ? -28.652 -14.309 21.569 1.00 94.44 998 GLU A CA 1
ATOM 7918 C C . GLU A 1 998 ? -28.295 -13.432 22.776 1.00 94.44 998 GLU A C 1
ATOM 7920 O O . GLU A 1 998 ? -28.196 -13.943 23.892 1.00 94.44 998 GLU A O 1
ATOM 7925 N N . VAL A 1 999 ? -28.145 -12.119 22.564 1.00 93.31 999 VAL A N 1
ATOM 7926 C CA . VAL A 1 999 ? -27.951 -11.139 23.643 1.00 93.31 999 VAL A CA 1
ATOM 7927 C C . VAL A 1 999 ? -29.265 -10.918 24.412 1.00 93.31 999 VAL A C 1
ATOM 7929 O O . VAL A 1 999 ? -29.273 -10.978 25.637 1.00 93.31 999 VAL A O 1
ATOM 7932 N N . TYR A 1 1000 ? -30.395 -10.749 23.713 1.00 94.69 1000 TYR A N 1
ATOM 7933 C CA . TYR A 1 1000 ? -31.698 -10.416 24.311 1.00 94.69 1000 TYR A CA 1
ATOM 7934 C C . TYR A 1 1000 ? -32.803 -11.432 23.952 1.00 94.69 1000 TYR A C 1
ATOM 7936 O O . TYR A 1 1000 ? -33.776 -11.097 23.269 1.00 94.69 1000 TYR A O 1
ATOM 7944 N N . PRO A 1 1001 ? -32.724 -12.686 24.434 1.00 92.81 1001 PRO A N 1
ATOM 7945 C CA . PRO A 1 1001 ? -33.594 -13.778 23.979 1.00 92.81 1001 PRO A CA 1
ATOM 7946 C C . PRO A 1 1001 ? -35.077 -13.619 24.338 1.00 92.81 1001 PRO A C 1
ATOM 7948 O O . PRO A 1 1001 ? -35.933 -14.198 23.658 1.00 92.81 1001 PRO A O 1
ATOM 7951 N N . LYS A 1 1002 ? -35.380 -12.852 25.394 1.00 93.56 1002 LYS A N 1
ATOM 7952 C CA . LYS A 1 1002 ? -36.731 -12.644 25.946 1.00 93.56 1002 LYS A CA 1
ATOM 7953 C C . LYS A 1 1002 ? -37.508 -11.499 25.288 1.00 93.56 1002 LYS A C 1
ATOM 7955 O O . LYS A 1 1002 ? -38.695 -11.360 25.559 1.00 93.56 1002 LYS A O 1
ATOM 7960 N N . LEU A 1 1003 ? -36.860 -10.695 24.445 1.00 95.56 1003 LEU A N 1
ATOM 7961 C CA . LEU A 1 1003 ? -37.490 -9.559 23.775 1.00 95.56 1003 LEU A CA 1
ATOM 7962 C C . LEU A 1 1003 ? -38.027 -9.955 22.392 1.00 95.56 1003 LEU A C 1
ATOM 7964 O O . LEU A 1 1003 ? -37.463 -10.819 21.715 1.00 95.56 1003 LEU A O 1
ATOM 7968 N N . ASP A 1 1004 ? -39.106 -9.291 21.972 1.00 94.00 1004 ASP A N 1
ATOM 7969 C CA . ASP A 1 1004 ? -39.745 -9.510 20.666 1.00 94.00 1004 ASP A CA 1
ATOM 7970 C C . ASP A 1 1004 ? -39.289 -8.498 19.608 1.00 94.00 1004 ASP A C 1
ATOM 7972 O O . ASP A 1 1004 ? -39.087 -8.862 18.453 1.00 94.00 1004 ASP A O 1
ATOM 7976 N N . LYS A 1 1005 ? -39.089 -7.233 19.993 1.00 95.25 1005 LYS A N 1
ATOM 7977 C CA . LYS A 1 1005 ? -38.565 -6.167 19.130 1.00 95.25 1005 LYS A CA 1
ATOM 7978 C C . LYS A 1 1005 ? -37.519 -5.348 19.872 1.00 95.25 1005 LYS A C 1
ATOM 7980 O O . LYS A 1 1005 ? -37.621 -5.163 21.084 1.00 95.25 1005 LYS A O 1
ATOM 7985 N N . ILE A 1 1006 ? -36.548 -4.819 19.138 1.00 97.31 1006 ILE A N 1
ATOM 7986 C CA . ILE A 1 1006 ? -35.512 -3.941 19.685 1.00 97.31 1006 ILE A CA 1
ATOM 7987 C C . ILE A 1 1006 ? -35.089 -2.899 18.649 1.00 97.31 1006 ILE A C 1
ATOM 7989 O O . ILE A 1 1006 ? -34.996 -3.206 17.458 1.00 97.31 1006 ILE A O 1
ATOM 7993 N N . LEU A 1 1007 ? -34.813 -1.673 19.097 1.00 98.06 1007 LEU A N 1
ATOM 7994 C CA . LEU A 1 1007 ? -34.247 -0.637 18.240 1.00 98.06 1007 LEU A CA 1
ATOM 7995 C C . LEU A 1 1007 ? -32.730 -0.585 18.425 1.00 98.06 1007 LEU A C 1
ATOM 7997 O O . LEU A 1 1007 ? -32.233 -0.300 19.511 1.00 98.06 1007 LEU A O 1
ATOM 8001 N N . PHE A 1 1008 ? -31.982 -0.853 17.364 1.00 97.75 1008 PHE A N 1
ATOM 8002 C CA . PHE A 1 1008 ? -30.530 -0.727 17.364 1.00 97.75 1008 PHE A CA 1
ATOM 8003 C C . PHE A 1 1008 ? -30.121 0.709 17.036 1.00 97.75 1008 PHE A C 1
ATOM 8005 O O . PHE A 1 1008 ? -30.604 1.263 16.047 1.00 97.75 1008 PHE A O 1
ATOM 8012 N N . LEU A 1 1009 ? -29.210 1.275 17.830 1.00 97.31 1009 LEU A N 1
ATOM 8013 C CA . LEU A 1 1009 ? -28.629 2.604 17.642 1.00 97.31 1009 LEU A CA 1
ATOM 8014 C C . LEU A 1 1009 ? -27.094 2.500 17.597 1.00 97.31 1009 LEU A C 1
ATOM 8016 O O . LEU A 1 1009 ? -26.491 1.922 18.502 1.00 97.31 1009 LEU A O 1
ATOM 8020 N N . ASP A 1 1010 ? -26.449 3.057 16.565 1.00 94.38 1010 ASP A N 1
ATOM 8021 C CA . ASP A 1 1010 ? -24.983 3.225 16.571 1.00 94.38 1010 ASP A CA 1
ATOM 8022 C C . ASP A 1 1010 ? -24.580 4.400 17.494 1.00 94.38 1010 ASP A C 1
ATOM 8024 O O . ASP A 1 1010 ? -25.391 5.257 17.837 1.00 94.38 1010 ASP A O 1
ATOM 8028 N N . ASP A 1 1011 ? -23.310 4.462 17.899 1.00 92.94 1011 ASP A N 1
ATOM 8029 C CA . ASP A 1 1011 ? -22.794 5.490 18.819 1.00 92.94 1011 ASP A CA 1
ATOM 8030 C C . ASP A 1 1011 ? -22.533 6.860 18.166 1.00 92.94 1011 ASP A C 1
ATOM 8032 O O . ASP A 1 1011 ? -22.336 7.867 18.843 1.00 92.94 1011 ASP A O 1
ATOM 8036 N N . ASP A 1 1012 ? -22.560 6.926 16.839 1.00 93.75 1012 ASP A N 1
ATOM 8037 C CA . ASP A 1 1012 ? -22.275 8.108 16.032 1.00 93.75 1012 ASP A CA 1
ATOM 8038 C C . ASP A 1 1012 ? -23.541 8.802 15.507 1.00 93.75 1012 ASP A C 1
ATOM 8040 O O . ASP A 1 1012 ? -23.509 9.445 14.451 1.00 93.75 1012 ASP A O 1
ATOM 8044 N N . ILE A 1 1013 ? -24.645 8.707 16.249 1.00 97.12 1013 ILE A N 1
ATOM 8045 C CA . ILE A 1 1013 ? -25.919 9.356 15.926 1.00 97.12 1013 ILE A CA 1
ATOM 8046 C C . ILE A 1 1013 ? -26.304 10.431 16.947 1.00 97.12 1013 ILE A C 1
ATOM 8048 O O . ILE A 1 1013 ? -25.774 10.504 18.055 1.00 97.12 1013 ILE A O 1
ATOM 8052 N N . VAL A 1 1014 ? -27.289 11.243 16.575 1.00 97.75 1014 VAL A N 1
ATOM 8053 C CA . VAL A 1 1014 ? -28.036 12.113 17.487 1.00 97.75 1014 VAL A CA 1
ATOM 8054 C C . VAL A 1 1014 ? -29.525 11.931 17.219 1.00 97.75 1014 VAL A C 1
ATOM 8056 O O . VAL A 1 1014 ? -29.966 12.015 16.070 1.00 97.75 1014 VAL A O 1
ATOM 8059 N N . VAL A 1 1015 ? -30.298 11.712 18.281 1.00 97.94 1015 VAL A N 1
ATOM 8060 C CA . VAL A 1 1015 ? -31.760 11.629 18.217 1.00 97.94 1015 VAL A CA 1
ATOM 8061 C C . VAL A 1 1015 ? -32.355 13.020 18.433 1.00 97.94 1015 VAL A C 1
ATOM 8063 O O . VAL A 1 1015 ? -32.009 13.715 19.384 1.00 97.94 1015 VAL A O 1
ATOM 8066 N N . GLN A 1 1016 ? -33.240 13.443 17.535 1.00 96.81 1016 GLN A N 1
ATOM 8067 C CA . GLN A 1 1016 ? -33.876 14.765 17.548 1.00 96.81 1016 GLN A CA 1
ATOM 8068 C C . GLN A 1 1016 ? -35.384 14.711 17.809 1.00 96.81 1016 GLN A C 1
ATOM 8070 O O . GLN A 1 1016 ? -35.987 15.747 18.072 1.00 96.81 1016 GLN A O 1
ATOM 8075 N N . LYS A 1 1017 ? -36.009 13.531 17.707 1.00 96.56 1017 LYS A N 1
ATOM 8076 C CA . LYS A 1 1017 ? -37.456 13.338 17.883 1.00 96.56 1017 LYS A CA 1
ATOM 8077 C C . LYS A 1 1017 ? -37.744 12.043 18.637 1.00 96.56 1017 LYS A C 1
ATOM 8079 O O . LYS A 1 1017 ? -36.913 11.141 18.670 1.00 96.56 1017 LYS A O 1
ATOM 8084 N N . ASP A 1 1018 ? -38.940 11.958 19.212 1.00 97.25 1018 ASP A N 1
ATOM 8085 C CA . ASP A 1 1018 ? -39.423 10.765 19.908 1.00 97.25 1018 ASP A CA 1
ATOM 8086 C C . ASP A 1 1018 ? -39.492 9.548 18.965 1.00 97.25 1018 ASP A C 1
ATOM 8088 O O . ASP A 1 1018 ? -40.121 9.604 17.907 1.00 97.25 1018 ASP A O 1
ATOM 8092 N N . LEU A 1 1019 ? -38.848 8.442 19.352 1.00 97.19 1019 LEU A N 1
ATOM 8093 C CA . LEU A 1 1019 ? -38.692 7.245 18.509 1.00 97.19 1019 LEU A CA 1
ATOM 8094 C C . LEU A 1 1019 ? -39.757 6.167 18.761 1.00 97.19 1019 LEU A C 1
ATOM 8096 O O . LEU A 1 1019 ? -39.781 5.155 18.062 1.00 97.19 1019 LEU A O 1
ATOM 8100 N N . THR A 1 1020 ? -40.637 6.356 19.748 1.00 96.56 1020 THR A N 1
ATOM 8101 C CA . THR A 1 1020 ? -41.593 5.329 20.210 1.00 96.56 1020 THR A CA 1
ATOM 8102 C C . THR A 1 1020 ? -42.529 4.826 19.107 1.00 96.56 1020 THR A C 1
ATOM 8104 O O . THR A 1 1020 ? -42.863 3.640 19.069 1.00 96.56 1020 THR A O 1
ATOM 8107 N N . ALA A 1 1021 ? -42.888 5.681 18.143 1.00 95.44 1021 ALA A N 1
ATOM 8108 C CA . ALA A 1 1021 ? -43.764 5.304 17.035 1.00 95.44 1021 ALA A CA 1
ATOM 8109 C C . ALA A 1 1021 ? -43.180 4.190 16.142 1.00 95.44 1021 ALA A C 1
ATOM 8111 O O . ALA A 1 1021 ? -43.950 3.468 15.511 1.00 95.44 1021 ALA A O 1
ATOM 8112 N N . LEU A 1 1022 ? -41.856 3.971 16.143 1.00 95.94 1022 LEU A N 1
ATOM 8113 C CA . LEU A 1 1022 ? -41.226 2.876 15.396 1.00 95.94 1022 LEU A CA 1
ATOM 8114 C C . LEU A 1 1022 ? -41.689 1.487 15.862 1.00 95.94 1022 LEU A C 1
ATOM 8116 O O . LEU A 1 1022 ? -41.766 0.573 15.046 1.00 95.94 1022 LEU A O 1
ATOM 8120 N N . TRP A 1 1023 ? -42.045 1.307 17.140 1.00 95.62 1023 TRP A N 1
ATOM 8121 C CA . TRP A 1 1023 ? -42.546 0.015 17.638 1.00 95.62 1023 TRP A CA 1
ATOM 8122 C C . TRP A 1 1023 ? -43.911 -0.355 17.054 1.00 95.62 1023 TRP A C 1
ATOM 8124 O O . TRP A 1 1023 ? -44.225 -1.542 16.924 1.00 95.62 1023 TRP A O 1
ATOM 8134 N N . SER A 1 1024 ? -44.690 0.660 16.670 1.00 94.19 1024 SER A N 1
ATOM 8135 C CA . SER A 1 1024 ? -46.013 0.507 16.058 1.00 94.19 1024 SER A CA 1
ATOM 8136 C C . SER A 1 1024 ? -45.955 0.287 14.544 1.00 94.19 1024 SER A C 1
ATOM 8138 O O . SER A 1 1024 ? -46.985 0.004 13.938 1.00 94.19 1024 SER A O 1
ATOM 8140 N N . VAL A 1 1025 ? -44.776 0.406 13.920 1.00 94.19 1025 VAL A N 1
ATOM 8141 C CA . VAL A 1 1025 ? -44.607 0.129 12.489 1.00 94.19 1025 VAL A CA 1
ATOM 8142 C C . VAL A 1 1025 ? -44.729 -1.376 12.244 1.00 94.19 1025 VAL A C 1
ATOM 8144 O O . VAL A 1 1025 ? -44.051 -2.191 12.884 1.00 94.19 1025 VAL A O 1
ATOM 8147 N N . ASP A 1 1026 ? -45.594 -1.740 11.298 1.00 94.25 1026 ASP A N 1
ATOM 8148 C CA . ASP A 1 1026 ? -45.692 -3.104 10.789 1.00 94.25 1026 ASP A CA 1
ATOM 8149 C C . ASP A 1 1026 ? -44.577 -3.352 9.767 1.00 94.25 1026 ASP A C 1
ATOM 8151 O O . ASP A 1 1026 ? -44.517 -2.717 8.715 1.00 94.25 1026 ASP A O 1
ATOM 8155 N N . LEU A 1 1027 ? -43.678 -4.287 10.079 1.00 95.75 1027 LEU A N 1
ATOM 8156 C CA . LEU A 1 1027 ? -42.582 -4.662 9.189 1.00 95.75 1027 LEU A CA 1
ATOM 8157 C C . LEU A 1 1027 ? -43.034 -5.629 8.080 1.00 95.75 1027 LEU A C 1
ATOM 8159 O O . LEU A 1 1027 ? -42.211 -6.039 7.262 1.00 95.75 1027 LEU A O 1
ATOM 8163 N N . ASN A 1 1028 ? -44.319 -5.997 8.007 1.00 94.25 1028 ASN A N 1
ATOM 8164 C CA . ASN A 1 1028 ? -44.888 -6.905 7.004 1.00 94.25 1028 ASN A CA 1
ATOM 8165 C C . ASN A 1 1028 ? -44.168 -8.267 6.961 1.00 94.25 1028 ASN A C 1
ATOM 8167 O O . ASN A 1 1028 ? -43.840 -8.786 5.892 1.00 94.25 1028 ASN A O 1
ATOM 8171 N N . GLY A 1 1029 ? -43.848 -8.821 8.135 1.00 92.88 1029 GLY A N 1
ATOM 8172 C CA . GLY A 1 1029 ? -43.094 -10.073 8.275 1.00 92.88 1029 GLY A CA 1
ATOM 8173 C C . GLY A 1 1029 ? -41.603 -9.975 7.915 1.00 92.88 1029 GLY A C 1
ATOM 8174 O O . GLY A 1 1029 ? -40.927 -11.004 7.830 1.00 92.88 1029 GLY A O 1
ATOM 8175 N N . ASN A 1 1030 ? -41.066 -8.774 7.677 1.00 96.81 1030 ASN A N 1
ATOM 8176 C CA . ASN A 1 1030 ? -39.625 -8.549 7.556 1.00 96.81 1030 ASN A CA 1
ATOM 8177 C C . ASN A 1 1030 ? -38.957 -8.480 8.932 1.00 96.81 1030 ASN A C 1
ATOM 8179 O O . ASN A 1 1030 ? -39.589 -8.146 9.928 1.00 96.81 1030 ASN A O 1
ATOM 8183 N N . VAL A 1 1031 ? -37.656 -8.771 8.966 1.00 97.31 1031 VAL A N 1
ATOM 8184 C CA . VAL A 1 1031 ? -36.878 -8.807 10.214 1.00 97.31 1031 VAL A CA 1
ATOM 8185 C C . VAL A 1 1031 ? -36.309 -7.433 10.561 1.00 97.31 1031 VAL A C 1
ATOM 8187 O O . VAL A 1 1031 ? -36.188 -7.098 11.733 1.00 97.31 1031 VAL A O 1
ATOM 8190 N N . ASN A 1 1032 ? -35.944 -6.639 9.554 1.00 97.31 1032 ASN A N 1
ATOM 8191 C CA . ASN A 1 1032 ? -35.278 -5.347 9.718 1.00 97.31 1032 ASN A CA 1
ATOM 8192 C C . ASN A 1 1032 ? -36.155 -4.216 9.164 1.00 97.31 1032 ASN A C 1
ATOM 8194 O O . ASN A 1 1032 ? -36.618 -4.310 8.036 1.00 97.31 1032 ASN A O 1
ATOM 8198 N N . GLY A 1 1033 ? -36.348 -3.136 9.909 1.00 97.19 1033 GLY A N 1
ATOM 8199 C CA . GLY A 1 1033 ? -36.854 -1.855 9.425 1.00 97.19 1033 GLY A CA 1
ATOM 8200 C C . GLY A 1 1033 ? -35.704 -0.859 9.311 1.00 97.19 1033 GLY A C 1
ATOM 8201 O O . GLY A 1 1033 ? -35.083 -0.524 10.322 1.00 97.19 1033 GLY A O 1
ATOM 8202 N N . ALA A 1 1034 ? -35.418 -0.376 8.100 1.00 95.56 1034 ALA A N 1
ATOM 8203 C CA . ALA A 1 1034 ? -34.310 0.544 7.845 1.00 95.56 1034 ALA A CA 1
ATOM 8204 C C . ALA A 1 1034 ? -34.649 1.570 6.758 1.00 95.56 1034 ALA A C 1
ATOM 8206 O O . ALA A 1 1034 ? -35.424 1.284 5.848 1.00 95.56 1034 ALA A O 1
ATOM 8207 N N . VAL A 1 1035 ? -34.027 2.749 6.814 1.00 92.88 1035 VAL A N 1
ATOM 8208 C CA . VAL A 1 1035 ? -34.132 3.745 5.738 1.00 92.88 1035 VAL A CA 1
ATOM 8209 C C . VAL A 1 1035 ? -33.220 3.354 4.572 1.00 92.88 1035 VAL A C 1
ATOM 8211 O O . VAL A 1 1035 ? -32.032 3.062 4.741 1.00 92.88 1035 VAL A O 1
ATOM 8214 N N . GLU A 1 1036 ? -33.787 3.356 3.369 1.00 90.12 1036 GLU A N 1
ATOM 8215 C CA . GLU A 1 1036 ? -33.065 3.099 2.125 1.00 90.12 1036 GLU A CA 1
ATOM 8216 C C . GLU A 1 1036 ? -32.181 4.288 1.716 1.00 90.12 1036 GLU A C 1
ATOM 8218 O O . GLU A 1 1036 ? -32.586 5.449 1.783 1.00 90.12 1036 GLU A O 1
ATOM 8223 N N . THR A 1 1037 ? -30.965 4.004 1.243 1.00 83.50 1037 THR A N 1
ATOM 8224 C CA . THR A 1 1037 ? -29.931 5.021 0.959 1.00 83.50 1037 THR A CA 1
ATOM 8225 C C . THR A 1 1037 ? -29.766 5.342 -0.529 1.00 83.50 1037 THR A C 1
ATOM 8227 O O . THR A 1 1037 ? -28.843 6.054 -0.931 1.00 83.50 1037 THR A O 1
ATOM 8230 N N . CYS A 1 1038 ? -30.650 4.837 -1.388 1.00 73.94 1038 CYS A N 1
ATOM 8231 C CA . CYS A 1 1038 ? -30.542 5.012 -2.834 1.00 73.94 1038 CYS A CA 1
ATOM 8232 C C . CYS A 1 1038 ? -31.011 6.401 -3.287 1.00 73.94 1038 CYS A C 1
ATOM 8234 O O . CYS A 1 1038 ? -32.208 6.669 -3.362 1.00 73.94 1038 CYS A O 1
ATOM 8236 N N . GLY A 1 1039 ? -30.052 7.269 -3.630 1.00 63.28 1039 GLY A N 1
ATOM 8237 C CA . GLY A 1 1039 ? -30.265 8.595 -4.229 1.00 63.28 1039 GLY A CA 1
ATOM 8238 C C . GLY A 1 1039 ? -29.268 8.909 -5.358 1.00 63.28 1039 GLY A C 1
ATOM 8239 O O . GLY A 1 1039 ? -28.636 7.999 -5.897 1.00 63.28 1039 GLY A O 1
ATOM 8240 N N . GLU A 1 1040 ? -29.100 10.195 -5.700 1.00 49.09 1040 GLU A N 1
ATOM 8241 C CA . GLU A 1 1040 ? -28.264 10.689 -6.822 1.00 49.09 1040 GLU A CA 1
ATOM 8242 C C . GLU A 1 1040 ? -26.773 10.294 -6.733 1.00 49.09 1040 GLU A C 1
ATOM 8244 O O . GLU A 1 1040 ? -26.063 10.281 -7.737 1.00 49.09 1040 GLU A O 1
ATOM 8249 N N . SER A 1 1041 ? -26.299 9.894 -5.549 1.00 48.00 1041 SER A N 1
ATOM 8250 C CA . SER A 1 1041 ? -24.938 9.400 -5.287 1.00 48.00 1041 SER A CA 1
ATOM 8251 C C . SER A 1 1041 ? -24.915 7.910 -4.879 1.00 48.00 1041 SER A C 1
ATOM 8253 O O . SER A 1 1041 ? -24.346 7.528 -3.868 1.00 48.00 1041 SER A O 1
ATOM 8255 N N . PHE A 1 1042 ? -25.563 7.060 -5.685 1.00 52.53 1042 PHE A N 1
ATOM 8256 C CA . PHE A 1 1042 ? -25.463 5.586 -5.786 1.00 52.53 1042 PHE A CA 1
ATOM 8257 C C . PHE A 1 1042 ? -24.857 4.784 -4.600 1.00 52.53 1042 PHE A C 1
ATOM 8259 O O . PHE A 1 1042 ? -23.662 4.479 -4.585 1.00 52.53 1042 PHE A O 1
ATOM 8266 N N . HIS A 1 1043 ? -25.731 4.282 -3.715 1.00 68.94 1043 HIS A N 1
ATOM 8267 C CA . HIS A 1 1043 ? -25.472 3.268 -2.672 1.00 68.94 1043 HIS A CA 1
ATOM 8268 C C . HIS A 1 1043 ? -26.181 1.927 -2.975 1.00 68.94 1043 HIS A C 1
ATOM 8270 O O . HIS A 1 1043 ? -26.968 1.417 -2.179 1.00 68.94 1043 HIS A O 1
ATOM 8276 N N . ARG A 1 1044 ? -25.943 1.356 -4.162 1.00 85.50 1044 ARG A N 1
ATOM 8277 C CA . ARG A 1 1044 ? -26.515 0.060 -4.577 1.00 85.50 1044 ARG A CA 1
ATOM 8278 C C . ARG A 1 1044 ? -25.592 -1.108 -4.222 1.00 85.50 1044 ARG A C 1
ATOM 8280 O O . ARG A 1 1044 ? -24.427 -0.913 -3.871 1.00 85.50 1044 ARG A O 1
ATOM 8287 N N . PHE A 1 1045 ? -26.120 -2.329 -4.298 1.00 89.31 1045 PHE A N 1
ATOM 8288 C CA . PHE A 1 1045 ? -25.395 -3.552 -3.932 1.00 89.31 1045 PHE A CA 1
ATOM 8289 C C . PHE A 1 1045 ? -24.081 -3.726 -4.719 1.00 89.31 1045 PHE A C 1
ATOM 8291 O O . PHE A 1 1045 ? -23.088 -4.182 -4.145 1.00 89.31 1045 PHE A O 1
ATOM 8298 N N . ASP A 1 1046 ? -24.036 -3.318 -5.992 1.00 85.06 1046 ASP A N 1
ATOM 8299 C CA . ASP A 1 1046 ? -22.851 -3.381 -6.867 1.00 85.06 1046 ASP A CA 1
ATOM 8300 C C . ASP A 1 1046 ? -21.622 -2.621 -6.334 1.00 85.06 1046 ASP A C 1
ATOM 8302 O O . ASP A 1 1046 ? -20.483 -2.970 -6.646 1.00 85.06 1046 ASP A O 1
ATOM 8306 N N . LYS A 1 1047 ? -21.832 -1.607 -5.487 1.00 85.31 1047 LYS A N 1
ATOM 8307 C CA . LYS A 1 1047 ? -20.749 -0.854 -4.837 1.00 85.31 1047 LYS A CA 1
ATOM 8308 C C . LYS A 1 1047 ? -20.118 -1.595 -3.663 1.00 85.31 1047 LYS A C 1
ATOM 8310 O O . LYS A 1 1047 ? -18.977 -1.297 -3.301 1.00 85.31 1047 LYS A O 1
ATOM 8315 N N . TYR A 1 1048 ? -20.847 -2.528 -3.055 1.00 85.19 1048 TYR A N 1
ATOM 8316 C CA . TYR A 1 1048 ? -20.443 -3.201 -1.820 1.00 85.19 1048 TYR A CA 1
ATOM 8317 C C . TYR A 1 1048 ? -20.004 -4.648 -2.035 1.00 85.19 1048 TYR A C 1
ATOM 8319 O O . TYR A 1 1048 ? -19.157 -5.141 -1.285 1.00 85.19 1048 TYR A O 1
ATOM 8327 N N . LEU A 1 1049 ? -20.561 -5.316 -3.045 1.00 90.00 1049 LEU A N 1
ATOM 8328 C CA . LEU A 1 1049 ? -20.392 -6.746 -3.285 1.00 90.00 1049 LEU A CA 1
ATOM 8329 C C . LEU A 1 1049 ? -19.671 -7.015 -4.607 1.00 90.00 1049 LEU A C 1
ATOM 8331 O O . LEU A 1 1049 ? -19.804 -6.277 -5.581 1.00 90.00 1049 LEU A O 1
ATOM 8335 N N . ASN A 1 1050 ? -18.918 -8.111 -4.657 1.00 89.88 1050 ASN A N 1
ATOM 8336 C CA . ASN A 1 1050 ? -18.198 -8.521 -5.855 1.00 89.88 1050 ASN A CA 1
ATOM 8337 C C . ASN A 1 1050 ? -19.099 -9.329 -6.806 1.00 89.88 1050 ASN A C 1
ATOM 8339 O O . ASN A 1 1050 ? -19.118 -10.559 -6.759 1.00 89.88 1050 ASN A O 1
ATOM 8343 N N . PHE A 1 1051 ? -19.816 -8.645 -7.701 1.00 90.00 1051 PHE A N 1
ATOM 8344 C CA . PHE A 1 1051 ? -20.684 -9.284 -8.705 1.00 90.00 1051 PHE A CA 1
ATOM 8345 C C . PHE A 1 1051 ? -19.938 -10.055 -9.802 1.00 90.00 1051 PHE A C 1
ATOM 8347 O O . PHE A 1 1051 ? -20.562 -10.823 -10.528 1.00 90.00 1051 PHE A O 1
ATOM 8354 N N . SER A 1 1052 ? -18.609 -9.938 -9.895 1.00 89.50 1052 SER A N 1
ATOM 8355 C CA . SER A 1 1052 ? -17.812 -10.843 -10.733 1.00 89.50 1052 SER A CA 1
ATOM 8356 C C . SER A 1 1052 ? -17.761 -12.264 -10.156 1.00 89.50 1052 SER A C 1
ATOM 8358 O O . SER A 1 1052 ? -17.428 -13.206 -10.873 1.00 89.50 1052 SER A O 1
ATOM 8360 N N . ASN A 1 1053 ? -18.084 -12.442 -8.867 1.00 89.44 1053 ASN A N 1
ATOM 8361 C CA . ASN A 1 1053 ? -18.160 -13.755 -8.242 1.00 89.44 1053 ASN A CA 1
ATOM 8362 C C . ASN A 1 1053 ? -19.529 -14.422 -8.520 1.00 89.44 1053 ASN A C 1
ATOM 8364 O O . ASN A 1 1053 ? -20.571 -13.846 -8.182 1.00 89.44 1053 ASN A O 1
ATOM 8368 N N . PRO A 1 1054 ? -19.560 -15.663 -9.049 1.00 90.38 1054 PRO A N 1
ATOM 8369 C CA . PRO A 1 1054 ? -20.805 -16.368 -9.359 1.00 90.38 1054 PRO A CA 1
ATOM 8370 C C . PRO A 1 1054 ? -21.752 -16.560 -8.166 1.00 90.38 1054 PRO A C 1
ATOM 8372 O O . PRO A 1 1054 ? -22.966 -16.587 -8.359 1.00 90.38 1054 PRO A O 1
ATOM 8375 N N . HIS A 1 1055 ? -21.235 -16.692 -6.939 1.00 88.25 1055 HIS A N 1
ATOM 8376 C CA . HIS A 1 1055 ? -22.066 -16.864 -5.744 1.00 88.25 1055 HIS A CA 1
ATOM 8377 C C . HIS A 1 1055 ? -22.856 -15.601 -5.393 1.00 88.25 1055 HIS A C 1
ATOM 8379 O O . HIS A 1 1055 ? -23.976 -15.714 -4.900 1.00 88.25 1055 HIS A O 1
ATOM 8385 N N . ILE A 1 1056 ? -22.315 -14.413 -5.675 1.00 93.69 1056 ILE A N 1
ATOM 8386 C CA . ILE A 1 1056 ? -23.030 -13.147 -5.480 1.00 93.69 1056 ILE A CA 1
ATOM 8387 C C . ILE A 1 1056 ? -24.020 -12.927 -6.624 1.00 93.69 1056 ILE A C 1
ATOM 8389 O O . ILE A 1 1056 ? -25.209 -12.747 -6.374 1.00 93.69 1056 ILE A O 1
ATOM 8393 N N . ALA A 1 1057 ? -23.559 -13.035 -7.874 1.00 91.62 1057 ALA A N 1
ATOM 8394 C CA . ALA A 1 1057 ? -24.379 -12.751 -9.054 1.00 91.62 1057 ALA A CA 1
ATOM 8395 C C . ALA A 1 1057 ? -25.627 -13.642 -9.186 1.00 91.62 1057 ALA A C 1
ATOM 8397 O O . ALA A 1 1057 ? -26.617 -13.225 -9.776 1.00 91.62 1057 ALA A O 1
ATOM 8398 N N . ARG A 1 1058 ? -25.596 -14.870 -8.647 1.00 92.75 1058 ARG A N 1
ATOM 8399 C CA . ARG A 1 1058 ? -26.750 -15.786 -8.670 1.00 92.75 1058 ARG A CA 1
ATOM 8400 C C . ARG A 1 1058 ? -27.785 -15.512 -7.579 1.00 92.75 1058 ARG A C 1
ATOM 8402 O O . ARG A 1 1058 ? -28.937 -15.888 -7.759 1.00 92.75 1058 ARG A O 1
ATOM 8409 N N . ASN A 1 1059 ? -27.379 -14.931 -6.449 1.00 92.44 1059 ASN A N 1
ATOM 8410 C CA . ASN A 1 1059 ? -28.234 -14.801 -5.263 1.00 92.44 1059 ASN A CA 1
ATOM 8411 C C . ASN A 1 1059 ? -28.755 -13.373 -5.037 1.00 92.44 1059 ASN A C 1
ATOM 8413 O O . ASN A 1 1059 ? -29.761 -13.205 -4.352 1.00 92.44 1059 ASN A O 1
ATOM 8417 N N . PHE A 1 1060 ? -28.096 -12.360 -5.608 1.00 95.06 1060 PHE A N 1
ATOM 8418 C CA . PHE A 1 1060 ? -28.400 -10.950 -5.361 1.00 95.06 1060 PHE A CA 1
ATOM 8419 C C . PHE A 1 1060 ? -28.544 -10.167 -6.663 1.00 95.06 1060 PHE A C 1
ATOM 8421 O O . PHE A 1 1060 ? -27.926 -10.495 -7.673 1.00 95.06 1060 PHE A O 1
ATOM 8428 N N . ASP A 1 1061 ? -29.337 -9.100 -6.613 1.00 92.06 1061 ASP A N 1
ATOM 8429 C CA . ASP A 1 1061 ? -29.477 -8.141 -7.708 1.00 92.06 1061 ASP A CA 1
ATOM 8430 C C . ASP A 1 1061 ? -28.479 -6.980 -7.516 1.00 92.06 1061 ASP A C 1
ATOM 8432 O O . ASP A 1 1061 ? -28.508 -6.341 -6.458 1.00 92.06 1061 ASP A O 1
ATOM 8436 N N . PRO A 1 1062 ? -27.610 -6.668 -8.500 1.00 90.50 1062 PRO A N 1
ATOM 8437 C CA . PRO A 1 1062 ? -26.697 -5.522 -8.419 1.00 90.50 1062 PRO A CA 1
ATOM 8438 C C . PRO A 1 1062 ? -27.418 -4.185 -8.248 1.00 90.50 1062 PRO A C 1
ATOM 8440 O O . PRO A 1 1062 ? -26.865 -3.266 -7.642 1.00 90.50 1062 PRO A O 1
ATOM 8443 N N . ASN A 1 1063 ? -28.654 -4.082 -8.739 1.00 89.00 1063 ASN A N 1
ATOM 8444 C CA . ASN A 1 1063 ? -29.454 -2.870 -8.663 1.00 89.00 1063 ASN A CA 1
ATOM 8445 C C . ASN A 1 1063 ? -30.288 -2.771 -7.384 1.00 89.00 1063 ASN A C 1
ATOM 8447 O O . ASN A 1 1063 ? -30.942 -1.744 -7.194 1.00 89.00 1063 ASN A O 1
ATOM 8451 N N . ALA A 1 1064 ? -30.268 -3.780 -6.509 1.00 90.06 1064 ALA A N 1
ATOM 8452 C CA . ALA A 1 1064 ? -30.998 -3.726 -5.251 1.00 90.06 1064 ALA A CA 1
ATOM 8453 C C . ALA A 1 1064 ? -30.571 -2.516 -4.411 1.00 90.06 1064 ALA A C 1
ATOM 8455 O O . ALA A 1 1064 ? -29.396 -2.119 -4.398 1.00 90.06 1064 ALA A O 1
ATOM 8456 N N . CYS A 1 1065 ? -31.549 -1.928 -3.722 1.00 88.62 1065 CYS A N 1
ATOM 8457 C CA . CYS A 1 1065 ? -31.297 -0.758 -2.909 1.00 88.62 1065 CYS A CA 1
ATOM 8458 C C . CYS A 1 1065 ? -30.592 -1.128 -1.602 1.00 88.62 1065 CYS A C 1
ATOM 8460 O O . CYS A 1 1065 ? -30.994 -2.063 -0.912 1.00 88.62 1065 CYS A O 1
ATOM 8462 N N . GLY A 1 1066 ? -29.516 -0.409 -1.277 1.00 88.81 1066 GLY A N 1
ATOM 8463 C CA . GLY A 1 1066 ? -28.863 -0.511 0.017 1.00 88.81 1066 GLY A CA 1
ATOM 8464 C C . GLY A 1 1066 ? -29.619 0.255 1.102 1.00 88.81 1066 GLY A C 1
ATOM 8465 O O . GLY A 1 1066 ? -30.368 1.193 0.844 1.00 88.81 1066 GLY A O 1
ATOM 8466 N N . TRP A 1 1067 ? -29.350 -0.115 2.343 1.00 91.38 1067 TRP A N 1
ATOM 8467 C CA . TRP A 1 1067 ? -29.706 0.634 3.546 1.00 91.38 1067 TRP A CA 1
ATOM 8468 C C . TRP A 1 1067 ? -28.438 0.799 4.388 1.00 91.38 1067 TRP A C 1
ATOM 8470 O O . TRP A 1 1067 ? -27.357 0.375 3.973 1.00 91.38 1067 TRP A O 1
ATOM 8480 N N . ALA A 1 1068 ? -28.528 1.447 5.542 1.00 87.81 1068 ALA A N 1
ATOM 8481 C CA . ALA A 1 1068 ? -27.392 1.609 6.438 1.00 87.81 1068 ALA A CA 1
ATOM 8482 C C . ALA A 1 1068 ? -27.747 1.211 7.868 1.00 87.81 1068 ALA A C 1
ATOM 8484 O O . ALA A 1 1068 ? -28.885 1.363 8.314 1.00 87.81 1068 ALA A O 1
ATOM 8485 N N . TYR A 1 1069 ? -26.743 0.703 8.577 1.00 88.44 1069 TYR A N 1
ATOM 8486 C CA . TYR A 1 1069 ? -26.826 0.650 10.025 1.00 88.44 1069 TYR A CA 1
ATOM 8487 C C . TYR A 1 1069 ? -26.764 2.064 10.603 1.00 88.44 1069 TYR A C 1
ATOM 8489 O O . TYR A 1 1069 ? -26.195 2.949 9.962 1.00 88.44 1069 TYR A O 1
ATOM 8497 N N . GLY A 1 1070 ? -27.354 2.264 11.776 1.00 85.31 1070 GLY A N 1
ATOM 8498 C CA . GLY A 1 1070 ? -27.300 3.524 12.521 1.00 85.31 1070 GLY A CA 1
ATOM 8499 C C . GLY A 1 1070 ? -28.532 3.702 13.386 1.00 85.31 1070 GLY A C 1
ATOM 8500 O O . GLY A 1 1070 ? -28.421 3.955 14.579 1.00 85.31 1070 GLY A O 1
ATOM 8501 N N . MET A 1 1071 ? -29.696 3.484 12.781 1.00 94.62 1071 MET A N 1
ATOM 8502 C CA . MET A 1 1071 ? -30.964 3.302 13.468 1.00 94.62 1071 MET A CA 1
ATOM 8503 C C . MET A 1 1071 ? -31.764 2.247 12.706 1.00 94.62 1071 MET A C 1
ATOM 8505 O O . MET A 1 1071 ? -32.105 2.436 11.537 1.00 94.62 1071 MET A O 1
ATOM 8509 N N . ASN A 1 1072 ? -32.007 1.105 13.345 1.00 96.56 1072 ASN A N 1
ATOM 8510 C CA . ASN A 1 1072 ? -32.696 -0.022 12.721 1.00 96.56 1072 ASN A CA 1
ATOM 8511 C C . ASN A 1 1072 ? -33.658 -0.662 13.715 1.00 96.56 1072 ASN A C 1
ATOM 8513 O O . ASN A 1 1072 ? -33.273 -0.961 14.845 1.00 96.56 1072 ASN A O 1
ATOM 8517 N N . MET A 1 1073 ? -34.893 -0.907 13.283 1.00 97.50 1073 MET A N 1
ATOM 8518 C CA . MET A 1 1073 ? -35.868 -1.665 14.065 1.00 97.50 1073 MET A CA 1
ATOM 8519 C C . MET A 1 1073 ? -35.731 -3.147 13.731 1.00 97.50 1073 MET A C 1
ATOM 8521 O O . MET A 1 1073 ? -35.865 -3.520 12.570 1.00 97.50 1073 MET A O 1
ATOM 8525 N N . PHE A 1 1074 ? -35.489 -3.993 14.727 1.00 97.75 1074 PHE A N 1
ATOM 8526 C CA . PHE A 1 1074 ? -35.377 -5.434 14.525 1.00 97.75 1074 PHE A CA 1
ATOM 8527 C C . PHE A 1 1074 ? -36.510 -6.184 15.215 1.00 97.75 1074 PHE A C 1
ATOM 8529 O O . PHE A 1 1074 ? -36.735 -6.018 16.414 1.00 97.75 1074 PHE A O 1
ATOM 8536 N N . ASP A 1 1075 ? -37.189 -7.042 14.457 1.00 97.62 1075 ASP A N 1
ATOM 8537 C CA . ASP A 1 1075 ? -38.130 -8.029 14.982 1.00 97.62 1075 ASP A CA 1
ATOM 8538 C C . ASP A 1 1075 ? -37.370 -9.310 15.335 1.00 97.62 1075 ASP A C 1
ATOM 8540 O O . ASP A 1 1075 ? -36.994 -10.104 14.471 1.00 97.62 1075 ASP A O 1
ATOM 8544 N N . LEU A 1 1076 ? -37.093 -9.484 16.625 1.00 97.06 1076 LEU A N 1
ATOM 8545 C CA . LEU A 1 1076 ? -36.314 -10.598 17.155 1.00 97.06 1076 LEU A CA 1
ATOM 8546 C C . LEU A 1 1076 ? -37.088 -11.916 17.096 1.00 97.06 1076 LEU A C 1
ATOM 8548 O O . LEU A 1 1076 ? -36.477 -12.986 17.043 1.00 97.06 1076 LEU A O 1
ATOM 8552 N N . LYS A 1 1077 ? -38.423 -11.866 17.085 1.00 95.31 1077 LYS A N 1
ATOM 8553 C CA . LYS A 1 1077 ? -39.255 -13.057 16.927 1.00 95.31 1077 LYS A CA 1
ATOM 8554 C C . LYS A 1 1077 ? -39.131 -13.605 15.509 1.00 95.31 1077 LYS A C 1
ATOM 8556 O O . LYS A 1 1077 ? -38.801 -14.779 15.343 1.00 95.31 1077 LYS A O 1
ATOM 8561 N N . GLU A 1 1078 ? -39.292 -12.754 14.500 1.00 96.81 1078 GLU A N 1
ATOM 8562 C CA . GLU A 1 1078 ? -39.076 -13.141 13.104 1.00 96.81 1078 GLU A CA 1
ATOM 8563 C C . GLU A 1 1078 ? -37.608 -13.477 12.813 1.00 96.81 1078 GLU A C 1
ATOM 8565 O O . GLU A 1 1078 ? -37.331 -14.402 12.045 1.00 96.81 1078 GLU A O 1
ATOM 8570 N N . TRP A 1 1079 ? -36.661 -12.804 13.473 1.00 97.81 1079 TRP A N 1
ATOM 8571 C CA . TRP A 1 1079 ? -35.239 -13.144 13.392 1.00 97.81 1079 TRP A CA 1
ATOM 8572 C C . TRP A 1 1079 ? -34.975 -14.594 13.810 1.00 97.81 1079 TRP A C 1
ATOM 8574 O O . TRP A 1 1079 ? -34.298 -15.330 13.087 1.00 97.81 1079 TRP A O 1
ATOM 8584 N N . LYS A 1 1080 ? -35.529 -15.014 14.957 1.00 96.25 1080 LYS A N 1
ATOM 8585 C CA . LYS A 1 1080 ? -35.423 -16.391 15.466 1.00 96.25 1080 LYS A CA 1
ATOM 8586 C C . LYS A 1 1080 ? -36.131 -17.384 14.542 1.00 96.25 1080 LYS A C 1
ATOM 8588 O O . LYS A 1 1080 ? -35.553 -18.416 14.215 1.00 96.25 1080 LYS A O 1
ATOM 8593 N N . ASN A 1 1081 ? -37.338 -17.059 14.070 1.00 96.69 1081 ASN A N 1
ATOM 8594 C CA . ASN A 1 1081 ? -38.114 -17.923 13.170 1.00 96.69 1081 ASN A CA 1
ATOM 8595 C C . ASN A 1 1081 ? -37.386 -18.222 11.849 1.00 96.69 1081 ASN A C 1
ATOM 8597 O O . ASN A 1 1081 ? -37.526 -19.313 11.299 1.00 96.69 1081 ASN A O 1
ATOM 8601 N N . LYS A 1 1082 ? -36.623 -17.252 11.332 1.00 96.19 1082 LYS A N 1
ATOM 8602 C CA . LYS A 1 1082 ? -35.938 -17.338 10.032 1.00 96.19 1082 LYS A CA 1
ATOM 8603 C C . LYS A 1 1082 ? -34.445 -17.672 10.127 1.00 96.19 1082 LYS A C 1
ATOM 8605 O O . LYS A 1 1082 ? -33.785 -17.692 9.091 1.00 96.19 1082 LYS A O 1
ATOM 8610 N N . ASP A 1 1083 ? -33.927 -17.919 11.331 1.00 96.19 1083 ASP A N 1
ATOM 8611 C CA . ASP A 1 1083 ? -32.509 -18.197 11.611 1.00 96.19 1083 ASP A CA 1
ATOM 8612 C C . ASP A 1 1083 ? -31.544 -17.216 10.914 1.00 96.19 1083 ASP A C 1
ATOM 8614 O O . ASP A 1 1083 ? -30.626 -17.579 10.171 1.00 96.19 1083 ASP A O 1
ATOM 8618 N N . ILE A 1 1084 ? -31.775 -15.917 11.122 1.00 97.25 1084 ILE A N 1
ATOM 8619 C CA . ILE A 1 1084 ? -30.974 -14.880 10.458 1.00 97.25 1084 ILE A CA 1
ATOM 8620 C C . ILE A 1 1084 ? -29.509 -14.913 10.922 1.00 97.25 1084 ILE A C 1
ATOM 8622 O O . ILE A 1 1084 ? -28.604 -14.677 10.114 1.00 97.25 1084 ILE A O 1
ATOM 8626 N N . THR A 1 1085 ? -29.251 -15.287 12.180 1.00 96.19 1085 THR A N 1
ATOM 8627 C CA . THR A 1 1085 ? -27.891 -15.500 12.702 1.00 96.19 1085 THR A CA 1
ATOM 8628 C C . THR A 1 1085 ? -27.169 -16.610 11.920 1.00 96.19 1085 THR A C 1
ATOM 8630 O O . THR A 1 1085 ? -26.017 -16.426 11.510 1.00 96.19 1085 THR A O 1
ATOM 8633 N N . GLY A 1 1086 ? -27.846 -17.721 11.602 1.00 95.75 1086 GLY A N 1
ATOM 8634 C CA . GLY A 1 1086 ? -27.300 -18.791 10.764 1.00 95.75 1086 GLY A CA 1
ATOM 8635 C C . GLY A 1 1086 ? -27.000 -18.356 9.323 1.00 95.75 1086 GLY A C 1
ATOM 8636 O O . GLY A 1 1086 ? -25.955 -18.710 8.762 1.00 95.75 1086 GLY A O 1
ATOM 8637 N N . ILE A 1 1087 ? -27.850 -17.515 8.721 1.00 96.06 1087 ILE A N 1
ATOM 8638 C CA . ILE A 1 1087 ? -27.591 -16.925 7.391 1.00 96.06 1087 ILE A CA 1
ATOM 8639 C C . ILE A 1 1087 ? -26.319 -16.069 7.420 1.00 96.06 1087 ILE A C 1
ATOM 8641 O O . ILE A 1 1087 ? -25.467 -16.177 6.529 1.00 96.06 1087 ILE A O 1
ATOM 8645 N N . TYR A 1 1088 ? -26.163 -15.250 8.458 1.00 95.81 1088 TYR A N 1
ATOM 8646 C CA . TYR A 1 1088 ? -24.964 -14.448 8.663 1.00 95.81 1088 TYR A CA 1
ATOM 8647 C C . TYR A 1 1088 ? -23.705 -15.323 8.798 1.00 95.81 1088 TYR A C 1
ATOM 8649 O O . TYR A 1 1088 ? -22.696 -15.063 8.132 1.00 95.81 1088 TYR A O 1
ATOM 8657 N N . HIS A 1 1089 ? -23.762 -16.406 9.582 1.00 94.94 1089 HIS A N 1
ATOM 8658 C CA . HIS A 1 1089 ? -22.649 -17.356 9.727 1.00 94.94 1089 HIS A CA 1
ATOM 8659 C C . HIS A 1 1089 ? -22.237 -17.993 8.404 1.00 94.94 1089 HIS A C 1
ATOM 8661 O O . HIS A 1 1089 ? -21.041 -18.106 8.103 1.00 94.94 1089 HIS A O 1
ATOM 8667 N N . LYS A 1 1090 ? -23.227 -18.381 7.598 1.00 94.69 1090 LYS A N 1
ATOM 8668 C CA . LYS A 1 1090 ? -23.028 -18.962 6.272 1.00 94.69 1090 LYS A CA 1
ATOM 8669 C C . LYS A 1 1090 ? -22.271 -18.001 5.352 1.00 94.69 1090 LYS A C 1
ATOM 8671 O O . LYS A 1 1090 ? -21.281 -18.406 4.739 1.00 94.69 1090 LYS A O 1
ATOM 8676 N N . TRP A 1 1091 ? -22.680 -16.734 5.276 1.00 94.06 1091 TRP A N 1
ATOM 8677 C CA . TRP A 1 1091 ? -21.985 -15.743 4.446 1.00 94.06 1091 TRP A CA 1
ATOM 8678 C C . TRP A 1 1091 ? -20.590 -15.411 4.967 1.00 94.06 1091 TRP A C 1
ATOM 8680 O O . TRP A 1 1091 ? -19.663 -15.308 4.165 1.00 94.06 1091 TRP A O 1
ATOM 8690 N N . GLN A 1 1092 ? -20.410 -15.301 6.285 1.00 90.88 1092 GLN A N 1
ATOM 8691 C CA . GLN A 1 1092 ? -19.089 -15.053 6.866 1.00 90.88 1092 GLN A CA 1
ATOM 8692 C C . GLN A 1 1092 ? -18.108 -16.191 6.595 1.00 90.88 1092 GLN A C 1
ATOM 8694 O O . GLN A 1 1092 ? -16.951 -15.937 6.270 1.00 90.88 1092 GLN A O 1
ATOM 8699 N N . THR A 1 1093 ? -18.571 -17.438 6.673 1.00 90.31 1093 THR A N 1
ATOM 8700 C CA . THR A 1 1093 ? -17.742 -18.609 6.361 1.00 90.31 1093 THR A CA 1
ATOM 8701 C C . THR A 1 1093 ? -17.382 -18.654 4.874 1.00 90.31 1093 THR A C 1
ATOM 8703 O O . THR A 1 1093 ? -16.235 -18.913 4.535 1.00 90.31 1093 THR A O 1
ATOM 8706 N N . MET A 1 1094 ? -18.320 -18.331 3.975 1.00 89.38 1094 MET A N 1
ATOM 8707 C CA . MET A 1 1094 ? -18.033 -18.280 2.533 1.00 89.38 1094 MET A CA 1
ATOM 8708 C C . MET A 1 1094 ? -17.090 -17.141 2.122 1.00 89.38 1094 MET A C 1
ATOM 8710 O O . MET A 1 1094 ? -16.498 -17.220 1.052 1.00 89.38 1094 MET A O 1
ATOM 8714 N N . ASN A 1 1095 ? -16.955 -16.091 2.934 1.00 88.88 1095 ASN A N 1
ATOM 8715 C CA . ASN A 1 1095 ? -16.064 -14.961 2.663 1.00 88.88 1095 ASN A CA 1
ATOM 8716 C C . ASN A 1 1095 ? -14.765 -15.004 3.488 1.00 88.88 1095 ASN A C 1
ATOM 8718 O O . ASN A 1 1095 ? -14.158 -13.963 3.739 1.00 88.88 1095 ASN A O 1
ATOM 8722 N N . GLU A 1 1096 ? -14.326 -16.188 3.922 1.00 80.94 1096 GLU A N 1
ATOM 8723 C CA . GLU A 1 1096 ? -13.073 -16.358 4.673 1.00 80.94 1096 GLU A CA 1
ATOM 8724 C C . GLU A 1 1096 ? -11.843 -15.860 3.886 1.00 80.94 1096 GLU A C 1
ATOM 8726 O O . GLU A 1 1096 ? -10.914 -15.290 4.460 1.00 80.94 1096 GLU A O 1
ATOM 8731 N N . ASP A 1 1097 ? -11.877 -15.971 2.556 1.00 79.94 1097 ASP A N 1
ATOM 8732 C CA . ASP A 1 1097 ? -10.852 -15.476 1.629 1.00 79.94 1097 ASP A CA 1
ATOM 8733 C C . ASP A 1 1097 ? -11.018 -13.990 1.233 1.00 79.94 1097 ASP A C 1
ATOM 8735 O O . ASP A 1 1097 ? -10.166 -13.432 0.536 1.00 79.94 1097 ASP A O 1
ATOM 8739 N N . ARG A 1 1098 ? -12.091 -13.333 1.700 1.00 79.88 1098 ARG A N 1
ATOM 8740 C CA . ARG A 1 1098 ? -12.470 -11.935 1.409 1.00 79.88 1098 ARG A CA 1
ATOM 8741 C C . ARG A 1 1098 ? -12.730 -11.639 -0.074 1.00 79.88 1098 ARG A C 1
ATOM 8743 O O . ARG A 1 1098 ? -12.549 -10.500 -0.522 1.00 79.88 1098 ARG A O 1
ATOM 8750 N N . VAL A 1 1099 ? -13.151 -12.640 -0.847 1.00 84.31 1099 VAL A N 1
ATOM 8751 C CA . VAL A 1 1099 ? -13.422 -12.494 -2.287 1.00 84.31 1099 VAL A CA 1
ATOM 8752 C C . VAL A 1 1099 ? -14.838 -11.980 -2.575 1.00 84.31 1099 VAL A C 1
ATOM 8754 O O . VAL A 1 1099 ? -15.034 -11.285 -3.577 1.00 84.31 1099 VAL A O 1
ATOM 8757 N N . LEU A 1 1100 ? -15.824 -12.272 -1.719 1.00 87.75 1100 LEU A N 1
ATOM 8758 C CA . LEU A 1 1100 ? -17.224 -11.857 -1.899 1.00 87.75 1100 LEU A CA 1
ATOM 8759 C C . LEU A 1 1100 ? -17.432 -10.372 -1.569 1.00 87.75 1100 LEU A C 1
ATOM 8761 O O . LEU A 1 1100 ? -18.099 -9.651 -2.312 1.00 87.75 1100 LEU A O 1
ATOM 8765 N N . TRP A 1 1101 ? -16.823 -9.898 -0.482 1.00 89.25 1101 TRP A N 1
ATOM 8766 C CA . TRP A 1 1101 ? -16.684 -8.476 -0.160 1.00 89.25 1101 TRP A CA 1
ATOM 8767 C C . TRP A 1 1101 ? -15.407 -8.243 0.648 1.00 89.25 1101 TRP A C 1
ATOM 8769 O O . TRP A 1 1101 ? -14.890 -9.140 1.314 1.00 89.25 1101 TRP A O 1
ATOM 8779 N N . LYS A 1 1102 ? -14.908 -7.004 0.626 1.00 75.06 1102 LYS A N 1
ATOM 8780 C CA . LYS A 1 1102 ? -13.593 -6.684 1.198 1.00 75.06 1102 LYS A CA 1
ATOM 8781 C C . LYS A 1 1102 ? -13.610 -6.547 2.727 1.00 75.06 1102 LYS A C 1
ATOM 8783 O O . LYS A 1 1102 ? -12.875 -7.253 3.413 1.00 75.06 1102 LYS A O 1
ATOM 8788 N N . LEU A 1 1103 ? -14.391 -5.603 3.267 1.00 69.06 1103 LEU A N 1
ATOM 8789 C CA . LEU A 1 1103 ? -14.379 -5.225 4.691 1.00 69.06 1103 LEU A CA 1
ATOM 8790 C C . LEU A 1 1103 ? -15.687 -4.558 5.144 1.00 69.06 1103 LEU A C 1
ATOM 8792 O O . LEU A 1 1103 ? -16.385 -3.946 4.335 1.00 69.06 1103 LEU A O 1
ATOM 8796 N N . GLY A 1 1104 ? -15.917 -4.563 6.461 1.00 77.12 1104 GLY A N 1
ATOM 8797 C CA . GLY A 1 1104 ? -17.024 -3.877 7.132 1.00 77.12 1104 GLY A CA 1
ATOM 8798 C C . GLY A 1 1104 ? -18.215 -4.787 7.428 1.00 77.12 1104 GLY A C 1
ATOM 8799 O O . GLY A 1 1104 ? -18.293 -5.908 6.932 1.00 77.12 1104 GLY A O 1
ATOM 8800 N N . THR A 1 1105 ? -19.143 -4.284 8.241 1.00 86.44 1105 THR A N 1
ATOM 8801 C CA . THR A 1 1105 ? -20.364 -4.991 8.664 1.00 86.44 1105 THR A CA 1
ATOM 8802 C C . THR A 1 1105 ? -21.565 -4.707 7.768 1.00 86.44 1105 THR A C 1
ATOM 8804 O O . THR A 1 1105 ? -22.491 -5.513 7.723 1.00 86.44 1105 THR A O 1
ATOM 8807 N N . LEU A 1 1106 ? -21.546 -3.610 7.003 1.00 89.69 1106 LEU A N 1
ATOM 8808 C CA . LEU A 1 1106 ? -22.639 -3.294 6.087 1.00 89.69 1106 LEU A CA 1
ATOM 8809 C C . LEU A 1 1106 ? -22.785 -4.324 4.952 1.00 89.69 1106 LEU A C 1
ATOM 8811 O O . LEU A 1 1106 ? -23.890 -4.835 4.805 1.00 89.69 1106 LEU A O 1
ATOM 8815 N N . PRO A 1 1107 ? -21.730 -4.709 4.198 1.00 91.50 1107 PRO A N 1
ATOM 8816 C CA . PRO A 1 1107 ? -21.878 -5.724 3.153 1.00 91.50 1107 PRO A CA 1
ATOM 8817 C C . PRO A 1 1107 ? -22.476 -7.057 3.645 1.00 91.50 1107 PRO A C 1
ATOM 8819 O O . PRO A 1 1107 ? -23.457 -7.494 3.047 1.00 91.50 1107 PRO A O 1
ATOM 8822 N N . PRO A 1 1108 ? -22.002 -7.686 4.746 1.00 92.19 1108 PRO A N 1
ATOM 8823 C CA . PRO A 1 1108 ? -22.658 -8.886 5.261 1.00 92.19 1108 PRO A CA 1
ATOM 8824 C C . PRO A 1 1108 ? -24.068 -8.608 5.798 1.00 92.19 1108 PRO A C 1
ATOM 8826 O O . PRO A 1 1108 ? -24.910 -9.495 5.715 1.00 92.19 1108 PRO A O 1
ATOM 8829 N N . GLY A 1 1109 ? -24.369 -7.395 6.277 1.00 93.31 1109 GLY A N 1
ATOM 8830 C CA . GLY A 1 1109 ? -25.736 -6.962 6.594 1.00 93.31 1109 GLY A CA 1
ATOM 8831 C C . GLY A 1 1109 ? -26.663 -7.000 5.383 1.00 93.31 1109 GLY A C 1
ATOM 8832 O O . GLY A 1 1109 ? -27.699 -7.654 5.420 1.00 93.31 1109 GLY A O 1
ATOM 8833 N N . LEU A 1 1110 ? -26.251 -6.381 4.278 1.00 93.88 1110 LEU A N 1
ATOM 8834 C CA . LEU A 1 1110 ? -27.021 -6.371 3.034 1.00 93.88 1110 LEU A CA 1
ATOM 8835 C C . LEU A 1 1110 ? -27.286 -7.788 2.501 1.00 93.88 1110 LEU A C 1
ATOM 8837 O O . LEU A 1 1110 ? -28.382 -8.057 2.020 1.00 93.88 1110 LEU A O 1
ATOM 8841 N N . LEU A 1 1111 ? -26.313 -8.700 2.625 1.00 94.69 1111 LEU A N 1
ATOM 8842 C CA . LEU A 1 1111 ? -26.469 -10.110 2.245 1.00 94.69 1111 LEU A CA 1
ATOM 8843 C C . LEU A 1 1111 ? -27.424 -10.869 3.175 1.00 94.69 1111 LEU A C 1
ATOM 8845 O O . LEU A 1 1111 ? -28.245 -11.657 2.711 1.00 94.69 1111 LEU A O 1
ATOM 8849 N N . THR A 1 1112 ? -27.298 -10.643 4.483 1.00 95.38 1112 THR A N 1
ATOM 8850 C CA . THR A 1 1112 ? -28.041 -11.365 5.526 1.00 95.38 1112 THR A CA 1
ATOM 8851 C C . THR A 1 1112 ? -29.522 -10.992 5.525 1.00 95.38 1112 THR A C 1
ATOM 8853 O O . THR A 1 1112 ? -30.373 -11.868 5.635 1.00 95.38 1112 THR A O 1
ATOM 8856 N N . PHE A 1 1113 ? -29.835 -9.707 5.343 1.00 95.69 1113 PHE A N 1
ATOM 8857 C CA . PHE A 1 1113 ? -31.208 -9.190 5.353 1.00 95.69 1113 PHE A CA 1
ATOM 8858 C C . PHE A 1 1113 ? -31.791 -8.980 3.949 1.00 95.69 1113 PHE A C 1
ATOM 8860 O O . PHE A 1 1113 ? -32.780 -8.266 3.780 1.00 95.69 1113 PHE A O 1
ATOM 8867 N N . TYR A 1 1114 ? -31.192 -9.567 2.912 1.00 95.06 1114 TYR A N 1
ATOM 8868 C CA . TYR A 1 1114 ? -31.685 -9.395 1.550 1.00 95.06 1114 TYR A CA 1
ATOM 8869 C C . TYR A 1 1114 ? -33.123 -9.916 1.414 1.00 95.06 1114 TYR A C 1
ATOM 8871 O O . TYR A 1 1114 ? -33.398 -11.071 1.731 1.00 95.06 1114 TYR A O 1
ATOM 8879 N N . LYS A 1 1115 ? -34.037 -9.059 0.932 1.00 93.44 1115 LYS A N 1
ATOM 8880 C CA . LYS A 1 1115 ? -35.497 -9.303 0.882 1.00 93.44 1115 LYS A CA 1
ATOM 8881 C C . LYS A 1 1115 ? -36.155 -9.550 2.252 1.00 93.44 1115 LYS A C 1
ATOM 8883 O O . LYS A 1 1115 ? -37.242 -10.113 2.310 1.00 93.44 1115 LYS A O 1
ATOM 8888 N N . LEU A 1 1116 ? -35.501 -9.129 3.333 1.00 95.94 1116 LEU A N 1
ATOM 8889 C CA . LEU A 1 1116 ? -35.985 -9.209 4.715 1.00 95.94 1116 LEU A CA 1
ATOM 8890 C C . LEU A 1 1116 ? -35.917 -7.846 5.423 1.00 95.94 1116 LEU A C 1
ATOM 8892 O O . LEU A 1 1116 ? -35.942 -7.787 6.656 1.00 95.94 1116 LEU A O 1
ATOM 8896 N N . THR A 1 1117 ? -35.820 -6.763 4.647 1.00 95.44 1117 THR A N 1
ATOM 8897 C CA . THR A 1 1117 ? -35.814 -5.381 5.128 1.00 95.44 1117 THR A CA 1
ATOM 8898 C C . THR A 1 1117 ? -37.066 -4.653 4.647 1.00 95.44 1117 THR A C 1
ATOM 8900 O O . THR A 1 1117 ? -37.343 -4.612 3.451 1.00 95.44 1117 THR A O 1
ATOM 8903 N N . HIS A 1 1118 ? -37.794 -4.054 5.582 1.00 96.25 1118 HIS A N 1
ATOM 8904 C CA . HIS A 1 1118 ? -38.872 -3.114 5.333 1.00 96.25 1118 HIS A CA 1
ATOM 8905 C C . HIS A 1 1118 ? -38.306 -1.684 5.218 1.00 96.25 1118 HIS A C 1
ATOM 8907 O O . HIS A 1 1118 ? -37.596 -1.246 6.132 1.00 96.25 1118 HIS A O 1
ATOM 8913 N N . PRO A 1 1119 ? -38.596 -0.950 4.129 1.00 94.62 1119 PRO A N 1
ATOM 8914 C CA . PRO A 1 1119 ? -38.113 0.413 3.949 1.00 94.62 1119 PRO A CA 1
ATOM 8915 C C . PRO A 1 1119 ? -38.878 1.388 4.853 1.00 94.62 1119 PRO A C 1
ATOM 8917 O O . PRO A 1 1119 ? -40.096 1.517 4.756 1.00 94.62 1119 PRO A O 1
ATOM 8920 N N . LEU A 1 1120 ? -38.157 2.098 5.717 1.00 95.12 1120 LEU A N 1
ATOM 8921 C CA . LEU A 1 1120 ? -38.702 3.177 6.543 1.00 95.12 1120 LEU A CA 1
ATOM 8922 C C . LEU A 1 1120 ? -38.691 4.514 5.789 1.00 95.12 1120 LEU A C 1
ATOM 8924 O O . LEU A 1 1120 ? -37.896 4.732 4.872 1.00 95.12 1120 LEU A O 1
ATOM 8928 N N . GLU A 1 1121 ? -39.555 5.438 6.210 1.00 92.88 1121 GLU A N 1
ATOM 8929 C CA . GLU A 1 1121 ? -39.590 6.803 5.677 1.00 92.88 1121 GLU A CA 1
ATOM 8930 C C . GLU A 1 1121 ? -38.252 7.532 5.904 1.00 92.88 1121 GLU A C 1
ATOM 8932 O O . GLU A 1 1121 ? -37.656 7.439 6.976 1.00 92.88 1121 GLU A O 1
ATOM 8937 N N . LYS A 1 1122 ? -37.792 8.307 4.913 1.00 90.06 1122 LYS A N 1
ATOM 8938 C CA . LYS A 1 1122 ? -36.496 9.013 4.957 1.00 90.06 1122 LYS A CA 1
ATOM 8939 C C . LYS A 1 1122 ? -36.337 9.962 6.149 1.00 90.06 1122 LYS A C 1
ATOM 8941 O O . LYS A 1 1122 ? -35.221 10.165 6.614 1.00 90.06 1122 LYS A O 1
ATOM 8946 N N . SER A 1 1123 ? -37.437 10.516 6.656 1.00 93.12 1123 SER A N 1
ATOM 8947 C CA . SER A 1 1123 ? -37.448 11.399 7.827 1.00 93.12 1123 SER A CA 1
ATOM 8948 C C . SER A 1 1123 ? -37.026 10.689 9.121 1.00 93.12 1123 SER A C 1
ATOM 8950 O O . SER A 1 1123 ? -36.662 11.355 10.085 1.00 93.12 1123 SER A O 1
ATOM 8952 N N . TRP A 1 1124 ? -37.003 9.354 9.165 1.00 95.75 1124 TRP A N 1
ATOM 8953 C CA . TRP A 1 1124 ? -36.556 8.615 10.343 1.00 95.75 1124 TRP A CA 1
ATOM 8954 C C . TRP A 1 1124 ? -35.038 8.648 10.550 1.00 95.75 1124 TRP A C 1
ATOM 8956 O O . TRP A 1 1124 ? -34.587 8.697 11.694 1.00 95.75 1124 TRP A O 1
ATOM 8966 N N . HIS A 1 1125 ? -34.243 8.630 9.476 1.00 94.06 1125 HIS A N 1
ATOM 8967 C CA . HIS A 1 1125 ? -32.784 8.490 9.556 1.00 94.06 1125 HIS A CA 1
ATOM 8968 C C . HIS A 1 1125 ? -32.092 9.194 8.385 1.00 94.06 1125 HIS A C 1
ATOM 8970 O O . HIS A 1 1125 ? -32.160 8.735 7.246 1.00 94.06 1125 HIS A O 1
ATOM 8976 N N . VAL A 1 1126 ? -31.388 10.291 8.677 1.00 93.06 1126 VAL A N 1
ATOM 8977 C CA . VAL A 1 1126 ? -30.589 11.046 7.700 1.00 93.06 1126 VAL A CA 1
ATOM 8978 C C . VAL A 1 1126 ? -29.104 10.772 7.906 1.00 93.06 1126 VAL A C 1
ATOM 8980 O O . VAL A 1 1126 ? -28.573 10.867 9.014 1.00 93.06 1126 VAL A O 1
ATOM 8983 N N . LEU A 1 1127 ? -28.424 10.448 6.807 1.00 90.12 1127 LEU A N 1
ATOM 8984 C CA . LEU A 1 1127 ? -27.023 10.048 6.783 1.00 90.12 1127 LEU A CA 1
ATOM 8985 C C . LEU A 1 1127 ? -26.151 11.071 6.061 1.00 90.12 1127 LEU A C 1
ATOM 8987 O O . LEU A 1 1127 ? -26.598 11.809 5.191 1.00 90.12 1127 LEU A O 1
ATOM 8991 N N . GLY A 1 1128 ? -24.861 11.027 6.366 1.00 87.88 1128 GLY A N 1
ATOM 8992 C CA . GLY A 1 1128 ? -23.795 11.668 5.611 1.00 87.88 1128 GLY A CA 1
ATOM 8993 C C . GLY A 1 1128 ? -23.088 12.780 6.371 1.00 87.88 1128 GLY A C 1
ATOM 8994 O O . GLY A 1 1128 ? -22.141 13.344 5.832 1.00 87.88 1128 GLY A O 1
ATOM 8995 N N . LEU A 1 1129 ? -23.455 13.072 7.623 1.00 91.75 1129 LEU A N 1
ATOM 8996 C CA . LEU A 1 1129 ? -22.860 14.182 8.381 1.00 91.75 1129 LEU A CA 1
ATOM 8997 C C . LEU A 1 1129 ? -21.352 13.974 8.646 1.00 91.75 1129 LEU A C 1
ATOM 8999 O O . LEU A 1 1129 ? -20.646 14.919 8.983 1.00 91.75 1129 LEU A O 1
ATOM 9003 N N . GLY A 1 1130 ? -20.831 12.754 8.464 1.00 87.81 1130 GLY A N 1
ATOM 9004 C CA . GLY A 1 1130 ? -19.404 12.439 8.586 1.00 87.81 1130 GLY A CA 1
ATOM 9005 C C . GLY A 1 1130 ? -18.611 12.404 7.268 1.00 87.81 1130 GLY A C 1
ATOM 9006 O O . GLY A 1 1130 ? -17.430 12.033 7.300 1.00 87.81 1130 GLY A O 1
ATOM 9007 N N . TYR A 1 1131 ? -19.214 12.729 6.112 1.00 84.56 1131 TYR A N 1
ATOM 9008 C CA . TYR A 1 1131 ? -18.505 12.806 4.814 1.00 84.56 1131 TYR A CA 1
ATOM 9009 C C . TYR A 1 1131 ? -19.130 13.717 3.740 1.00 84.56 1131 TYR A C 1
ATOM 9011 O O . TYR A 1 1131 ? -18.448 14.045 2.766 1.00 84.56 1131 TYR A O 1
ATOM 9019 N N . ASN A 1 1132 ? -20.393 14.117 3.873 1.00 83.62 1132 ASN A N 1
ATOM 9020 C CA . ASN A 1 1132 ? -21.126 14.914 2.899 1.00 83.62 1132 ASN A CA 1
ATOM 9021 C C . ASN A 1 1132 ? -21.408 16.327 3.445 1.00 83.62 1132 ASN A C 1
ATOM 9023 O O . ASN A 1 1132 ? -22.300 16.474 4.272 1.00 83.62 1132 ASN A O 1
ATOM 9027 N N . PRO A 1 1133 ? -20.710 17.376 2.969 1.00 79.62 1133 PRO A N 1
ATOM 9028 C CA . PRO A 1 1133 ? -20.898 18.743 3.459 1.00 79.62 1133 PRO A CA 1
ATOM 9029 C C . PRO A 1 1133 ? -22.124 19.460 2.862 1.00 79.62 1133 PRO A C 1
ATOM 9031 O O . PRO A 1 1133 ? -22.388 20.612 3.216 1.00 79.62 1133 PRO A O 1
ATOM 9034 N N . THR A 1 1134 ? -22.833 18.833 1.915 1.00 83.06 1134 THR A N 1
ATOM 9035 C CA . THR A 1 1134 ? -23.918 19.464 1.145 1.00 83.06 1134 THR A CA 1
ATOM 9036 C C . THR A 1 1134 ? -25.309 18.983 1.541 1.00 83.06 1134 THR A C 1
ATOM 9038 O O . THR A 1 1134 ? -26.247 19.215 0.788 1.00 83.06 1134 THR A O 1
ATOM 9041 N N . ILE A 1 1135 ? -25.460 18.310 2.686 1.00 85.31 1135 ILE A N 1
ATOM 9042 C CA . ILE A 1 1135 ? -26.788 17.933 3.187 1.00 85.31 1135 ILE A CA 1
ATOM 9043 C C . ILE A 1 1135 ? -27.568 19.212 3.492 1.00 85.31 1135 ILE A C 1
ATOM 9045 O O . ILE A 1 1135 ? -27.018 20.150 4.091 1.00 85.31 1135 ILE A O 1
ATOM 9049 N N . ASP A 1 1136 ? -28.817 19.250 3.038 1.00 85.75 1136 ASP A N 1
ATOM 9050 C CA . ASP A 1 1136 ? -29.690 20.395 3.238 1.00 85.75 1136 ASP A CA 1
ATOM 9051 C C . ASP A 1 1136 ? -30.078 20.543 4.717 1.00 85.75 1136 ASP A C 1
ATOM 9053 O O . ASP A 1 1136 ? -30.279 19.561 5.434 1.00 85.75 1136 ASP A O 1
ATOM 9057 N N . HIS A 1 1137 ? -30.186 21.788 5.185 1.00 87.62 1137 HIS A N 1
ATOM 9058 C CA . HIS A 1 1137 ? -30.578 22.060 6.568 1.00 87.62 1137 HIS A CA 1
ATOM 9059 C C . HIS A 1 1137 ? -31.996 21.562 6.859 1.00 87.62 1137 HIS A C 1
ATOM 9061 O O . HIS A 1 1137 ? -32.229 21.024 7.939 1.00 87.62 1137 HIS A O 1
ATOM 9067 N N . SER A 1 1138 ? -32.912 21.671 5.891 1.00 89.44 1138 SER A N 1
ATOM 9068 C CA . SER A 1 1138 ? -34.297 21.233 6.078 1.00 89.44 1138 SER A CA 1
ATOM 9069 C C . SER A 1 1138 ? -34.410 19.716 6.280 1.00 89.44 1138 SER A C 1
ATOM 9071 O O . SER A 1 1138 ? -35.213 19.258 7.094 1.00 89.44 1138 SER A O 1
ATOM 9073 N N . GLU A 1 1139 ? -33.572 18.921 5.605 1.00 89.62 1139 GLU A N 1
ATOM 9074 C CA . GLU A 1 1139 ? -33.514 17.468 5.799 1.00 89.62 1139 GLU A CA 1
ATOM 9075 C C . GLU A 1 1139 ? -33.011 17.115 7.203 1.00 89.62 1139 GLU A C 1
ATOM 9077 O O . GLU A 1 1139 ? -33.579 16.243 7.859 1.00 89.62 1139 GLU A O 1
ATOM 9082 N N . ILE A 1 1140 ? -31.990 17.828 7.692 1.00 92.56 1140 ILE A N 1
ATOM 9083 C CA . ILE A 1 1140 ? -31.431 17.636 9.037 1.00 92.56 1140 ILE A CA 1
ATOM 9084 C C . ILE A 1 1140 ? -32.466 17.985 10.110 1.00 92.56 1140 ILE A C 1
ATOM 9086 O O . ILE A 1 1140 ? -32.650 17.207 11.039 1.00 92.56 1140 ILE A O 1
ATOM 9090 N N . GLU A 1 1141 ? -33.166 19.113 9.999 1.00 91.38 1141 GLU A N 1
ATOM 9091 C CA . GLU A 1 1141 ? -34.169 19.537 10.991 1.00 91.38 1141 GLU A CA 1
ATOM 9092 C C . GLU A 1 1141 ? -35.394 18.614 11.028 1.00 91.38 1141 GLU A C 1
ATOM 9094 O O . GLU A 1 1141 ? -35.966 18.346 12.089 1.00 91.38 1141 GLU A O 1
ATOM 9099 N N . ASN A 1 1142 ? -35.791 18.079 9.872 1.00 93.44 1142 ASN A N 1
ATOM 9100 C CA . ASN A 1 1142 ? -36.925 17.168 9.782 1.00 93.44 1142 ASN A CA 1
ATOM 9101 C C . ASN A 1 1142 ? -36.594 15.734 10.220 1.00 93.44 1142 ASN A C 1
ATOM 9103 O O . ASN A 1 1142 ? -37.522 14.980 10.530 1.00 93.44 1142 ASN A O 1
ATOM 9107 N N . ALA A 1 1143 ? -35.316 15.366 10.301 1.00 95.56 1143 ALA A N 1
ATOM 9108 C CA . ALA A 1 1143 ? -34.887 14.023 10.662 1.00 95.56 1143 ALA A CA 1
ATOM 9109 C C . ALA A 1 1143 ? -35.138 13.686 12.142 1.00 95.56 1143 ALA A C 1
ATOM 9111 O O . ALA A 1 1143 ? -34.787 14.458 13.035 1.00 95.56 1143 ALA A O 1
ATOM 9112 N N . ALA A 1 1144 ? -35.668 12.493 12.422 1.00 96.75 1144 ALA A N 1
ATOM 9113 C CA . ALA A 1 1144 ? -35.750 11.951 13.776 1.00 96.75 1144 ALA A CA 1
ATOM 9114 C C . ALA A 1 1144 ? -34.371 11.537 14.307 1.00 96.75 1144 ALA A C 1
ATOM 9116 O O . ALA A 1 1144 ? -34.075 11.764 15.479 1.00 96.75 1144 ALA A O 1
ATOM 9117 N N . VAL A 1 1145 ? -33.517 10.984 13.442 1.00 97.62 1145 VAL A N 1
ATOM 9118 C CA . VAL A 1 1145 ? -32.132 10.615 13.752 1.00 97.62 1145 VAL A CA 1
ATOM 9119 C C . VAL A 1 1145 ? -31.197 11.154 12.677 1.00 97.62 1145 VAL A C 1
ATOM 9121 O O . VAL A 1 1145 ? -31.423 10.937 11.487 1.00 97.62 1145 VAL A O 1
ATOM 9124 N N . ILE A 1 1146 ? -30.117 11.809 13.097 1.00 96.50 1146 ILE A N 1
ATOM 9125 C CA . ILE A 1 1146 ? -29.030 12.251 12.214 1.00 96.50 1146 ILE A CA 1
ATOM 9126 C C . ILE A 1 1146 ? -27.767 11.445 12.496 1.00 96.50 1146 ILE A C 1
ATOM 9128 O O . ILE A 1 1146 ? -27.450 11.149 13.648 1.00 96.50 1146 ILE A O 1
ATOM 9132 N N . HIS A 1 1147 ? -27.041 11.085 11.440 1.00 95.38 1147 HIS A N 1
ATOM 9133 C CA . HIS A 1 1147 ? -25.942 10.126 11.525 1.00 95.38 1147 HIS A CA 1
ATOM 9134 C C . HIS A 1 1147 ? -24.635 10.692 10.978 1.00 95.38 1147 HIS A C 1
ATOM 9136 O O . HIS A 1 1147 ? -24.517 11.027 9.797 1.00 95.38 1147 HIS A O 1
ATOM 9142 N N . TYR A 1 1148 ? -23.609 10.716 11.829 1.00 94.31 1148 TYR A N 1
ATOM 9143 C CA . TYR A 1 1148 ? -22.231 11.073 11.486 1.00 94.31 1148 TYR A CA 1
ATOM 9144 C C . TYR A 1 1148 ? -21.463 9.886 10.885 1.00 94.31 1148 TYR A C 1
ATOM 9146 O O . TYR A 1 1148 ? -20.281 9.666 11.181 1.00 94.31 1148 TYR A O 1
ATOM 9154 N N . ASN A 1 1149 ? -22.109 9.096 10.024 1.00 87.56 1149 ASN A N 1
ATOM 9155 C CA . ASN A 1 1149 ? -21.453 7.998 9.323 1.00 87.56 1149 ASN A CA 1
ATOM 9156 C C . ASN A 1 1149 ? -20.327 8.552 8.429 1.00 87.56 1149 ASN A C 1
ATOM 9158 O O . ASN A 1 1149 ? -20.463 9.599 7.803 1.00 87.56 1149 ASN A O 1
ATOM 9162 N N . GLY A 1 1150 ? -19.181 7.867 8.391 1.00 83.56 1150 GLY A N 1
ATOM 9163 C CA . GLY A 1 1150 ? -17.961 8.358 7.735 1.00 83.56 1150 GLY A CA 1
ATOM 9164 C C . GLY A 1 1150 ? -16.785 8.549 8.693 1.00 83.56 1150 GLY A C 1
ATOM 9165 O O . GLY A 1 1150 ? -16.780 8.002 9.794 1.00 83.56 1150 GLY A O 1
ATOM 9166 N N . ASN A 1 1151 ? -15.767 9.289 8.246 1.00 82.56 1151 ASN A N 1
ATOM 9167 C CA . ASN A 1 1151 ? -14.510 9.471 8.985 1.00 82.56 1151 ASN A CA 1
ATOM 9168 C C . ASN A 1 1151 ? -14.491 10.753 9.836 1.00 82.56 1151 ASN A C 1
ATOM 9170 O O . ASN A 1 1151 ? -13.721 10.828 10.789 1.00 82.56 1151 ASN A O 1
ATOM 9174 N N . MET A 1 1152 ? -15.305 11.760 9.503 1.00 87.31 1152 MET A N 1
ATOM 9175 C CA . MET A 1 1152 ? -15.324 13.056 10.194 1.00 87.31 1152 MET A CA 1
ATOM 9176 C C . MET A 1 1152 ? -16.304 13.017 11.371 1.00 87.31 1152 MET A C 1
ATOM 9178 O O . MET A 1 1152 ? -17.398 13.571 11.305 1.00 87.31 1152 MET A O 1
ATOM 9182 N N . LYS A 1 1153 ? -15.930 12.297 12.434 1.00 90.81 1153 LYS A N 1
ATOM 9183 C CA . LYS A 1 1153 ? -16.750 12.163 13.648 1.00 90.81 1153 LYS A CA 1
ATOM 9184 C C . LYS A 1 1153 ? -16.754 13.456 14.469 1.00 90.81 1153 LYS A C 1
ATOM 9186 O O . LYS A 1 1153 ? -15.716 14.111 14.518 1.00 90.81 1153 LYS A O 1
ATOM 9191 N N . PRO A 1 1154 ? -17.856 13.792 15.163 1.00 90.81 1154 PRO A N 1
ATOM 9192 C CA . PRO A 1 1154 ? -18.005 15.079 15.851 1.00 90.81 1154 PRO A CA 1
ATOM 9193 C C . PRO A 1 1154 ? -17.054 15.270 17.043 1.00 90.81 1154 PRO A C 1
ATOM 9195 O O . PRO A 1 1154 ? -16.744 16.399 17.400 1.00 90.81 1154 PRO A O 1
ATOM 9198 N N . TRP A 1 1155 ? -16.540 14.182 17.619 1.00 89.44 1155 TRP A N 1
ATOM 9199 C CA . TRP A 1 1155 ? -15.550 14.196 18.704 1.00 89.44 1155 TRP A CA 1
ATOM 9200 C C . TRP A 1 1155 ? -14.087 14.224 18.228 1.00 89.44 1155 TRP A C 1
ATOM 9202 O O . TRP A 1 1155 ? -13.171 14.053 19.033 1.00 89.44 1155 TRP A O 1
ATOM 9212 N N . LEU A 1 1156 ? -13.851 14.376 16.922 1.00 88.25 1156 LEU A N 1
ATOM 9213 C CA . LEU A 1 1156 ? -12.520 14.481 16.328 1.00 88.25 1156 LEU A CA 1
ATOM 9214 C C . LEU A 1 1156 ? -12.266 15.906 15.836 1.00 88.25 1156 LEU A C 1
ATOM 9216 O O . LEU A 1 1156 ? -13.181 16.596 15.400 1.00 88.25 1156 LEU A O 1
ATOM 9220 N N . GLU A 1 1157 ? -11.001 16.316 15.789 1.00 81.75 1157 GLU A N 1
ATOM 9221 C CA . GLU A 1 1157 ? -10.614 17.620 15.223 1.00 81.75 1157 GLU A CA 1
ATOM 9222 C C . GLU A 1 1157 ? -10.932 17.738 13.723 1.00 81.75 1157 GLU A C 1
ATOM 9224 O O . GLU A 1 1157 ? -11.124 18.832 13.206 1.00 81.75 1157 GLU A O 1
ATOM 9229 N N . LEU A 1 1158 ? -11.054 16.601 13.032 1.00 82.25 1158 LEU A N 1
ATOM 9230 C CA . LEU A 1 1158 ? -11.455 16.515 11.626 1.00 82.25 1158 LEU A CA 1
ATOM 9231 C C . LEU A 1 1158 ? -12.969 16.677 11.400 1.00 82.25 1158 LEU A C 1
ATOM 9233 O O . LEU A 1 1158 ? -13.416 16.554 10.259 1.00 82.25 1158 LEU A O 1
ATOM 9237 N N . ALA A 1 1159 ? -13.770 16.865 12.455 1.00 85.44 1159 ALA A N 1
ATOM 9238 C CA . ALA A 1 1159 ? -15.216 17.029 12.348 1.00 85.44 1159 ALA A CA 1
ATOM 9239 C C . ALA A 1 1159 ? -15.591 18.174 11.398 1.00 85.44 1159 ALA A C 1
ATOM 9241 O O . ALA A 1 1159 ? -14.964 19.233 11.388 1.00 85.44 1159 ALA A O 1
ATOM 9242 N N . MET A 1 1160 ? -16.684 18.000 10.651 1.00 85.50 1160 MET A N 1
ATOM 9243 C CA . MET A 1 1160 ? -17.259 19.102 9.885 1.00 85.50 1160 MET A CA 1
ATOM 9244 C C . MET A 1 1160 ? -17.835 20.146 10.843 1.00 85.50 1160 MET A C 1
ATOM 9246 O O . MET A 1 1160 ? -18.813 19.882 11.545 1.00 85.50 1160 MET A O 1
ATOM 9250 N N . THR A 1 1161 ? -17.253 21.344 10.842 1.00 85.88 1161 THR A N 1
ATOM 9251 C CA . THR A 1 1161 ? -17.630 22.452 11.737 1.00 85.88 1161 THR A CA 1
ATOM 9252 C C . THR A 1 1161 ? -19.116 22.794 11.662 1.00 85.88 1161 THR A C 1
ATOM 9254 O O . THR A 1 1161 ? -19.730 23.024 12.695 1.00 85.88 1161 THR A O 1
ATOM 9257 N N . ARG A 1 1162 ? -19.724 22.732 10.469 1.00 87.44 1162 ARG A N 1
ATOM 9258 C CA . ARG A 1 1162 ? -21.163 22.980 10.257 1.00 87.44 1162 ARG A CA 1
ATOM 9259 C C . ARG A 1 1162 ? -22.078 22.004 11.005 1.00 87.44 1162 ARG A C 1
ATOM 9261 O O . ARG A 1 1162 ? -23.164 22.397 11.413 1.00 87.44 1162 ARG A O 1
ATOM 9268 N N . TYR A 1 1163 ? -21.674 20.742 11.159 1.00 92.12 1163 TYR A N 1
ATOM 9269 C CA . TYR A 1 1163 ? -22.516 19.708 11.775 1.00 92.12 1163 TYR A CA 1
ATOM 9270 C C . TYR A 1 1163 ? -22.183 19.463 13.248 1.00 92.12 1163 TYR A C 1
ATOM 9272 O O . TYR A 1 1163 ? -23.027 18.973 13.990 1.00 92.12 1163 TYR A O 1
ATOM 9280 N N . ARG A 1 1164 ? -20.987 19.850 13.699 1.00 89.88 1164 ARG A N 1
ATOM 9281 C CA . ARG A 1 1164 ? -20.527 19.679 15.085 1.00 89.88 1164 ARG A CA 1
ATOM 9282 C C . ARG A 1 1164 ? -21.516 20.196 16.158 1.00 89.88 1164 ARG A C 1
ATOM 9284 O O . ARG A 1 1164 ? -21.734 19.446 17.113 1.00 89.88 1164 ARG A O 1
ATOM 9291 N N . PRO A 1 1165 ? -22.192 21.358 16.002 1.00 93.19 1165 PRO A N 1
ATOM 9292 C CA . PRO A 1 1165 ? -23.118 21.884 17.014 1.00 93.19 1165 PRO A CA 1
ATOM 9293 C C . PRO A 1 1165 ? -24.289 20.961 17.377 1.00 93.19 1165 PRO A C 1
ATOM 9295 O O . PRO A 1 1165 ? -24.765 20.979 18.512 1.00 93.19 1165 PRO A O 1
ATOM 9298 N N . TYR A 1 1166 ? -24.762 20.122 16.445 1.00 94.56 1166 TYR A N 1
ATOM 9299 C CA . TYR A 1 1166 ? -25.868 19.203 16.737 1.00 94.56 1166 TYR A CA 1
ATOM 9300 C C . TYR A 1 1166 ? -25.470 18.104 17.734 1.00 94.56 1166 TYR A C 1
ATOM 9302 O O . TYR A 1 1166 ? -26.343 17.555 18.403 1.00 94.56 1166 TYR A O 1
ATOM 9310 N N . TRP A 1 1167 ? -24.174 17.790 17.840 1.00 95.44 1167 TRP A N 1
ATOM 9311 C CA . TRP A 1 1167 ? -23.635 16.804 18.777 1.00 95.44 1167 TRP A CA 1
ATOM 9312 C C . TRP A 1 1167 ? -23.152 17.451 20.082 1.00 95.44 1167 TRP A C 1
ATOM 9314 O O . TRP A 1 1167 ? -23.497 16.975 21.162 1.00 95.44 1167 TRP A O 1
ATOM 9324 N N . THR A 1 1168 ? -22.416 18.567 20.003 1.00 93.12 1168 THR A N 1
ATOM 9325 C CA . THR A 1 1168 ? -21.808 19.218 21.182 1.00 93.12 1168 THR A CA 1
ATOM 9326 C C . THR A 1 1168 ? -22.837 19.731 22.188 1.00 93.12 1168 THR A C 1
ATOM 9328 O O . THR A 1 1168 ? -22.567 19.704 23.386 1.00 93.12 1168 THR A O 1
ATOM 9331 N N . LYS A 1 1169 ? -24.054 20.092 21.750 1.00 93.19 1169 LYS A N 1
ATOM 9332 C CA . LYS A 1 1169 ? -25.143 20.539 22.641 1.00 93.19 1169 LYS A CA 1
ATOM 9333 C C . LYS A 1 1169 ? -25.580 19.512 23.699 1.00 93.19 1169 LYS A C 1
ATOM 9335 O O . LYS A 1 1169 ? -26.231 19.885 24.668 1.00 93.19 1169 LYS A O 1
ATOM 9340 N N . TYR A 1 1170 ? -25.255 18.229 23.514 1.00 93.94 1170 TYR A N 1
ATOM 9341 C CA . TYR A 1 1170 ? -25.575 17.157 24.467 1.00 93.94 1170 TYR A CA 1
ATOM 9342 C C . TYR A 1 1170 ? -24.431 16.847 25.441 1.00 93.94 1170 TYR A C 1
ATOM 9344 O O . TYR A 1 1170 ? -24.548 15.928 26.255 1.00 93.94 1170 TYR A O 1
ATOM 9352 N N . ILE A 1 1171 ? -23.331 17.600 25.369 1.00 91.50 1171 ILE A N 1
ATOM 9353 C CA . ILE A 1 1171 ? -22.166 17.432 26.233 1.00 91.50 1171 ILE A CA 1
ATOM 9354 C C . ILE A 1 1171 ? -22.092 18.572 27.227 1.00 91.50 1171 ILE A C 1
ATOM 9356 O O . ILE A 1 1171 ? -22.035 19.744 26.872 1.00 91.50 1171 ILE A O 1
ATOM 9360 N N . ASN A 1 1172 ? -22.014 18.202 28.501 1.00 89.94 1172 ASN A N 1
ATOM 9361 C CA . ASN A 1 1172 ? -21.719 19.145 29.561 1.00 89.94 1172 ASN A CA 1
ATOM 9362 C C . ASN A 1 1172 ? -20.199 19.355 29.667 1.00 89.94 1172 ASN A C 1
ATOM 9364 O O . ASN A 1 1172 ? -19.504 18.596 30.349 1.00 89.94 1172 ASN A O 1
ATOM 9368 N N . TYR A 1 1173 ? -19.683 20.388 28.998 1.00 89.31 1173 TYR A N 1
ATOM 9369 C CA . TYR A 1 1173 ? -18.258 20.743 29.034 1.00 89.31 1173 TYR A CA 1
ATOM 9370 C C . TYR A 1 1173 ? -17.778 21.236 30.408 1.00 89.31 1173 TYR A C 1
ATOM 9372 O O . TYR A 1 1173 ? -16.581 21.160 30.698 1.00 89.31 1173 TYR A O 1
ATOM 9380 N N . ASP A 1 1174 ? -18.696 21.644 31.288 1.00 89.56 1174 ASP A N 1
ATOM 9381 C CA . ASP A 1 1174 ? -18.386 22.017 32.670 1.00 89.56 1174 ASP A CA 1
ATOM 9382 C C . ASP A 1 1174 ? -18.242 20.806 33.604 1.00 89.56 1174 ASP A C 1
ATOM 9384 O O . ASP A 1 1174 ? -17.773 20.949 34.738 1.00 89.56 1174 ASP A O 1
ATOM 9388 N N . HIS A 1 1175 ? -18.594 19.596 33.146 1.00 92.31 1175 HIS A N 1
ATOM 9389 C CA . HIS A 1 1175 ? -18.462 18.383 33.947 1.00 92.31 1175 HIS A CA 1
ATOM 9390 C C . HIS A 1 1175 ? -16.994 18.180 34.383 1.00 92.31 1175 HIS A C 1
ATOM 9392 O O . HIS A 1 1175 ? -16.095 18.213 33.531 1.00 92.31 1175 HIS A O 1
ATOM 9398 N N . PRO A 1 1176 ? -16.707 17.909 35.676 1.00 91.56 1176 PRO A N 1
ATOM 9399 C CA . PRO A 1 1176 ? -15.341 17.907 36.210 1.00 91.56 1176 PRO A CA 1
ATOM 9400 C C . PRO A 1 1176 ? -14.361 17.026 35.431 1.00 91.56 1176 PRO A C 1
ATOM 9402 O O . PRO A 1 1176 ? -13.230 17.434 35.172 1.00 91.56 1176 PRO A O 1
ATOM 9405 N N . PHE A 1 1177 ? -14.798 15.839 35.001 1.00 92.19 1177 PHE A N 1
ATOM 9406 C CA . PHE A 1 1177 ? -13.962 14.932 34.212 1.00 92.19 1177 PHE A CA 1
ATOM 9407 C C . PHE A 1 1177 ? -13.706 15.436 32.785 1.00 92.19 1177 PHE A C 1
ATOM 9409 O O . PHE A 1 1177 ? -12.596 15.280 32.279 1.00 92.19 1177 PHE A O 1
ATOM 9416 N N . VAL A 1 1178 ? -14.697 16.070 32.149 1.00 91.25 1178 VAL A N 1
ATOM 9417 C CA . VAL A 1 1178 ? -14.589 16.595 30.776 1.00 91.25 1178 VAL A CA 1
ATOM 9418 C C . VAL A 1 1178 ? -13.622 17.778 30.759 1.00 91.25 1178 VAL A C 1
ATOM 9420 O O . VAL A 1 1178 ? -12.646 17.782 30.002 1.00 91.25 1178 VAL A O 1
ATOM 9423 N N . ARG A 1 1179 ? -13.815 18.718 31.692 1.00 91.06 1179 ARG A N 1
ATOM 9424 C CA . ARG A 1 1179 ? -12.945 19.881 31.883 1.00 91.06 1179 ARG A CA 1
ATOM 9425 C C . ARG A 1 1179 ? -11.516 19.480 32.243 1.00 91.06 1179 ARG A C 1
ATOM 9427 O O . ARG A 1 1179 ? -10.562 19.995 31.659 1.00 91.06 1179 ARG A O 1
ATOM 9434 N N . ALA A 1 1180 ? -11.342 18.545 33.177 1.00 89.50 1180 ALA A N 1
ATOM 9435 C CA . ALA A 1 1180 ? -10.013 18.136 33.622 1.00 89.50 1180 ALA A CA 1
ATOM 9436 C C . ALA A 1 1180 ? -9.228 17.354 32.553 1.00 89.50 1180 ALA A C 1
ATOM 9438 O O . ALA A 1 1180 ? -7.998 17.390 32.559 1.00 89.50 1180 ALA A O 1
ATOM 9439 N N . CYS A 1 1181 ? -9.917 16.703 31.613 1.00 91.44 1181 CYS A N 1
ATOM 9440 C CA . CYS A 1 1181 ? -9.306 16.060 30.449 1.00 91.44 1181 CYS A CA 1
ATOM 9441 C C . CYS A 1 1181 ? -9.187 16.979 29.218 1.00 91.44 1181 CYS A C 1
ATOM 9443 O O . CYS A 1 1181 ? -8.832 16.505 28.140 1.00 91.44 1181 CYS A O 1
ATOM 9445 N N . LYS A 1 1182 ? -9.420 18.293 29.378 1.00 86.94 1182 LYS A N 1
ATOM 9446 C CA . LYS A 1 1182 ? -9.235 19.330 28.345 1.00 86.94 1182 LYS A CA 1
ATOM 9447 C C . LYS A 1 1182 ? -10.019 19.074 27.050 1.00 86.94 1182 LYS A C 1
ATOM 9449 O O . LYS A 1 1182 ? -9.567 19.459 25.973 1.00 86.94 1182 LYS A O 1
ATOM 9454 N N . LEU A 1 1183 ? -11.186 18.444 27.147 1.00 84.00 1183 LEU A N 1
ATOM 9455 C CA . LEU A 1 1183 ? -12.117 18.351 26.026 1.00 84.00 1183 LEU A CA 1
ATOM 9456 C C . LEU A 1 1183 ? -12.744 19.735 25.811 1.00 84.00 1183 LEU A C 1
ATOM 9458 O O . LEU A 1 1183 ? -13.292 20.311 26.748 1.00 84.00 1183 LEU A O 1
ATOM 9462 N N . LYS A 1 1184 ? -12.599 20.286 24.604 1.00 72.62 1184 LYS A N 1
ATOM 9463 C CA . LYS A 1 1184 ? -13.097 21.618 24.234 1.00 72.62 1184 LYS A CA 1
ATOM 9464 C C . LYS A 1 1184 ? -14.261 21.504 23.254 1.00 72.62 1184 LYS A C 1
ATOM 9466 O O . LYS A 1 1184 ? -14.349 20.510 22.526 1.00 72.62 1184 LYS A O 1
ATOM 9471 N N . GLU A 1 1185 ? -15.120 22.519 23.272 1.00 60.72 1185 GLU A N 1
ATOM 9472 C CA . GLU A 1 1185 ? -16.258 22.666 22.357 1.00 60.72 1185 GLU A CA 1
ATOM 9473 C C . GLU A 1 1185 ? -15.838 22.659 20.886 1.00 60.72 1185 GLU A C 1
ATOM 9475 O O . GLU A 1 1185 ? -14.762 23.214 20.555 1.00 60.72 1185 GLU A O 1
#